Protein AF-0000000077427676 (afdb_homodimer)

Secondary structure (DSSP, 8-state):
--------------------------------------------------------------TTSPTT----SPPP-HHHHT----TTTS-TTT-----SSPGGG--GGGS-EEEEEEEEE---HHHHHHHHHHHTT---TTSPPP--EEEE-STT--HHHHHHHHHTT-EEEE--SS--SS--HHHHHHHHHHHHHHH---GGG--EE--GGG---HHHHHHHHHHT-SEE---EE-S-TTSTT---PPPEEETT---SSTTTSTTSTTTT--EEEEEE-PEEPEE-TTGGGGEE-S-GGGT-S-HHHHHHHHHHHHHHHHTTT-PPEEEEE-GGGG-SS-TTS---HHHHHHHHHHHHHHHTSTTEEEE-HHHHHHHHHS---GGGGGG-GGGS-------S-S-SS-HHHHTTT-EEE--SSS-EEESS--BSS---SS-SSPPBP---SSGGGGSPPPPPPTTS-GGGEETTTTEE---STTS---PPEES-SGGG--EETT--SS-------------------------------------------/--------------------------------------------------------------TTSPTT---SSPPP-HHHHT----TTTS-TTT-----SSPGGG--GGGS-EEEEEEEEE---HHHHHHHHHHHTT---TTSPPP--EEEE-STT--HHHHHHHHHTT-EEEE--SS--SS--HHHHHHHHHHHHHHH---GGG--EE--GGG---HHHHHHHHHHT-SEE---EE-S-TTSTT---PPPEEETT---SSTTTSTTSTTTT--EEEEEE-PEEPEE-TTGGGGEE-S-GGGT-S-HHHHHHHHHHHHHHHHTTT-PPEEEEE-GGGG-SS-TTS---HHHHHHHHHHHHHHHTSTTEEEE-HHHHHHHHHS---GGGGGG-GGGS-------S-S-SS-HHHHTTT-EEE--SSS-EEESS--BSS---SS-SSPPBP---SSGGGGSPPPPPPTTS-GGGEETTTTEE---STTS---PPEES-SGGG--EETT--SS-------------------------------------------

Structure (mmCIF, N/CA/C/O backbone):
data_AF-0000000077427676-model_v1
#
loop_
_entity.id
_entity.type
_entity.pdbx_description
1 polymer 'Family 4 carbohydrate esterase'
#
loop_
_atom_site.group_PDB
_atom_site.id
_atom_site.type_symbol
_atom_site.label_atom_id
_atom_site.label_alt_id
_atom_site.label_comp_id
_atom_site.label_asym_id
_atom_site.label_entity_id
_atom_site.label_seq_id
_atom_site.pdbx_PDB_ins_code
_atom_site.Cartn_x
_atom_site.Cartn_y
_atom_site.Cartn_z
_atom_site.occupancy
_atom_site.B_iso_or_equiv
_atom_site.auth_seq_id
_atom_site.auth_comp_id
_atom_site.auth_asym_id
_atom_site.auth_atom_id
_atom_site.pdbx_PDB_model_num
ATOM 1 N N . MET A 1 1 ? 2.309 31.391 -68.688 1 16.03 1 MET A N 1
ATOM 2 C CA . MET A 1 1 ? 1.318 32.375 -69.062 1 16.03 1 MET A CA 1
ATOM 3 C C . MET A 1 1 ? -0.092 31.922 -68.75 1 16.03 1 MET A C 1
ATOM 5 O O . MET A 1 1 ? -0.884 32.719 -68.188 1 16.03 1 MET A O 1
ATOM 9 N N . ARG A 1 2 ? -0.65 30.875 -69.562 1 14.64 2 ARG A N 1
ATOM 10 C CA . ARG A 1 2 ? -1.906 31.203 -70.25 1 14.64 2 ARG A CA 1
ATOM 11 C C . ARG A 1 2 ? -3.062 31.234 -69.25 1 14.64 2 ARG A C 1
ATOM 13 O O . ARG A 1 2 ? -2.949 30.703 -68.125 1 14.64 2 ARG A O 1
ATOM 20 N N . SER A 1 3 ? -4.332 31.141 -69.875 1 14.16 3 SER A N 1
ATOM 21 C CA . SER A 1 3 ? -5.633 31.812 -69.938 1 14.16 3 SER A CA 1
ATOM 22 C C . SER A 1 3 ? -6.609 31.219 -68.938 1 14.16 3 SER A C 1
ATOM 24 O O . SER A 1 3 ? -7.223 31.953 -68.125 1 14.16 3 SER A O 1
ATOM 26 N N . LEU A 1 4 ? -7.441 30.109 -69.25 1 15.06 4 LEU A N 1
ATOM 27 C CA . LEU A 1 4 ? -8.828 30.234 -69.75 1 15.06 4 LEU A CA 1
ATOM 28 C C . LEU A 1 4 ? -9.781 30.234 -68.562 1 15.06 4 LEU A C 1
ATOM 30 O O . LEU A 1 4 ? -9.43 29.734 -67.438 1 15.06 4 LEU A O 1
ATOM 34 N N . ALA A 1 5 ? -11.234 30.281 -68.625 1 14.77 5 ALA A N 1
ATOM 35 C CA . ALA A 1 5 ? -12.5 31 -68.812 1 14.77 5 ALA A CA 1
ATOM 36 C C . ALA A 1 5 ? -13.586 30.391 -67.938 1 14.77 5 ALA A C 1
ATOM 38 O O . ALA A 1 5 ? -14.273 31.109 -67.188 1 14.77 5 ALA A O 1
ATOM 39 N N . GLY A 1 6 ? -14.375 29.312 -68.5 1 14.49 6 GLY A N 1
ATOM 40 C CA . GLY A 1 6 ? -15.789 29.578 -68.75 1 14.49 6 GLY A CA 1
ATOM 41 C C . GLY A 1 6 ? -16.641 29.453 -67.5 1 14.49 6 GLY A C 1
ATOM 42 O O . GLY A 1 6 ? -16.156 29 -66.438 1 14.49 6 GLY A O 1
ATOM 43 N N . THR A 1 7 ? -17.781 28.688 -67.625 1 15.68 7 THR A N 1
ATOM 44 C CA . THR A 1 7 ? -19.203 28.969 -67.625 1 15.68 7 THR A CA 1
ATOM 45 C C . THR A 1 7 ? -19.828 28.766 -66.25 1 15.68 7 THR A C 1
ATOM 47 O O . THR A 1 7 ? -19.297 28.016 -65.438 1 15.68 7 THR A O 1
ATOM 50 N N . ILE A 1 8 ? -21.156 29.141 -66.125 1 15.39 8 ILE A N 1
ATOM 51 C CA . ILE A 1 8 ? -22.156 29.969 -65.438 1 15.39 8 ILE A CA 1
ATOM 52 C C . ILE A 1 8 ? -22.906 29.125 -64.438 1 15.39 8 ILE A C 1
ATOM 54 O O . ILE A 1 8 ? -23.047 29.547 -63.25 1 15.39 8 ILE A O 1
ATOM 58 N N . ASN A 1 9 ? -23.484 27.984 -64.812 1 15.18 9 ASN A N 1
ATOM 59 C CA . ASN A 1 9 ? -24.953 28.016 -64.75 1 15.18 9 ASN A CA 1
ATOM 60 C C . ASN A 1 9 ? -25.422 27.828 -63.312 1 15.18 9 ASN A C 1
ATOM 62 O O . ASN A 1 9 ? -24.719 27.25 -62.469 1 15.18 9 ASN A O 1
ATOM 66 N N . LEU A 1 10 ? -26.781 27.984 -63.125 1 15.78 10 LEU A N 1
ATOM 67 C CA . LEU A 1 10 ? -27.828 28.656 -62.375 1 15.78 10 LEU A CA 1
ATOM 68 C C . LEU A 1 10 ? -28.25 27.828 -61.156 1 15.78 10 LEU A C 1
ATOM 70 O O . LEU A 1 10 ? -28.25 28.328 -60.031 1 15.78 10 LEU A O 1
ATOM 74 N N . SER A 1 11 ? -29.344 27.094 -61.281 1 14.88 11 SER A N 1
ATOM 75 C CA . SER A 1 11 ? -30.625 27.453 -60.688 1 14.88 11 SER A CA 1
ATOM 76 C C . SER A 1 11 ? -30.828 26.734 -59.375 1 14.88 11 SER A C 1
ATOM 78 O O . SER A 1 11 ? -31.125 27.375 -58.344 1 14.88 11 SER A O 1
ATOM 80 N N . ARG A 1 12 ? -31.609 25.641 -59.469 1 14.98 12 ARG A N 1
ATOM 81 C CA . ARG A 1 12 ? -32.969 25.516 -58.938 1 14.98 12 ARG A CA 1
ATOM 82 C C . ARG A 1 12 ? -32.906 25.188 -57.438 1 14.98 12 ARG A C 1
ATOM 84 O O . ARG A 1 12 ? -31.906 24.719 -56.938 1 14.98 12 ARG A O 1
ATOM 91 N N . SER A 1 13 ? -34.062 24.641 -57.031 1 15.46 13 SER A N 1
ATOM 92 C CA . SER A 1 13 ? -35.125 24.828 -56.094 1 15.46 13 SER A CA 1
ATOM 93 C C . SER A 1 13 ? -34.844 24.109 -54.781 1 15.46 13 SER A C 1
ATOM 95 O O . SER A 1 13 ? -33.938 23.281 -54.688 1 15.46 13 SER A O 1
ATOM 97 N N . THR A 1 14 ? -35.938 23.844 -54.188 1 16.41 14 THR A N 1
ATOM 98 C CA . THR A 1 14 ? -36.719 24 -52.969 1 16.41 14 THR A CA 1
ATOM 99 C C . THR A 1 14 ? -36.469 22.859 -52 1 16.41 14 THR A C 1
ATOM 101 O O . THR A 1 14 ? -36.031 21.766 -52.438 1 16.41 14 THR A O 1
ATOM 104 N N . HIS A 1 15 ? -36.531 23.266 -50.719 1 17.19 15 HIS A N 1
ATOM 105 C CA . HIS A 1 15 ? -36.062 22.953 -49.375 1 17.19 15 HIS A CA 1
ATOM 106 C C . HIS A 1 15 ? -36.844 21.797 -48.781 1 17.19 15 HIS A C 1
ATOM 108 O O . HIS A 1 15 ? -36.5 21.312 -47.688 1 17.19 15 HIS A O 1
ATOM 114 N N . SER A 1 16 ? -37.87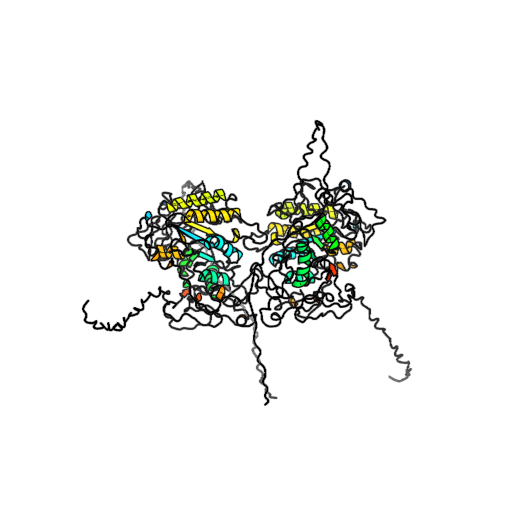5 21.453 -49.5 1 16.7 16 SER A N 1
ATOM 115 C CA . SER A 1 16 ? -38.906 21.234 -48.5 1 16.7 16 SER A CA 1
ATOM 116 C C . SER A 1 16 ? -38.625 19.953 -47.688 1 16.7 16 SER A C 1
ATOM 118 O O . SER A 1 16 ? -38.406 18.891 -48.281 1 16.7 16 SER A O 1
ATOM 120 N N . SER A 1 17 ? -38.188 20.172 -46.406 1 17.31 17 SER A N 1
ATOM 121 C CA . SER A 1 17 ? -37.531 19.328 -45.406 1 17.31 17 SER A CA 1
ATOM 122 C C . SER A 1 17 ? -38.5 18.344 -44.75 1 17.31 17 SER A C 1
ATOM 124 O O . SER A 1 17 ? -38.188 17.719 -43.75 1 17.31 17 SER A O 1
ATOM 126 N N . SER A 1 18 ? -39.594 18.234 -45.562 1 15.98 18 SER A N 1
ATOM 127 C CA . SER A 1 18 ? -40.656 17.828 -44.625 1 15.98 18 SER A CA 1
ATOM 128 C C . SER A 1 18 ? -40.25 16.562 -43.844 1 15.98 18 SER A C 1
ATOM 130 O O . SER A 1 18 ? -39.312 15.875 -44.25 1 15.98 18 SER A O 1
ATOM 132 N N . ILE A 1 19 ? -41.344 15.938 -43.406 1 16.88 19 ILE A N 1
ATOM 133 C CA . ILE A 1 19 ? -42.031 15.398 -42.25 1 16.88 19 ILE A CA 1
ATOM 134 C C . ILE A 1 19 ? -41.719 13.914 -42.125 1 16.88 19 ILE A C 1
ATOM 136 O O . ILE A 1 19 ? -42.031 13.109 -43 1 16.88 19 ILE A O 1
ATOM 140 N N . ARG A 1 20 ? -40.812 13.602 -41.25 1 15.66 20 ARG A N 1
ATOM 141 C CA . ARG A 1 20 ? -40.031 12.375 -41.094 1 15.66 20 ARG A CA 1
ATOM 142 C C . ARG A 1 20 ? -40.906 11.234 -40.594 1 15.66 20 ARG A C 1
ATOM 144 O O . ARG A 1 20 ? -40.562 10.062 -40.719 1 15.66 20 ARG A O 1
ATOM 151 N N . GLY A 1 21 ? -42.062 11.68 -40.031 1 14.96 21 GLY A N 1
ATOM 152 C CA . GLY A 1 21 ? -42.031 10.836 -38.844 1 14.96 21 GLY A CA 1
ATOM 153 C C . GLY A 1 21 ? -42.219 9.359 -39.156 1 14.96 21 GLY A C 1
ATOM 154 O O . GLY A 1 21 ? -42.594 9 -40.25 1 14.96 21 GLY A O 1
ATOM 155 N N . SER A 1 22 ? -42.75 8.711 -38.094 1 15.04 22 SER A N 1
ATOM 156 C CA . SER A 1 22 ? -42.344 7.582 -37.281 1 15.04 22 SER A CA 1
ATOM 157 C C . SER A 1 22 ? -42.906 6.27 -37.812 1 15.04 22 SER A C 1
ATOM 159 O O . SER A 1 22 ? -43.812 6.27 -38.656 1 15.04 22 SER A O 1
ATOM 161 N N . SER A 1 23 ? -43.469 5.484 -36.812 1 16.41 23 SER A N 1
ATOM 162 C CA . SER A 1 23 ? -43.062 4.215 -36.219 1 16.41 23 SER A CA 1
ATOM 163 C C . SER A 1 23 ? -43.875 3.057 -36.781 1 16.41 23 SER A C 1
ATOM 165 O O . SER A 1 23 ? -45.094 3.051 -36.688 1 16.41 23 SER A O 1
ATOM 167 N N . SER A 1 24 ? -43.375 2.43 -37.625 1 15.82 24 SER A N 1
ATOM 168 C CA . SER A 1 24 ? -43.656 1.267 -38.438 1 15.82 24 SER A CA 1
ATOM 169 C C . SER A 1 24 ? -44.094 0.081 -37.594 1 15.82 24 SER A C 1
ATOM 171 O O . SER A 1 24 ? -43.844 0.034 -36.406 1 15.82 24 SER A O 1
ATOM 173 N N . LEU A 1 25 ? -44.312 -0.896 -38.25 1 16.69 25 LEU A N 1
ATOM 174 C CA . LEU A 1 25 ? -45.031 -2.113 -38.594 1 16.69 25 LEU A CA 1
ATOM 175 C C . LEU A 1 25 ? -44.469 -3.314 -37.844 1 16.69 25 LEU A C 1
ATOM 177 O O . LEU A 1 25 ? -44.969 -4.43 -37.969 1 16.69 25 LEU A O 1
ATOM 181 N N . LEU A 1 26 ? -43.406 -3.141 -36.938 1 14.9 26 LEU A N 1
ATOM 182 C CA . LEU A 1 26 ? -42.719 -4.41 -37.094 1 14.9 26 LEU A CA 1
ATOM 183 C C . LEU A 1 26 ? -43.625 -5.578 -36.719 1 14.9 26 LEU A C 1
ATOM 185 O O . LEU A 1 26 ? -44.344 -5.516 -35.719 1 14.9 26 LEU A O 1
ATOM 189 N N . LEU A 1 27 ? -43.562 -6.5 -37.469 1 16.06 27 LEU A N 1
ATOM 190 C CA . LEU A 1 27 ? -44.062 -7.812 -37.844 1 16.06 27 LEU A CA 1
ATOM 191 C C . LEU A 1 27 ? -43.781 -8.844 -36.75 1 16.06 27 LEU A C 1
ATOM 193 O O . LEU A 1 27 ? -44.625 -9.711 -36.5 1 16.06 27 LEU A O 1
ATOM 197 N N . SER A 1 28 ? -42.469 -8.883 -36.219 1 14.62 28 SER A N 1
ATOM 198 C CA . SER A 1 28 ? -42 -10.242 -36.5 1 14.62 28 SER A CA 1
ATOM 199 C C . SER A 1 28 ? -42.719 -11.258 -35.625 1 14.62 28 SER A C 1
ATOM 201 O O . SER A 1 28 ? -43.375 -10.883 -34.656 1 14.62 28 SER A O 1
ATOM 203 N N . LEU A 1 29 ? -41.875 -12.094 -35.125 1 15.3 29 LEU A N 1
ATOM 204 C CA . LEU A 1 29 ? -41.531 -13.508 -35.219 1 15.3 29 LEU A CA 1
ATOM 205 C C . LEU A 1 29 ? -42.094 -14.273 -34 1 15.3 29 LEU A C 1
ATOM 207 O O . LEU A 1 29 ? -42.406 -13.68 -32.969 1 15.3 29 LEU A O 1
ATOM 211 N N . SER A 1 30 ? -41.469 -15.391 -33.75 1 15.33 30 SER A N 1
ATOM 212 C CA . SER A 1 30 ? -41.688 -16.828 -33.781 1 15.33 30 SER A CA 1
ATOM 213 C C . SER A 1 30 ? -41.906 -17.375 -32.375 1 15.33 30 SER A C 1
ATOM 215 O O . SER A 1 30 ? -42.812 -18.172 -32.125 1 15.33 30 SER A O 1
ATOM 217 N N . LEU A 1 31 ? -40.75 -17.344 -31.547 1 15.52 31 LEU A N 1
ATOM 218 C CA . LEU A 1 31 ? -40.312 -18.688 -31.203 1 15.52 31 LEU A CA 1
ATOM 219 C C . LEU A 1 31 ? -41.062 -19.219 -30 1 15.52 31 LEU A C 1
ATOM 221 O O . LEU A 1 31 ? -41.656 -18.438 -29.219 1 15.52 31 LEU A O 1
ATOM 225 N N . ILE A 1 32 ? -40.344 -19.969 -29.109 1 15.66 32 ILE A N 1
ATOM 226 C CA . ILE A 1 32 ? -40.281 -21.391 -28.797 1 15.66 32 ILE A CA 1
ATOM 227 C C . ILE A 1 32 ? -40.875 -21.656 -27.422 1 15.66 32 ILE A C 1
ATOM 229 O O . ILE A 1 32 ? -41.625 -22.594 -27.25 1 15.66 32 ILE A O 1
ATOM 233 N N . VAL A 1 33 ? -40.438 -20.922 -26.328 1 15.84 33 VAL A N 1
ATOM 234 C CA . VAL A 1 33 ? -39.938 -21.938 -25.406 1 15.84 33 VAL A CA 1
ATOM 235 C C . VAL A 1 33 ? -41.094 -22.562 -24.641 1 15.84 33 VAL A C 1
ATOM 237 O O . VAL A 1 33 ? -42.125 -21.938 -24.438 1 15.84 33 VAL A O 1
ATOM 240 N N . ILE A 1 34 ? -40.75 -23.422 -23.688 1 16.31 34 ILE A N 1
ATOM 241 C CA . ILE A 1 34 ? -40.781 -24.812 -23.25 1 16.31 34 ILE A CA 1
ATOM 242 C C . ILE A 1 34 ? -41.781 -24.953 -22.078 1 16.31 34 ILE A C 1
ATOM 244 O O . ILE A 1 34 ? -42.594 -25.859 -22.062 1 16.31 34 ILE A O 1
ATOM 248 N N . LEU A 1 35 ? -41.531 -24.25 -20.922 1 17.33 35 LEU A N 1
ATOM 249 C CA . LEU A 1 35 ? -41.344 -25.234 -19.875 1 17.33 35 LEU A CA 1
ATOM 250 C C . LEU A 1 35 ? -42.656 -25.609 -19.219 1 17.33 35 LEU A C 1
ATOM 252 O O . LEU A 1 35 ? -43.5 -24.719 -18.953 1 17.33 35 LEU A O 1
ATOM 256 N N . LEU A 1 36 ? -43.062 -26.781 -19.219 1 18.23 36 LEU A N 1
ATOM 257 C CA . LEU A 1 36 ? -43.906 -27.953 -19 1 18.23 36 LEU A CA 1
ATOM 258 C C . LEU A 1 36 ? -44.625 -27.844 -17.672 1 18.23 36 LEU A C 1
ATOM 260 O O . LEU A 1 36 ? -45.875 -27.969 -17.625 1 18.23 36 LEU A O 1
ATOM 264 N N . ILE A 1 37 ? -44.344 -28.547 -16.703 1 19.81 37 ILE A N 1
ATOM 265 C CA . ILE A 1 37 ? -44.875 -29.781 -16.156 1 19.81 37 ILE A CA 1
ATOM 266 C C . ILE A 1 37 ? -45.594 -29.5 -14.828 1 19.81 37 ILE A C 1
ATOM 268 O O . ILE A 1 37 ? -45.875 -30.406 -14.055 1 19.81 37 ILE A O 1
ATOM 272 N N . ASP A 1 38 ? -46.344 -28.375 -14.617 1 20.75 38 ASP A N 1
ATOM 273 C CA . ASP A 1 38 ? -46.469 -28.25 -13.164 1 20.75 38 ASP A CA 1
ATOM 274 C C . ASP A 1 38 ? -47.406 -29.297 -12.586 1 20.75 38 ASP A C 1
ATOM 276 O O . ASP A 1 38 ? -48.625 -29.234 -12.781 1 20.75 38 ASP A O 1
ATOM 280 N N . GLN A 1 39 ? -47.281 -30.469 -12.742 1 20.61 39 GLN A N 1
ATOM 281 C CA . GLN A 1 39 ? -48 -31.609 -12.203 1 20.61 39 GLN A CA 1
ATOM 282 C C . GLN A 1 39 ? -48.438 -31.344 -10.766 1 20.61 39 GLN A C 1
ATOM 284 O O . GLN A 1 39 ? -47.812 -30.594 -10.039 1 20.61 39 GLN A O 1
ATOM 289 N N . ALA A 1 40 ? -49.688 -31.766 -10.383 1 22.86 40 ALA A N 1
ATOM 290 C CA . ALA A 1 40 ? -50.625 -31.688 -9.266 1 22.86 40 ALA A CA 1
ATOM 291 C C . ALA A 1 40 ? -50.031 -32.312 -8 1 22.86 40 ALA A C 1
ATOM 293 O O . ALA A 1 40 ? -50 -33.531 -7.855 1 22.86 40 ALA A O 1
ATOM 294 N N . SER A 1 41 ? -48.75 -32.156 -7.566 1 20.77 41 SER A N 1
ATOM 295 C CA . SER A 1 41 ? -48.125 -33 -6.582 1 20.77 41 SER A CA 1
ATOM 296 C C . SER A 1 41 ? -49 -33.188 -5.352 1 20.77 41 SER A C 1
ATOM 298 O O . SER A 1 41 ? -49.531 -32.219 -4.82 1 20.77 41 SER A O 1
ATOM 300 N N . SER A 1 42 ? -49.938 -34.188 -5.191 1 24.52 42 SER A N 1
ATOM 301 C CA . SER A 1 42 ? -50.469 -34.906 -4.039 1 24.52 42 SER A CA 1
ATOM 302 C C . SER A 1 42 ? -49.625 -34.656 -2.793 1 24.52 42 SER A C 1
ATOM 304 O O . SER A 1 42 ? -48.406 -34.438 -2.891 1 24.52 42 SER A O 1
ATOM 306 N N . HIS A 1 43 ? -50.219 -34.344 -1.701 1 24.52 43 HIS A N 1
ATOM 307 C CA . HIS A 1 43 ? -49.719 -33.688 -0.505 1 24.52 43 HIS A CA 1
ATOM 308 C C . HIS A 1 43 ? -48.625 -34.531 0.167 1 24.52 43 HIS A C 1
ATOM 310 O O . HIS A 1 43 ? -48.875 -35.188 1.178 1 24.52 43 HIS A O 1
ATOM 316 N N . LEU A 1 44 ? -47.938 -35.375 -0.461 1 20.94 44 LEU A N 1
ATOM 317 C CA . LEU A 1 44 ? -47.156 -36.344 0.261 1 20.94 44 LEU A CA 1
ATOM 318 C C . LEU A 1 44 ? -46.406 -35.719 1.414 1 20.94 44 LEU A C 1
ATOM 320 O O . LEU A 1 44 ? -45.688 -34.719 1.219 1 20.94 44 LEU A O 1
ATOM 324 N N . SER A 1 45 ? -46.844 -35.844 2.629 1 24.25 45 SER A N 1
ATOM 325 C CA . SER A 1 45 ? -46.25 -35.438 3.906 1 24.25 45 SER A CA 1
ATOM 326 C C . SER A 1 45 ? -44.75 -35.688 3.932 1 24.25 45 SER A C 1
ATOM 328 O O . SER A 1 45 ? -44.312 -36.781 4.219 1 24.25 45 SER A O 1
ATOM 330 N N . LEU A 1 46 ? -43.969 -35.312 3.01 1 22.91 46 LEU A N 1
ATOM 331 C CA . LEU A 1 46 ? -42.594 -35.719 2.742 1 22.91 46 LEU A CA 1
ATOM 332 C C . LEU A 1 46 ? -41.688 -35.375 3.912 1 22.91 46 LEU A C 1
ATOM 334 O O . LEU A 1 46 ? -41.625 -34.219 4.348 1 22.91 46 LEU A O 1
ATOM 338 N N . LEU A 1 47 ? -41.344 -36.281 4.66 1 24.47 47 LEU A N 1
ATOM 339 C CA . LEU A 1 47 ? -40.312 -36.25 5.699 1 24.47 47 LEU A CA 1
ATOM 340 C C . LEU A 1 47 ? -39.062 -35.531 5.199 1 24.47 47 LEU A C 1
ATOM 342 O O . LEU A 1 47 ? -38.375 -36.031 4.309 1 24.47 47 LEU A O 1
ATOM 346 N N . SER A 1 48 ? -39.062 -34.312 4.926 1 23.48 48 SER A N 1
ATOM 347 C CA . SER A 1 48 ? -38.031 -33.406 4.449 1 23.48 48 SER A CA 1
ATOM 348 C C . SER A 1 48 ? -36.688 -33.688 5.117 1 23.48 48 SER A C 1
ATOM 350 O O . SER A 1 48 ? -36.531 -33.406 6.309 1 23.48 48 SER A O 1
ATOM 352 N N . HIS A 1 49 ? -36.094 -34.75 4.707 1 24.91 49 HIS A N 1
ATOM 353 C CA . HIS A 1 49 ? -34.75 -34.812 5.277 1 24.91 49 HIS A CA 1
ATOM 354 C C . HIS A 1 49 ? -33.969 -33.531 4.965 1 24.91 49 HIS A C 1
ATOM 356 O O . HIS A 1 49 ? -33.688 -33.25 3.799 1 24.91 49 HIS A O 1
ATOM 362 N N . HIS A 1 50 ? -34.25 -32.406 5.57 1 23.92 50 HIS A N 1
ATOM 363 C CA . HIS A 1 50 ? -33.375 -31.234 5.613 1 23.92 50 HIS A CA 1
ATOM 364 C C . HIS A 1 50 ? -31.906 -31.625 5.551 1 23.92 50 HIS A C 1
ATOM 366 O O . HIS A 1 50 ? -31.312 -32 6.566 1 23.92 50 HIS A O 1
ATOM 372 N N . THR A 1 51 ? -31.531 -32.312 4.523 1 25.5 51 THR A N 1
ATOM 373 C CA . THR A 1 51 ? -30.078 -32.344 4.594 1 25.5 51 THR A CA 1
ATOM 374 C C . THR A 1 51 ? -29.516 -30.906 4.543 1 25.5 51 THR A C 1
ATOM 376 O O . THR A 1 51 ? -29.781 -30.172 3.594 1 25.5 51 THR A O 1
ATOM 379 N N . SER A 1 52 ? -29.406 -30.281 5.562 1 24.33 52 SER A N 1
ATOM 380 C CA . SER A 1 52 ? -28.672 -29.031 5.805 1 24.33 52 SER A CA 1
ATOM 381 C C . SER A 1 52 ? -27.469 -28.922 4.871 1 24.33 52 SER A C 1
ATOM 383 O O . SER A 1 52 ? -26.438 -29.531 5.102 1 24.33 52 SER A O 1
ATOM 385 N N . CYS A 1 53 ? -27.734 -28.906 3.58 1 25.12 53 CYS A N 1
ATOM 386 C CA . CYS A 1 53 ? -26.594 -28.516 2.754 1 25.12 53 CYS A CA 1
ATOM 387 C C . CYS A 1 53 ? -26.047 -27.156 3.168 1 25.12 53 CYS A C 1
ATOM 389 O O . CYS A 1 53 ? -26.641 -26.125 2.848 1 25.12 53 CYS A O 1
ATOM 391 N N . ARG A 1 54 ? -25.406 -27.125 4.172 1 27.11 54 ARG A N 1
ATOM 392 C CA . ARG A 1 54 ? -24.609 -25.938 4.477 1 27.11 54 ARG A CA 1
ATOM 393 C C . ARG A 1 54 ? -23.906 -25.406 3.23 1 27.11 54 ARG A C 1
ATOM 395 O O . ARG A 1 54 ? -23.219 -26.172 2.537 1 27.11 54 ARG A O 1
ATOM 402 N N . PRO A 1 55 ? -24.453 -24.297 2.666 1 26.61 55 PRO A N 1
ATOM 403 C CA . PRO A 1 55 ? -23.703 -23.719 1.553 1 26.61 55 PRO A CA 1
ATOM 404 C C . PRO A 1 55 ? -22.188 -23.906 1.71 1 26.61 55 PRO A C 1
ATOM 406 O O . PRO A 1 55 ? -21.672 -23.875 2.83 1 26.61 55 PRO A O 1
ATOM 409 N N . ILE A 1 56 ? -21.75 -24.609 0.777 1 30.83 56 ILE A N 1
ATOM 410 C CA . ILE A 1 56 ? -20.281 -24.719 0.744 1 30.83 56 ILE A CA 1
ATOM 411 C C . ILE A 1 56 ? -19.672 -23.328 0.911 1 30.83 56 ILE A C 1
ATOM 413 O O . ILE A 1 56 ? -19.938 -22.422 0.119 1 30.83 56 ILE A O 1
ATOM 417 N N . GLN A 1 57 ? -19.625 -22.891 2.096 1 31.02 57 GLN A N 1
ATOM 418 C CA . GLN A 1 57 ? -18.891 -21.672 2.406 1 31.02 57 GLN A CA 1
ATOM 419 C C . GLN A 1 57 ? -17.625 -21.578 1.555 1 31.02 57 GLN A C 1
ATOM 421 O O . GLN A 1 57 ? -16.703 -22.375 1.697 1 31.02 57 GLN A O 1
ATOM 426 N N . LYS A 1 58 ? -17.906 -21.125 0.409 1 29.7 58 LYS A N 1
ATOM 427 C CA . LYS A 1 58 ? -16.719 -20.719 -0.334 1 29.7 58 LYS A CA 1
ATOM 428 C C . LYS A 1 58 ? -15.734 -19.969 0.564 1 29.7 58 LYS A C 1
ATOM 430 O O . LYS A 1 58 ? -16.125 -19.375 1.566 1 29.7 58 LYS A O 1
ATOM 435 N N . ARG A 1 59 ? -14.547 -20.312 0.268 1 38.56 59 ARG A N 1
ATOM 436 C CA . ARG A 1 59 ? -13.32 -19.734 0.816 1 38.56 59 ARG A CA 1
ATOM 437 C C . ARG A 1 59 ? -13.359 -18.219 0.765 1 38.56 59 ARG A C 1
ATOM 439 O O . ARG A 1 59 ? -13.016 -17.625 -0.255 1 38.56 59 ARG A O 1
ATOM 446 N N . GLN A 1 60 ? -14.609 -17.594 1.197 1 34.19 60 GLN A N 1
ATOM 447 C CA . GLN A 1 60 ? -14.656 -16.141 1.055 1 34.19 60 GLN A CA 1
ATOM 448 C C . GLN A 1 60 ? -13.391 -15.492 1.604 1 34.19 60 GLN A C 1
ATOM 450 O O . GLN A 1 60 ? -12.82 -15.969 2.582 1 34.19 60 GLN A O 1
ATOM 455 N N . LEU A 1 61 ? -12.75 -14.578 0.664 1 35.81 61 LEU A N 1
ATOM 456 C CA . LEU A 1 61 ? -11.672 -13.594 0.62 1 35.81 61 LEU A CA 1
ATOM 457 C C . LEU A 1 61 ? -11.828 -12.57 1.738 1 35.81 61 LEU A C 1
ATOM 459 O O . LEU A 1 61 ? -12.633 -11.641 1.626 1 35.81 61 LEU A O 1
ATOM 463 N N . ALA A 1 62 ? -11.992 -13.039 2.908 1 33.22 62 ALA A N 1
ATOM 464 C CA . ALA A 1 62 ? -11.812 -11.891 3.795 1 33.22 62 ALA A CA 1
ATOM 465 C C . ALA A 1 62 ? -10.539 -11.125 3.457 1 33.22 62 ALA A C 1
ATOM 467 O O . ALA A 1 62 ? -9.523 -11.727 3.102 1 33.22 62 ALA A O 1
ATOM 468 N N . THR A 1 63 ? -10.531 -9.82 3.244 1 39.22 63 THR A N 1
ATOM 469 C CA . THR A 1 63 ? -9.445 -8.859 3.137 1 39.22 63 THR A CA 1
ATOM 470 C C . THR A 1 63 ? -8.445 -9.039 4.277 1 39.22 63 THR A C 1
ATOM 472 O O . THR A 1 63 ? -8.836 -9.07 5.449 1 39.22 63 THR A O 1
ATOM 475 N N . GLY A 1 64 ? -7.238 -9.477 4.141 1 43.25 64 GLY A N 1
ATOM 476 C CA . GLY A 1 64 ? -6.137 -9.703 5.059 1 43.25 64 GLY A CA 1
ATOM 477 C C . GLY A 1 64 ? -5.855 -11.18 5.301 1 43.25 64 GLY A C 1
ATOM 478 O O . GLY A 1 64 ? -4.887 -11.523 5.977 1 43.25 64 GLY A O 1
ATOM 479 N N . ALA A 1 65 ? -6.703 -11.969 4.91 1 40.34 65 ALA A N 1
ATOM 480 C CA . ALA A 1 65 ? -6.453 -13.398 5.074 1 40.34 65 ALA A CA 1
ATOM 481 C C . ALA A 1 65 ? -5.859 -14 3.803 1 40.34 65 ALA A C 1
ATOM 483 O O . ALA A 1 65 ? -6.02 -13.445 2.713 1 40.34 65 ALA A O 1
ATOM 484 N N . GLY A 1 66 ? -5.066 -14.992 4.078 1 48.75 66 GLY A N 1
ATOM 485 C CA . GLY A 1 66 ? -4.574 -15.742 2.934 1 48.75 66 GLY A CA 1
ATOM 486 C C . GLY A 1 66 ? -5.688 -16.281 2.055 1 48.75 66 GLY A C 1
ATOM 487 O O . GLY A 1 66 ? -6.762 -16.625 2.547 1 48.75 66 GLY A O 1
ATOM 488 N N . GLU A 1 67 ? -5.414 -16.031 0.813 1 51.81 67 GLU A N 1
ATOM 489 C CA . GLU A 1 67 ? -6.391 -16.547 -0.132 1 51.81 67 GLU A CA 1
ATOM 490 C C . GLU A 1 67 ? -6.453 -18.078 -0.07 1 51.81 67 GLU A C 1
ATOM 492 O O . GLU A 1 67 ? -5.418 -18.75 -0.011 1 51.81 67 GLU A O 1
ATOM 497 N N . GLY A 1 68 ? -7.625 -18.719 0.057 1 45.78 68 GLY A N 1
ATOM 498 C CA . GLY A 1 68 ? -7.844 -20.156 0.016 1 45.78 68 GLY A CA 1
ATOM 499 C C . GLY A 1 68 ? -7.766 -20.812 1.382 1 45.78 68 GLY A C 1
ATOM 500 O O . GLY A 1 68 ? -7.297 -21.953 1.509 1 45.78 68 GLY A O 1
ATOM 501 N N . GLY A 1 69 ? -7.875 -20.234 2.502 1 48.47 69 GLY A N 1
ATOM 502 C CA . GLY A 1 69 ? -7.93 -20.844 3.824 1 48.47 69 GLY A CA 1
ATOM 503 C C . GLY A 1 69 ? -8.945 -21.969 3.926 1 48.47 69 GLY A C 1
ATOM 504 O O . GLY A 1 69 ? -9.578 -22.328 2.93 1 48.47 69 GLY A O 1
ATOM 505 N N . ALA A 1 70 ? -8.977 -22.594 5.234 1 43.16 70 ALA A N 1
ATOM 506 C CA . ALA A 1 70 ? -9.648 -23.828 5.617 1 43.16 70 ALA A CA 1
ATOM 507 C C . ALA A 1 70 ? -11.055 -23.891 5.031 1 43.16 70 ALA A C 1
ATOM 509 O O . ALA A 1 70 ? -11.836 -22.953 5.176 1 43.16 70 ALA A O 1
ATOM 510 N N . LEU A 1 71 ? -10.977 -24.656 4.145 1 44.97 71 LEU A N 1
ATOM 511 C CA . LEU A 1 71 ? -12.281 -25.141 3.705 1 44.97 71 LEU A CA 1
ATOM 512 C C . LEU A 1 71 ? -12.961 -25.953 4.809 1 44.97 71 LEU A C 1
ATOM 514 O O . LEU A 1 71 ? -12.328 -26.781 5.457 1 44.97 71 LEU A O 1
ATOM 518 N N . THR A 1 72 ? -13.766 -25.438 5.574 1 43.25 72 THR A N 1
ATOM 519 C CA . THR A 1 72 ? -14.484 -26.281 6.52 1 43.25 72 THR A CA 1
ATOM 520 C C . THR A 1 72 ? -15.133 -27.453 5.805 1 43.25 72 THR A C 1
ATOM 522 O O . THR A 1 72 ? -15.82 -28.266 6.43 1 43.25 72 THR A O 1
ATOM 525 N N . GLY A 1 73 ? -14.891 -27.75 4.543 1 44.78 73 GLY A N 1
ATOM 526 C CA . GLY A 1 73 ? -15.641 -28.859 3.965 1 44.78 73 GLY A CA 1
ATOM 527 C C . GLY A 1 73 ? -14.773 -30.062 3.637 1 44.78 73 GLY A C 1
ATOM 528 O O . GLY A 1 73 ? -13.555 -30.016 3.811 1 44.78 73 GLY A O 1
ATOM 529 N N . PRO A 1 74 ? -15.508 -31.234 3.482 1 46.66 74 PRO A N 1
ATOM 530 C CA . PRO A 1 74 ? -14.805 -32.469 3.123 1 46.66 74 PRO A CA 1
ATOM 531 C C . PRO A 1 74 ? -13.844 -32.281 1.95 1 46.66 74 PRO A C 1
ATOM 533 O O . PRO A 1 74 ? -14.125 -31.5 1.044 1 46.66 74 PRO A O 1
ATOM 536 N N . SER A 1 75 ? -12.703 -32.625 2.111 1 52.62 75 SER A N 1
ATOM 537 C CA . SER A 1 75 ? -11.695 -32.688 1.057 1 52.62 75 SER A CA 1
ATOM 538 C C . SER A 1 75 ? -12.023 -33.75 0.031 1 52.62 75 SER A C 1
ATOM 540 O O . SER A 1 75 ? -12.664 -34.75 0.359 1 52.62 75 SER A O 1
ATOM 542 N N . SER A 1 76 ? -11.859 -33.531 -1.302 1 55.88 76 SER A N 1
ATOM 543 C CA . SER A 1 76 ? -12.031 -34.5 -2.365 1 55.88 76 SER A CA 1
ATOM 544 C C . SER A 1 76 ? -11.094 -35.688 -2.184 1 55.88 76 SER A C 1
ATOM 546 O O . SER A 1 76 ? -9.984 -35.531 -1.66 1 55.88 76 SER A O 1
ATOM 548 N N . SER A 1 77 ? -11.656 -36.938 -2.184 1 61.22 77 SER A N 1
ATOM 549 C CA . SER A 1 77 ? -10.922 -38.188 -2.25 1 61.22 77 SER A CA 1
ATOM 550 C C . SER A 1 77 ? -11.07 -38.844 -3.621 1 61.22 77 SER A C 1
ATOM 552 O O . SER A 1 77 ? -11.977 -38.5 -4.383 1 61.22 77 SER A O 1
ATOM 554 N N . PRO A 1 78 ? -10.094 -39.594 -3.947 1 64.19 78 PRO A N 1
ATOM 555 C CA . PRO A 1 78 ? -10.266 -40.344 -5.191 1 64.19 78 PRO A CA 1
ATOM 556 C C . PRO A 1 78 ? -11.633 -41 -5.305 1 64.19 78 PRO A C 1
ATOM 558 O O . PRO A 1 78 ? -12.227 -41.031 -6.387 1 64.19 78 PRO A O 1
ATOM 561 N N . GLN A 1 79 ? -12.008 -41.438 -4.211 1 59.31 79 GLN A N 1
ATOM 562 C CA . GLN A 1 79 ? -13.297 -42.094 -4.215 1 59.31 79 GLN A CA 1
ATOM 563 C C . GLN A 1 79 ? -14.43 -41.125 -4.492 1 59.31 79 GLN A C 1
ATOM 565 O O . GLN A 1 79 ? -15.32 -41.406 -5.301 1 59.31 79 GLN A O 1
ATOM 570 N N . SER A 1 80 ? -14.352 -40.062 -3.869 1 64.81 80 SER A N 1
ATOM 571 C CA . SER A 1 80 ? -15.438 -39.094 -4.016 1 64.81 80 SER A CA 1
ATOM 572 C C . SER A 1 80 ? -15.383 -38.406 -5.375 1 64.81 80 SER A C 1
ATOM 574 O O . SER A 1 80 ? -16.406 -37.938 -5.891 1 64.81 80 SER A O 1
ATOM 576 N N . ALA A 1 81 ? -14.305 -38.344 -5.883 1 75.38 81 ALA A N 1
ATOM 577 C CA . ALA A 1 81 ? -14.109 -37.688 -7.172 1 75.38 81 ALA A CA 1
ATOM 578 C C . ALA A 1 81 ? -14.719 -38.5 -8.305 1 75.38 81 ALA A C 1
ATOM 580 O O . ALA A 1 81 ? -15.062 -37.969 -9.352 1 75.38 81 ALA A O 1
ATOM 581 N N . GLY A 1 82 ? -14.914 -39.812 -8.109 1 81.5 82 GLY A N 1
ATOM 582 C CA . GLY A 1 82 ? -15.344 -40.656 -9.211 1 81.5 82 GLY A CA 1
ATOM 583 C C . GLY A 1 82 ? -14.406 -40.594 -10.406 1 81.5 82 GLY A C 1
ATOM 584 O O . GLY A 1 82 ? -14.852 -40.625 -11.555 1 81.5 82 GLY A O 1
ATOM 585 N N . TYR A 1 83 ? -13.234 -40.375 -10.148 1 88.94 83 TYR A N 1
ATOM 586 C CA . TYR A 1 83 ? -12.227 -40.281 -11.188 1 88.94 83 TYR A CA 1
ATOM 587 C C . TYR A 1 83 ? -11.836 -41.656 -11.711 1 88.94 83 TYR A C 1
ATOM 589 O O . TYR A 1 83 ? -11.547 -42.562 -10.93 1 88.94 83 TYR A O 1
ATOM 597 N N . SER A 1 84 ? -11.945 -41.844 -13.008 1 90.06 84 SER A N 1
ATOM 598 C CA . SER A 1 84 ? -11.547 -43.094 -13.672 1 90.06 84 SER A CA 1
ATOM 599 C C . SER A 1 84 ? -10.648 -42.812 -14.875 1 90.06 84 SER A C 1
ATOM 601 O O . SER A 1 84 ? -10.969 -41.938 -15.703 1 90.06 84 SER A O 1
ATOM 603 N N . CYS A 1 85 ? -9.484 -43.469 -14.844 1 92.19 85 CYS A N 1
ATOM 604 C CA . CYS A 1 85 ? -8.5 -43.312 -15.906 1 92.19 85 CYS A CA 1
ATOM 605 C C . CYS A 1 85 ? -7.746 -44.625 -16.156 1 92.19 85 CYS A C 1
ATOM 607 O O . CYS A 1 85 ? -7.344 -45.312 -15.211 1 92.19 85 CYS A O 1
ATOM 609 N N . ASP A 1 86 ? -7.66 -45.031 -17.391 1 91.56 86 ASP A N 1
ATOM 610 C CA . ASP A 1 86 ? -6.898 -46.219 -17.797 1 91.56 86 ASP A CA 1
ATOM 611 C C . ASP A 1 86 ? -5.457 -45.844 -18.141 1 91.56 86 ASP A C 1
ATOM 613 O O . ASP A 1 86 ? -5.195 -45.25 -19.188 1 91.56 86 ASP A O 1
ATOM 617 N N . PRO A 1 87 ? -4.559 -46.25 -17.297 1 89.12 87 PRO A N 1
ATOM 618 C CA . PRO A 1 87 ? -3.168 -45.844 -17.531 1 89.12 87 PRO A CA 1
ATOM 619 C C . PRO A 1 87 ? -2.57 -46.5 -18.781 1 89.12 87 PRO A C 1
ATOM 621 O O . PRO A 1 87 ? -1.526 -46.062 -19.266 1 89.12 87 PRO A O 1
ATOM 624 N N . SER A 1 88 ? -3.129 -47.5 -19.297 1 90.31 88 SER A N 1
ATOM 625 C CA . SER A 1 88 ? -2.631 -48.156 -20.5 1 90.31 88 SER A CA 1
ATOM 626 C C . SER A 1 88 ? -2.941 -47.312 -21.75 1 90.31 88 SER A C 1
ATOM 628 O O . SER A 1 88 ? -2.238 -47.406 -22.75 1 90.31 88 SER A O 1
ATOM 630 N N . SER A 1 89 ? -3.896 -46.562 -21.672 1 92.38 89 SER A N 1
ATOM 631 C CA . SER A 1 89 ? -4.281 -45.719 -22.812 1 92.38 89 SER A CA 1
ATOM 632 C C . SER A 1 89 ? -3.82 -44.281 -22.625 1 92.38 89 SER A C 1
ATOM 634 O O . SER A 1 89 ? -3.518 -43.594 -23.594 1 92.38 89 SER A O 1
ATOM 636 N N . CYS A 1 90 ? -3.865 -43.812 -21.5 1 96.25 90 CYS A N 1
ATOM 637 C CA . CYS A 1 90 ? -3.414 -42.469 -21.172 1 96.25 90 CYS A CA 1
ATOM 638 C C . CYS A 1 90 ? -1.938 -42.469 -20.781 1 96.25 90 CYS A C 1
ATOM 640 O O . CYS A 1 90 ? -1.589 -42.719 -19.625 1 96.25 90 CYS A O 1
ATOM 642 N N . LYS A 1 91 ? -1.134 -42.094 -21.797 1 95.62 91 LYS A N 1
ATOM 643 C CA . LYS A 1 91 ? 0.302 -42.25 -21.609 1 95.62 91 LYS A CA 1
ATOM 644 C C . LYS A 1 91 ? 1.051 -40.938 -21.844 1 95.62 91 LYS A C 1
ATOM 646 O O . LYS A 1 91 ? 0.65 -40.125 -22.688 1 95.62 91 LYS A O 1
ATOM 651 N N . LEU A 1 92 ? 2.123 -40.812 -21.125 1 96.75 92 LEU A N 1
ATOM 652 C CA . LEU A 1 92 ? 3.045 -39.688 -21.328 1 96.75 92 LEU A CA 1
ATOM 653 C C . LEU A 1 92 ? 3.697 -39.75 -22.703 1 96.75 92 LEU A C 1
ATOM 655 O O . LEU A 1 92 ? 3.863 -40.844 -23.266 1 96.75 92 LEU A O 1
ATOM 659 N N . PRO A 1 93 ? 4.004 -38.656 -23.344 1 96.81 93 PRO A N 1
ATOM 660 C CA . PRO A 1 93 ? 3.979 -37.312 -22.766 1 96.81 93 PRO A CA 1
ATOM 661 C C . PRO A 1 93 ? 2.65 -36.594 -23 1 96.81 93 PRO A C 1
ATOM 663 O O . PRO A 1 93 ? 2.455 -35.469 -22.516 1 96.81 93 PRO A O 1
ATOM 666 N N . ASN A 1 94 ? 1.682 -37.188 -23.719 1 96.38 94 ASN A N 1
ATOM 667 C CA . ASN A 1 94 ? 0.501 -36.469 -24.188 1 96.38 94 ASN A CA 1
ATOM 668 C C . ASN A 1 94 ? -0.659 -36.594 -23.203 1 96.38 94 ASN A C 1
ATOM 670 O O . ASN A 1 94 ? -1.592 -35.781 -23.234 1 96.38 94 ASN A O 1
ATOM 674 N N . CYS A 1 95 ? -0.562 -37.562 -22.391 1 97.38 95 CYS A N 1
ATOM 675 C CA . CYS A 1 95 ? -1.635 -37.812 -21.438 1 97.38 95 CYS A CA 1
ATOM 676 C C . CYS A 1 95 ? -1.087 -38.406 -20.141 1 97.38 95 CYS A C 1
ATOM 678 O O . CYS A 1 95 ? -0.138 -39.188 -20.172 1 97.38 95 CYS A O 1
ATOM 680 N N . GLN A 1 96 ? -1.713 -38.031 -19.031 1 97.56 96 GLN A N 1
ATOM 681 C CA . GLN A 1 96 ? -1.377 -38.562 -17.719 1 97.56 96 GLN A CA 1
ATOM 682 C C . GLN A 1 96 ? -2.604 -38.625 -16.812 1 97.56 96 GLN A C 1
ATOM 684 O O . GLN A 1 96 ? -3.307 -37.625 -16.656 1 97.56 96 GLN A O 1
ATOM 689 N N . CYS A 1 97 ? -2.799 -39.812 -16.25 1 95.75 97 CYS A N 1
ATOM 690 C CA . CYS A 1 97 ? -3.877 -39.969 -15.281 1 95.75 97 CYS A CA 1
ATOM 691 C C . CYS A 1 97 ? -3.537 -39.25 -13.969 1 95.75 97 CYS A C 1
ATOM 693 O O . CYS A 1 97 ? -2.367 -39.156 -13.602 1 95.75 97 CYS A O 1
ATOM 695 N N . ALA A 1 98 ? -4.602 -38.719 -13.305 1 93.5 98 ALA A N 1
ATOM 696 C CA . ALA A 1 98 ? -4.387 -38.219 -11.945 1 93.5 98 ALA A CA 1
ATOM 697 C C . ALA A 1 98 ? -3.883 -39.344 -11.031 1 93.5 98 ALA A C 1
ATOM 699 O O . ALA A 1 98 ? -4.523 -40.375 -10.906 1 93.5 98 ALA A O 1
ATOM 700 N N . SER A 1 99 ? -2.693 -39.125 -10.5 1 94.5 99 SER A N 1
ATOM 701 C CA . SER A 1 99 ? -2.076 -40.094 -9.617 1 94.5 99 SER A CA 1
ATOM 702 C C . SER A 1 99 ? -1.175 -39.438 -8.586 1 94.5 99 SER A C 1
ATOM 704 O O . SER A 1 99 ? -0.573 -38.406 -8.859 1 94.5 99 SER A O 1
ATOM 706 N N . THR A 1 100 ? -1.113 -40.062 -7.391 1 94.19 100 THR A N 1
ATOM 707 C CA . THR A 1 100 ? -0.202 -39.562 -6.363 1 94.19 100 THR A CA 1
ATOM 708 C C . THR A 1 100 ? 1.188 -40.156 -6.539 1 94.19 100 THR A C 1
ATOM 710 O O . THR A 1 100 ? 2.154 -39.688 -5.93 1 94.19 100 THR A O 1
ATOM 713 N N . SER A 1 101 ? 1.28 -41.156 -7.391 1 95.25 101 SER A N 1
ATOM 714 C CA . SER A 1 101 ? 2.57 -41.781 -7.684 1 95.25 101 SER A CA 1
ATOM 715 C C . SER A 1 101 ? 3.342 -40.969 -8.727 1 95.25 101 SER A C 1
ATOM 717 O O . SER A 1 101 ? 2.744 -40.375 -9.617 1 95.25 101 SER A O 1
ATOM 719 N N . PRO A 1 102 ? 4.652 -41.062 -8.609 1 97.06 102 PRO A N 1
ATOM 720 C CA . PRO A 1 102 ? 5.449 -40.25 -9.547 1 97.06 102 PRO A CA 1
ATOM 721 C C . PRO A 1 102 ? 5.168 -40.625 -11.008 1 97.06 102 PRO A C 1
ATOM 723 O O . PRO A 1 102 ? 4.945 -41.781 -11.32 1 97.06 102 PRO A O 1
ATOM 726 N N . PRO A 1 103 ? 5.199 -39.656 -11.844 1 97.19 103 PRO A N 1
ATOM 727 C CA . PRO A 1 103 ? 5 -39.938 -13.266 1 97.19 103 PRO A CA 1
ATOM 728 C C . PRO A 1 103 ? 6.062 -40.875 -13.852 1 97.19 103 PRO A C 1
ATOM 730 O O . PRO A 1 103 ? 7.176 -40.938 -13.32 1 97.19 103 PRO A O 1
ATOM 733 N N . GLY A 1 104 ? 5.738 -41.625 -14.953 1 94.31 104 GLY A N 1
ATOM 734 C CA . GLY A 1 104 ? 6.672 -42.5 -15.664 1 94.31 104 GLY A CA 1
ATOM 735 C C . GLY A 1 104 ? 6.996 -43.75 -14.906 1 94.31 104 GLY A C 1
ATOM 736 O O . GLY A 1 104 ? 7.887 -44.531 -15.305 1 94.31 104 GLY A O 1
ATOM 737 N N . GLY A 1 105 ? 6.328 -43.938 -13.789 1 94.25 105 GLY A N 1
ATOM 738 C CA . GLY A 1 105 ? 6.582 -45.125 -13.008 1 94.25 105 GLY A CA 1
ATOM 739 C C . GLY A 1 105 ? 7.891 -45.062 -12.242 1 94.25 105 GLY A C 1
ATOM 740 O O . GLY A 1 105 ? 8.406 -46.094 -11.805 1 94.25 105 GLY A O 1
ATOM 741 N N . LEU A 1 106 ? 8.367 -43.938 -12.047 1 96.75 106 LEU A N 1
ATOM 742 C CA . LEU A 1 106 ? 9.617 -43.781 -11.312 1 96.75 106 LEU A CA 1
ATOM 743 C C . LEU A 1 106 ? 9.438 -44.156 -9.844 1 96.75 106 LEU A C 1
ATOM 745 O O . LEU A 1 106 ? 8.367 -43.938 -9.273 1 96.75 106 LEU A O 1
ATOM 749 N N . ASN A 1 107 ? 10.547 -44.688 -9.312 1 95.75 107 ASN A N 1
ATOM 750 C CA . ASN A 1 107 ? 10.578 -44.906 -7.867 1 95.75 107 ASN A CA 1
ATOM 751 C C . ASN A 1 107 ? 10.703 -43.594 -7.105 1 95.75 107 ASN A C 1
ATOM 753 O O . ASN A 1 107 ? 11.562 -42.781 -7.418 1 95.75 107 ASN A O 1
ATOM 757 N N . PRO A 1 108 ? 9.797 -43.438 -6.152 1 95.5 108 PRO A N 1
ATOM 758 C CA . PRO A 1 108 ? 9.836 -42.188 -5.406 1 95.5 108 PRO A CA 1
ATOM 759 C C . PRO A 1 108 ? 11.242 -41.844 -4.922 1 95.5 108 PRO A C 1
ATOM 761 O O . PRO A 1 108 ? 11.602 -40.656 -4.891 1 95.5 108 PRO A O 1
ATOM 764 N N . LYS A 1 109 ? 12.078 -42.75 -4.543 1 94.5 109 LYS A N 1
ATOM 765 C CA . LYS A 1 109 ? 13.414 -42.5 -4.031 1 94.5 109 LYS A CA 1
ATOM 766 C C . LYS A 1 109 ? 14.297 -41.844 -5.098 1 94.5 109 LYS A C 1
ATOM 768 O O . LYS A 1 109 ? 15.305 -41.219 -4.777 1 94.5 109 LYS A O 1
ATOM 773 N N . ASP A 1 110 ? 13.906 -42.031 -6.375 1 95.19 110 ASP A N 1
ATOM 774 C CA . ASP A 1 110 ? 14.703 -41.531 -7.484 1 95.19 110 ASP A CA 1
ATOM 775 C C . ASP A 1 110 ? 14.086 -40.25 -8.047 1 95.19 110 ASP A C 1
ATOM 777 O O . ASP A 1 110 ? 14.547 -39.719 -9.07 1 95.19 110 ASP A O 1
ATOM 781 N N . VAL A 1 111 ? 13.078 -39.75 -7.43 1 96.75 111 VAL A N 1
ATOM 782 C CA . VAL A 1 111 ? 12.344 -38.562 -7.902 1 96.75 111 VAL A CA 1
ATOM 783 C C . VAL A 1 111 ? 12.773 -37.344 -7.109 1 96.75 111 VAL A C 1
ATOM 785 O O . VAL A 1 111 ? 12.859 -37.375 -5.879 1 96.75 111 VAL A O 1
ATOM 788 N N . PRO A 1 112 ? 13.078 -36.219 -7.781 1 97.19 112 PRO A N 1
ATOM 789 C CA . PRO A 1 112 ? 13.344 -34.969 -7.043 1 97.19 112 PRO A CA 1
ATOM 790 C C . PRO A 1 112 ? 12.125 -34.469 -6.285 1 97.19 112 PRO A C 1
ATOM 792 O O . PRO A 1 112 ? 10.984 -34.781 -6.66 1 97.19 112 PRO A O 1
ATOM 795 N N . GLN A 1 113 ? 12.359 -33.812 -5.164 1 98.19 113 GLN A N 1
ATOM 796 C CA . GLN A 1 113 ? 11.289 -33.062 -4.523 1 98.19 113 GLN A CA 1
ATOM 797 C C . GLN A 1 113 ? 11.234 -31.625 -5.051 1 98.19 113 GLN A C 1
ATOM 799 O O . GLN A 1 113 ? 12.125 -30.812 -4.777 1 98.19 113 GLN A O 1
ATOM 804 N N . PHE A 1 114 ? 10.156 -31.344 -5.762 1 98.56 114 PHE A N 1
ATOM 805 C CA . PHE A 1 114 ? 9.992 -30.016 -6.363 1 98.56 114 PHE A CA 1
ATOM 806 C C . PHE A 1 114 ? 9.211 -29.094 -5.434 1 98.56 114 PHE A C 1
ATOM 808 O O . PHE A 1 114 ? 8.148 -29.469 -4.938 1 98.56 114 PHE A O 1
ATOM 815 N N . ILE A 1 115 ? 9.688 -27.953 -5.109 1 98.75 115 ILE A N 1
ATOM 816 C CA . ILE A 1 115 ? 8.953 -26.812 -4.57 1 98.75 115 ILE A CA 1
ATOM 817 C C . ILE A 1 115 ? 8.555 -25.859 -5.703 1 98.75 115 ILE A C 1
ATOM 819 O O . ILE A 1 115 ? 9.414 -25.266 -6.359 1 98.75 115 ILE A O 1
ATOM 823 N N . ILE A 1 116 ? 7.285 -25.75 -5.859 1 98.62 116 ILE A N 1
ATOM 824 C CA . ILE A 1 116 ? 6.754 -24.844 -6.875 1 98.62 116 ILE A CA 1
ATOM 825 C C . ILE A 1 116 ? 6.547 -23.469 -6.27 1 98.62 116 ILE A C 1
ATOM 827 O O . ILE A 1 116 ? 5.711 -23.281 -5.379 1 98.62 116 ILE A O 1
ATOM 831 N N . PHE A 1 117 ? 7.184 -22.516 -6.719 1 98.5 117 PHE A N 1
ATOM 832 C CA . PHE A 1 117 ? 7.094 -21.141 -6.23 1 98.5 117 PHE A CA 1
ATOM 833 C C . PHE A 1 117 ? 6.363 -20.266 -7.238 1 98.5 117 PHE A C 1
ATOM 835 O O . PHE A 1 117 ? 6.812 -20.109 -8.375 1 98.5 117 PHE A O 1
ATOM 842 N N . THR A 1 118 ? 5.188 -19.703 -6.797 1 98.69 118 THR A N 1
ATOM 843 C CA . THR A 1 118 ? 4.445 -18.844 -7.715 1 98.69 118 THR A CA 1
ATOM 844 C C . THR A 1 118 ? 4.066 -17.531 -7.047 1 98.69 118 THR A C 1
ATOM 846 O O . THR A 1 118 ? 4.066 -17.422 -5.816 1 98.69 118 THR A O 1
ATOM 849 N N . ALA A 1 119 ? 3.768 -16.547 -7.797 1 98.5 119 ALA A N 1
ATOM 850 C CA . ALA A 1 119 ? 3.246 -15.234 -7.391 1 98.5 119 ALA A CA 1
ATOM 851 C C . ALA A 1 119 ? 2.039 -14.844 -8.242 1 98.5 119 ALA A C 1
ATOM 853 O O . ALA A 1 119 ? 1.972 -15.172 -9.43 1 98.5 119 ALA A O 1
ATOM 854 N N . ASP A 1 120 ? 1.077 -14.148 -7.617 1 98 120 ASP A N 1
ATOM 855 C CA . ASP A 1 120 ? -0.096 -13.633 -8.32 1 98 120 ASP A CA 1
ATOM 856 C C . ASP A 1 120 ? -0.159 -12.109 -8.242 1 98 120 ASP A C 1
ATOM 858 O O . ASP A 1 120 ? 0.417 -11.508 -7.34 1 98 120 ASP A O 1
ATOM 862 N N . ASP A 1 121 ? -0.907 -11.5 -9.219 1 97.19 121 ASP A N 1
ATOM 863 C CA . ASP A 1 121 ? -1.292 -10.094 -9.211 1 97.19 121 ASP A CA 1
ATOM 864 C C . ASP A 1 121 ? -0.263 -9.234 -9.945 1 97.19 121 ASP A C 1
ATOM 866 O O . ASP A 1 121 ? 0.244 -9.633 -11 1 97.19 121 ASP A O 1
ATOM 870 N N . ALA A 1 122 ? -0.03 -8.031 -9.477 1 96.88 122 ALA A N 1
ATOM 871 C CA . ALA A 1 122 ? 0.727 -7.051 -10.25 1 96.88 122 ALA A CA 1
ATOM 872 C C . ALA A 1 122 ? 2.229 -7.238 -10.055 1 96.88 122 ALA A C 1
ATOM 874 O O . ALA A 1 122 ? 2.682 -7.57 -8.953 1 96.88 122 ALA A O 1
ATOM 875 N N . VAL A 1 123 ? 2.928 -6.922 -11.047 1 97.62 123 VAL A N 1
ATOM 876 C CA . VAL A 1 123 ? 4.387 -6.891 -11.023 1 97.62 123 VAL A CA 1
ATOM 877 C C . VAL A 1 123 ? 4.871 -5.453 -10.828 1 97.62 123 VAL A C 1
ATOM 879 O O . VAL A 1 123 ? 4.582 -4.578 -11.641 1 97.62 123 VAL A O 1
ATOM 882 N N . GLN A 1 124 ? 5.477 -5.156 -9.703 1 95.19 124 GLN A N 1
ATOM 883 C CA . GLN A 1 124 ? 6.074 -3.881 -9.328 1 95.19 124 GLN A CA 1
ATOM 884 C C . GLN A 1 124 ? 7.363 -4.09 -8.539 1 95.19 124 GLN A C 1
ATOM 886 O O . GLN A 1 124 ? 7.695 -5.215 -8.164 1 95.19 124 GLN A O 1
ATOM 891 N N . SER A 1 125 ? 8.133 -3.018 -8.344 1 92.81 125 SER A N 1
ATOM 892 C CA . SER A 1 125 ? 9.383 -3.137 -7.609 1 92.81 125 SER A CA 1
ATOM 893 C C . SER A 1 125 ? 9.172 -3.789 -6.25 1 92.81 125 SER A C 1
ATOM 895 O O . SER A 1 125 ? 9.93 -4.668 -5.848 1 92.81 125 SER A O 1
ATOM 897 N N . PHE A 1 126 ? 8.086 -3.412 -5.516 1 94.38 126 PHE A N 1
ATOM 898 C CA . PHE A 1 126 ? 7.805 -3.959 -4.191 1 94.38 126 PHE A CA 1
ATOM 899 C C . PHE A 1 126 ? 7.539 -5.457 -4.273 1 94.38 126 PHE A C 1
ATOM 901 O O . PHE A 1 126 ? 7.988 -6.223 -3.416 1 94.38 126 PHE A O 1
ATOM 908 N N . THR A 1 127 ? 6.801 -5.855 -5.371 1 97.31 127 THR A N 1
ATOM 909 C CA . THR A 1 127 ? 6.406 -7.254 -5.473 1 97.31 127 THR A CA 1
ATOM 910 C C . THR A 1 127 ? 7.562 -8.102 -5.996 1 97.31 127 THR A C 1
ATOM 912 O O . THR A 1 127 ? 7.766 -9.234 -5.543 1 97.31 127 THR A O 1
ATOM 915 N N . ILE A 1 128 ? 8.359 -7.652 -6.926 1 96.38 128 ILE A N 1
ATOM 916 C CA . ILE A 1 128 ? 9.531 -8.359 -7.43 1 96.38 128 ILE A CA 1
ATOM 917 C C . ILE A 1 128 ? 10.555 -8.523 -6.312 1 96.38 128 ILE A C 1
ATOM 919 O O . ILE A 1 128 ? 11.148 -9.594 -6.16 1 96.38 128 ILE A O 1
ATOM 923 N N . ASN A 1 129 ? 10.82 -7.438 -5.566 1 95.5 129 ASN A N 1
ATOM 924 C CA . ASN A 1 129 ? 11.742 -7.527 -4.438 1 95.5 129 ASN A CA 1
ATOM 925 C C . ASN A 1 129 ? 11.266 -8.547 -3.406 1 95.5 129 ASN A C 1
ATOM 927 O O . ASN A 1 129 ? 12.078 -9.25 -2.801 1 95.5 129 ASN A O 1
ATOM 931 N N . ALA A 1 130 ? 9.984 -8.562 -3.27 1 97.44 130 ALA A N 1
ATOM 932 C CA . ALA A 1 130 ? 9.398 -9.492 -2.307 1 97.44 130 ALA A CA 1
ATOM 933 C C . ALA A 1 130 ? 9.695 -10.945 -2.693 1 97.44 130 ALA A C 1
ATOM 935 O O . ALA A 1 130 ? 10.039 -11.766 -1.84 1 97.44 130 ALA A O 1
ATOM 936 N N . VAL A 1 131 ? 9.586 -11.297 -3.926 1 97.31 131 VAL A N 1
ATOM 937 C CA . VAL A 1 131 ? 9.836 -12.68 -4.332 1 97.31 131 VAL A CA 1
ATOM 938 C C . VAL A 1 131 ? 11.336 -12.922 -4.441 1 97.31 131 VAL A C 1
ATOM 940 O O . VAL A 1 131 ? 11.82 -14.008 -4.109 1 97.31 131 VAL A O 1
ATOM 943 N N . ASN A 1 132 ? 12.141 -11.992 -4.965 1 95.38 132 ASN A N 1
ATOM 944 C CA . ASN A 1 132 ? 13.57 -12.148 -5.176 1 95.38 132 ASN A CA 1
ATOM 945 C C . ASN A 1 132 ? 14.312 -12.344 -3.855 1 95.38 132 ASN A C 1
ATOM 947 O O . ASN A 1 132 ? 15.391 -12.945 -3.828 1 95.38 132 ASN A O 1
ATOM 951 N N . GLN A 1 133 ? 13.727 -11.789 -2.762 1 95.25 133 GLN A N 1
ATOM 952 C CA . GLN A 1 133 ? 14.398 -11.945 -1.476 1 95.25 133 GLN A CA 1
ATOM 953 C C . GLN A 1 133 ? 14.477 -13.414 -1.073 1 95.25 133 GLN A C 1
ATOM 955 O O . GLN A 1 133 ? 15.328 -13.805 -0.264 1 95.25 133 GLN A O 1
ATOM 960 N N . PHE A 1 134 ? 13.664 -14.234 -1.73 1 97.81 134 PHE A N 1
ATOM 961 C CA . PHE A 1 134 ? 13.672 -15.664 -1.443 1 97.81 134 PHE A CA 1
ATOM 962 C C . PHE A 1 134 ? 14.5 -16.422 -2.477 1 97.81 134 PHE A C 1
ATOM 964 O O . PHE A 1 134 ? 15.07 -17.469 -2.176 1 97.81 134 PHE A O 1
ATOM 971 N N . LEU A 1 135 ? 14.617 -15.953 -3.711 1 96.5 135 LEU A N 1
ATOM 972 C CA . LEU A 1 135 ? 15.156 -16.719 -4.832 1 96.5 135 LEU A CA 1
ATOM 973 C C . LEU A 1 135 ? 16.594 -16.328 -5.125 1 96.5 135 LEU A C 1
ATOM 975 O O . LEU A 1 135 ? 17.422 -17.172 -5.488 1 96.5 135 LEU A O 1
ATOM 979 N N . SER A 1 136 ? 16.969 -15.094 -5.051 1 93.06 136 SER A N 1
ATOM 980 C CA . SER A 1 136 ? 18.219 -14.547 -5.562 1 93.06 136 SER A CA 1
ATOM 981 C C . SER A 1 136 ? 19.422 -15.172 -4.867 1 93.06 136 SER A C 1
ATOM 983 O O . SER A 1 136 ? 20.5 -15.297 -5.465 1 93.06 136 SER A O 1
ATOM 985 N N . GLN A 1 137 ? 19.266 -15.633 -3.646 1 91.88 137 GLN A N 1
ATOM 986 C CA . GLN A 1 137 ? 20.406 -16.141 -2.885 1 91.88 137 GLN A CA 1
ATOM 987 C C . GLN A 1 137 ? 20.438 -17.656 -2.896 1 91.88 137 GLN A C 1
ATOM 989 O O . GLN A 1 137 ? 21.234 -18.281 -2.176 1 91.88 137 GLN A O 1
ATOM 994 N N . ARG A 1 138 ? 19.609 -18.234 -3.801 1 97.44 138 ARG A N 1
ATOM 995 C CA . ARG A 1 138 ? 19.5 -19.688 -3.764 1 97.44 138 ARG A CA 1
ATOM 996 C C . ARG A 1 138 ? 19.906 -20.297 -5.098 1 97.44 138 ARG A C 1
ATOM 998 O O . ARG A 1 138 ? 19.906 -19.625 -6.125 1 97.44 138 ARG A O 1
ATOM 1005 N N . LYS A 1 139 ? 20.391 -21.531 -4.984 1 95.62 139 LYS A N 1
ATOM 1006 C CA . LYS A 1 139 ? 20.703 -22.344 -6.148 1 95.62 139 LYS A CA 1
ATOM 1007 C C . LYS A 1 139 ? 20.031 -23.719 -6.051 1 95.62 139 LYS A C 1
ATOM 1009 O O . LYS A 1 139 ? 19.906 -24.281 -4.957 1 95.62 139 LYS A O 1
ATOM 1014 N N . ASN A 1 140 ? 19.609 -24.219 -7.227 1 95.38 140 ASN A N 1
ATOM 1015 C CA . ASN A 1 140 ? 19.234 -25.625 -7.312 1 95.38 140 ASN A CA 1
ATOM 1016 C C . ASN A 1 140 ? 20.453 -26.531 -7.348 1 95.38 140 ASN A C 1
ATOM 1018 O O . ASN A 1 140 ? 21.594 -26.062 -7.473 1 95.38 140 ASN A O 1
ATOM 1022 N N . PRO A 1 141 ? 20.25 -27.812 -7.293 1 95.19 141 PRO A N 1
ATOM 1023 C CA . PRO A 1 141 ? 21.375 -28.75 -7.219 1 95.19 141 PRO A CA 1
ATOM 1024 C C . PRO A 1 141 ? 22.297 -28.672 -8.438 1 95.19 141 PRO A C 1
ATOM 1026 O O . PRO A 1 141 ? 23.484 -28.953 -8.344 1 95.19 141 PRO A O 1
ATOM 1029 N N . ASN A 1 142 ? 21.844 -28.25 -9.539 1 93.25 142 ASN A N 1
ATOM 1030 C CA . ASN A 1 142 ? 22.656 -28.141 -10.742 1 93.25 142 ASN A CA 1
ATOM 1031 C C . ASN A 1 142 ? 23.422 -26.828 -10.797 1 93.25 142 ASN A C 1
ATOM 1033 O O . ASN A 1 142 ? 24.062 -26.516 -11.805 1 93.25 142 ASN A O 1
ATOM 1037 N N . GLY A 1 143 ? 23.219 -25.984 -9.82 1 92.94 143 GLY A N 1
ATOM 1038 C CA . GLY A 1 143 ? 23.953 -24.734 -9.727 1 92.94 143 GLY A CA 1
ATOM 1039 C C . GLY A 1 143 ? 23.203 -23.562 -10.336 1 92.94 143 GLY A C 1
ATOM 1040 O O . GLY A 1 143 ? 23.656 -22.422 -10.242 1 92.94 143 GLY A O 1
ATOM 1041 N N . CYS A 1 144 ? 22.062 -23.828 -10.867 1 93.81 144 CYS A N 1
ATOM 1042 C CA . CYS A 1 144 ? 21.297 -22.766 -11.508 1 93.81 144 CYS A CA 1
ATOM 1043 C C . CYS A 1 144 ? 20.375 -22.078 -10.5 1 93.81 144 CYS A C 1
ATOM 1045 O O . CYS A 1 144 ? 19.906 -22.719 -9.555 1 93.81 144 CYS A O 1
ATOM 1047 N N . GLN A 1 145 ? 20.078 -20.797 -10.586 1 93 145 GLN A N 1
ATOM 1048 C CA . GLN A 1 145 ? 19.109 -20.078 -9.773 1 93 145 GLN A CA 1
ATOM 1049 C C . GLN A 1 145 ? 17.703 -20.609 -10 1 93 145 GLN A C 1
ATOM 1051 O O . GLN A 1 145 ? 17.312 -20.875 -11.133 1 93 145 GLN A O 1
ATOM 1056 N N . PRO A 1 146 ? 17.016 -20.828 -8.938 1 97.19 146 PRO A N 1
ATOM 1057 C CA . PRO A 1 146 ? 15.625 -21.266 -9.094 1 97.19 146 PRO A CA 1
ATOM 1058 C C . PRO A 1 146 ? 14.773 -20.281 -9.898 1 97.19 146 PRO A C 1
ATOM 1060 O O . PRO A 1 146 ? 15.023 -19.078 -9.859 1 97.19 146 PRO A O 1
ATOM 1063 N N . LYS A 1 147 ? 13.867 -20.781 -10.648 1 96.75 147 LYS A N 1
ATOM 1064 C C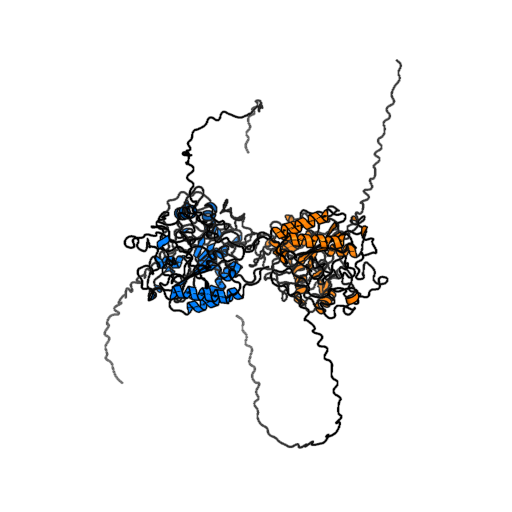A . LYS A 1 147 ? 12.875 -20 -11.383 1 96.75 147 LYS A CA 1
ATOM 1065 C C . LYS A 1 147 ? 11.477 -20.188 -10.789 1 96.75 147 LYS A C 1
ATOM 1067 O O . LYS A 1 147 ? 11.266 -21.078 -9.953 1 96.75 147 LYS A O 1
ATOM 1072 N N . MET A 1 148 ? 10.516 -19.344 -11.141 1 98.38 148 MET A N 1
ATOM 1073 C CA . MET A 1 148 ? 9.164 -19.375 -10.602 1 98.38 148 MET A CA 1
ATOM 1074 C C . MET A 1 148 ? 8.148 -18.922 -11.648 1 98.38 148 MET A C 1
ATOM 1076 O O . MET A 1 148 ? 8.531 -18.516 -12.75 1 98.38 148 MET A O 1
ATOM 1080 N N . THR A 1 149 ? 6.895 -19.109 -11.352 1 98.81 149 THR A N 1
ATOM 1081 C CA . THR A 1 149 ? 5.809 -18.641 -12.203 1 98.81 149 THR A CA 1
ATOM 1082 C C . THR A 1 149 ? 5.148 -17.406 -11.602 1 98.81 149 THR A C 1
ATOM 1084 O O . THR A 1 149 ? 4.789 -17.391 -10.422 1 98.81 149 THR A O 1
ATOM 1087 N N . TYR A 1 150 ? 5.035 -16.359 -12.32 1 98.88 150 TYR A N 1
ATOM 1088 C CA . TYR A 1 150 ? 4.246 -15.195 -11.945 1 98.88 150 TYR A CA 1
ATOM 1089 C C . TYR A 1 150 ? 2.943 -15.141 -12.734 1 98.88 150 TYR A C 1
ATOM 1091 O O . TYR A 1 150 ? 2.951 -14.922 -13.945 1 98.88 150 TYR A O 1
ATOM 1099 N N . PHE A 1 151 ? 1.8 -15.406 -12.062 1 98.88 151 PHE A N 1
ATOM 1100 C CA . PHE A 1 151 ? 0.481 -15.156 -12.633 1 98.88 151 PHE A CA 1
ATOM 1101 C C . PHE A 1 151 ? 0.141 -13.672 -12.578 1 98.88 151 PHE A C 1
ATOM 1103 O O . PHE A 1 151 ? -0.259 -13.156 -11.531 1 98.88 151 PHE A O 1
ATOM 1110 N N . VAL A 1 152 ? 0.13 -13 -13.711 1 98.75 152 VAL A N 1
ATOM 1111 C CA . VAL A 1 152 ? 0.167 -11.547 -13.789 1 98.75 152 VAL A CA 1
ATOM 1112 C C . VAL A 1 152 ? -1.231 -11 -14.078 1 98.75 152 VAL A C 1
ATOM 1114 O O . VAL A 1 152 ? -1.877 -11.422 -15.039 1 98.75 152 VAL A O 1
ATOM 1117 N N . SER A 1 153 ? -1.673 -10.125 -13.25 1 97.88 153 SER A N 1
ATOM 1118 C CA . SER A 1 153 ? -2.754 -9.195 -13.562 1 97.88 153 SER A CA 1
ATOM 1119 C C . SER A 1 153 ? -2.211 -7.887 -14.125 1 97.88 153 SER A C 1
ATOM 1121 O O . SER A 1 153 ? -1.22 -7.352 -13.617 1 97.88 153 SER A O 1
ATOM 1123 N N . LEU A 1 154 ? -2.832 -7.398 -15.094 1 96.56 154 LEU A N 1
ATOM 1124 C CA . LEU A 1 154 ? -2.27 -6.254 -15.797 1 96.56 154 LEU A CA 1
ATOM 1125 C C . LEU A 1 154 ? -2.391 -4.984 -14.961 1 96.56 154 LEU A C 1
ATOM 1127 O O . LEU A 1 154 ? -1.497 -4.137 -14.977 1 96.56 154 LEU A O 1
ATOM 1131 N N . ASN A 1 155 ? -3.492 -4.789 -14.258 1 93.44 155 ASN A N 1
ATOM 1132 C CA . ASN A 1 155 ? -3.691 -3.609 -13.43 1 93.44 155 ASN A CA 1
ATOM 1133 C C . ASN A 1 155 ? -2.531 -3.408 -12.453 1 93.44 155 ASN A C 1
ATOM 1135 O O . ASN A 1 155 ? -2.131 -4.344 -11.758 1 93.44 155 ASN A O 1
ATOM 1139 N N . TYR A 1 156 ? -1.843 -2.215 -12.477 1 92.06 156 TYR A N 1
ATOM 1140 C CA . TYR A 1 156 ? -0.769 -1.764 -11.594 1 92.06 156 TYR A CA 1
ATOM 1141 C C . TYR A 1 156 ? 0.556 -2.414 -11.977 1 92.06 156 TYR A C 1
ATOM 1143 O O . TYR A 1 156 ? 1.568 -2.217 -11.297 1 92.06 156 TYR A O 1
ATOM 1151 N N . THR A 1 157 ? 0.568 -3.217 -13.062 1 96.56 157 THR A N 1
ATOM 1152 C CA . THR A 1 157 ? 1.774 -3.938 -13.461 1 96.56 157 THR A CA 1
ATOM 1153 C C . THR A 1 157 ? 2.701 -3.039 -14.273 1 96.56 157 THR A C 1
ATOM 1155 O O . THR A 1 157 ? 2.258 -2.348 -15.188 1 96.56 157 THR A O 1
ATOM 1158 N N . ASN A 1 158 ? 3.979 -2.955 -13.773 1 95.94 158 ASN A N 1
ATOM 1159 C CA . ASN A 1 158 ? 5.039 -2.357 -14.57 1 95.94 158 ASN A CA 1
ATOM 1160 C C . ASN A 1 158 ? 5.484 -3.289 -15.695 1 95.94 158 ASN A C 1
ATOM 1162 O O . ASN A 1 158 ? 6.074 -4.344 -15.438 1 95.94 158 ASN A O 1
ATOM 1166 N N . TYR A 1 159 ? 5.34 -2.92 -16.938 1 96.75 159 TYR A N 1
ATOM 1167 C CA . TYR A 1 159 ? 5.477 -3.793 -18.094 1 96.75 159 TYR A CA 1
ATOM 1168 C C . TYR A 1 159 ? 6.922 -4.23 -18.281 1 96.75 159 TYR A C 1
ATOM 1170 O O . TYR A 1 159 ? 7.191 -5.391 -18.609 1 96.75 159 TYR A O 1
ATOM 1178 N N . SER A 1 160 ? 7.855 -3.309 -18.078 1 95.69 160 SER A N 1
ATOM 1179 C CA . SER A 1 160 ? 9.25 -3.672 -18.297 1 95.69 160 SER A CA 1
ATOM 1180 C C . SER A 1 160 ? 9.727 -4.688 -17.266 1 95.69 160 SER A C 1
ATOM 1182 O O . SER A 1 160 ? 10.586 -5.523 -17.562 1 95.69 160 SER A O 1
ATOM 1184 N N . MET A 1 161 ? 9.156 -4.645 -16.094 1 96.38 161 MET A N 1
ATOM 1185 C CA . MET A 1 161 ? 9.547 -5.602 -15.062 1 96.38 161 MET A CA 1
ATOM 1186 C C . MET A 1 161 ? 9.039 -7 -15.391 1 96.38 161 MET A C 1
ATOM 1188 O O . MET A 1 161 ? 9.688 -7.996 -15.062 1 96.38 161 MET A O 1
ATOM 1192 N N . VAL A 1 162 ? 7.879 -7.066 -16.109 1 98.25 162 VAL A N 1
ATOM 1193 C CA . VAL A 1 162 ? 7.41 -8.352 -16.625 1 98.25 162 VAL A CA 1
ATOM 1194 C C . VAL A 1 162 ? 8.406 -8.891 -17.641 1 98.25 162 VAL A C 1
ATOM 1196 O O . VAL A 1 162 ? 8.75 -10.07 -17.625 1 98.25 162 VAL A O 1
ATOM 1199 N N . THR A 1 163 ? 8.867 -8.023 -18.578 1 97.69 163 THR A N 1
ATOM 1200 C CA . THR A 1 163 ? 9.883 -8.398 -19.562 1 97.69 163 THR A CA 1
ATOM 1201 C C . THR A 1 163 ? 11.125 -8.953 -18.875 1 97.69 163 THR A C 1
ATOM 1203 O O . THR A 1 163 ? 11.625 -10.016 -19.25 1 97.69 163 THR A O 1
ATOM 1206 N N . ASP A 1 164 ? 11.602 -8.195 -17.812 1 95.88 164 ASP A N 1
ATOM 1207 C CA . ASP A 1 164 ? 12.812 -8.57 -17.094 1 95.88 164 ASP A CA 1
ATOM 1208 C C . ASP A 1 164 ? 12.664 -9.945 -16.453 1 95.88 164 ASP A C 1
ATOM 1210 O O . ASP A 1 164 ? 13.578 -10.773 -16.5 1 95.88 164 ASP A O 1
ATOM 1214 N N . TRP A 1 165 ? 11.43 -10.078 -15.914 1 96.75 165 TRP A N 1
ATOM 1215 C CA . TRP A 1 165 ? 11.172 -11.32 -15.188 1 96.75 165 TRP A CA 1
ATOM 1216 C C . TRP A 1 165 ? 11.141 -12.508 -16.156 1 96.75 165 TRP A C 1
ATOM 1218 O O . TRP A 1 165 ? 11.672 -13.578 -15.844 1 96.75 165 TRP A O 1
ATOM 1228 N N . TYR A 1 166 ? 10.594 -12.359 -17.281 1 96.69 166 TYR A N 1
ATOM 1229 C CA . TYR A 1 166 ? 10.531 -13.391 -18.312 1 96.69 166 TYR A CA 1
ATOM 1230 C C . TYR A 1 166 ? 11.914 -13.703 -18.859 1 96.69 166 TYR A C 1
ATOM 1232 O O . TYR A 1 166 ? 12.297 -14.875 -18.969 1 96.69 166 TYR A O 1
ATOM 1240 N N . VAL A 1 167 ? 12.648 -12.711 -19.219 1 95.31 167 VAL A N 1
ATOM 1241 C CA . VAL A 1 167 ? 13.953 -12.883 -19.859 1 95.31 167 VAL A CA 1
ATOM 1242 C C . VAL A 1 167 ? 14.938 -13.492 -18.875 1 95.31 167 VAL A C 1
ATOM 1244 O O . VAL A 1 167 ? 15.859 -14.211 -19.281 1 95.31 167 VAL A O 1
ATOM 1247 N N . ALA A 1 168 ? 14.656 -13.25 -17.578 1 93.38 168 ALA A N 1
ATOM 1248 C CA . ALA A 1 168 ? 15.492 -13.867 -16.547 1 93.38 168 ALA A CA 1
ATOM 1249 C C . ALA A 1 168 ? 15.172 -15.352 -16.406 1 93.38 168 ALA A C 1
ATOM 1251 O O . ALA A 1 168 ? 15.82 -16.062 -15.633 1 93.38 168 ALA A O 1
ATOM 1252 N N . GLY A 1 169 ? 14.258 -15.844 -17.156 1 94 169 GLY A N 1
ATOM 1253 C CA . GLY A 1 169 ? 14.016 -17.266 -17.188 1 94 169 GLY A CA 1
ATOM 1254 C C . GLY A 1 169 ? 12.773 -17.688 -16.422 1 94 169 GLY A C 1
ATOM 1255 O O . GLY A 1 169 ? 12.406 -18.859 -16.422 1 94 169 GLY A O 1
ATOM 1256 N N . ASN A 1 170 ? 12.031 -16.75 -15.797 1 96.88 170 ASN A N 1
ATOM 1257 C CA . ASN A 1 170 ? 10.812 -17.078 -15.055 1 96.88 170 ASN A CA 1
ATOM 1258 C C . ASN A 1 170 ? 9.609 -17.188 -15.984 1 96.88 170 ASN A C 1
ATOM 1260 O O . ASN A 1 170 ? 9.617 -16.625 -17.094 1 96.88 170 ASN A O 1
ATOM 1264 N N . GLU A 1 171 ? 8.656 -17.922 -15.523 1 98.38 171 GLU A N 1
ATOM 1265 C CA . GLU A 1 171 ? 7.426 -18.078 -16.297 1 98.38 171 GLU A CA 1
ATOM 1266 C C . GLU A 1 171 ? 6.461 -16.922 -16.031 1 98.38 171 GLU A C 1
ATOM 1268 O O . GLU A 1 171 ? 6.297 -16.484 -14.891 1 98.38 171 GLU A O 1
ATOM 1273 N N . ILE A 1 172 ? 5.871 -16.406 -17.094 1 98.81 172 ILE A N 1
ATOM 1274 C CA . ILE A 1 172 ? 4.754 -15.461 -17.031 1 98.81 172 ILE A CA 1
ATOM 1275 C C . ILE A 1 172 ? 3.457 -16.172 -17.406 1 98.81 172 ILE A C 1
ATOM 1277 O O . ILE A 1 172 ? 3.365 -16.797 -18.469 1 98.81 172 ILE A O 1
ATOM 1281 N N . ALA A 1 173 ? 2.498 -16.141 -16.562 1 98.88 173 ALA A N 1
ATOM 1282 C CA . ALA A 1 173 ? 1.187 -16.75 -16.781 1 98.88 173 ALA A CA 1
ATOM 1283 C C . ALA A 1 173 ? 0.071 -15.734 -16.547 1 98.88 173 ALA A C 1
ATOM 1285 O O . ALA A 1 173 ? 0.332 -14.594 -16.156 1 98.88 173 ALA A O 1
ATOM 1286 N N . ASP A 1 174 ? -1.141 -16.125 -16.922 1 98.75 174 ASP A N 1
ATOM 1287 C CA . ASP A 1 174 ? -2.27 -15.211 -16.984 1 98.75 174 ASP A CA 1
ATOM 1288 C C . ASP A 1 174 ? -3.084 -15.25 -15.695 1 98.75 174 ASP A C 1
ATOM 1290 O O . ASP A 1 174 ? -3.428 -16.328 -15.195 1 98.75 174 ASP A O 1
ATOM 1294 N N . HIS A 1 175 ? -3.393 -14.062 -15.164 1 98.62 175 HIS A N 1
ATOM 1295 C CA . HIS A 1 175 ? -4.23 -13.852 -13.984 1 98.62 175 HIS A CA 1
ATOM 1296 C C . HIS A 1 175 ? -5.27 -12.766 -14.234 1 98.62 175 HIS A C 1
ATOM 1298 O O . HIS A 1 175 ? -5.613 -12.008 -13.328 1 98.62 175 HIS A O 1
ATOM 1304 N N . THR A 1 176 ? -5.715 -12.562 -15.5 1 97.88 176 THR A N 1
ATOM 1305 C CA . THR A 1 176 ? -6.715 -11.617 -15.992 1 97.88 176 THR A CA 1
ATOM 1306 C C . THR A 1 176 ? -6.188 -10.188 -15.922 1 97.88 176 THR A C 1
ATOM 1308 O O . THR A 1 176 ? -5.133 -9.938 -15.336 1 97.88 176 THR A O 1
ATOM 1311 N N . MET A 1 177 ? -6.953 -9.266 -16.5 1 97.25 177 MET A N 1
ATOM 1312 C CA . MET A 1 177 ? -6.488 -7.883 -16.578 1 97.25 177 MET A CA 1
ATOM 1313 C C . MET A 1 177 ? -6.738 -7.145 -15.273 1 97.25 177 MET A C 1
ATOM 1315 O O . MET A 1 177 ? -5.84 -6.484 -14.75 1 97.25 177 MET A O 1
ATOM 1319 N N . THR A 1 178 ? -7.883 -7.211 -14.727 1 95.5 178 THR A N 1
ATOM 1320 C CA . THR A 1 178 ? -8.273 -6.355 -13.609 1 95.5 178 THR A CA 1
ATOM 1321 C C . THR A 1 178 ? -8.602 -7.191 -12.375 1 95.5 178 THR A C 1
ATOM 1323 O O . THR A 1 178 ? -9.266 -6.715 -11.453 1 95.5 178 THR A O 1
ATOM 1326 N N . HIS A 1 179 ? -8.234 -8.562 -12.367 1 94.75 179 HIS A N 1
ATOM 1327 C CA . HIS A 1 179 ? -8.344 -9.438 -11.211 1 94.75 179 HIS A CA 1
ATOM 1328 C C . HIS A 1 179 ? -9.805 -9.75 -10.891 1 94.75 179 HIS A C 1
ATOM 1330 O O . HIS A 1 179 ? -10.203 -9.758 -9.719 1 94.75 179 HIS A O 1
ATOM 1336 N N . VAL A 1 180 ? -10.578 -9.969 -11.953 1 88.31 180 VAL A N 1
ATOM 1337 C CA . VAL A 1 180 ? -11.992 -10.289 -11.758 1 88.31 180 VAL A CA 1
ATOM 1338 C C . VAL A 1 180 ? -12.164 -11.797 -11.633 1 88.31 180 VAL A C 1
ATOM 1340 O O . VAL A 1 180 ? -11.539 -12.562 -12.375 1 88.31 180 VAL A O 1
ATOM 1343 N N . GLY A 1 181 ? -13 -12.297 -10.648 1 87.38 181 GLY A N 1
ATOM 1344 C CA . GLY A 1 181 ? -13.414 -13.688 -10.562 1 87.38 181 GLY A CA 1
ATOM 1345 C C . GLY A 1 181 ? -14.43 -14.078 -11.609 1 87.38 181 GLY A C 1
ATOM 1346 O O . GLY A 1 181 ? -15.164 -13.227 -12.117 1 87.38 181 GLY A O 1
ATOM 1347 N N . ASP A 1 182 ? -14.344 -15.43 -11.805 1 89.62 182 ASP A N 1
ATOM 1348 C CA . ASP A 1 182 ? -15.188 -15.898 -12.898 1 89.62 182 ASP A CA 1
ATOM 1349 C C . ASP A 1 182 ? -15.109 -14.961 -14.102 1 89.62 182 ASP A C 1
ATOM 1351 O O . ASP A 1 182 ? -16.125 -14.445 -14.562 1 89.62 182 ASP A O 1
ATOM 1355 N N . ALA A 1 183 ? -13.945 -14.797 -14.508 1 91.75 183 ALA A N 1
ATOM 1356 C CA . ALA A 1 183 ? -13.578 -13.727 -15.43 1 91.75 183 ALA A CA 1
ATOM 1357 C C . ALA A 1 183 ? -14.227 -13.93 -16.797 1 91.75 183 ALA A C 1
ATOM 1359 O O . ALA A 1 183 ? -14.203 -15.031 -17.344 1 91.75 183 A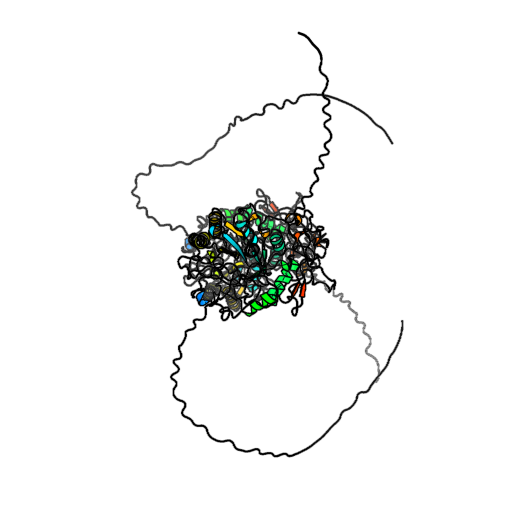LA A O 1
ATOM 1360 N N . PRO A 1 184 ? -14.812 -12.805 -17.375 1 92.56 184 PRO A N 1
ATOM 1361 C CA . PRO A 1 184 ? -15.211 -12.859 -18.781 1 92.56 184 PRO A CA 1
ATOM 1362 C C . PRO A 1 184 ? -14.031 -13.094 -19.719 1 92.56 184 PRO A C 1
ATOM 1364 O O . PRO A 1 184 ? -12.883 -12.906 -19.328 1 92.56 184 PRO A O 1
ATOM 1367 N N . VAL A 1 185 ? -14.336 -13.492 -20.844 1 91.75 185 VAL A N 1
ATOM 1368 C CA . VAL A 1 185 ? -13.344 -13.844 -21.859 1 91.75 185 VAL A CA 1
ATOM 1369 C C . VAL A 1 185 ? -12.43 -12.656 -22.125 1 91.75 185 VAL A C 1
ATOM 1371 O O . VAL A 1 185 ? -11.234 -12.828 -22.359 1 91.75 185 VAL A O 1
ATOM 1374 N N . SER A 1 186 ? -13 -11.391 -22.031 1 92 186 SER A N 1
ATOM 1375 C CA . SER A 1 186 ? -12.227 -10.188 -22.328 1 92 186 SER A CA 1
ATOM 1376 C C . SER A 1 186 ? -11.125 -9.969 -21.297 1 92 186 SER A C 1
ATOM 1378 O O . SER A 1 186 ? -10.07 -9.43 -21.609 1 92 186 SER A O 1
ATOM 1380 N N . GLU A 1 187 ? -11.352 -10.398 -20.062 1 96.25 187 GLU A N 1
ATOM 1381 C CA . GLU A 1 187 ? -10.359 -10.297 -19 1 96.25 187 GLU A CA 1
ATOM 1382 C C . GLU A 1 187 ? -9.18 -11.234 -19.25 1 96.25 187 GLU A C 1
ATOM 1384 O O . GLU A 1 187 ? -8.031 -10.867 -19 1 96.25 187 GLU A O 1
ATOM 1389 N N . ILE A 1 188 ? -9.492 -12.477 -19.75 1 97.25 188 ILE A N 1
ATOM 1390 C CA . ILE A 1 188 ? -8.508 -13.531 -19.969 1 97.25 188 ILE A CA 1
ATOM 1391 C C . ILE A 1 188 ? -7.734 -13.25 -21.266 1 97.25 188 ILE A C 1
ATOM 1393 O O . ILE A 1 188 ? -6.508 -13.148 -21.25 1 97.25 188 ILE A O 1
ATOM 1397 N N . ASP A 1 189 ? -8.461 -13.016 -22.359 1 94.25 189 ASP A N 1
ATOM 1398 C CA . ASP A 1 189 ? -7.844 -12.789 -23.656 1 94.25 189 ASP A CA 1
ATOM 1399 C C . ASP A 1 189 ? -7.125 -11.445 -23.703 1 94.25 189 ASP A C 1
ATOM 1401 O O . ASP A 1 189 ? -6.047 -11.328 -24.281 1 94.25 189 ASP A O 1
ATOM 1405 N N . GLY A 1 190 ? -7.75 -10.414 -23.125 1 93.69 190 GLY A N 1
ATOM 1406 C CA . GLY A 1 190 ? -7.145 -9.094 -23.078 1 93.69 190 GLY A CA 1
ATOM 1407 C C . GLY A 1 190 ? -5.809 -9.07 -22.359 1 93.69 190 GLY A C 1
ATOM 1408 O O . GLY A 1 190 ? -4.906 -8.32 -22.734 1 93.69 190 GLY A O 1
ATOM 1409 N N . ASN A 1 191 ? -5.711 -9.891 -21.328 1 97.06 191 ASN A N 1
ATOM 1410 C CA . ASN A 1 191 ? -4.453 -9.945 -20.594 1 97.06 191 ASN A CA 1
ATOM 1411 C C . ASN A 1 191 ? -3.33 -10.523 -21.453 1 97.06 191 ASN A C 1
ATOM 1413 O O . ASN A 1 191 ? -2.201 -10.023 -21.422 1 97.06 191 ASN A O 1
ATOM 1417 N N . ILE A 1 192 ? -3.615 -11.555 -22.25 1 95.81 192 ILE A N 1
ATOM 1418 C CA . ILE A 1 192 ? -2.641 -12.141 -23.156 1 95.81 192 ILE A CA 1
ATOM 1419 C C . ILE A 1 192 ? -2.182 -11.094 -24.172 1 95.81 192 ILE A C 1
ATOM 1421 O O . ILE A 1 192 ? -0.982 -10.93 -24.406 1 95.81 192 ILE A O 1
ATOM 1425 N N . ILE A 1 193 ? -3.104 -10.359 -24.672 1 92.38 193 ILE A N 1
ATOM 1426 C CA . ILE A 1 193 ? -2.824 -9.352 -25.688 1 92.38 193 ILE A CA 1
ATOM 1427 C C . ILE A 1 193 ? -1.923 -8.266 -25.109 1 92.38 193 ILE A C 1
ATOM 1429 O O . ILE A 1 193 ? -0.917 -7.891 -25.719 1 92.38 193 ILE A O 1
ATOM 1433 N N . ALA A 1 194 ? -2.256 -7.793 -23.953 1 94 194 ALA A N 1
ATOM 1434 C CA . ALA A 1 194 ? -1.507 -6.711 -23.312 1 94 194 ALA A CA 1
ATOM 1435 C C . ALA A 1 194 ? -0.103 -7.168 -22.938 1 94 194 ALA A C 1
ATOM 1437 O O . ALA A 1 194 ? 0.871 -6.434 -23.125 1 94 194 ALA A O 1
ATOM 1438 N N . LEU A 1 195 ? 0.013 -8.344 -22.344 1 96.81 195 LEU A N 1
ATOM 1439 C CA . LEU A 1 195 ? 1.317 -8.875 -21.953 1 96.81 195 LEU A CA 1
ATOM 1440 C C . LEU A 1 195 ? 2.213 -9.062 -23.172 1 96.81 195 LEU A C 1
ATOM 1442 O O . LEU A 1 195 ? 3.418 -8.812 -23.109 1 96.81 195 LEU A O 1
ATOM 1446 N N . ASN A 1 196 ? 1.604 -9.516 -24.203 1 94.5 196 ASN A N 1
ATOM 1447 C CA . ASN A 1 196 ? 2.357 -9.656 -25.438 1 94.5 196 ASN A CA 1
ATOM 1448 C C . ASN A 1 196 ? 2.801 -8.305 -26 1 94.5 196 ASN A C 1
ATOM 1450 O O . ASN A 1 196 ? 3.975 -8.117 -26.312 1 94.5 196 ASN A O 1
ATOM 1454 N N . SER A 1 197 ? 1.986 -7.312 -26.047 1 92.31 197 SER A N 1
ATOM 1455 C CA . SER A 1 197 ? 2.213 -6.055 -26.75 1 92.31 197 SER A CA 1
ATOM 1456 C C . SER A 1 197 ? 3.047 -5.09 -25.922 1 92.31 197 SER A C 1
ATOM 1458 O O . SER A 1 197 ? 3.838 -4.316 -26.469 1 92.31 197 SER A O 1
ATOM 1460 N N . LEU A 1 198 ? 2.854 -5.148 -24.625 1 93.69 198 LEU A N 1
ATOM 1461 C CA . LEU A 1 198 ? 3.453 -4.109 -23.797 1 93.69 198 LEU A CA 1
ATOM 1462 C C . LEU A 1 198 ? 4.668 -4.645 -23.047 1 93.69 198 LEU A C 1
ATOM 1464 O O . LEU A 1 198 ? 5.5 -3.871 -22.562 1 93.69 198 LEU A O 1
ATOM 1468 N N . SER A 1 199 ? 4.746 -5.945 -22.906 1 96.62 199 SER A N 1
ATOM 1469 C CA . SER A 1 199 ? 5.859 -6.543 -22.172 1 96.62 199 SER A CA 1
ATOM 1470 C C . SER A 1 199 ? 6.684 -7.449 -23.078 1 96.62 199 SER A C 1
ATOM 1472 O O . SER A 1 199 ? 7.727 -7.969 -22.672 1 96.62 199 SER A O 1
ATOM 1474 N N . GLY A 1 200 ? 6.207 -7.719 -24.281 1 95.75 200 GLY A N 1
ATOM 1475 C CA . GLY A 1 200 ? 6.953 -8.562 -25.203 1 95.75 200 GLY A CA 1
ATOM 1476 C C . GLY A 1 200 ? 6.977 -10.023 -24.797 1 95.75 200 GLY A C 1
ATOM 1477 O O . GLY A 1 200 ? 7.988 -10.711 -24.969 1 95.75 200 GLY A O 1
ATOM 1478 N N . ILE A 1 201 ? 5.879 -10.492 -24.203 1 97.44 201 ILE A N 1
ATOM 1479 C CA . ILE A 1 201 ? 5.785 -11.914 -23.875 1 97.44 201 ILE A CA 1
ATOM 1480 C C . ILE A 1 201 ? 5.199 -12.68 -25.062 1 97.44 201 ILE A C 1
ATOM 1482 O O . ILE A 1 201 ? 4.09 -12.383 -25.516 1 97.44 201 ILE A O 1
ATOM 1486 N N . PRO A 1 202 ? 5.941 -13.633 -25.609 1 94.88 202 PRO A N 1
ATOM 1487 C CA . PRO A 1 202 ? 5.344 -14.438 -26.688 1 94.88 202 PRO A CA 1
ATOM 1488 C C . PRO A 1 202 ? 4.031 -15.102 -26.266 1 94.88 202 PRO A C 1
ATOM 1490 O O . PRO A 1 202 ? 3.906 -15.555 -25.125 1 94.88 202 PRO A O 1
ATOM 1493 N N . ILE A 1 203 ? 3.062 -15.219 -27.219 1 94 203 ILE A N 1
ATOM 1494 C CA . ILE A 1 203 ? 1.767 -15.828 -26.938 1 94 203 ILE A CA 1
ATOM 1495 C C . ILE A 1 203 ? 1.965 -17.281 -26.5 1 94 203 ILE A C 1
ATOM 1497 O O . ILE A 1 203 ? 1.328 -17.734 -25.547 1 94 203 ILE A O 1
ATOM 1501 N N . SER A 1 204 ? 2.895 -17.953 -27.125 1 93.44 204 SER A N 1
ATOM 1502 C CA . SER A 1 204 ? 3.17 -19.359 -26.828 1 93.44 204 SER A CA 1
ATOM 1503 C C . SER A 1 204 ? 3.744 -19.516 -25.422 1 93.44 204 SER A C 1
ATOM 1505 O O . SER A 1 204 ? 3.684 -20.594 -24.828 1 93.44 204 SER A O 1
ATOM 1507 N N . ALA A 1 205 ? 4.34 -18.453 -24.891 1 95.81 205 ALA A N 1
ATOM 1508 C CA . ALA A 1 205 ? 4.98 -18.516 -23.578 1 95.81 205 ALA A CA 1
ATOM 1509 C C . ALA A 1 205 ? 3.953 -18.344 -22.469 1 95.81 205 ALA A C 1
ATOM 1511 O O . ALA A 1 205 ? 4.227 -18.688 -21.312 1 95.81 205 ALA A O 1
ATOM 1512 N N . ILE A 1 206 ? 2.799 -17.781 -22.734 1 97.5 206 ILE A N 1
ATOM 1513 C CA . ILE A 1 206 ? 1.741 -17.641 -21.734 1 97.5 206 ILE A CA 1
ATOM 1514 C C . ILE A 1 206 ? 0.923 -18.922 -21.672 1 97.5 206 ILE A C 1
ATOM 1516 O O . ILE A 1 206 ? -0.159 -19.016 -22.25 1 97.5 206 ILE A O 1
ATOM 1520 N N . GLN A 1 207 ? 1.446 -19.844 -20.922 1 98.06 207 GLN A N 1
ATOM 1521 C CA . GLN A 1 207 ? 0.941 -21.219 -20.953 1 98.06 207 GLN A CA 1
ATOM 1522 C C . GLN A 1 207 ? -0.126 -21.422 -19.875 1 98.06 207 GLN A C 1
ATOM 1524 O O . GLN A 1 207 ? -1.019 -22.266 -20.031 1 98.06 207 GLN A O 1
ATOM 1529 N N . GLY A 1 208 ? 0.039 -20.75 -18.859 1 98.75 208 GLY A N 1
ATOM 1530 C CA . GLY A 1 208 ? -0.753 -21.094 -17.688 1 98.75 208 GLY A CA 1
ATOM 1531 C C . GLY A 1 208 ? -1.759 -20.016 -17.312 1 98.75 208 GLY A C 1
ATOM 1532 O O . GLY A 1 208 ? -1.601 -18.859 -17.688 1 98.75 208 GLY A O 1
ATOM 1533 N N . PHE A 1 209 ? -2.807 -20.469 -16.656 1 98.75 209 PHE A N 1
ATOM 1534 C CA . PHE A 1 209 ? -3.85 -19.609 -16.125 1 98.75 209 PHE A CA 1
ATOM 1535 C C . PHE A 1 209 ? -4.152 -19.953 -14.672 1 98.75 209 PHE A C 1
ATOM 1537 O O . PHE A 1 209 ? -4.086 -21.109 -14.273 1 98.75 209 PHE A O 1
ATOM 1544 N N . ARG A 1 210 ? -4.406 -18.984 -13.891 1 98.62 210 ARG A N 1
ATOM 1545 C CA . ARG A 1 210 ? -4.996 -19.125 -12.562 1 98.62 210 ARG A CA 1
ATOM 1546 C C . ARG A 1 210 ? -6.105 -18.109 -12.336 1 98.62 210 ARG A C 1
ATOM 1548 O O . ARG A 1 210 ? -5.891 -16.906 -12.5 1 98.62 210 ARG A O 1
ATOM 1555 N N . ALA A 1 211 ? -7.223 -18.594 -11.914 1 97.38 211 ALA A N 1
ATOM 1556 C CA . ALA A 1 211 ? -8.367 -17.719 -11.695 1 97.38 211 ALA A CA 1
ATOM 1557 C C . ALA A 1 211 ? -8.188 -16.875 -10.43 1 97.38 211 ALA A C 1
ATOM 1559 O O . ALA A 1 211 ? -7.809 -17.391 -9.383 1 97.38 211 ALA A O 1
ATOM 1560 N N . PRO A 1 212 ? -8.453 -15.477 -10.594 1 95 212 PRO A N 1
ATOM 1561 C CA . PRO A 1 212 ? -8.5 -14.68 -9.367 1 95 212 PRO A CA 1
ATOM 1562 C C . PRO A 1 212 ? -9.461 -15.242 -8.328 1 95 212 PRO A C 1
ATOM 1564 O O . PRO A 1 212 ? -10.539 -15.727 -8.68 1 95 212 PRO A O 1
ATOM 1567 N N . TYR A 1 213 ? -8.992 -15.352 -7.125 1 90.12 213 TYR A N 1
ATOM 1568 C CA . TYR A 1 213 ? -9.766 -15.852 -5.996 1 90.12 213 TYR A CA 1
ATOM 1569 C C . TYR A 1 213 ? -10.039 -17.344 -6.137 1 90.12 213 TYR A C 1
ATOM 1571 O O . TYR A 1 213 ? -10.836 -17.906 -5.387 1 90.12 213 TYR A O 1
ATOM 1579 N N . LEU A 1 214 ? -9.445 -17.969 -7.113 1 93.38 214 LEU A N 1
ATOM 1580 C CA . LEU A 1 214 ? -9.727 -19.359 -7.461 1 93.38 214 LEU A CA 1
ATOM 1581 C C . LEU A 1 214 ? -11.203 -19.547 -7.789 1 93.38 214 LEU A C 1
ATOM 1583 O O . LEU A 1 214 ? -11.773 -20.609 -7.516 1 93.38 214 LEU A O 1
ATOM 1587 N N . ASN A 1 215 ? -11.766 -18.391 -8.172 1 92.56 215 ASN A N 1
ATOM 1588 C CA . ASN A 1 215 ? -13.164 -18.375 -8.602 1 92.56 215 ASN A CA 1
ATOM 1589 C C . ASN A 1 215 ? -13.289 -18.594 -10.102 1 92.56 215 ASN A C 1
ATOM 1591 O O . ASN A 1 215 ? -13.125 -17.656 -10.883 1 92.56 215 ASN A O 1
ATOM 1595 N N . TYR A 1 216 ? -13.555 -19.875 -10.383 1 93.62 216 TYR A N 1
ATOM 1596 C CA . TYR A 1 216 ? -13.734 -20.266 -11.773 1 93.62 216 TYR A CA 1
ATOM 1597 C C . TYR A 1 216 ? -15 -21.094 -11.953 1 93.62 216 TYR A C 1
ATOM 1599 O O . TYR A 1 216 ? -15.555 -21.609 -10.977 1 93.62 216 TYR A O 1
ATOM 1607 N N . SER A 1 217 ? -15.5 -21.172 -13.18 1 92.44 217 SER A N 1
ATOM 1608 C CA . SER A 1 217 ? -16.625 -22 -13.586 1 92.44 217 SER A CA 1
ATOM 1609 C C . SER A 1 217 ? -16.234 -23 -14.664 1 92.44 217 SER A C 1
ATOM 1611 O O . SER A 1 217 ? -15.102 -22.969 -15.164 1 92.44 217 SER A O 1
ATOM 1613 N N . ILE A 1 218 ? -17.156 -23.938 -14.812 1 93.25 218 ILE A N 1
ATOM 1614 C CA . ILE A 1 218 ? -16.984 -24.875 -15.922 1 93.25 218 ILE A CA 1
ATOM 1615 C C . ILE A 1 218 ? -16.766 -24.094 -17.219 1 93.25 218 ILE A C 1
ATOM 1617 O O . ILE A 1 218 ? -15.961 -24.5 -18.062 1 93.25 218 ILE A O 1
ATOM 1621 N N . ASN A 1 219 ? -17.438 -22.984 -17.328 1 93.38 219 ASN A N 1
ATOM 1622 C CA . ASN A 1 219 ? -17.297 -22.156 -18.531 1 93.38 219 ASN A CA 1
ATOM 1623 C C . ASN A 1 219 ? -15.906 -21.547 -18.625 1 93.38 219 ASN A C 1
ATOM 1625 O O . ASN A 1 219 ? -15.359 -21.391 -19.719 1 93.38 219 ASN A O 1
ATOM 1629 N N . THR A 1 220 ? -15.352 -21.125 -17.484 1 94.94 220 THR A N 1
ATOM 1630 C CA . THR A 1 220 ? -13.977 -20.625 -17.469 1 94.94 220 THR A CA 1
ATOM 1631 C C . THR A 1 220 ? -13.016 -21.672 -18.031 1 94.94 220 THR A C 1
ATOM 1633 O O . THR A 1 220 ? -12.195 -21.359 -18.891 1 94.94 220 THR A O 1
ATOM 1636 N N . MET A 1 221 ? -13.25 -22.953 -17.625 1 96.75 221 MET A N 1
ATOM 1637 C CA . MET A 1 221 ? -12.352 -24.031 -18.016 1 96.75 221 MET A CA 1
ATOM 1638 C C . MET A 1 221 ? -12.5 -24.359 -19.5 1 96.75 221 MET A C 1
ATOM 1640 O O . MET A 1 221 ? -11.508 -24.594 -20.203 1 96.75 221 MET A O 1
ATOM 1644 N N . LYS A 1 222 ? -13.672 -24.406 -19.938 1 94.5 222 LYS A N 1
ATOM 1645 C CA . LYS A 1 222 ? -13.914 -24.641 -21.359 1 94.5 222 LYS A CA 1
ATOM 1646 C C . LYS A 1 222 ? -13.281 -23.547 -22.219 1 94.5 222 LYS A C 1
ATOM 1648 O O . LYS A 1 222 ? -12.695 -23.828 -23.266 1 94.5 222 LYS A O 1
ATOM 1653 N N . HIS A 1 223 ? -13.367 -22.328 -21.766 1 94.5 223 HIS A N 1
ATOM 1654 C CA . HIS A 1 223 ? -12.773 -21.219 -22.516 1 94.5 223 HIS A CA 1
ATOM 1655 C C . HIS A 1 223 ? -11.25 -21.328 -22.547 1 94.5 223 HIS A C 1
ATOM 1657 O O . HIS A 1 223 ? -10.617 -21.031 -23.562 1 94.5 223 HIS A O 1
ATOM 1663 N N . LEU A 1 224 ? -10.727 -21.688 -21.422 1 97.44 224 LEU A N 1
ATOM 1664 C CA . LEU A 1 224 ? -9.273 -21.828 -21.375 1 97.44 224 LEU A CA 1
ATOM 1665 C C . LEU A 1 224 ? -8.789 -22.812 -22.438 1 97.44 224 LEU A C 1
ATOM 1667 O O . LEU A 1 224 ? -7.797 -22.547 -23.125 1 97.44 224 LEU A O 1
ATOM 1671 N N . LYS A 1 225 ? -9.484 -23.906 -22.547 1 96.31 225 LYS A N 1
ATOM 1672 C CA . LYS A 1 225 ? -9.164 -24.891 -23.562 1 96.31 225 LYS A CA 1
ATOM 1673 C C . LYS A 1 225 ? -9.273 -24.297 -24.969 1 96.31 225 LYS A C 1
ATOM 1675 O O . LYS A 1 225 ? -8.375 -24.453 -25.797 1 96.31 225 LYS A O 1
ATOM 1680 N N . GLU A 1 226 ? -10.297 -23.594 -25.219 1 92.25 226 GLU A N 1
ATOM 1681 C CA . GLU A 1 226 ? -10.539 -22.984 -26.516 1 92.25 226 GLU A CA 1
ATOM 1682 C C . GLU A 1 226 ? -9.484 -21.922 -26.844 1 92.25 226 GLU A C 1
ATOM 1684 O O . GLU A 1 226 ? -9.094 -21.766 -28 1 92.25 226 GLU A O 1
ATOM 1689 N N . ALA A 1 227 ? -9.039 -21.203 -25.797 1 92.5 227 ALA A N 1
ATOM 1690 C CA . ALA A 1 227 ? -8.094 -20.109 -25.969 1 92.5 227 ALA A CA 1
ATOM 1691 C C . ALA A 1 227 ? -6.668 -20.625 -26.125 1 92.5 227 ALA A C 1
ATOM 1693 O O . ALA A 1 227 ? -5.75 -19.875 -26.453 1 92.5 227 ALA A O 1
ATOM 1694 N N . GLY A 1 228 ? -6.445 -21.922 -25.828 1 94.25 228 GLY A N 1
ATOM 1695 C CA . GLY A 1 228 ? -5.16 -22.531 -26.141 1 94.25 228 GLY A CA 1
ATOM 1696 C C . GLY A 1 228 ? -4.227 -22.578 -24.938 1 94.25 228 GLY A C 1
ATOM 1697 O O . GLY A 1 228 ? -3.01 -22.703 -25.109 1 94.25 228 GLY A O 1
ATOM 1698 N N . PHE A 1 229 ? -4.746 -22.422 -23.734 1 97.69 229 PHE A N 1
ATOM 1699 C CA . PHE A 1 229 ? -3.898 -22.562 -22.562 1 97.69 229 PHE A CA 1
ATOM 1700 C C . PHE A 1 229 ? -3.398 -24 -22.438 1 97.69 229 PHE A C 1
ATOM 1702 O O . PHE A 1 229 ? -4.137 -24.938 -22.703 1 97.69 229 PHE A O 1
ATOM 1709 N N . THR A 1 230 ? -2.145 -24.172 -22.016 1 98.31 230 THR A N 1
ATOM 1710 C CA . THR A 1 230 ? -1.55 -25.484 -21.781 1 98.31 230 THR A CA 1
ATOM 1711 C C . THR A 1 230 ? -2.014 -26.047 -20.438 1 98.31 230 THR A C 1
ATOM 1713 O O . THR A 1 230 ? -2.227 -27.266 -20.328 1 98.31 230 THR A O 1
ATOM 1716 N N . TYR A 1 231 ? -2.139 -25.156 -19.484 1 98.81 231 TYR A N 1
ATOM 1717 C CA . TYR A 1 231 ? -2.533 -25.703 -18.188 1 98.81 231 TYR A CA 1
ATOM 1718 C C . TYR A 1 231 ? -3.326 -24.672 -17.391 1 98.81 231 TYR A C 1
ATOM 1720 O O . TYR A 1 231 ? -3.252 -23.469 -17.656 1 98.81 231 TYR A O 1
ATOM 1728 N N . ASP A 1 232 ? -4.098 -25.203 -16.531 1 98.69 232 ASP A N 1
ATOM 1729 C CA . ASP A 1 232 ? -4.762 -24.453 -15.469 1 98.69 232 ASP A CA 1
ATOM 1730 C C . ASP A 1 232 ? -4.211 -24.844 -14.102 1 98.69 232 ASP A C 1
ATOM 1732 O O . ASP A 1 232 ? -3.754 -25.969 -13.906 1 98.69 232 ASP A O 1
ATOM 1736 N N . SER A 1 233 ? -4.07 -23.844 -13.242 1 98.5 233 SER A N 1
ATOM 1737 C CA . SER A 1 233 ? -3.697 -24.078 -11.852 1 98.5 233 SER A CA 1
ATOM 1738 C C . SER A 1 233 ? -4.676 -23.391 -10.898 1 98.5 233 SER A C 1
ATOM 1740 O O . SER A 1 233 ? -4.262 -22.719 -9.953 1 98.5 233 SER A O 1
ATOM 1742 N N . SER A 1 234 ? -5.969 -23.578 -11.117 1 96.75 234 SER A N 1
ATOM 1743 C CA . SER A 1 234 ? -6.996 -22.938 -10.297 1 96.75 234 SER A CA 1
ATOM 1744 C C . SER A 1 234 ? -7.613 -23.938 -9.32 1 96.75 234 SER A C 1
ATOM 1746 O O . SER A 1 234 ? -8.32 -23.531 -8.391 1 96.75 234 SER A O 1
ATOM 1748 N N . THR A 1 235 ? -7.359 -25.25 -9.5 1 94.88 235 THR A N 1
ATOM 1749 C CA . THR A 1 235 ? -7.898 -26.234 -8.57 1 94.88 235 THR A CA 1
ATOM 1750 C C . THR A 1 235 ? -6.996 -26.375 -7.344 1 94.88 235 THR A C 1
ATOM 1752 O O . THR A 1 235 ? -5.84 -25.953 -7.371 1 94.88 235 THR A O 1
ATOM 1755 N N . THR A 1 236 ? -7.57 -26.984 -6.285 1 91.62 236 THR A N 1
ATOM 1756 C CA . THR A 1 236 ? -6.84 -27.078 -5.027 1 91.62 236 THR A CA 1
ATOM 1757 C C . THR A 1 236 ? -6.727 -28.516 -4.555 1 91.62 236 THR A C 1
ATOM 1759 O O . THR A 1 236 ? -7.625 -29.328 -4.801 1 91.62 236 THR A O 1
ATOM 1762 N N . SER A 1 237 ? -5.543 -28.875 -4.102 1 89.56 237 SER A N 1
ATOM 1763 C CA . SER A 1 237 ? -5.387 -30.062 -3.268 1 89.56 237 SER A CA 1
ATOM 1764 C C . SER A 1 237 ? -5.57 -29.734 -1.791 1 89.56 237 SER A C 1
ATOM 1766 O O . SER A 1 237 ? -4.758 -29.016 -1.205 1 89.56 237 SER A O 1
ATOM 1768 N N . ALA A 1 238 ? -6.516 -30.344 -1.218 1 81.44 238 ALA A N 1
ATOM 1769 C CA . ALA A 1 238 ? -6.938 -29.891 0.108 1 81.44 238 ALA A CA 1
ATOM 1770 C C . ALA A 1 238 ? -6.668 -30.969 1.16 1 81.44 238 ALA A C 1
ATOM 1772 O O . ALA A 1 238 ? -7.199 -30.891 2.271 1 81.44 238 ALA A O 1
ATOM 1773 N N . SER A 1 239 ? -5.859 -31.953 0.861 1 88.44 239 SER A N 1
ATOM 1774 C CA . SER A 1 239 ? -5.516 -32.969 1.843 1 88.44 239 SER A CA 1
ATOM 1775 C C . SER A 1 239 ? -4.008 -33.219 1.89 1 88.44 239 SER A C 1
ATOM 1777 O O . SER A 1 239 ? -3.328 -33.125 0.864 1 88.44 239 SER A O 1
ATOM 1779 N N . PRO A 1 240 ? -3.572 -33.531 3.082 1 92.25 240 PRO A N 1
ATOM 1780 C CA . PRO A 1 240 ? -2.137 -33.812 3.207 1 92.25 240 PRO A CA 1
ATOM 1781 C C . PRO A 1 240 ? -1.659 -34.906 2.279 1 92.25 240 PRO A C 1
ATOM 1783 O O . PRO A 1 240 ? -2.371 -35.906 2.078 1 92.25 240 PRO A O 1
ATOM 1786 N N . ALA A 1 241 ? -0.407 -34.875 1.858 1 91.12 241 ALA A N 1
ATOM 1787 C CA . ALA A 1 241 ? 0.146 -35.781 0.858 1 91.12 241 ALA A CA 1
ATOM 1788 C C . ALA A 1 241 ? 0.265 -37.188 1.411 1 91.12 241 ALA A C 1
ATOM 1790 O O . ALA A 1 241 ? 0.267 -38.156 0.651 1 91.12 241 ALA A O 1
ATOM 1791 N N . ASN A 1 242 ? 0.412 -37.344 2.686 1 90.81 242 ASN A N 1
ATOM 1792 C CA . ASN A 1 242 ? 0.593 -38.656 3.287 1 90.81 242 ASN A CA 1
ATOM 1793 C C . ASN A 1 242 ? -0.744 -39.312 3.674 1 90.81 242 ASN A C 1
ATOM 1795 O O . ASN A 1 242 ? -0.78 -40.375 4.246 1 90.81 242 ASN A O 1
ATOM 1799 N N . SER A 1 243 ? -1.766 -38.594 3.336 1 90.69 243 SER A N 1
ATOM 1800 C CA . SER A 1 243 ? -3.076 -39.188 3.562 1 90.69 243 SER A CA 1
ATOM 1801 C C . SER A 1 243 ? -3.365 -40.281 2.541 1 90.69 243 SER A C 1
ATOM 1803 O O . SER A 1 243 ? -2.992 -40.188 1.372 1 90.69 243 SER A O 1
ATOM 1805 N N . SER A 1 244 ? -4.078 -41.312 3.01 1 84.56 244 SER A N 1
ATOM 1806 C CA . SER A 1 244 ? -4.43 -42.406 2.133 1 84.56 244 SER A CA 1
ATOM 1807 C C . SER A 1 244 ? -5.379 -41.969 1.024 1 84.56 244 SER A C 1
ATOM 1809 O O . SER A 1 244 ? -5.406 -42.562 -0.054 1 84.56 244 SER A O 1
ATOM 1811 N N . SER A 1 245 ? -5.98 -40.969 1.213 1 83.56 245 SER A N 1
ATOM 1812 C CA . SER A 1 245 ? -6.945 -40.469 0.239 1 83.56 245 SER A CA 1
ATOM 1813 C C . SER A 1 245 ? -6.566 -39.062 -0.241 1 83.56 245 SER A C 1
ATOM 1815 O O . SER A 1 245 ? -7.441 -38.219 -0.521 1 83.56 245 SER A O 1
ATOM 1817 N N . THR A 1 246 ? -5.391 -38.812 -0.266 1 90.38 246 THR A N 1
ATOM 1818 C CA . THR A 1 246 ? -4.93 -37.469 -0.609 1 90.38 246 THR A CA 1
ATOM 1819 C C . THR A 1 246 ? -5.281 -37.125 -2.057 1 90.38 246 THR A C 1
ATOM 1821 O O . THR A 1 246 ? -5.332 -38.031 -2.91 1 90.38 246 THR A O 1
ATOM 1824 N N . ASP A 1 247 ? -5.648 -35.906 -2.305 1 91.06 247 ASP A N 1
ATOM 1825 C CA . ASP A 1 247 ? -5.863 -35.406 -3.656 1 91.06 247 ASP A CA 1
ATOM 1826 C C . ASP A 1 247 ? -4.664 -34.594 -4.133 1 91.06 247 ASP A C 1
ATOM 1828 O O . ASP A 1 247 ? -4.797 -33.719 -5.012 1 91.06 247 ASP A O 1
ATOM 1832 N N . ALA A 1 248 ? -3.516 -34.781 -3.447 1 94.62 248 ALA A N 1
ATOM 1833 C CA . ALA A 1 248 ? -2.277 -34.156 -3.908 1 94.62 248 ALA A CA 1
ATOM 1834 C C . ALA A 1 248 ? -1.713 -34.875 -5.121 1 94.62 248 ALA A C 1
ATOM 1836 O O . ALA A 1 248 ? -0.659 -35.531 -5.035 1 94.62 248 ALA A O 1
ATOM 1837 N N . TYR A 1 249 ? -2.461 -34.656 -6.227 1 96 249 TYR A N 1
ATOM 1838 C CA . TYR A 1 249 ? -2.076 -35.375 -7.445 1 96 249 TYR A CA 1
ATOM 1839 C C . TYR A 1 249 ? -0.917 -34.656 -8.141 1 96 249 TYR A C 1
ATOM 1841 O O . TYR A 1 249 ? -0.801 -33.438 -8.07 1 96 249 TYR A O 1
ATOM 1849 N N . TRP A 1 250 ? -0.027 -35.5 -8.719 1 98.06 250 TRP A N 1
ATOM 1850 C CA . TRP A 1 250 ? 0.887 -34.938 -9.711 1 98.06 250 TRP A CA 1
ATOM 1851 C C . TRP A 1 250 ? 0.117 -34.281 -10.859 1 98.06 250 TRP A C 1
ATOM 1853 O O . TRP A 1 250 ? -1.053 -34.594 -11.086 1 98.06 250 TRP A O 1
ATOM 1863 N N . PRO A 1 251 ? 0.765 -33.344 -11.602 1 98.5 251 PRO A N 1
ATOM 1864 C CA . PRO A 1 251 ? 0.067 -32.781 -12.758 1 98.5 251 PRO A CA 1
ATOM 1865 C C . PRO A 1 251 ? -0.529 -33.844 -13.664 1 98.5 251 PRO A C 1
ATOM 1867 O O . PRO A 1 251 ? 0.099 -34.875 -13.898 1 98.5 251 PRO A O 1
ATOM 1870 N N . TYR A 1 252 ? -1.771 -33.688 -14.141 1 97.88 252 TYR A N 1
ATOM 1871 C CA . TYR A 1 252 ? -2.465 -34.625 -14.992 1 97.88 252 TYR A CA 1
ATOM 1872 C C . TYR A 1 252 ? -3.242 -33.938 -16.094 1 97.88 252 TYR A C 1
ATOM 1874 O O . TYR A 1 252 ? -3.467 -32.719 -16.031 1 97.88 252 TYR A O 1
ATOM 1882 N N . THR A 1 253 ? -3.551 -34.719 -17.047 1 98.06 253 THR A N 1
ATOM 1883 C CA . THR A 1 253 ? -4.324 -34.125 -18.156 1 98.06 253 THR A CA 1
ATOM 1884 C C . THR A 1 253 ? -5.82 -34.312 -17.906 1 98.06 253 THR A C 1
ATOM 1886 O O . THR A 1 253 ? -6.23 -35.188 -17.156 1 98.06 253 THR A O 1
ATOM 1889 N N . LEU A 1 254 ? -6.582 -33.5 -18.484 1 97.38 254 LEU A N 1
ATOM 1890 C CA . LEU A 1 254 ? -8.023 -33.469 -18.266 1 97.38 254 LEU A CA 1
ATOM 1891 C C . LEU A 1 254 ? -8.742 -34.312 -19.328 1 97.38 254 LEU A C 1
ATOM 1893 O O . LEU A 1 254 ? -9.922 -34.094 -19.594 1 97.38 254 LEU A O 1
ATOM 1897 N N . ASP A 1 255 ? -8.008 -35.25 -19.906 1 96.5 255 ASP A N 1
ATOM 1898 C CA . ASP A 1 255 ? -8.602 -36.188 -20.844 1 96.5 255 ASP A CA 1
ATOM 1899 C C . ASP A 1 255 ? -9.711 -37 -20.172 1 96.5 255 ASP A C 1
ATOM 1901 O O . ASP A 1 255 ? -10.688 -37.375 -20.828 1 96.5 255 ASP A O 1
ATOM 1905 N N . ASN A 1 256 ? -9.5 -37.25 -18.953 1 92.69 256 ASN A N 1
ATOM 1906 C CA . ASN A 1 256 ? -10.461 -38.031 -18.203 1 92.69 256 ASN A CA 1
ATOM 1907 C C . ASN A 1 256 ? -11.133 -37.219 -17.109 1 92.69 256 ASN A C 1
ATOM 1909 O O . ASN A 1 256 ? -11.648 -37.781 -16.141 1 92.69 256 ASN A O 1
ATOM 1913 N N . GLY A 1 257 ? -11.055 -35.938 -17.234 1 93.75 257 GLY A N 1
ATOM 1914 C CA . GLY A 1 257 ? -11.773 -35.031 -16.344 1 93.75 257 GLY A CA 1
ATOM 1915 C C . GLY A 1 257 ? -10.977 -34.688 -15.102 1 93.75 257 GLY A C 1
ATOM 1916 O O . GLY A 1 257 ? -9.789 -35 -15.008 1 93.75 257 GLY A O 1
ATOM 1917 N N . PHE A 1 258 ? -11.703 -33.969 -14.203 1 92.75 258 PHE A N 1
ATOM 1918 C CA . PHE A 1 258 ? -11.062 -33.438 -13.008 1 92.75 258 PHE A CA 1
ATOM 1919 C C . PHE A 1 258 ? -11.125 -34.438 -11.859 1 92.75 258 PHE A C 1
ATOM 1921 O O . PHE A 1 258 ? -12.117 -35.125 -11.703 1 92.75 258 PHE A O 1
ATOM 1928 N N . ALA A 1 259 ? -10.102 -34.375 -11.078 1 93.31 259 ALA A N 1
ATOM 1929 C CA . ALA A 1 259 ? -10.047 -35.156 -9.867 1 93.31 259 ALA A CA 1
ATOM 1930 C C . ALA A 1 259 ? -10.023 -34.281 -8.625 1 93.31 259 ALA A C 1
ATOM 1932 O O . ALA A 1 259 ? -10.266 -34.75 -7.508 1 93.31 259 ALA A O 1
ATOM 1933 N N . ASN A 1 260 ? -9.781 -33.062 -8.828 1 92.25 260 ASN A N 1
ATOM 1934 C CA . ASN A 1 260 ? -9.766 -32.094 -7.734 1 92.25 260 ASN A CA 1
ATOM 1935 C C . ASN A 1 260 ? -11.016 -31.219 -7.73 1 92.25 260 ASN A C 1
ATOM 1937 O O . ASN A 1 260 ? -11.703 -31.109 -8.75 1 92.25 260 ASN A O 1
ATOM 1941 N N . ASP A 1 261 ? -11.328 -30.594 -6.574 1 89.5 261 ASP A N 1
ATOM 1942 C CA . ASP A 1 261 ? -12.375 -29.594 -6.391 1 89.5 261 ASP A CA 1
ATOM 1943 C C . ASP A 1 261 ? -13.75 -30.172 -6.695 1 89.5 261 ASP A C 1
ATOM 1945 O O . ASP A 1 261 ? -14.648 -29.453 -7.137 1 89.5 261 ASP A O 1
ATOM 1949 N N . CYS A 1 262 ? -13.953 -31.391 -6.48 1 84.44 262 CYS A N 1
ATOM 1950 C CA . CYS A 1 262 ? -15.172 -32.094 -6.891 1 84.44 262 CYS A CA 1
ATOM 1951 C C . CYS A 1 262 ? -16.344 -31.719 -5.996 1 84.44 262 CYS A C 1
ATOM 1953 O O . CYS A 1 262 ? -17.5 -31.828 -6.402 1 84.44 262 CYS A O 1
ATOM 1955 N N . LEU A 1 263 ? -16.062 -31.188 -4.824 1 76.19 263 LEU A N 1
ATOM 1956 C CA . LEU A 1 263 ? -17.141 -30.797 -3.932 1 76.19 263 LEU A CA 1
ATOM 1957 C C . LEU A 1 263 ? -17.344 -29.281 -3.957 1 76.19 263 LEU A C 1
ATOM 1959 O O . LEU A 1 263 ? -18.391 -28.781 -3.527 1 76.19 263 LEU A O 1
ATOM 1963 N N . SER A 1 264 ? -16.438 -28.641 -4.547 1 78.69 264 SER A N 1
ATOM 1964 C CA . SER A 1 264 ? -16.453 -27.172 -4.508 1 78.69 264 SER A CA 1
ATOM 1965 C C . SER A 1 264 ? -17.094 -26.594 -5.773 1 78.69 264 SER A C 1
ATOM 1967 O O . SER A 1 264 ? -17.656 -25.5 -5.746 1 78.69 264 SER A O 1
ATOM 1969 N N . VAL A 1 265 ? -16.953 -27.297 -6.805 1 82.75 265 VAL A N 1
ATOM 1970 C CA . VAL A 1 265 ? -17.5 -26.844 -8.078 1 82.75 265 VAL A CA 1
ATOM 1971 C C . VAL A 1 265 ? -18.484 -27.875 -8.617 1 82.75 265 VAL A C 1
ATOM 1973 O O . VAL A 1 265 ? -18.094 -28.906 -9.148 1 82.75 265 VAL A O 1
ATOM 1976 N N . PRO A 1 266 ? -19.734 -27.531 -8.531 1 81.44 266 PRO A N 1
ATOM 1977 C CA . PRO A 1 266 ? -20.75 -28.484 -8.992 1 81.44 266 PRO A CA 1
ATOM 1978 C C . PRO A 1 266 ? -20.562 -28.875 -10.461 1 81.44 266 PRO A C 1
ATOM 1980 O O . PRO A 1 266 ? -20.344 -28.016 -11.312 1 81.44 266 PRO A O 1
ATOM 1983 N N . GLY A 1 267 ? -20.484 -30.188 -10.594 1 85 267 GLY A N 1
ATOM 1984 C CA . GLY A 1 267 ? -20.469 -30.703 -11.961 1 85 267 GLY A CA 1
ATOM 1985 C C . GLY A 1 267 ? -19.078 -30.812 -12.539 1 85 267 GLY A C 1
ATOM 1986 O O . GLY A 1 267 ? -18.906 -31.234 -13.688 1 85 267 GLY A O 1
ATOM 1987 N N . LEU A 1 268 ? -18.109 -30.547 -11.734 1 87.88 268 LEU A N 1
ATOM 1988 C CA . LEU A 1 268 ? -16.75 -30.5 -12.25 1 87.88 268 LEU A CA 1
ATOM 1989 C C . LEU A 1 268 ? -16.203 -31.906 -12.445 1 87.88 268 LEU A C 1
ATOM 1991 O O . LEU A 1 268 ? -15.461 -32.156 -13.398 1 87.88 268 LEU A O 1
ATOM 1995 N N . CYS A 1 269 ? -16.609 -32.906 -11.539 1 88.75 269 CYS A N 1
ATOM 1996 C CA . CYS A 1 269 ? -15.984 -34.219 -11.461 1 88.75 269 CYS A CA 1
ATOM 1997 C C . CYS A 1 269 ? -16.906 -35.312 -12.023 1 88.75 269 CYS A C 1
ATOM 1999 O O . CYS A 1 269 ? -17.781 -35.031 -12.836 1 88.75 269 CYS A O 1
ATOM 2001 N N . GLN A 1 270 ? -16.406 -36.562 -11.805 1 84.81 270 GLN A N 1
ATOM 2002 C CA . GLN A 1 270 ? -17.141 -37.75 -12.258 1 84.81 270 GLN A CA 1
ATOM 2003 C C . GLN A 1 270 ? -17.156 -37.844 -13.781 1 84.81 270 GLN A C 1
ATOM 2005 O O . GLN A 1 270 ? -18.156 -38.219 -14.391 1 84.81 270 GLN A O 1
ATOM 2010 N N . GLY A 1 271 ? -16.141 -37.188 -14.297 1 84.81 271 GLY A N 1
ATOM 2011 C CA . GLY A 1 271 ? -15.961 -37.281 -15.742 1 84.81 271 GLY A CA 1
ATOM 2012 C C . GLY A 1 271 ? -16.922 -36.375 -16.516 1 84.81 271 GLY A C 1
ATOM 2013 O O . GLY A 1 271 ? -17.031 -36.5 -17.734 1 84.81 271 GLY A O 1
ATOM 2014 N N . GLN A 1 272 ? -17.453 -35.469 -15.938 1 87.31 272 GLN A N 1
ATOM 2015 C CA . GLN A 1 272 ? -18.469 -34.656 -16.594 1 87.31 272 GLN A CA 1
ATOM 2016 C C . GLN A 1 272 ? -17.812 -33.562 -17.453 1 87.31 272 GLN A C 1
ATOM 2018 O O . GLN A 1 272 ? -18.375 -33.125 -18.453 1 87.31 272 GLN A O 1
ATOM 2023 N N . VAL A 1 273 ? -16.719 -33.125 -17.031 1 91.19 273 VAL A N 1
ATOM 2024 C CA . VAL A 1 273 ? -15.984 -32.125 -17.781 1 91.19 273 VAL A CA 1
ATOM 2025 C C . VAL A 1 273 ? -14.641 -32.688 -18.234 1 91.19 273 VAL A C 1
ATOM 2027 O O . VAL A 1 273 ? -13.742 -32.906 -17.422 1 91.19 273 VAL A O 1
ATOM 2030 N N . LYS A 1 274 ? -14.516 -32.969 -19.484 1 94.38 274 LYS A N 1
ATOM 2031 C CA . LYS A 1 274 ? -13.289 -33.469 -20.094 1 94.38 274 LYS A CA 1
ATOM 2032 C C . LYS A 1 274 ? -12.703 -32.469 -21.078 1 94.38 274 LYS A C 1
ATOM 2034 O O . LYS A 1 274 ? -13.422 -31.938 -21.922 1 94.38 274 LYS A O 1
ATOM 2039 N N . LEU A 1 275 ? -11.516 -32.125 -20.875 1 97.06 275 LEU A N 1
ATOM 2040 C CA . LEU A 1 275 ? -10.773 -31.188 -21.703 1 97.06 275 LEU A CA 1
ATOM 2041 C C . LEU A 1 275 ? -9.469 -31.812 -22.203 1 97.06 275 LEU A C 1
ATOM 2043 O O . LEU A 1 275 ? -8.391 -31.469 -21.703 1 97.06 275 LEU A O 1
ATOM 2047 N N . PRO A 1 276 ? -9.523 -32.688 -23.234 1 96.06 276 PRO A N 1
ATOM 2048 C CA . PRO A 1 276 ? -8.367 -33.469 -23.672 1 96.06 276 PRO A CA 1
ATOM 2049 C C . PRO A 1 276 ? -7.16 -32.594 -24.016 1 96.06 276 PRO A C 1
ATOM 2051 O O . PRO A 1 276 ? -7.305 -31.562 -24.688 1 96.06 276 PRO A O 1
ATOM 2054 N N . GLY A 1 277 ? -6.062 -33 -23.5 1 96.62 277 GLY A N 1
ATOM 2055 C CA . GLY A 1 277 ? -4.805 -32.312 -23.812 1 96.62 277 GLY A CA 1
ATOM 2056 C C . GLY A 1 277 ? -4.449 -31.219 -22.844 1 96.62 277 GLY A C 1
ATOM 2057 O O . GLY A 1 277 ? -3.283 -30.844 -22.734 1 96.62 277 GLY A O 1
ATOM 2058 N N . MET A 1 278 ? -5.398 -30.578 -22.188 1 98.31 278 MET A N 1
ATOM 2059 C CA . MET A 1 278 ? -5.125 -29.547 -21.203 1 98.31 278 MET A CA 1
ATOM 2060 C C . MET A 1 278 ? -4.691 -30.156 -19.875 1 98.31 278 MET A C 1
ATOM 2062 O O . MET A 1 278 ? -5.254 -31.172 -19.438 1 98.31 278 MET A O 1
ATOM 2066 N N . TRP A 1 279 ? -3.705 -29.578 -19.297 1 98.75 279 TRP A N 1
ATOM 2067 C CA . TRP A 1 279 ? -3.164 -30.078 -18.047 1 98.75 279 TRP A CA 1
ATOM 2068 C C . TRP A 1 279 ? -3.742 -29.328 -16.859 1 98.75 279 TRP A C 1
ATOM 2070 O O . TRP A 1 279 ? -4.105 -28.156 -16.969 1 98.75 279 TRP A O 1
ATOM 2080 N N . GLU A 1 280 ? -3.879 -30.016 -15.789 1 98.44 280 GLU A N 1
ATOM 2081 C CA . GLU A 1 280 ? -4.195 -29.438 -14.484 1 98.44 280 GLU A CA 1
ATOM 2082 C C . GLU A 1 280 ? -3.025 -29.594 -13.516 1 98.44 280 GLU A C 1
ATOM 2084 O O . GLU A 1 280 ? -2.508 -30.703 -13.328 1 98.44 280 GLU A O 1
ATOM 2089 N N . ILE A 1 281 ? -2.547 -28.5 -13.023 1 98.56 281 ILE A N 1
ATOM 2090 C CA . ILE A 1 281 ? -1.607 -28.469 -11.914 1 98.56 281 ILE A CA 1
ATOM 2091 C C . ILE A 1 281 ? -2.318 -28 -10.648 1 98.56 281 ILE A C 1
ATOM 2093 O O . ILE A 1 281 ? -2.473 -26.797 -10.43 1 98.56 281 ILE A O 1
ATOM 2097 N N . PRO A 1 282 ? -2.719 -28.891 -9.875 1 96.69 282 PRO A N 1
ATOM 2098 C CA . PRO A 1 282 ? -3.41 -28.453 -8.664 1 96.69 282 PRO A CA 1
ATOM 2099 C C . PRO A 1 282 ? -2.527 -27.609 -7.754 1 96.69 282 PRO A C 1
ATOM 2101 O O . PRO A 1 282 ? -1.305 -27.766 -7.754 1 96.69 282 PRO A O 1
ATOM 2104 N N . MET A 1 283 ? -3.17 -26.625 -7.062 1 96.31 283 MET A N 1
ATOM 2105 C CA . MET A 1 283 ? -2.461 -25.953 -5.984 1 96.31 283 MET A CA 1
ATOM 2106 C C . MET A 1 283 ? -2.432 -26.797 -4.723 1 96.31 283 MET A C 1
ATOM 2108 O O . MET A 1 283 ? -3.479 -27.234 -4.238 1 96.31 283 MET A O 1
ATOM 2112 N N . TYR A 1 284 ? -1.195 -27.062 -4.246 1 96.12 284 TYR A N 1
ATOM 2113 C CA . TYR A 1 284 ? -0.987 -27.922 -3.092 1 96.12 284 TYR A CA 1
ATOM 2114 C C . TYR A 1 284 ? -1.063 -27.141 -1.793 1 96.12 284 TYR A C 1
ATOM 2116 O O . TYR A 1 284 ? -0.261 -26.219 -1.565 1 96.12 284 TYR A O 1
ATOM 2124 N N . GLY A 1 285 ? -1.928 -27.547 -0.943 1 93.62 285 GLY A N 1
ATOM 2125 C CA . GLY A 1 285 ? -2.154 -26.812 0.286 1 93.62 285 GLY A CA 1
ATOM 2126 C C . GLY A 1 285 ? -1.111 -27.078 1.353 1 93.62 285 GLY A C 1
ATOM 2127 O O . GLY A 1 285 ? -0.49 -28.156 1.357 1 93.62 285 GLY A O 1
ATOM 2128 N N . ILE A 1 286 ? -0.865 -26.109 2.256 1 95.88 286 ILE A N 1
ATOM 2129 C CA . ILE A 1 286 ? -0.16 -26.234 3.525 1 95.88 286 ILE A CA 1
ATOM 2130 C C . ILE A 1 286 ? -1.166 -26.453 4.652 1 95.88 286 ILE A C 1
ATOM 2132 O O . ILE A 1 286 ? -2.24 -25.859 4.66 1 95.88 286 ILE A O 1
ATOM 2136 N N . PHE A 1 287 ? -0.771 -27.25 5.59 1 93.69 287 PHE A N 1
ATOM 2137 C CA . PHE A 1 287 ? -1.752 -27.656 6.586 1 93.69 287 PHE A CA 1
ATOM 2138 C C . PHE A 1 287 ? -1.258 -27.344 7.992 1 93.69 287 PHE A C 1
ATOM 2140 O O . PHE A 1 287 ? -0.078 -27.531 8.297 1 93.69 287 PHE A O 1
ATOM 2147 N N . ASP A 1 288 ? -2.166 -26.859 8.766 1 92.81 288 ASP A N 1
ATOM 2148 C CA . ASP A 1 288 ? -1.868 -26.719 10.188 1 92.81 288 ASP A CA 1
ATOM 2149 C C . ASP A 1 288 ? -2.207 -28 10.945 1 92.81 288 ASP A C 1
ATOM 2151 O O . ASP A 1 288 ? -2.285 -29.078 10.352 1 92.81 288 ASP A O 1
ATOM 2155 N N . GLU A 1 289 ? -2.291 -27.844 12.344 1 87.75 289 GLU A N 1
ATOM 2156 C CA . GLU A 1 289 ? -2.467 -29 13.203 1 87.75 289 GLU A CA 1
ATOM 2157 C C . GLU A 1 289 ? -3.805 -29.688 12.938 1 87.75 289 GLU A C 1
ATOM 2159 O O . GLU A 1 289 ? -3.994 -30.859 13.305 1 87.75 289 GLU A O 1
ATOM 2164 N N . ARG A 1 290 ? -4.605 -29.016 12.211 1 80.75 290 ARG A N 1
ATOM 2165 C CA . ARG A 1 290 ? -5.945 -29.547 11.992 1 80.75 290 ARG A CA 1
ATOM 2166 C C . ARG A 1 290 ? -6.004 -30.359 10.695 1 80.75 290 ARG A C 1
ATOM 2168 O O . ARG A 1 290 ? -7.062 -30.859 10.32 1 80.75 290 ARG A O 1
ATOM 2175 N N . GLN A 1 291 ? -4.91 -30.375 10.047 1 84.56 291 GLN A N 1
ATOM 2176 C CA . GLN A 1 291 ? -4.801 -31.156 8.828 1 84.56 291 GLN A CA 1
ATOM 2177 C C . GLN A 1 291 ? -5.809 -30.703 7.781 1 84.56 291 GLN A C 1
ATOM 2179 O O . GLN A 1 291 ? -5.863 -29.516 7.438 1 84.56 291 GLN A O 1
ATOM 2184 N N . SER A 1 292 ? -6.613 -31.453 7.305 1 79 292 SER A N 1
ATOM 2185 C CA . SER A 1 292 ? -7.516 -31.109 6.207 1 79 292 SER A CA 1
ATOM 2186 C C . SER A 1 292 ? -8.453 -29.969 6.586 1 79 292 SER A C 1
ATOM 2188 O O . SER A 1 292 ? -8.906 -29.219 5.723 1 79 292 SER A O 1
ATOM 2190 N N . ALA A 1 293 ? -8.695 -29.781 7.75 1 80.75 293 ALA A N 1
ATOM 2191 C CA . ALA A 1 293 ? -9.562 -28.703 8.219 1 80.75 293 ALA A CA 1
ATOM 2192 C C . ALA A 1 293 ? -8.781 -27.406 8.383 1 80.75 293 ALA A C 1
ATOM 2194 O O . ALA A 1 293 ? -9.375 -26.344 8.578 1 80.75 293 ALA A O 1
ATOM 2195 N N . GLY A 1 294 ? -7.484 -27.516 8.281 1 88.06 294 GLY A N 1
ATOM 2196 C CA . GLY A 1 294 ? -6.609 -26.359 8.438 1 88.06 294 GLY A CA 1
ATOM 2197 C C . GLY A 1 294 ? -5.73 -26.109 7.227 1 88.06 294 GLY A C 1
ATOM 2198 O O . GLY A 1 294 ? -4.508 -26.016 7.348 1 88.06 294 GLY A O 1
ATOM 2199 N N . VAL A 1 295 ? -6.461 -26 6.055 1 90.38 295 VAL A N 1
ATOM 2200 C CA . VAL A 1 295 ? -5.734 -25.828 4.801 1 90.38 295 VAL A CA 1
ATOM 2201 C C . VAL A 1 295 ? -5.422 -24.344 4.586 1 90.38 295 VAL A C 1
ATOM 2203 O O . VAL A 1 295 ? -6.25 -23.484 4.871 1 90.38 295 VAL A O 1
ATOM 2206 N N . HIS A 1 296 ? -4.223 -24.062 4.18 1 91.19 296 HIS A N 1
ATOM 2207 C CA . HIS A 1 296 ? -3.738 -22.75 3.785 1 91.19 296 HIS A CA 1
ATOM 2208 C C . HIS A 1 296 ? -3.143 -22.781 2.381 1 91.19 296 HIS A C 1
ATOM 2210 O O . HIS A 1 296 ? -2.008 -23.219 2.193 1 91.19 296 HIS A O 1
ATOM 2216 N N . LEU A 1 297 ? -3.92 -22.25 1.419 1 90 297 LEU A N 1
ATOM 2217 C CA . LEU A 1 297 ? -3.51 -22.406 0.029 1 90 297 LEU A CA 1
ATOM 2218 C C . LEU A 1 297 ? -2.465 -21.375 -0.358 1 90 297 LEU A C 1
ATOM 2220 O O . LEU A 1 297 ? -1.4 -21.719 -0.875 1 90 297 LEU A O 1
ATOM 2224 N N . MET A 1 298 ? -2.932 -20.062 -0.224 1 92.88 298 MET A N 1
ATOM 2225 C CA . MET A 1 298 ? -1.977 -19 -0.534 1 92.88 298 MET A CA 1
ATOM 2226 C C . MET A 1 298 ? -1.678 -18.156 0.702 1 92.88 298 MET A C 1
ATOM 2228 O O . MET A 1 298 ? -2.553 -17.953 1.546 1 92.88 298 MET A O 1
ATOM 2232 N N . ASP A 1 299 ? -0.438 -17.719 0.85 1 94.94 299 ASP A N 1
ATOM 2233 C CA . ASP A 1 299 ? -0.024 -16.766 1.867 1 94.94 299 ASP A CA 1
ATOM 2234 C C . ASP A 1 299 ? -0.406 -17.234 3.266 1 94.94 299 ASP A C 1
ATOM 2236 O O . ASP A 1 299 ? -1.057 -16.516 4.02 1 94.94 299 ASP A O 1
ATOM 2240 N N . PRO A 1 300 ? -0.02 -18.406 3.627 1 94.12 300 PRO A N 1
ATOM 2241 C CA . PRO A 1 300 ? -0.417 -18.906 4.949 1 94.12 300 PRO A CA 1
ATOM 2242 C C . PRO A 1 300 ? -0.012 -17.953 6.078 1 94.12 300 PRO A C 1
ATOM 2244 O O . PRO A 1 300 ? -0.599 -18 7.16 1 94.12 300 PRO A O 1
ATOM 2247 N N . TRP A 1 301 ? 0.892 -17.031 5.914 1 93.69 301 TRP A N 1
ATOM 2248 C CA . TRP A 1 301 ? 1.367 -16.078 6.918 1 93.69 301 TRP A CA 1
ATOM 2249 C C . TRP A 1 301 ? 0.317 -15.016 7.203 1 93.69 301 TRP A C 1
ATOM 2251 O O . TRP A 1 301 ? 0.437 -14.258 8.172 1 93.69 301 TRP A O 1
ATOM 2261 N N . LEU A 1 302 ? -0.653 -14.859 6.383 1 90.81 302 LEU A N 1
ATOM 2262 C CA . LEU A 1 302 ? -1.763 -13.945 6.648 1 90.81 302 LEU A CA 1
ATOM 2263 C C . LEU A 1 302 ? -2.816 -14.617 7.523 1 90.81 302 LEU A C 1
ATOM 2265 O O . LEU A 1 302 ? -3.697 -13.945 8.062 1 90.81 302 LEU A O 1
ATOM 2269 N N . ASP A 1 303 ? -2.73 -15.977 7.688 1 90.62 303 ASP A N 1
ATOM 2270 C CA . ASP A 1 303 ? -3.787 -16.734 8.352 1 90.62 303 ASP A CA 1
ATOM 2271 C C . ASP A 1 303 ? -3.523 -16.844 9.852 1 90.62 303 ASP A C 1
ATOM 2273 O O . ASP A 1 303 ? -4.426 -17.156 10.625 1 90.62 303 ASP A O 1
ATOM 2277 N N . ASP A 1 304 ? -2.332 -16.688 10.242 1 92.12 304 ASP A N 1
ATOM 2278 C CA . ASP A 1 304 ? -1.952 -16.609 11.648 1 92.12 304 ASP A CA 1
ATOM 2279 C C . ASP A 1 304 ? -0.814 -15.609 11.859 1 92.12 304 ASP A C 1
ATOM 2281 O O . ASP A 1 304 ? 0.192 -15.648 11.148 1 92.12 304 ASP A O 1
ATOM 2285 N N . PRO A 1 305 ? -0.968 -14.727 12.812 1 88.25 305 PRO A N 1
ATOM 2286 C CA . PRO A 1 305 ? 0.082 -13.727 13.031 1 88.25 305 PRO A CA 1
ATOM 2287 C C . PRO A 1 305 ? 1.354 -14.328 13.625 1 88.25 305 PRO A C 1
ATOM 2289 O O . PRO A 1 305 ? 2.41 -13.695 13.609 1 88.25 305 PRO A O 1
ATOM 2292 N N . ASN A 1 306 ? 1.34 -15.578 14.18 1 93.62 306 ASN A N 1
ATOM 2293 C CA . ASN A 1 306 ? 2.512 -16.25 14.734 1 93.62 306 ASN A CA 1
ATOM 2294 C C . ASN A 1 306 ? 3.314 -16.953 13.641 1 93.62 306 ASN A C 1
ATOM 2296 O O . ASN A 1 306 ? 2.99 -18.078 13.266 1 93.62 306 ASN A O 1
ATOM 2300 N N . ALA A 1 307 ? 4.488 -16.406 13.273 1 96.5 307 ALA A N 1
ATOM 2301 C CA . ALA A 1 307 ? 5.316 -16.906 12.18 1 96.5 307 ALA A CA 1
ATOM 2302 C C . ALA A 1 307 ? 5.859 -18.297 12.5 1 96.5 307 ALA A C 1
ATOM 2304 O O . ALA A 1 307 ? 6.016 -19.125 11.602 1 96.5 307 ALA A O 1
ATOM 2305 N N . ASP A 1 308 ? 6.199 -18.641 13.703 1 96.31 308 ASP A N 1
ATOM 2306 C CA . ASP A 1 308 ? 6.73 -19.938 14.094 1 96.31 308 ASP A CA 1
ATOM 2307 C C . ASP A 1 308 ? 5.699 -21.047 13.859 1 96.31 308 ASP A C 1
ATOM 2309 O O . ASP A 1 308 ? 6.051 -22.156 13.453 1 96.31 308 ASP A O 1
ATOM 2313 N N . LYS A 1 309 ? 4.52 -20.672 14.227 1 96.06 309 LYS A N 1
ATOM 2314 C CA . LYS A 1 309 ? 3.441 -21.625 13.984 1 96.06 309 LYS A CA 1
ATOM 2315 C C . LYS A 1 309 ? 3.295 -21.938 12.5 1 96.06 309 LYS A C 1
ATOM 2317 O O . LYS A 1 309 ? 3.18 -23.094 12.102 1 96.06 309 LYS A O 1
ATOM 2322 N N . VAL A 1 310 ? 3.389 -20.953 11.695 1 97.88 310 VAL A N 1
ATOM 2323 C CA . VAL A 1 310 ? 3.244 -21.125 10.25 1 97.88 310 VAL A CA 1
ATOM 2324 C C . VAL A 1 310 ? 4.434 -21.906 9.695 1 97.88 310 VAL A C 1
ATOM 2326 O O . VAL A 1 310 ? 4.27 -22.766 8.82 1 97.88 310 VAL A O 1
ATOM 2329 N N . LEU A 1 311 ? 5.684 -21.625 10.219 1 98.31 311 LEU A N 1
ATOM 2330 C CA . LEU A 1 311 ? 6.871 -22.375 9.812 1 98.31 311 LEU A CA 1
ATOM 2331 C C . LEU A 1 311 ? 6.684 -23.859 10.047 1 98.31 311 LEU A C 1
ATOM 2333 O O . LEU A 1 311 ? 7.059 -24.688 9.203 1 98.31 311 LEU A O 1
ATOM 2337 N N . GLU A 1 312 ? 6.168 -24.203 11.148 1 97.44 312 GLU A N 1
ATOM 2338 C CA . GLU A 1 312 ? 5.934 -25.609 11.469 1 97.44 312 GLU A CA 1
ATOM 2339 C C . GLU A 1 312 ? 4.902 -26.219 10.531 1 97.44 312 GLU A C 1
ATOM 2341 O O . GLU A 1 312 ? 5.02 -27.391 10.148 1 97.44 312 GLU A O 1
ATOM 2346 N N . TRP A 1 313 ? 3.854 -25.438 10.188 1 97.81 313 TRP A N 1
ATOM 2347 C CA . TRP A 1 313 ? 2.906 -25.922 9.188 1 97.81 313 TRP A CA 1
ATOM 2348 C C . TRP A 1 313 ? 3.617 -26.266 7.883 1 97.81 313 TRP A C 1
ATOM 2350 O O . TRP A 1 313 ? 3.373 -27.312 7.297 1 97.81 313 TRP A O 1
ATOM 2360 N N . MET A 1 314 ? 4.527 -25.406 7.445 1 98.25 314 MET A N 1
ATOM 2361 C CA . MET A 1 314 ? 5.23 -25.562 6.176 1 98.25 314 MET A CA 1
ATOM 2362 C C . MET A 1 314 ? 6.16 -26.781 6.223 1 98.25 314 MET A C 1
ATOM 2364 O O . MET A 1 314 ? 6.156 -27.609 5.309 1 98.25 314 MET A O 1
ATOM 2368 N N . LYS A 1 315 ? 6.977 -26.938 7.305 1 98.38 315 LYS A N 1
ATOM 2369 C CA . LYS A 1 315 ? 7.926 -28.047 7.434 1 98.38 315 LYS A CA 1
ATOM 2370 C C . LYS A 1 315 ? 7.207 -29.391 7.496 1 98.38 315 LYS A C 1
ATOM 2372 O O . LYS A 1 315 ? 7.59 -30.344 6.812 1 98.38 315 LYS A O 1
ATOM 2377 N N . SER A 1 316 ? 6.199 -29.422 8.344 1 97.94 316 SER A N 1
ATOM 2378 C CA . SER A 1 316 ? 5.477 -30.688 8.5 1 97.94 316 SER A CA 1
ATOM 2379 C C . SER A 1 316 ? 4.789 -31.094 7.203 1 97.94 316 SER A C 1
ATOM 2381 O O . SER A 1 316 ? 4.797 -32.281 6.836 1 97.94 316 SER A O 1
ATOM 2383 N N . THR A 1 317 ? 4.207 -30.109 6.535 1 98.12 317 THR A N 1
ATOM 2384 C CA . THR A 1 317 ? 3.566 -30.406 5.262 1 98.12 317 THR A CA 1
ATOM 2385 C C . THR A 1 317 ? 4.598 -30.844 4.227 1 98.12 317 THR A C 1
ATOM 2387 O O . THR A 1 317 ? 4.375 -31.812 3.49 1 98.12 317 THR A O 1
ATOM 2390 N N . PHE A 1 318 ? 5.793 -30.125 4.176 1 98.38 318 PHE A N 1
ATOM 2391 C CA . PHE A 1 318 ? 6.863 -30.469 3.246 1 98.38 318 PHE A CA 1
ATOM 2392 C C . PHE A 1 318 ? 7.309 -31.906 3.438 1 98.38 318 PHE A C 1
ATOM 2394 O O . PHE A 1 318 ? 7.516 -32.625 2.465 1 98.38 318 PHE A O 1
ATOM 2401 N N . LEU A 1 319 ? 7.414 -32.406 4.633 1 97.56 319 LEU A N 1
ATOM 2402 C CA . LEU A 1 319 ? 7.93 -33.719 4.941 1 97.56 319 LEU A CA 1
ATOM 2403 C C . LEU A 1 319 ? 6.957 -34.812 4.477 1 97.56 319 LEU A C 1
ATOM 2405 O O . LEU A 1 319 ? 7.375 -35.906 4.133 1 97.56 319 LEU A O 1
ATOM 2409 N N . THR A 1 320 ? 5.633 -34.469 4.453 1 97.25 320 THR A N 1
ATOM 2410 C CA . THR A 1 320 ? 4.68 -35.438 3.936 1 97.25 320 THR A CA 1
ATOM 2411 C C . THR A 1 320 ? 4.906 -35.688 2.445 1 97.25 320 THR A C 1
ATOM 2413 O O . THR A 1 320 ? 4.68 -36.781 1.946 1 97.25 320 THR A O 1
ATOM 2416 N N . HIS A 1 321 ? 5.375 -34.625 1.714 1 98.31 321 HIS A N 1
ATOM 2417 C CA . HIS A 1 321 ? 5.711 -34.781 0.302 1 98.31 321 HIS A CA 1
ATOM 2418 C C . HIS A 1 321 ? 7.059 -35.469 0.127 1 98.31 321 HIS A C 1
ATOM 2420 O O . HIS A 1 321 ? 7.16 -36.469 -0.592 1 98.31 321 HIS A O 1
ATOM 2426 N N . TYR A 1 322 ? 8.094 -35.062 0.827 1 98.12 322 TYR A N 1
ATOM 2427 C CA . TYR A 1 322 ? 9.484 -35.5 0.688 1 98.12 322 TYR A CA 1
ATOM 2428 C C . TYR A 1 322 ? 9.633 -36.969 1.051 1 98.12 322 TYR A C 1
ATOM 2430 O O . TYR A 1 322 ? 10.383 -37.688 0.398 1 98.12 322 TYR A O 1
ATOM 2438 N N . ASN A 1 323 ? 8.977 -37.438 2.082 1 96 323 ASN A N 1
ATOM 2439 C CA . ASN A 1 323 ? 9.117 -38.812 2.584 1 96 323 ASN A CA 1
ATOM 2440 C C . ASN A 1 323 ? 8.117 -39.75 1.919 1 96 323 ASN A C 1
ATOM 2442 O O . ASN A 1 323 ? 8.102 -40.938 2.209 1 96 323 ASN A O 1
ATOM 2446 N N . GLY A 1 324 ? 7.332 -39.156 1.03 1 97.12 324 GLY A N 1
ATOM 2447 C CA . GLY A 1 324 ? 6.316 -39.969 0.363 1 97.12 324 GLY A CA 1
ATOM 2448 C C . GLY A 1 324 ? 6.574 -40.125 -1.122 1 97.12 324 GLY A C 1
ATOM 2449 O O . GLY A 1 324 ? 7.656 -40.562 -1.521 1 97.12 324 GLY A O 1
ATOM 2450 N N . ASN A 1 325 ? 5.523 -39.781 -1.836 1 96.94 325 ASN A N 1
ATOM 2451 C CA . ASN A 1 325 ? 5.57 -40 -3.279 1 96.94 325 ASN A CA 1
ATOM 2452 C C . ASN A 1 325 ? 6.141 -38.781 -4.008 1 96.94 325 ASN A C 1
ATOM 2454 O O . ASN A 1 325 ? 6 -38.688 -5.227 1 96.94 325 ASN A O 1
ATOM 2458 N N . ARG A 1 326 ? 6.699 -37.875 -3.326 1 98.06 326 ARG A N 1
ATOM 2459 C CA . ARG A 1 326 ? 7.453 -36.75 -3.854 1 98.06 326 ARG A CA 1
ATOM 2460 C C . ARG A 1 326 ? 6.559 -35.844 -4.691 1 98.06 326 ARG A C 1
ATOM 2462 O O . ARG A 1 326 ? 7.023 -35.219 -5.645 1 98.06 326 ARG A O 1
ATOM 2469 N N . GLN A 1 327 ? 5.25 -35.844 -4.422 1 97.56 327 GLN A N 1
ATOM 2470 C CA . GLN A 1 327 ? 4.398 -34.844 -5.043 1 97.56 327 GLN A CA 1
ATOM 2471 C C . GLN A 1 327 ? 4.953 -33.438 -4.82 1 97.56 327 GLN A C 1
ATOM 2473 O O . GLN A 1 327 ? 5.586 -33.188 -3.797 1 97.56 327 GLN A O 1
ATOM 2478 N N . PRO A 1 328 ? 4.672 -32.5 -5.797 1 98.38 328 PRO A N 1
ATOM 2479 C CA . PRO A 1 328 ? 5.207 -31.141 -5.621 1 98.38 328 PRO A CA 1
ATOM 2480 C C . PRO A 1 328 ? 4.668 -30.453 -4.367 1 98.38 328 PRO A C 1
ATOM 2482 O O . PRO A 1 328 ? 3.562 -30.766 -3.916 1 98.38 328 PRO A O 1
ATOM 2485 N N . PHE A 1 329 ? 5.477 -29.641 -3.734 1 98.38 329 PHE A N 1
ATOM 2486 C CA . PHE A 1 329 ? 5.094 -28.734 -2.654 1 98.38 329 PHE A CA 1
ATOM 2487 C C . PHE A 1 329 ? 4.895 -27.312 -3.176 1 98.38 329 PHE A C 1
ATOM 2489 O O . PHE A 1 329 ? 5.73 -26.812 -3.924 1 98.38 329 PHE A O 1
ATOM 2496 N N . GLY A 1 330 ? 3.754 -26.719 -2.758 1 97.5 330 GLY A N 1
ATOM 2497 C CA . GLY A 1 330 ? 3.453 -25.391 -3.271 1 97.5 330 GLY A CA 1
ATOM 2498 C C . GLY A 1 330 ? 3.822 -24.281 -2.309 1 97.5 330 GLY A C 1
ATOM 2499 O O . GLY A 1 330 ? 3.463 -24.328 -1.13 1 97.5 330 GLY A O 1
ATOM 2500 N N . LEU A 1 331 ? 4.531 -23.312 -2.75 1 98.19 331 LEU A N 1
ATOM 2501 C CA . LEU A 1 331 ? 4.727 -22 -2.129 1 98.19 331 LEU A CA 1
ATOM 2502 C C . LEU A 1 331 ? 4.129 -20.891 -2.994 1 98.19 331 LEU A C 1
ATOM 2504 O O . LEU A 1 331 ? 4.809 -20.359 -3.871 1 98.19 331 LEU A O 1
ATOM 2508 N N . TYR A 1 332 ? 2.834 -20.562 -2.693 1 97.88 332 TYR A N 1
ATOM 2509 C CA . TYR A 1 332 ? 2.041 -19.625 -3.49 1 97.88 332 TYR A CA 1
ATOM 2510 C C . TYR A 1 332 ? 1.904 -18.281 -2.785 1 97.88 332 TYR A C 1
ATOM 2512 O O . TYR A 1 332 ? 1.507 -18.219 -1.618 1 97.88 332 TYR A O 1
ATOM 2520 N N . THR A 1 333 ? 2.119 -17.156 -3.518 1 97.38 333 THR A N 1
ATOM 2521 C CA . THR A 1 333 ? 2.244 -15.867 -2.85 1 97.38 333 THR A CA 1
ATOM 2522 C C . THR A 1 333 ? 1.509 -14.781 -3.629 1 97.38 333 THR A C 1
ATOM 2524 O O . THR A 1 333 ? 1.419 -14.844 -4.859 1 97.38 333 THR A O 1
ATOM 2527 N N . HIS A 1 334 ? 0.807 -13.93 -2.873 1 97.5 334 HIS A N 1
ATOM 2528 C CA . HIS A 1 334 ? 0.669 -12.539 -3.289 1 97.5 334 HIS A CA 1
ATOM 2529 C C . HIS A 1 334 ? 1.804 -11.68 -2.736 1 97.5 334 HIS A C 1
ATOM 2531 O O . HIS A 1 334 ? 1.772 -11.281 -1.57 1 97.5 334 HIS A O 1
ATOM 2537 N N . PRO A 1 335 ? 2.717 -11.336 -3.555 1 97.19 335 PRO A N 1
ATOM 2538 C CA . PRO A 1 335 ? 3.998 -10.828 -3.059 1 97.19 335 PRO A CA 1
ATOM 2539 C C . PRO A 1 335 ? 3.855 -9.523 -2.279 1 97.19 335 PRO A C 1
ATOM 2541 O O . PRO A 1 335 ? 4.664 -9.234 -1.395 1 97.19 335 PRO A O 1
ATOM 2544 N N . ILE A 1 336 ? 2.811 -8.719 -2.557 1 95.94 336 ILE A N 1
ATOM 2545 C CA . ILE A 1 336 ? 2.637 -7.418 -1.914 1 95.94 336 ILE A CA 1
ATOM 2546 C C . ILE A 1 336 ? 2.512 -7.602 -0.403 1 95.94 336 ILE A C 1
ATOM 2548 O O . ILE A 1 336 ? 2.879 -6.715 0.369 1 95.94 336 ILE A O 1
ATOM 2552 N N . HIS A 1 337 ? 2.049 -8.742 0.098 1 95.69 337 HIS A N 1
ATOM 2553 C CA . HIS A 1 337 ? 1.858 -9.008 1.521 1 95.69 337 HIS A CA 1
ATOM 2554 C C . HIS A 1 337 ? 3.182 -9.344 2.199 1 95.69 337 HIS A C 1
ATOM 2556 O O . HIS A 1 337 ? 3.246 -9.438 3.428 1 95.69 337 HIS A O 1
ATOM 2562 N N . LEU A 1 338 ? 4.23 -9.516 1.42 1 97 338 LEU A N 1
ATOM 2563 C CA . LEU A 1 338 ? 5.566 -9.781 1.943 1 97 338 LEU A CA 1
ATOM 2564 C C . LEU A 1 338 ? 6.539 -8.68 1.536 1 97 338 LEU A C 1
ATOM 2566 O O . LEU A 1 338 ? 7.758 -8.867 1.6 1 97 338 LEU A O 1
ATOM 2570 N N . ALA A 1 339 ? 5.949 -7.625 1.116 1 95.44 339 ALA A N 1
ATOM 2571 C CA . ALA A 1 339 ? 6.773 -6.504 0.677 1 95.44 339 ALA A CA 1
ATOM 2572 C C . ALA A 1 339 ? 7.289 -5.703 1.869 1 95.44 339 ALA A C 1
ATOM 2574 O O . ALA A 1 339 ? 6.586 -5.539 2.869 1 95.44 339 ALA A O 1
ATOM 2575 N N . THR A 1 340 ? 8.492 -5.246 1.801 1 94.19 340 THR A N 1
ATOM 2576 C CA . THR A 1 340 ? 9.086 -4.336 2.777 1 94.19 340 THR A CA 1
ATOM 2577 C C . THR A 1 340 ? 9.164 -2.92 2.219 1 94.19 340 THR A C 1
ATOM 2579 O O . THR A 1 340 ? 9.305 -2.73 1.008 1 94.19 340 THR A O 1
ATOM 2582 N N . GLY A 1 341 ? 8.984 -2.025 3.158 1 88.56 341 GLY A N 1
ATOM 2583 C CA . GLY A 1 341 ? 9.125 -0.637 2.746 1 88.56 341 GLY A CA 1
ATOM 2584 C C . GLY A 1 341 ? 7.918 -0.116 1.988 1 88.56 341 GLY A C 1
ATOM 2585 O O . GLY A 1 341 ? 7.98 0.945 1.365 1 88.56 341 GLY A O 1
ATOM 2586 N N . TYR A 1 342 ? 6.691 -0.849 2.033 1 90.31 342 TYR A N 1
ATOM 2587 C CA . TYR A 1 342 ? 5.477 -0.381 1.377 1 90.31 342 TYR A CA 1
ATOM 2588 C C . TYR A 1 342 ? 4.816 0.731 2.182 1 90.31 342 TYR A C 1
ATOM 2590 O O . TYR A 1 342 ? 4.422 0.525 3.332 1 90.31 342 TYR A O 1
ATOM 2598 N N . PRO A 1 343 ? 4.738 2.002 1.552 1 86.31 343 PRO A N 1
ATOM 2599 C CA . PRO A 1 343 ? 4.312 3.16 2.34 1 86.31 343 PRO A CA 1
ATOM 2600 C C . PRO A 1 343 ? 2.918 2.986 2.939 1 86.31 343 PRO A C 1
ATOM 2602 O O . PRO A 1 343 ? 1.991 2.559 2.246 1 86.31 343 PRO A O 1
ATOM 2605 N N . GLY A 1 344 ? 2.846 3.361 4.273 1 85.06 344 GLY A N 1
ATOM 2606 C CA . GLY A 1 344 ? 1.575 3.314 4.98 1 85.06 344 GLY A CA 1
ATOM 2607 C C . GLY A 1 344 ? 1.239 1.933 5.512 1 85.06 344 GLY A C 1
ATOM 2608 O O . GLY A 1 344 ? 0.229 1.753 6.195 1 85.06 344 GLY A O 1
ATOM 2609 N N . VAL A 1 345 ? 2.127 0.951 5.152 1 89.44 345 VAL A N 1
ATOM 2610 C CA . VAL A 1 345 ? 1.906 -0.422 5.594 1 89.44 345 VAL A CA 1
ATOM 2611 C C . VAL A 1 345 ? 3.107 -0.902 6.406 1 89.44 345 VAL A C 1
ATOM 2613 O O . VAL A 1 345 ? 4.254 -0.728 5.992 1 89.44 345 VAL A O 1
ATOM 2616 N N . ALA A 1 346 ? 2.893 -1.454 7.586 1 88.06 346 ALA A N 1
ATOM 2617 C CA . ALA A 1 346 ? 3.977 -1.974 8.414 1 88.06 346 ALA A CA 1
ATOM 2618 C C . ALA A 1 346 ? 4.684 -3.137 7.727 1 88.06 346 ALA A C 1
ATOM 2620 O O . ALA A 1 346 ? 4.039 -3.984 7.105 1 88.06 346 ALA A O 1
ATOM 2621 N N . ASP A 1 347 ? 6.172 -3.352 7.863 1 92.5 347 ASP A N 1
ATOM 2622 C CA . ASP A 1 347 ? 6.945 -4.449 7.293 1 92.5 347 ASP A CA 1
ATOM 2623 C C . ASP A 1 347 ? 6.594 -5.777 7.957 1 92.5 347 ASP A C 1
ATOM 2625 O O . ASP A 1 347 ? 6.613 -5.887 9.18 1 92.5 347 ASP A O 1
ATOM 2629 N N . PRO A 1 348 ? 6.395 -6.793 7.121 1 95.75 348 PRO A N 1
ATOM 2630 C CA . PRO A 1 348 ? 6.109 -8.109 7.691 1 95.75 348 PRO A CA 1
ATOM 2631 C C . PRO A 1 348 ? 7.375 -8.906 7.996 1 95.75 348 PRO A C 1
ATOM 2633 O O . PRO A 1 348 ? 7.574 -9.992 7.441 1 95.75 348 PRO A O 1
ATOM 2636 N N . LYS A 1 349 ? 8.289 -8.484 8.875 1 95.69 349 LYS A N 1
ATOM 2637 C CA . LYS A 1 349 ? 9.625 -9.023 9.141 1 95.69 349 LYS A CA 1
ATOM 2638 C C . LYS A 1 349 ? 9.539 -10.477 9.609 1 95.69 349 LYS A C 1
ATOM 2640 O O . LYS A 1 349 ? 10.312 -11.32 9.156 1 95.69 349 LYS A O 1
ATOM 2645 N N . ALA A 1 350 ? 8.672 -10.781 10.539 1 97.06 350 ALA A N 1
ATOM 2646 C CA . ALA A 1 350 ? 8.539 -12.133 11.078 1 97.06 350 ALA A CA 1
ATOM 2647 C C . ALA A 1 350 ? 8.117 -13.109 9.984 1 97.06 350 ALA A C 1
ATOM 2649 O O . ALA A 1 350 ? 8.609 -14.242 9.93 1 97.06 350 ALA A O 1
ATOM 2650 N N . GLN A 1 351 ? 7.273 -12.688 9.125 1 97.75 351 GLN A N 1
ATOM 2651 C CA . GLN A 1 351 ? 6.785 -13.539 8.047 1 97.75 351 GLN A CA 1
ATOM 2652 C C . GLN A 1 351 ? 7.875 -13.797 7.008 1 97.75 351 GLN A C 1
ATOM 2654 O O . GLN A 1 351 ? 8.023 -14.914 6.512 1 97.75 351 GLN A O 1
ATOM 2659 N N . ILE A 1 352 ? 8.664 -12.797 6.637 1 98.06 352 ILE A N 1
ATOM 2660 C CA . ILE A 1 352 ? 9.766 -12.922 5.688 1 98.06 352 ILE A CA 1
ATOM 2661 C C . ILE A 1 352 ? 10.805 -13.898 6.23 1 98.06 352 ILE A C 1
ATOM 2663 O O . ILE A 1 352 ? 11.25 -14.797 5.512 1 98.06 352 ILE A O 1
ATOM 2667 N N . LYS A 1 353 ? 11.258 -13.719 7.469 1 97.69 353 LYS A N 1
ATOM 2668 C CA . LYS A 1 353 ? 12.203 -14.641 8.094 1 97.69 353 LYS A CA 1
ATOM 2669 C C . LYS A 1 353 ? 11.68 -16.078 8.062 1 97.69 353 LYS A C 1
ATOM 2671 O O . LYS A 1 353 ? 12.445 -17.016 7.836 1 97.69 353 LYS A O 1
ATOM 2676 N N . MET A 1 354 ? 10.453 -16.234 8.328 1 98.19 354 MET A N 1
ATOM 2677 C CA . MET A 1 354 ? 9.828 -17.547 8.367 1 98.19 354 MET A CA 1
ATOM 2678 C C . MET A 1 354 ? 9.922 -18.234 7.012 1 98.19 354 MET A C 1
ATOM 2680 O O . MET A 1 354 ? 10.289 -19.406 6.93 1 98.19 354 MET A O 1
ATOM 2684 N N . VAL A 1 355 ? 9.688 -17.578 5.887 1 98.44 355 VAL A N 1
ATOM 2685 C CA . VAL A 1 355 ? 9.75 -18.156 4.555 1 98.44 355 VAL A CA 1
ATOM 2686 C C . VAL A 1 355 ? 11.188 -18.531 4.223 1 98.44 355 VAL A C 1
ATOM 2688 O O . VAL A 1 355 ? 11.445 -19.609 3.672 1 98.44 355 VAL A O 1
ATOM 2691 N N . ASN A 1 356 ? 12.219 -17.734 4.547 1 98.38 356 ASN A N 1
ATOM 2692 C CA . ASN A 1 356 ? 13.625 -18.031 4.332 1 98.38 356 ASN A CA 1
ATOM 2693 C C . ASN A 1 356 ? 14.062 -19.266 5.137 1 98.38 356 ASN A C 1
ATOM 2695 O O . ASN A 1 356 ? 14.766 -20.125 4.621 1 98.38 356 ASN A O 1
ATOM 2699 N N . ASP A 1 357 ? 13.641 -19.25 6.395 1 98 357 ASP A N 1
ATOM 2700 C CA . ASP A 1 357 ? 13.969 -20.406 7.234 1 98 357 ASP A CA 1
ATOM 2701 C C . ASP A 1 357 ? 13.438 -21.703 6.625 1 98 357 ASP A C 1
ATOM 2703 O O . ASP A 1 357 ? 14.117 -22.719 6.637 1 98 357 ASP A O 1
ATOM 2707 N N . PHE A 1 358 ? 12.305 -21.656 6.098 1 98.75 358 PHE A N 1
ATOM 2708 C CA . PHE A 1 358 ? 11.711 -22.844 5.488 1 98.75 358 PHE A CA 1
ATOM 2709 C C . PHE A 1 358 ? 12.516 -23.297 4.273 1 98.75 358 PHE A C 1
ATOM 2711 O O . PHE A 1 358 ? 12.852 -24.469 4.148 1 98.75 358 PHE A O 1
ATOM 2718 N N . LEU A 1 359 ? 12.805 -22.375 3.344 1 98.69 359 LEU A N 1
ATOM 2719 C CA . LEU A 1 359 ? 13.5 -22.719 2.107 1 98.69 359 LEU A CA 1
ATOM 2720 C C . LEU A 1 359 ? 14.914 -23.203 2.396 1 98.69 359 LEU A C 1
ATOM 2722 O O . LEU A 1 359 ? 15.391 -24.156 1.766 1 98.69 359 LEU A O 1
ATOM 2726 N N . ASP A 1 360 ? 15.648 -22.562 3.338 1 97.44 360 ASP A N 1
ATOM 2727 C CA . ASP A 1 360 ? 16.969 -23.016 3.748 1 97.44 360 ASP A CA 1
ATOM 2728 C C . ASP A 1 360 ? 16.922 -24.438 4.277 1 97.44 360 ASP A C 1
ATOM 2730 O O . ASP A 1 360 ? 17.766 -25.266 3.918 1 97.44 360 ASP A O 1
ATOM 2734 N N . TRP A 1 361 ? 15.961 -24.625 5.145 1 98.06 361 TRP A N 1
ATOM 2735 C CA . TRP A 1 361 ? 15.766 -25.938 5.734 1 98.06 361 TRP A CA 1
ATOM 2736 C C . TRP A 1 361 ? 15.469 -26.984 4.656 1 98.06 361 TRP A C 1
ATOM 2738 O O . TRP A 1 361 ? 16.078 -28.047 4.629 1 98.06 361 TRP A O 1
ATOM 2748 N N . ALA A 1 362 ? 14.602 -26.719 3.76 1 98.62 362 ALA A N 1
ATOM 2749 C CA . ALA A 1 362 ? 14.18 -27.656 2.729 1 98.62 362 ALA A CA 1
ATOM 2750 C C . ALA A 1 362 ? 15.328 -27.984 1.776 1 98.62 362 ALA A C 1
ATOM 2752 O O . ALA A 1 362 ? 15.523 -29.141 1.387 1 98.62 362 ALA A O 1
ATOM 2753 N N . GLN A 1 363 ? 16.125 -27 1.317 1 97.06 363 GLN A N 1
ATOM 2754 C CA . GLN A 1 363 ? 17.172 -27.172 0.312 1 97.06 363 GLN A CA 1
ATOM 2755 C C . GLN A 1 363 ? 18.375 -27.922 0.884 1 97.06 363 GLN A C 1
ATOM 2757 O O . GLN A 1 363 ? 19.281 -28.297 0.147 1 97.06 363 GLN A O 1
ATOM 2762 N N . GLN A 1 364 ? 18.391 -28.219 2.254 1 95.62 364 GLN A N 1
ATOM 2763 C CA . GLN A 1 364 ? 19.422 -29.078 2.832 1 95.62 364 GLN A CA 1
ATOM 2764 C C . GLN A 1 364 ? 19.141 -30.547 2.514 1 95.62 364 GLN A C 1
ATOM 2766 O O . GLN A 1 364 ? 20.031 -31.391 2.594 1 95.62 364 GLN A O 1
ATOM 2771 N N . MET A 1 365 ? 18.016 -30.797 2.113 1 97.12 365 MET A N 1
ATOM 2772 C CA . MET A 1 365 ? 17.641 -32.188 1.828 1 97.12 365 MET A CA 1
ATOM 2773 C C . MET A 1 365 ? 18.016 -32.562 0.398 1 97.12 365 MET A C 1
ATOM 2775 O O . MET A 1 365 ? 18 -31.719 -0.497 1 97.12 365 MET A O 1
ATOM 2779 N N . GLN A 1 366 ? 18.359 -33.812 0.212 1 92.88 366 GLN A N 1
ATOM 2780 C CA . GLN A 1 366 ? 18.781 -34.312 -1.09 1 92.88 366 GLN A CA 1
ATOM 2781 C C . GLN A 1 366 ? 17.656 -34.219 -2.115 1 92.88 366 GLN A C 1
ATOM 2783 O O . GLN A 1 366 ? 16.531 -34.594 -1.83 1 92.88 366 GLN A O 1
ATOM 2788 N N . GLY A 1 367 ? 18.031 -33.656 -3.33 1 94.62 367 GLY A N 1
ATOM 2789 C CA . GLY A 1 367 ? 17.141 -33.719 -4.473 1 94.62 367 GLY A CA 1
ATOM 2790 C C . GLY A 1 367 ? 16.047 -32.656 -4.445 1 94.62 367 GLY A C 1
ATOM 2791 O O . GLY A 1 367 ? 15.047 -32.781 -5.156 1 94.62 367 GLY A O 1
ATOM 2792 N N . VAL A 1 368 ? 16.141 -31.688 -3.582 1 98 368 VAL A N 1
ATOM 2793 C CA . VAL A 1 368 ? 15.125 -30.641 -3.516 1 98 368 VAL A CA 1
ATOM 2794 C C . VAL A 1 368 ? 15.43 -29.562 -4.547 1 98 368 VAL A C 1
ATOM 2796 O O . VAL A 1 368 ? 16.547 -29.047 -4.602 1 98 368 VAL A O 1
ATOM 2799 N N . TRP A 1 369 ? 14.422 -29.266 -5.379 1 97.56 369 TRP A N 1
ATOM 2800 C CA . TRP A 1 369 ? 14.5 -28.25 -6.438 1 97.56 369 TRP A CA 1
ATOM 2801 C C . TRP A 1 369 ? 13.383 -27.234 -6.301 1 97.56 369 TRP A C 1
ATOM 2803 O O . TRP A 1 369 ? 12.242 -27.578 -6 1 97.56 369 TRP A O 1
ATOM 2813 N N . ILE A 1 370 ? 13.656 -25.969 -6.383 1 98.56 370 ILE A N 1
ATOM 2814 C CA . ILE A 1 370 ? 12.672 -24.906 -6.527 1 98.56 370 ILE A CA 1
ATOM 2815 C C . ILE A 1 370 ? 12.5 -24.562 -8 1 98.56 370 ILE A C 1
ATOM 2817 O O . ILE A 1 370 ? 13.461 -24.188 -8.672 1 98.56 370 ILE A O 1
ATOM 2821 N N . ILE A 1 371 ? 11.219 -24.703 -8.477 1 98.38 371 ILE A N 1
ATOM 2822 C CA . ILE A 1 371 ? 11.055 -24.594 -9.922 1 98.38 371 ILE A CA 1
ATOM 2823 C C . ILE A 1 371 ? 9.727 -23.906 -10.234 1 98.38 371 ILE A C 1
ATOM 2825 O O . ILE A 1 371 ? 8.914 -23.656 -9.336 1 98.38 371 ILE A O 1
ATOM 2829 N N . SER A 1 372 ? 9.469 -23.469 -11.477 1 98.5 372 SER A N 1
ATOM 2830 C CA . SER A 1 372 ? 8.211 -22.906 -11.977 1 98.5 372 SER A CA 1
ATOM 2831 C C . SER A 1 372 ? 7.234 -24.016 -12.375 1 98.5 372 SER A C 1
ATOM 2833 O O . SER A 1 372 ? 7.605 -25.188 -12.414 1 98.5 372 SER A O 1
ATOM 2835 N N . ASN A 1 373 ? 5.965 -23.625 -12.648 1 98.81 373 ASN A N 1
ATOM 2836 C CA . ASN A 1 373 ? 4.984 -24.562 -13.18 1 98.81 373 ASN A CA 1
ATOM 2837 C C . ASN A 1 373 ? 5.398 -25.094 -14.547 1 98.81 373 ASN A C 1
ATOM 2839 O O . ASN A 1 373 ? 5.184 -26.266 -14.859 1 98.81 373 ASN A O 1
ATOM 2843 N N . ALA A 1 374 ? 5.961 -24.25 -15.367 1 98.06 374 ALA A N 1
ATOM 2844 C CA . ALA A 1 374 ? 6.41 -24.672 -16.703 1 98.06 374 ALA A CA 1
ATOM 2845 C C . ALA A 1 374 ? 7.508 -25.719 -16.609 1 98.06 374 ALA A C 1
ATOM 2847 O O . ALA A 1 374 ? 7.527 -26.672 -17.375 1 98.06 374 ALA A O 1
ATOM 2848 N N . GLN A 1 375 ? 8.43 -25.531 -15.703 1 97.44 375 GLN A N 1
ATOM 2849 C CA . GLN A 1 375 ? 9.5 -26.5 -15.492 1 97.44 375 GLN A CA 1
ATOM 2850 C C . GLN A 1 375 ? 8.945 -27.812 -14.969 1 97.44 375 GLN A C 1
ATOM 2852 O O . GLN A 1 375 ? 9.383 -28.891 -15.391 1 97.44 375 GLN A O 1
ATOM 2857 N N . LEU A 1 376 ? 7.996 -27.688 -14.07 1 98.44 376 LEU A N 1
ATOM 2858 C CA . LEU A 1 376 ? 7.352 -28.875 -13.547 1 98.44 376 LEU A CA 1
ATOM 2859 C C . LEU A 1 376 ? 6.688 -29.672 -14.664 1 98.44 376 LEU A C 1
ATOM 2861 O O . LEU A 1 376 ? 6.832 -30.891 -14.734 1 98.44 376 LEU A O 1
ATOM 2865 N N . LEU A 1 377 ? 5.965 -29 -15.453 1 98.12 377 LEU A N 1
ATOM 2866 C CA . LEU A 1 377 ? 5.242 -29.672 -16.531 1 98.12 377 LEU A CA 1
ATOM 2867 C C . LEU A 1 377 ? 6.211 -30.297 -17.531 1 98.12 377 LEU A C 1
ATOM 2869 O O . LEU A 1 377 ? 5.957 -31.391 -18.047 1 98.12 377 LEU A O 1
ATOM 2873 N N . SER A 1 378 ? 7.316 -29.609 -17.906 1 96.69 378 SER A N 1
ATOM 2874 C CA . SER A 1 378 ? 8.328 -30.156 -18.797 1 96.69 378 SER A CA 1
ATOM 2875 C C . SER A 1 378 ? 8.891 -31.469 -18.266 1 96.69 378 SER A C 1
ATOM 2877 O O . SER A 1 378 ? 9.039 -32.438 -19.016 1 96.69 378 SER A O 1
ATOM 2879 N N . TRP A 1 379 ? 9.211 -31.5 -17.016 1 97.62 379 TRP A N 1
ATOM 2880 C CA . TRP A 1 379 ? 9.719 -32.719 -16.422 1 97.62 379 TRP A CA 1
ATOM 2881 C C . TRP A 1 379 ? 8.641 -33.812 -16.391 1 97.62 379 TRP A C 1
ATOM 2883 O O . TRP A 1 379 ? 8.914 -34.969 -16.656 1 97.62 379 TRP A O 1
ATOM 2893 N N . THR A 1 380 ? 7.387 -33.438 -16 1 97.88 380 THR A N 1
ATOM 2894 C CA . THR A 1 380 ? 6.293 -34.406 -15.875 1 97.88 380 THR A CA 1
ATOM 2895 C C . THR A 1 380 ? 6.031 -35.094 -17.203 1 97.88 380 THR A C 1
ATOM 2897 O O . THR A 1 380 ? 5.723 -36.281 -17.234 1 97.88 380 THR A O 1
ATOM 2900 N N . LYS A 1 381 ? 6.137 -34.406 -18.281 1 97.38 381 LYS A N 1
ATOM 2901 C CA . LYS A 1 381 ? 5.891 -34.938 -19.609 1 97.38 381 LYS A CA 1
ATOM 2902 C C . LYS A 1 381 ? 6.957 -35.969 -20 1 97.38 381 LYS A C 1
ATOM 2904 O O . LYS A 1 381 ? 6.688 -36.906 -20.75 1 97.38 381 LYS A O 1
ATOM 2909 N N . ASN A 1 382 ? 8.203 -35.75 -19.562 1 96.38 382 ASN A N 1
ATOM 2910 C CA . ASN A 1 382 ? 9.336 -36.656 -19.812 1 96.38 382 ASN A CA 1
ATOM 2911 C C . ASN A 1 382 ? 10.141 -36.906 -18.531 1 96.38 382 ASN A C 1
ATOM 2913 O O . ASN A 1 382 ? 11.312 -36.531 -18.453 1 96.38 382 ASN A O 1
ATOM 2917 N N . PRO A 1 383 ? 9.531 -37.625 -17.641 1 97.19 383 PRO A N 1
ATOM 2918 C CA . PRO A 1 383 ? 10.156 -37.781 -16.328 1 97.19 383 PRO A CA 1
ATOM 2919 C C . PRO A 1 383 ? 11.461 -38.562 -16.375 1 97.19 383 PRO A C 1
ATOM 2921 O O . PRO A 1 383 ? 11.555 -39.562 -17.094 1 97.19 383 PRO A O 1
ATOM 2924 N N . VAL A 1 384 ? 12.516 -38.125 -15.719 1 96.94 384 VAL A N 1
ATOM 2925 C CA . VAL A 1 384 ? 13.789 -38.812 -15.531 1 96.94 384 VAL A CA 1
ATOM 2926 C C . VAL A 1 384 ? 14.148 -38.844 -14.047 1 96.94 384 VAL A C 1
ATOM 2928 O O . VAL A 1 384 ? 13.68 -38.031 -13.273 1 96.94 384 VAL A O 1
ATOM 2931 N N . PRO A 1 385 ? 14.859 -39.875 -13.672 1 95.75 385 PRO A N 1
ATOM 2932 C CA . PRO A 1 385 ? 15.281 -39.938 -12.266 1 95.75 385 PRO A CA 1
ATOM 2933 C C . PRO A 1 385 ? 16.219 -38.781 -11.891 1 95.75 385 PRO A C 1
ATOM 2935 O O . PRO A 1 385 ? 16.766 -38.125 -12.773 1 95.75 385 PRO A O 1
ATOM 2938 N N . LEU A 1 386 ? 16.312 -38.594 -10.562 1 92.44 386 LEU A N 1
ATOM 2939 C CA . LEU A 1 386 ? 17.141 -37.562 -9.977 1 92.44 386 LEU A CA 1
ATOM 2940 C C . LEU A 1 386 ? 18.547 -37.562 -10.578 1 92.44 386 LEU A C 1
ATOM 2942 O O . LEU A 1 386 ? 19.141 -36.5 -10.797 1 92.44 386 LEU A O 1
ATOM 2946 N N . SER A 1 387 ? 19.094 -38.656 -10.898 1 92.12 387 SER A N 1
ATOM 2947 C CA . SER A 1 387 ? 20.453 -38.812 -11.398 1 92.12 387 SER A CA 1
ATOM 2948 C C . SER A 1 387 ? 20.594 -38.281 -12.82 1 92.12 387 SER A C 1
ATOM 2950 O O . SER A 1 387 ? 21.703 -38 -13.289 1 92.12 387 SER A O 1
ATOM 2952 N N . ASN A 1 388 ? 19.484 -38.094 -13.523 1 91.69 388 ASN A N 1
ATOM 2953 C CA . ASN A 1 388 ? 19.531 -37.688 -14.922 1 91.69 388 ASN A CA 1
ATOM 2954 C C . ASN A 1 388 ? 18.875 -36.312 -15.133 1 91.69 388 ASN A C 1
ATOM 2956 O O . ASN A 1 388 ? 18.484 -36 -16.25 1 91.69 388 ASN A O 1
ATOM 2960 N N . LEU A 1 389 ? 18.672 -35.562 -14.109 1 91.62 389 LEU A N 1
ATOM 2961 C CA . LEU A 1 389 ? 17.922 -34.312 -14.203 1 91.62 389 LEU A CA 1
ATOM 2962 C C . LEU A 1 389 ? 18.656 -33.312 -15.078 1 91.62 389 LEU A C 1
ATOM 2964 O O . LEU A 1 389 ? 18.031 -32.438 -15.664 1 91.62 389 LEU A O 1
ATOM 2968 N N . ASN A 1 390 ? 19.953 -33.375 -15.219 1 86.06 390 ASN A N 1
ATOM 2969 C CA . ASN A 1 390 ? 20.734 -32.469 -16.047 1 86.06 390 ASN A CA 1
ATOM 2970 C C . ASN A 1 390 ? 20.375 -32.625 -17.531 1 86.06 390 ASN A C 1
ATOM 2972 O O . ASN A 1 390 ? 20.688 -31.734 -18.344 1 86.06 390 ASN A O 1
ATOM 2976 N N . SER A 1 391 ? 19.703 -33.719 -17.781 1 85.12 391 SER A N 1
ATOM 2977 C CA . SER A 1 391 ? 19.312 -33.969 -19.172 1 85.12 391 SER A CA 1
ATOM 2978 C C . SER A 1 391 ? 18.047 -33.219 -19.516 1 85.12 391 SER A C 1
ATOM 2980 O O . SER A 1 391 ? 17.703 -33.094 -20.703 1 85.12 391 SER A O 1
ATOM 2982 N N . VAL A 1 392 ? 17.375 -32.75 -18.531 1 88.88 392 VAL A N 1
ATOM 2983 C CA . VAL A 1 392 ? 16.141 -32 -18.766 1 88.88 392 VAL A CA 1
ATOM 2984 C C . VAL A 1 392 ? 16.469 -30.562 -19.141 1 88.88 392 VAL A C 1
ATOM 2986 O O . VAL A 1 392 ? 16.812 -29.75 -18.281 1 88.88 392 VAL A O 1
ATOM 2989 N N . SER A 1 393 ? 16.25 -30.203 -20.359 1 86.12 393 SER A N 1
ATOM 2990 C CA . SER A 1 393 ? 16.656 -28.922 -20.906 1 86.12 393 SER A CA 1
ATOM 2991 C C . SER A 1 393 ? 15.953 -27.766 -20.203 1 86.12 393 SER A C 1
ATOM 2993 O O . SER A 1 393 ? 16.562 -26.734 -19.938 1 86.12 393 SER A O 1
ATOM 2995 N N . ALA A 1 394 ? 14.75 -27.969 -19.797 1 89.25 394 ALA A N 1
ATOM 2996 C CA . ALA A 1 394 ? 13.938 -26.922 -19.203 1 89.25 394 ALA A CA 1
ATOM 2997 C C . ALA A 1 394 ? 14.484 -26.531 -17.828 1 89.25 394 ALA A C 1
ATOM 2999 O O . ALA A 1 394 ? 14.18 -25.438 -17.312 1 89.25 394 ALA A O 1
ATOM 3000 N N . LEU A 1 395 ? 15.289 -27.344 -17.203 1 91.94 395 LEU A N 1
ATOM 3001 C CA . LEU A 1 395 ? 15.812 -27.094 -15.867 1 91.94 395 LEU A CA 1
ATOM 3002 C C . LEU A 1 395 ? 17.219 -26.5 -15.93 1 91.94 395 LEU A C 1
ATOM 3004 O O . LEU A 1 395 ? 17.828 -26.234 -14.891 1 91.94 395 LEU A O 1
ATOM 3008 N N . GLY A 1 396 ? 17.672 -26.234 -17.094 1 87.38 396 GLY A N 1
ATOM 3009 C CA . GLY A 1 396 ? 19.016 -25.719 -17.266 1 87.38 396 GLY A CA 1
ATOM 3010 C C . GLY A 1 396 ? 19.109 -24.219 -17.031 1 87.38 396 GLY A C 1
ATOM 3011 O O . GLY A 1 396 ? 18.109 -23.578 -16.703 1 87.38 396 GLY A O 1
ATOM 3012 N N . CYS A 1 397 ? 20.391 -23.656 -17.094 1 81.5 397 CYS A N 1
ATOM 3013 C CA . CYS A 1 397 ? 20.719 -22.281 -16.75 1 81.5 397 CYS A CA 1
ATOM 3014 C C . CYS A 1 397 ? 20.766 -21.406 -18 1 81.5 397 CYS A C 1
ATOM 3016 O O . CYS A 1 397 ? 21.172 -20.25 -17.938 1 81.5 397 CYS A O 1
ATOM 3018 N N . SER A 1 398 ? 20.125 -21.75 -18.953 1 76.88 398 SER A N 1
ATOM 3019 C CA . SER A 1 398 ? 20.328 -21.016 -20.203 1 76.88 398 SER A CA 1
ATOM 3020 C C . SER A 1 398 ? 19.75 -19.609 -20.109 1 76.88 398 SER A C 1
ATOM 3022 O O . SER A 1 398 ? 18.625 -19.422 -19.625 1 76.88 398 SER A O 1
ATOM 3024 N N . VAL A 1 399 ? 20.641 -18.609 -20.312 1 76.19 399 VAL A N 1
ATOM 3025 C CA . VAL A 1 399 ? 20.219 -17.219 -20.453 1 76.19 399 VAL A CA 1
ATOM 3026 C C . VAL A 1 399 ? 20.594 -16.703 -21.844 1 76.19 399 VAL A C 1
ATOM 3028 O O . VAL A 1 399 ? 21.641 -17.078 -22.391 1 76.19 399 VAL A O 1
ATOM 3031 N N . PRO A 1 400 ? 19.672 -15.984 -22.422 1 83.75 400 PRO A N 1
ATOM 3032 C CA . PRO A 1 400 ? 20.031 -15.406 -23.719 1 83.75 400 PRO A CA 1
ATOM 3033 C C . PRO A 1 400 ? 21.281 -14.531 -23.641 1 83.75 400 PRO A C 1
ATOM 3035 O O . PRO A 1 400 ? 21.562 -13.938 -22.594 1 83.75 400 PRO A O 1
ATOM 3038 N N . SER A 1 401 ? 21.984 -14.602 -24.641 1 81.69 401 SER A N 1
ATOM 3039 C CA . SER A 1 401 ? 23.188 -13.789 -24.734 1 81.69 401 SER A CA 1
ATOM 3040 C C . SER A 1 401 ? 23.047 -12.703 -25.797 1 81.69 401 SER A C 1
ATOM 3042 O O . SER A 1 401 ? 23.156 -12.984 -26.984 1 81.69 401 SER A O 1
ATOM 3044 N N . VAL A 1 402 ? 22.688 -11.602 -25.484 1 88.56 402 VAL A N 1
ATOM 3045 C CA . VAL A 1 402 ? 22.594 -10.406 -26.312 1 88.56 402 VAL A CA 1
ATOM 3046 C C . VAL A 1 402 ? 23.312 -9.242 -25.641 1 88.56 402 VAL A C 1
ATOM 3048 O O . VAL A 1 402 ? 23.031 -8.914 -24.484 1 88.56 402 VAL A O 1
ATOM 3051 N N . SER A 1 403 ? 24.234 -8.711 -26.188 1 86.31 403 SER A N 1
ATOM 3052 C CA . SER A 1 403 ? 25.047 -7.652 -25.594 1 86.31 403 SER A CA 1
ATOM 3053 C C . SER A 1 403 ? 24.578 -6.273 -26.047 1 86.31 403 SER A C 1
ATOM 3055 O O . SER A 1 403 ? 24.906 -5.262 -25.422 1 86.31 403 SER A O 1
ATOM 3057 N N . GLU A 1 404 ? 23.891 -6.309 -27.094 1 89.62 404 GLU A N 1
ATOM 3058 C CA . GLU A 1 404 ? 23.438 -5.027 -27.641 1 89.62 404 GLU A CA 1
ATOM 3059 C C . GLU A 1 404 ? 22.469 -4.328 -26.688 1 89.62 404 GLU A C 1
ATOM 3061 O O . GLU A 1 404 ? 21.625 -4.977 -26.062 1 89.62 404 GLU A O 1
ATOM 3066 N N . LYS A 1 405 ? 22.547 -3.064 -26.656 1 88.94 405 LYS A N 1
ATOM 3067 C CA . LYS A 1 405 ? 21.656 -2.24 -25.844 1 88.94 405 LYS A CA 1
ATOM 3068 C C . LYS A 1 405 ? 20.359 -1.959 -26.594 1 88.94 405 LYS A C 1
ATOM 3070 O O . LYS A 1 405 ? 20.219 -0.928 -27.25 1 88.94 405 LYS A O 1
ATOM 3075 N N . ILE A 1 406 ? 19.438 -2.779 -26.5 1 87.5 406 ILE A N 1
ATOM 3076 C CA . ILE A 1 406 ? 18.266 -2.697 -27.359 1 87.5 406 ILE A CA 1
ATOM 3077 C C . ILE A 1 406 ? 17 -2.775 -26.5 1 87.5 406 ILE A C 1
ATOM 3079 O O . ILE A 1 406 ? 15.898 -2.945 -27.031 1 87.5 406 ILE A O 1
ATOM 3083 N N . CYS A 1 407 ? 16.969 -2.699 -25.188 1 90.56 407 CYS A N 1
ATOM 3084 C CA . CYS A 1 407 ? 15.828 -2.775 -24.281 1 90.56 407 CYS A CA 1
ATOM 3085 C C . CYS A 1 407 ? 15.125 -4.121 -24.406 1 90.56 407 CYS A C 1
ATOM 3087 O O . CYS A 1 407 ? 14.008 -4.195 -24.906 1 90.56 407 CYS A O 1
ATOM 3089 N N . ASN A 1 408 ? 15.734 -5.152 -24.031 1 91.12 408 ASN A N 1
ATOM 3090 C CA . ASN A 1 408 ? 15.281 -6.504 -24.328 1 91.12 408 ASN A CA 1
ATOM 3091 C C . ASN A 1 408 ? 15.031 -7.316 -23.062 1 91.12 408 ASN A C 1
ATOM 3093 O O . ASN A 1 408 ? 15.125 -8.547 -23.078 1 91.12 408 ASN A O 1
ATOM 3097 N N . GLY A 1 409 ? 14.859 -6.625 -21.922 1 92.5 409 GLY A N 1
ATOM 3098 C CA . GLY A 1 409 ? 14.547 -7.32 -20.688 1 92.5 409 GLY A CA 1
ATOM 3099 C C . GLY A 1 409 ? 15.773 -7.695 -19.875 1 92.5 409 GLY A C 1
ATOM 3100 O O . GLY A 1 409 ? 15.664 -8.234 -18.781 1 92.5 409 GLY A O 1
ATOM 3101 N N . MET A 1 410 ? 16.969 -7.453 -20.469 1 91.5 410 MET A N 1
ATOM 3102 C CA . MET A 1 410 ? 18.234 -7.562 -19.719 1 91.5 410 MET A CA 1
ATOM 3103 C C . MET A 1 410 ? 18.641 -6.211 -19.156 1 91.5 410 MET A C 1
ATOM 3105 O O . MET A 1 410 ? 18.875 -5.262 -19.891 1 91.5 410 MET A O 1
ATOM 3109 N N . VAL A 1 411 ? 18.75 -6.176 -17.797 1 85.12 411 VAL A N 1
ATOM 3110 C CA . VAL A 1 411 ? 18.812 -4.93 -17.047 1 85.12 411 VAL A CA 1
ATOM 3111 C C . VAL A 1 411 ? 19.922 -4.043 -17.594 1 85.12 411 VAL A C 1
ATOM 3113 O O . VAL A 1 411 ? 19.688 -2.875 -17.922 1 85.12 411 VAL A O 1
ATOM 3116 N N . PRO A 1 412 ? 21.125 -4.559 -17.891 1 82.75 412 PRO A N 1
ATOM 3117 C CA . PRO A 1 412 ? 22.172 -3.676 -18.438 1 82.75 412 PRO A CA 1
ATOM 3118 C C . PRO A 1 412 ? 21.812 -3.137 -19.828 1 82.75 412 PRO A C 1
ATOM 3120 O O . PRO A 1 412 ? 22.234 -2.037 -20.188 1 82.75 412 PRO A O 1
ATOM 3123 N N . ASN A 1 413 ? 21.031 -3.904 -20.562 1 86.69 413 ASN A N 1
ATOM 3124 C CA . ASN A 1 413 ? 20.703 -3.555 -21.938 1 86.69 413 ASN A CA 1
ATOM 3125 C C . ASN A 1 413 ? 19.578 -2.525 -22.016 1 86.69 413 ASN A C 1
ATOM 3127 O O . ASN A 1 413 ? 19.297 -1.989 -23.094 1 86.69 413 ASN A O 1
ATOM 3131 N N . GLN A 1 414 ? 19.047 -2.281 -20.797 1 89.06 414 GLN A N 1
ATOM 3132 C CA . GLN A 1 414 ? 17.844 -1.443 -20.812 1 89.06 414 GLN A CA 1
ATOM 3133 C C . GLN A 1 414 ? 18.125 -0.081 -20.188 1 89.06 414 GLN A C 1
ATOM 3135 O O . GLN A 1 414 ? 17.25 0.7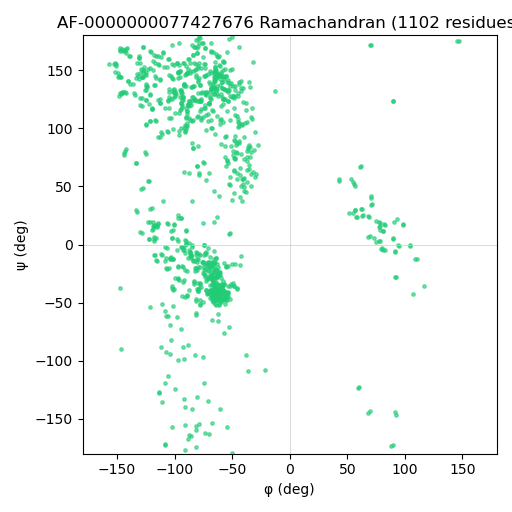97 -20.188 1 89.06 414 GLN A O 1
ATOM 3140 N N . LEU A 1 415 ? 19.219 0.027 -19.641 1 81.56 415 LEU A N 1
ATOM 3141 C CA . LEU A 1 415 ? 19.531 1.263 -18.938 1 81.56 415 LEU A CA 1
ATOM 3142 C C . LEU A 1 415 ? 19.422 2.465 -19.859 1 81.56 415 LEU A C 1
ATOM 3144 O O . LEU A 1 415 ? 20.016 2.488 -20.938 1 81.56 415 LEU A O 1
ATOM 3148 N N . GLY A 1 416 ? 18.578 3.441 -19.375 1 76.69 416 GLY A N 1
ATOM 3149 C CA . GLY A 1 416 ? 18.406 4.668 -20.141 1 76.69 416 GLY A CA 1
ATOM 3150 C C . GLY A 1 416 ? 17.469 4.516 -21.312 1 76.69 416 GLY A C 1
ATOM 3151 O O . GLY A 1 416 ? 17.203 5.48 -22.031 1 76.69 416 GLY A O 1
ATOM 3152 N N . LEU A 1 417 ? 16.969 3.271 -21.578 1 86.69 417 LEU A N 1
ATOM 3153 C CA . LEU A 1 417 ? 16.203 3.027 -22.781 1 86.69 417 LEU A CA 1
ATOM 3154 C C . LEU A 1 417 ? 14.727 2.838 -22.469 1 86.69 417 LEU A C 1
ATOM 3156 O O . LEU A 1 417 ? 13.883 2.865 -23.375 1 86.69 417 LEU A O 1
ATOM 3160 N N . LEU A 1 418 ? 14.438 2.684 -21.141 1 87.69 418 LEU A N 1
ATOM 3161 C CA . LEU A 1 418 ? 13.047 2.463 -20.75 1 87.69 418 LEU A CA 1
ATOM 3162 C C . LEU A 1 418 ? 12.211 3.723 -20.969 1 87.69 418 LEU A C 1
ATOM 3164 O O . LEU A 1 418 ? 12.672 4.832 -20.688 1 87.69 418 LEU A O 1
ATOM 3168 N N . GLN A 1 419 ? 11.016 3.52 -21.656 1 87.62 419 GLN A N 1
ATOM 3169 C CA . GLN A 1 419 ? 10.047 4.609 -21.688 1 87.62 419 GLN A CA 1
ATOM 3170 C C . GLN A 1 419 ? 9.234 4.652 -20.391 1 87.62 419 GLN A C 1
ATOM 3172 O O . GLN A 1 419 ? 8.758 3.615 -19.922 1 87.62 419 GLN A O 1
ATOM 3177 N N . ASN A 1 420 ? 9.289 5.797 -19.75 1 85.44 420 ASN A N 1
ATOM 3178 C CA . ASN A 1 420 ? 8.5 6.043 -18.547 1 85.44 420 ASN A CA 1
ATOM 3179 C C . ASN A 1 420 ? 7.102 6.559 -18.891 1 85.44 420 ASN A C 1
ATOM 3181 O O . ASN A 1 420 ? 6.949 7.676 -19.391 1 85.44 420 ASN A O 1
ATOM 3185 N N . CYS A 1 421 ? 6.094 5.621 -18.688 1 86.5 421 CYS A N 1
ATOM 3186 C CA . CYS A 1 421 ? 4.719 5.953 -19.047 1 86.5 421 CYS A CA 1
ATOM 3187 C C . CYS A 1 421 ? 4.09 6.867 -18 1 86.5 421 CYS A C 1
ATOM 3189 O O . CYS A 1 421 ? 4.211 6.621 -16.797 1 86.5 421 CYS A O 1
ATOM 3191 N N . PRO A 1 422 ? 3.473 7.961 -18.375 1 80.06 422 PRO A N 1
ATOM 3192 C CA . PRO A 1 422 ? 2.963 8.984 -17.469 1 80.06 422 PRO A CA 1
ATOM 3193 C C . PRO A 1 422 ? 1.628 8.602 -16.828 1 80.06 422 PRO A C 1
ATOM 3195 O O . PRO A 1 422 ? 0.643 9.328 -16.969 1 80.06 422 PRO A O 1
ATOM 3198 N N . PHE A 1 423 ? 1.696 7.512 -16.141 1 81.81 423 PHE A N 1
ATOM 3199 C CA . PHE A 1 423 ? 0.504 7.129 -15.398 1 81.81 423 PHE A CA 1
ATOM 3200 C C . PHE A 1 423 ? 0.645 7.5 -13.922 1 81.81 423 PHE A C 1
ATOM 3202 O O . PHE A 1 423 ? 1.76 7.641 -13.414 1 81.81 423 PHE A O 1
ATOM 3209 N N . THR A 1 424 ? -0.48 7.719 -13.195 1 75.94 424 THR A N 1
ATOM 3210 C CA . THR A 1 424 ? -0.445 8.445 -11.938 1 75.94 424 THR A CA 1
ATOM 3211 C C . THR A 1 424 ? -0.492 7.484 -10.75 1 75.94 424 THR A C 1
ATOM 3213 O O . THR A 1 424 ? -0.187 7.867 -9.617 1 75.94 424 THR A O 1
ATOM 3216 N N . ASP A 1 425 ? -0.792 6.301 -10.984 1 80.5 425 ASP A N 1
ATOM 3217 C CA . ASP A 1 425 ? -1.028 5.434 -9.836 1 80.5 425 ASP A CA 1
ATOM 3218 C C . ASP A 1 425 ? 0.265 4.762 -9.375 1 80.5 425 ASP A C 1
ATOM 3220 O O . ASP A 1 425 ? 0.52 4.645 -8.18 1 80.5 425 ASP A O 1
ATOM 3224 N N . PHE A 1 426 ? 1.082 4.25 -10.281 1 85.19 426 PHE A N 1
ATOM 3225 C CA . PHE A 1 426 ? 2.377 3.625 -10.039 1 85.19 426 PHE A CA 1
ATOM 3226 C C . PHE A 1 426 ? 3.328 3.885 -11.203 1 85.19 426 PHE A C 1
ATOM 3228 O O . PHE A 1 426 ? 2.914 4.379 -12.25 1 85.19 426 PHE A O 1
ATOM 3235 N N . PRO A 1 427 ? 4.625 3.582 -10.922 1 83.25 427 PRO A N 1
ATOM 3236 C CA . PRO A 1 427 ? 5.547 3.699 -12.047 1 83.25 427 PRO A CA 1
ATOM 3237 C C . PRO A 1 427 ? 5.316 2.631 -13.117 1 83.25 427 PRO A C 1
ATOM 3239 O O . PRO A 1 427 ? 5.137 1.456 -12.789 1 83.25 427 PRO A O 1
ATOM 3242 N N . PHE A 1 428 ? 5.172 3.074 -14.344 1 89.19 428 PHE A N 1
ATOM 3243 C CA . PHE A 1 428 ? 5.035 2.197 -15.5 1 89.19 428 PHE A CA 1
ATOM 3244 C C . PHE A 1 428 ? 6.133 2.475 -16.516 1 89.19 428 PHE A C 1
ATOM 3246 O O . PHE A 1 428 ? 6.273 3.604 -17 1 89.19 428 PHE A O 1
ATOM 3253 N N . THR A 1 429 ? 6.867 1.496 -16.781 1 91.62 429 THR A N 1
ATOM 3254 C CA . THR A 1 429 ? 7.879 1.588 -17.828 1 91.62 429 THR A CA 1
ATOM 3255 C C . THR A 1 429 ? 7.723 0.45 -18.828 1 91.62 429 THR A C 1
ATOM 3257 O O . THR A 1 429 ? 7.117 -0.58 -18.531 1 91.62 429 THR A O 1
ATOM 3260 N N . THR A 1 430 ? 8.125 0.661 -20.031 1 93.19 430 THR A N 1
ATOM 3261 C CA . THR A 1 430 ? 8.062 -0.36 -21.078 1 93.19 430 THR A CA 1
ATOM 3262 C C . THR A 1 430 ? 9.148 -0.127 -22.125 1 93.19 430 THR A C 1
ATOM 3264 O O . THR A 1 430 ? 9.641 0.992 -22.281 1 93.19 430 THR A O 1
ATOM 3267 N N . CYS A 1 431 ? 9.516 -1.216 -22.797 1 92.94 431 CYS A N 1
ATOM 3268 C CA . CYS A 1 431 ? 10.391 -1.153 -23.969 1 92.94 431 CYS A CA 1
ATOM 3269 C C . CYS A 1 431 ? 9.586 -1.053 -25.25 1 92.94 431 CYS A C 1
ATOM 3271 O O . CYS A 1 431 ? 10.141 -0.776 -26.312 1 92.94 431 CYS A O 1
ATOM 3273 N N . TYR A 1 432 ? 8.266 -1.127 -25.203 1 92.69 432 TYR A N 1
ATOM 3274 C CA . TYR A 1 432 ? 7.465 -1.405 -26.391 1 92.69 432 TYR A CA 1
ATOM 3275 C C . TYR A 1 432 ? 6.527 -0.243 -26.703 1 92.69 432 TYR A C 1
ATOM 3277 O O . TYR A 1 432 ? 5.598 -0.383 -27.516 1 92.69 432 TYR A O 1
ATOM 3285 N N . GLY A 1 433 ? 6.836 0.859 -26.125 1 90.38 433 GLY A N 1
ATOM 3286 C CA . GLY A 1 433 ? 6.039 2.051 -26.375 1 90.38 433 GLY A CA 1
ATOM 3287 C C . GLY A 1 433 ? 4.871 2.191 -25.406 1 90.38 433 GLY A C 1
ATOM 3288 O O . GLY A 1 433 ? 4.027 1.297 -25.312 1 90.38 433 GLY A O 1
ATOM 3289 N N . CYS A 1 434 ? 4.848 3.348 -24.719 1 88.81 434 CYS A N 1
ATOM 3290 C CA . CYS A 1 434 ? 3.771 3.605 -23.766 1 88.81 434 CYS A CA 1
ATOM 3291 C C . CYS A 1 434 ? 2.43 3.73 -24.484 1 88.81 434 CYS A C 1
ATOM 3293 O O . CYS A 1 434 ? 2.336 4.375 -25.531 1 88.81 434 CYS A O 1
ATOM 3295 N N . PRO A 1 435 ? 1.415 2.955 -23.969 1 89.94 435 PRO A N 1
ATOM 3296 C CA . PRO A 1 435 ? 0.074 3.219 -24.484 1 89.94 435 PRO A CA 1
ATOM 3297 C C . PRO A 1 435 ? -0.422 4.625 -24.156 1 89.94 435 PRO A C 1
ATOM 3299 O O . PRO A 1 435 ? -0.087 5.176 -23.109 1 89.94 435 PRO A O 1
ATOM 3302 N N . ALA A 1 436 ? -1.172 5.199 -25.078 1 85.25 436 ALA A N 1
ATOM 3303 C CA . ALA A 1 436 ? -1.698 6.551 -24.906 1 85.25 436 ALA A CA 1
ATOM 3304 C C . ALA A 1 436 ? -2.639 6.629 -23.719 1 85.25 436 ALA A C 1
ATOM 3306 O O . ALA A 1 436 ? -2.768 7.684 -23.078 1 85.25 436 ALA A O 1
ATOM 3307 N N . THR A 1 437 ? -3.434 5.512 -23.469 1 88.31 437 THR A N 1
ATOM 3308 C CA . THR A 1 437 ? -4.289 5.344 -22.297 1 88.31 437 THR A CA 1
ATOM 3309 C C . THR A 1 437 ? -4.027 4 -21.625 1 88.31 437 THR A C 1
ATOM 3311 O O . THR A 1 437 ? -3.529 3.068 -22.25 1 88.31 437 THR A O 1
ATOM 3314 N N . PRO A 1 438 ? -4.227 3.936 -20.422 1 89.38 438 PRO A N 1
ATOM 3315 C CA . PRO A 1 438 ? -4.059 2.631 -19.766 1 89.38 438 PRO A CA 1
ATOM 3316 C C . PRO A 1 438 ? -4.879 1.532 -20.453 1 89.38 438 PRO A C 1
ATOM 3318 O O . PRO A 1 438 ? -6.051 1.743 -20.766 1 89.38 438 PRO A O 1
ATOM 3321 N N . PRO A 1 439 ? -4.371 0.349 -20.625 1 93.12 439 PRO A N 1
ATOM 3322 C CA . PRO A 1 439 ? -5.125 -0.768 -21.203 1 93.12 439 PRO A CA 1
ATOM 3323 C C . PRO A 1 439 ? -6.289 -1.207 -20.328 1 93.12 439 PRO A C 1
ATOM 3325 O O . PRO A 1 439 ? -6.223 -1.093 -19.094 1 93.12 439 PRO A O 1
ATOM 3328 N N . SER A 1 440 ? -7.371 -1.735 -21 1 92.69 440 SER A N 1
ATOM 3329 C CA . SER A 1 440 ? -8.57 -2.238 -20.344 1 92.69 440 SER A CA 1
ATOM 3330 C C . SER A 1 440 ? -9.125 -3.465 -21.062 1 92.69 440 SER A C 1
ATOM 3332 O O . SER A 1 440 ? -8.734 -3.754 -22.188 1 92.69 440 SER A O 1
ATOM 3334 N N . PRO A 1 441 ? -10.125 -4.254 -20.375 1 91.56 441 PRO A N 1
ATOM 3335 C CA . PRO A 1 441 ? -10.719 -5.406 -21.062 1 91.56 441 PRO A CA 1
ATOM 3336 C C . PRO A 1 441 ? -11.438 -5.023 -22.359 1 91.56 441 PRO A C 1
ATOM 3338 O O . PRO A 1 441 ? -11.453 -5.801 -23.312 1 91.56 441 PRO A O 1
ATOM 3341 N N . SER A 1 442 ? -11.953 -3.773 -22.375 1 88.31 442 SER A N 1
ATOM 3342 C CA . SER A 1 442 ? -12.656 -3.326 -23.578 1 88.31 442 SER A CA 1
ATOM 3343 C C . SER A 1 442 ? -11.68 -2.834 -24.641 1 88.31 442 SER A C 1
ATOM 3345 O O . SER A 1 442 ? -12.016 -2.758 -25.828 1 88.31 442 SER A O 1
ATOM 3347 N N . ASN A 1 443 ? -10.484 -2.449 -24.141 1 89.75 443 ASN A N 1
ATOM 3348 C CA . ASN A 1 443 ? -9.406 -2.004 -25.016 1 89.75 443 ASN A CA 1
ATOM 3349 C C . ASN A 1 443 ? -8.039 -2.455 -24.5 1 89.75 443 ASN A C 1
ATOM 3351 O O . ASN A 1 443 ? -7.266 -1.642 -24 1 89.75 443 ASN A O 1
ATOM 3355 N N . PRO A 1 444 ? -7.703 -3.705 -24.734 1 89.88 444 PRO A N 1
ATOM 3356 C CA . PRO A 1 444 ? -6.488 -4.266 -24.141 1 89.88 444 PRO A CA 1
ATOM 3357 C C . PRO A 1 444 ? -5.215 -3.773 -24.828 1 89.88 444 PRO A C 1
ATOM 3359 O O . PRO A 1 444 ? -4.113 -3.969 -24.297 1 89.88 444 PRO A O 1
ATOM 3362 N N . LEU A 1 445 ? -5.355 -3.078 -25.938 1 86.44 445 LEU A N 1
ATOM 3363 C CA . LEU A 1 445 ? -4.199 -2.57 -26.656 1 86.44 445 LEU A CA 1
ATOM 3364 C C . LEU A 1 445 ? -4.488 -1.188 -27.25 1 86.44 445 LEU A C 1
ATOM 3366 O O . LEU A 1 445 ? -4.625 -1.037 -28.453 1 86.44 445 LEU A O 1
ATOM 3370 N N . PRO A 1 446 ? -4.402 -0.162 -26.438 1 86.81 446 PRO A N 1
ATOM 3371 C CA . PRO A 1 446 ? -4.535 1.192 -26.969 1 86.81 446 PRO A CA 1
ATOM 3372 C C . PRO A 1 446 ? -3.381 1.575 -27.891 1 86.81 446 PRO A C 1
ATOM 3374 O O . PRO A 1 446 ? -2.336 0.918 -27.891 1 86.81 446 PRO A O 1
ATOM 3377 N N . THR A 1 447 ? -3.555 2.619 -28.625 1 86.31 447 THR A N 1
ATOM 3378 C CA . THR A 1 447 ? -2.504 3.125 -29.5 1 86.31 447 THR A CA 1
ATOM 3379 C C . THR A 1 447 ? -1.307 3.609 -28.688 1 86.31 447 THR A C 1
ATOM 3381 O O . THR A 1 447 ? -1.442 3.926 -27.5 1 86.31 447 THR A O 1
ATOM 3384 N N . GLN A 1 448 ? -0.23 3.559 -29.281 1 86.31 448 GLN A N 1
ATOM 3385 C CA . GLN A 1 448 ? 0.973 4.07 -28.641 1 86.31 448 GLN A CA 1
ATOM 3386 C C . GLN A 1 448 ? 0.906 5.582 -28.469 1 86.31 448 GLN A C 1
ATOM 3388 O O . GLN A 1 448 ? 0.44 6.293 -29.359 1 86.31 448 GLN A O 1
ATOM 3393 N N . ALA A 1 449 ? 1.308 6.027 -27.266 1 80.62 449 ALA A N 1
ATOM 3394 C CA . ALA A 1 449 ? 1.42 7.465 -27.031 1 80.62 449 ALA A CA 1
ATOM 3395 C C . ALA A 1 449 ? 2.516 8.078 -27.891 1 80.62 449 ALA A C 1
ATOM 3397 O O . ALA A 1 449 ? 3.484 7.402 -28.25 1 80.62 449 ALA A O 1
ATOM 3398 N N . ALA A 1 450 ? 2.111 9.289 -28.266 1 66.44 450 ALA A N 1
ATOM 3399 C CA . ALA A 1 450 ? 3.168 9.977 -29 1 66.44 450 ALA A CA 1
ATOM 3400 C C . ALA A 1 450 ? 4.434 10.102 -28.156 1 66.44 450 ALA A C 1
ATOM 3402 O O . ALA A 1 450 ? 4.367 10.445 -26.969 1 66.44 450 ALA A O 1
ATOM 3403 N N . PRO A 1 451 ? 5.277 9.289 -28.578 1 56.44 451 PRO A N 1
ATOM 3404 C CA . PRO A 1 451 ? 6.512 9.25 -27.797 1 56.44 451 PRO A CA 1
ATOM 3405 C C . PRO A 1 451 ? 6.934 10.625 -27.297 1 56.44 451 PRO A C 1
ATOM 3407 O O . PRO A 1 451 ? 6.789 11.617 -28.016 1 56.44 451 PRO A O 1
ATOM 3410 N N . SER A 1 452 ? 6.664 10.734 -25.891 1 50.75 452 SER A N 1
ATOM 3411 C CA . SER A 1 452 ? 7.238 11.953 -25.328 1 50.75 452 SER A CA 1
ATOM 3412 C C . SER A 1 452 ? 8.688 11.742 -24.922 1 50.75 452 SER A C 1
ATOM 3414 O O . SER A 1 452 ? 9.102 10.617 -24.656 1 50.75 452 SER A O 1
ATOM 3416 N N . GLY A 1 453 ? 9.711 12.359 -25.344 1 49.94 453 GLY A N 1
ATOM 3417 C CA . GLY A 1 453 ? 11.109 12.258 -24.938 1 49.94 453 GLY A CA 1
ATOM 3418 C C . GLY A 1 453 ? 12.078 12.492 -26.078 1 49.94 453 GLY A C 1
ATOM 3419 O O . GLY A 1 453 ? 11.688 12.984 -27.141 1 49.94 453 GLY A O 1
ATOM 3420 N N . SER A 1 454 ? 13.391 12.523 -25.766 1 45.16 454 SER A N 1
ATOM 3421 C CA . SER A 1 454 ? 14.445 12.695 -26.75 1 45.16 454 SER A CA 1
ATOM 3422 C C . SER A 1 454 ? 15.047 11.359 -27.156 1 45.16 454 SER A C 1
ATOM 3424 O O . SER A 1 454 ? 14.883 10.359 -26.453 1 45.16 454 SER A O 1
ATOM 3426 N N . GLY A 1 455 ? 15.609 11.297 -28.281 1 40.06 455 GLY A N 1
ATOM 3427 C CA . GLY A 1 455 ? 16.359 10.156 -28.797 1 40.06 455 GLY A CA 1
ATOM 3428 C C . GLY A 1 455 ? 15.477 8.953 -29.078 1 40.06 455 GLY A C 1
ATOM 3429 O O . GLY A 1 455 ? 14.422 9.086 -29.703 1 40.06 455 GLY A O 1
ATOM 3430 N N . ALA A 1 456 ? 16.078 7.855 -28.828 1 38.91 456 ALA A N 1
ATOM 3431 C CA . ALA A 1 456 ? 15.453 6.555 -29.078 1 38.91 456 ALA A CA 1
ATOM 3432 C C . ALA A 1 456 ? 14.094 6.457 -28.391 1 38.91 456 ALA A C 1
ATOM 3434 O O . ALA A 1 456 ? 13.234 5.684 -28.828 1 38.91 456 ALA A O 1
ATOM 3435 N N . ASN A 1 457 ? 13.766 7.332 -27.344 1 49.06 457 ASN A N 1
ATOM 3436 C CA . ASN A 1 457 ? 12.508 7.277 -26.594 1 49.06 457 ASN A CA 1
ATOM 3437 C C . ASN A 1 457 ? 11.414 8.094 -27.297 1 49.06 457 ASN A C 1
ATOM 3439 O O . ASN A 1 457 ? 10.242 8.008 -26.922 1 49.06 457 ASN A O 1
ATOM 3443 N N . LYS A 1 458 ? 11.875 8.867 -28.453 1 57.94 458 LYS A N 1
ATOM 3444 C CA . LYS A 1 458 ? 10.938 9.68 -29.219 1 57.94 458 LYS A CA 1
ATOM 3445 C C . LYS A 1 458 ? 10.258 8.867 -30.312 1 57.94 458 LYS A C 1
ATOM 3447 O O . LYS A 1 458 ? 9.344 9.352 -30.984 1 57.94 458 LYS A O 1
ATOM 3452 N N . GLN A 1 459 ? 10.711 7.75 -30.422 1 65.12 459 GLN A N 1
ATOM 3453 C CA . GLN A 1 459 ? 10.211 6.914 -31.516 1 65.12 459 GLN A CA 1
ATOM 3454 C C . GLN A 1 459 ? 9.18 5.91 -31 1 65.12 459 GLN A C 1
ATOM 3456 O O . GLN A 1 459 ? 9.234 5.492 -29.844 1 65.12 459 GLN A O 1
ATOM 3461 N N . LEU A 1 460 ? 8.273 5.812 -31.922 1 83.06 460 LEU A N 1
ATOM 3462 C CA . LEU A 1 460 ? 7.387 4.68 -31.688 1 83.06 460 LEU A CA 1
ATOM 3463 C C . LEU A 1 460 ? 8.188 3.391 -31.516 1 83.06 460 LEU A C 1
ATOM 3465 O O . LEU A 1 460 ? 9.242 3.225 -32.125 1 83.06 460 LEU A O 1
ATOM 3469 N N . ARG A 1 461 ? 7.746 2.682 -30.688 1 89.69 461 ARG A N 1
ATOM 3470 C CA . ARG A 1 461 ? 8.406 1.405 -30.438 1 89.69 461 ARG A CA 1
ATOM 3471 C C . ARG A 1 461 ? 7.723 0.273 -31.188 1 89.69 461 ARG A C 1
ATOM 3473 O O . ARG A 1 461 ? 6.531 0.354 -31.484 1 89.69 461 ARG A O 1
ATOM 3480 N N . HIS A 1 462 ? 8.516 -0.696 -31.562 1 88.81 462 HIS A N 1
ATOM 3481 C CA . HIS A 1 462 ? 8.023 -1.863 -32.281 1 88.81 462 HIS A CA 1
ATOM 3482 C C . HIS A 1 462 ? 7.684 -3.004 -31.328 1 88.81 462 HIS A C 1
ATOM 3484 O O . HIS A 1 462 ? 8.492 -3.357 -30.469 1 88.81 462 HIS A O 1
ATOM 3490 N N . ARG A 1 463 ? 6.492 -3.535 -31.516 1 90.56 463 ARG A N 1
ATOM 3491 C CA . ARG A 1 463 ? 6.051 -4.668 -30.703 1 90.56 463 ARG A CA 1
ATOM 3492 C C . ARG A 1 463 ? 6.758 -5.949 -31.125 1 90.56 463 ARG A C 1
ATOM 3494 O O . ARG A 1 463 ? 7.402 -5.992 -32.188 1 90.56 463 ARG A O 1
ATOM 3501 N N . LEU A 1 464 ? 6.582 -6.93 -30.312 1 91.88 464 LEU A N 1
ATOM 3502 C CA . LEU A 1 464 ? 7.215 -8.219 -30.562 1 91.88 464 LEU A CA 1
ATOM 3503 C C . LEU A 1 464 ? 6.59 -8.914 -31.766 1 91.88 464 LEU A C 1
ATOM 3505 O O . LEU A 1 464 ? 5.387 -9.188 -31.766 1 91.88 464 LEU A O 1
ATOM 3509 N N . PRO A 1 465 ? 7.34 -9.25 -32.781 1 88.62 465 PRO A N 1
ATOM 3510 C CA . PRO A 1 465 ? 6.797 -9.992 -33.938 1 88.62 465 PRO A CA 1
ATOM 3511 C C . PRO A 1 465 ? 6.68 -11.484 -33.656 1 88.62 465 PRO A C 1
ATOM 3513 O O . PRO A 1 465 ? 7.234 -11.992 -32.688 1 88.62 465 PRO A O 1
ATOM 3516 N N . ALA A 1 466 ? 5.98 -12.203 -34.562 1 88.5 466 ALA A N 1
ATOM 3517 C CA . ALA A 1 466 ? 5.723 -13.625 -34.375 1 88.5 466 ALA A CA 1
ATOM 3518 C C . ALA A 1 466 ? 6.984 -14.445 -34.625 1 88.5 466 ALA A C 1
ATOM 3520 O O . ALA A 1 466 ? 7.094 -15.586 -34.156 1 88.5 466 ALA A O 1
ATOM 3521 N N . ASN A 1 467 ? 7.898 -13.883 -35.344 1 87.94 467 ASN A N 1
ATOM 3522 C CA . ASN A 1 467 ? 9.039 -14.688 -35.781 1 87.94 467 ASN A CA 1
ATOM 3523 C C . ASN A 1 467 ? 10.297 -14.336 -35 1 87.94 467 ASN A C 1
ATOM 3525 O O . ASN A 1 467 ? 11.414 -14.586 -35.438 1 87.94 467 ASN A O 1
ATOM 3529 N N . CYS A 1 468 ? 10.219 -13.68 -33.844 1 91.31 468 CYS A N 1
ATOM 3530 C CA . CYS A 1 468 ? 11.375 -13.336 -33 1 91.31 468 CYS A CA 1
ATOM 3531 C C . CYS A 1 468 ? 11.055 -13.508 -31.531 1 91.31 468 CYS A C 1
ATOM 3533 O O . CYS A 1 468 ? 9.961 -13.156 -31.078 1 91.31 468 CYS A O 1
ATOM 3535 N N . SER A 1 469 ? 12.07 -14.023 -30.828 1 92.12 469 SER A N 1
ATOM 3536 C CA . SER A 1 469 ? 11.883 -14.148 -29.391 1 92.12 469 SER A CA 1
ATOM 3537 C C . SER A 1 469 ? 12.266 -12.867 -28.656 1 92.12 469 SER A C 1
ATOM 3539 O O . SER A 1 469 ? 13.039 -12.062 -29.188 1 92.12 469 SER A O 1
ATOM 3541 N N . THR A 1 470 ? 11.75 -12.609 -27.484 1 93.88 470 THR A N 1
ATOM 3542 C CA . THR A 1 470 ? 11.773 -11.367 -26.719 1 93.88 470 THR A CA 1
ATOM 3543 C C . THR A 1 470 ? 13.203 -10.898 -26.5 1 93.88 470 THR A C 1
ATOM 3545 O O . THR A 1 470 ? 13.523 -9.734 -26.75 1 93.88 470 THR A O 1
ATOM 3548 N N . PRO A 1 471 ? 14.242 -11.766 -25.969 1 92.94 471 PRO A N 1
ATOM 3549 C CA . PRO A 1 471 ? 15.586 -11.258 -25.672 1 92.94 471 PRO A CA 1
ATOM 3550 C C . PRO A 1 471 ? 16.344 -10.805 -26.922 1 92.94 471 PRO A C 1
ATOM 3552 O O . PRO A 1 471 ? 17.312 -10.055 -26.828 1 92.94 471 PRO A O 1
ATOM 3555 N N . PHE A 1 472 ? 15.805 -11.172 -28.203 1 92.5 472 PHE A N 1
ATOM 3556 C CA . PHE A 1 472 ? 16.516 -10.883 -29.453 1 92.5 472 PHE A CA 1
ATOM 3557 C C . PHE A 1 472 ? 15.82 -9.773 -30.234 1 92.5 472 PHE A C 1
ATOM 3559 O O . PHE A 1 472 ? 16.312 -9.344 -31.266 1 92.5 472 PHE A O 1
ATOM 3566 N N . TRP A 1 473 ? 14.789 -9.352 -29.703 1 93.31 473 TRP A N 1
ATOM 3567 C CA . TRP A 1 473 ? 14.023 -8.336 -30.422 1 93.31 473 TRP A CA 1
ATOM 3568 C C . TRP A 1 473 ? 14.43 -6.93 -29.969 1 93.31 473 TRP A C 1
ATOM 3570 O O . TRP A 1 473 ? 14.523 -6.656 -28.766 1 93.31 473 TRP A O 1
ATOM 3580 N N . ASP A 1 474 ? 14.766 -6.109 -30.922 1 93.81 474 ASP A N 1
ATOM 3581 C CA . ASP A 1 474 ? 15.039 -4.691 -30.719 1 93.81 474 ASP A CA 1
ATOM 3582 C C . ASP A 1 474 ? 13.805 -3.846 -31.016 1 93.81 474 ASP A C 1
ATOM 3584 O O . ASP A 1 474 ? 13.57 -3.465 -32.156 1 93.81 474 ASP A O 1
ATOM 3588 N N . PRO A 1 475 ? 12.969 -3.512 -29.938 1 92.62 475 PRO A N 1
ATOM 3589 C CA . PRO A 1 475 ? 11.742 -2.746 -30.156 1 92.62 475 PRO A CA 1
ATOM 3590 C C . PRO A 1 475 ? 12.016 -1.324 -30.641 1 92.62 475 PRO A C 1
ATOM 3592 O O . PRO A 1 475 ? 11.094 -0.627 -31.078 1 92.62 475 PRO A O 1
ATOM 3595 N N . ILE A 1 476 ? 13.289 -0.841 -30.5 1 87.56 476 ILE A N 1
ATOM 3596 C CA . ILE A 1 476 ? 13.656 0.498 -30.938 1 87.56 476 ILE A CA 1
ATOM 3597 C C . ILE A 1 476 ? 14.07 0.456 -32.406 1 87.56 476 ILE A C 1
ATOM 3599 O O . ILE A 1 476 ? 13.578 1.244 -33.219 1 87.56 476 ILE A O 1
ATOM 3603 N N . GLY A 1 477 ? 14.766 -0.541 -32.844 1 90.5 477 GLY A N 1
ATOM 3604 C CA . GLY A 1 477 ? 15.312 -0.644 -34.188 1 90.5 477 GLY A CA 1
ATOM 3605 C C . GLY A 1 477 ? 14.453 -1.483 -35.125 1 90.5 477 GLY A C 1
ATOM 3606 O O . GLY A 1 477 ? 14.734 -1.588 -36.312 1 90.5 477 GLY A O 1
ATOM 3607 N N . ASN A 1 478 ? 13.445 -2.076 -34.688 1 90.62 478 ASN A N 1
ATOM 3608 C CA . ASN A 1 478 ? 12.578 -2.934 -35.5 1 90.62 478 ASN A CA 1
ATOM 3609 C C . ASN A 1 478 ? 13.367 -4.055 -36.156 1 90.62 478 ASN A C 1
ATOM 3611 O O . ASN A 1 478 ? 13.289 -4.23 -37.375 1 90.62 478 ASN A O 1
ATOM 3615 N N . ARG A 1 479 ? 14.109 -4.723 -35.438 1 92.12 479 ARG A N 1
ATOM 3616 C CA . ARG A 1 479 ? 14.922 -5.793 -36 1 92.12 479 ARG A CA 1
ATOM 3617 C C . ARG A 1 479 ? 15.086 -6.938 -35 1 92.12 479 ARG A C 1
ATOM 3619 O O . ARG A 1 479 ? 15.117 -6.715 -33.781 1 92.12 479 ARG A O 1
ATOM 3626 N N . CYS A 1 480 ? 15.109 -8.141 -35.562 1 92 480 CYS A N 1
ATOM 3627 C CA . CYS A 1 480 ? 15.406 -9.352 -34.812 1 92 480 CYS A CA 1
ATOM 3628 C C . CYS A 1 480 ? 16.891 -9.695 -34.875 1 92 480 CYS A C 1
ATOM 3630 O O . CYS A 1 480 ? 17.438 -9.82 -35.969 1 92 480 CYS A O 1
ATOM 3632 N N . LEU A 1 481 ? 17.531 -9.836 -33.75 1 90.81 481 LEU A N 1
ATOM 3633 C CA . LEU A 1 481 ? 18.969 -10.086 -33.719 1 90.81 481 LEU A CA 1
ATOM 3634 C C . LEU A 1 481 ? 19.266 -11.57 -33.844 1 90.81 481 LEU A C 1
ATOM 3636 O O . LEU A 1 481 ? 20.422 -11.969 -34 1 90.81 481 LEU A O 1
ATOM 3640 N N . CYS A 1 482 ? 18.125 -12.375 -33.75 1 86.62 482 CYS A N 1
ATOM 3641 C CA . CYS A 1 482 ? 18.344 -13.812 -33.906 1 86.62 482 CYS A CA 1
ATOM 3642 C C . CYS A 1 482 ? 18.656 -14.156 -35.375 1 86.62 482 CYS A C 1
ATOM 3644 O O . CYS A 1 482 ? 17.812 -14 -36.25 1 86.62 482 CYS A O 1
ATOM 3646 N N . THR A 1 483 ? 19.906 -14.586 -35.688 1 84 483 THR A N 1
ATOM 3647 C CA . THR A 1 483 ? 20.328 -14.914 -37.031 1 84 483 THR A CA 1
ATOM 3648 C C . THR A 1 483 ? 20.688 -16.391 -37.156 1 84 483 THR A C 1
ATOM 3650 O O . THR A 1 483 ? 21.094 -16.859 -38.219 1 84 483 THR A O 1
ATOM 3653 N N . SER A 1 484 ? 20.469 -17.094 -36.156 1 82.06 484 SER A N 1
ATOM 3654 C CA . SER A 1 484 ? 20.844 -18.5 -36.156 1 82.06 484 SER A CA 1
ATOM 3655 C C . SER A 1 484 ? 19.625 -19.391 -36 1 82.06 484 SER A C 1
ATOM 3657 O O . SER A 1 484 ? 18.562 -18.922 -35.562 1 82.06 484 SER A O 1
ATOM 3659 N N . SER A 1 485 ? 19.906 -20.609 -36.344 1 80.5 485 SER A N 1
ATOM 3660 C CA . SER A 1 485 ? 18.844 -21.609 -36.188 1 80.5 485 SER A CA 1
ATOM 3661 C C . SER A 1 485 ? 18.547 -21.859 -34.719 1 80.5 485 SER A C 1
ATOM 3663 O O . SER A 1 485 ? 17.438 -22.297 -34.375 1 80.5 485 SER A O 1
ATOM 3665 N N . SER A 1 486 ? 19.438 -21.516 -33.906 1 75.44 486 SER A N 1
ATOM 3666 C CA . SER A 1 486 ? 19.297 -21.828 -32.5 1 75.44 486 SER A CA 1
ATOM 3667 C C . SER A 1 486 ? 18.328 -20.859 -31.797 1 75.44 486 SER A C 1
ATOM 3669 O O . SER A 1 486 ? 17.812 -21.156 -30.719 1 75.44 486 SER A O 1
ATOM 3671 N N . CYS A 1 487 ? 18.125 -19.734 -32.438 1 80.88 487 CYS A N 1
ATOM 3672 C CA . CYS A 1 487 ? 17.25 -18.766 -31.781 1 80.88 487 CYS A CA 1
ATOM 3673 C C . CYS A 1 487 ? 16.016 -18.484 -32.625 1 80.88 487 CYS A C 1
ATOM 3675 O O . CYS A 1 487 ? 15.211 -17.625 -32.281 1 80.88 487 CYS A O 1
ATOM 3677 N N . GLN A 1 488 ? 15.93 -19.25 -33.688 1 82.81 488 GLN A N 1
ATOM 3678 C CA . GLN A 1 488 ? 14.75 -19.094 -34.531 1 82.81 488 GLN A CA 1
ATOM 3679 C C . GLN A 1 488 ? 13.477 -19.359 -33.719 1 82.81 488 GLN A C 1
ATOM 3681 O O . GLN A 1 488 ? 13.445 -20.234 -32.875 1 82.81 488 GLN A O 1
ATOM 3686 N N . PHE A 1 489 ? 12.516 -18.547 -34 1 87.75 489 PHE A N 1
ATOM 3687 C CA . PHE A 1 489 ? 11.305 -18.594 -33.188 1 87.75 489 PHE A CA 1
ATOM 3688 C C . PHE A 1 489 ? 10.07 -18.281 -34.031 1 87.75 489 PHE A C 1
ATOM 3690 O O . PHE A 1 489 ? 10.125 -17.438 -34.938 1 87.75 489 PHE A O 1
ATOM 3697 N N . GLN A 1 490 ? 9.078 -19.094 -33.906 1 88.44 490 GLN A N 1
ATOM 3698 C CA . GLN A 1 490 ? 7.746 -18.828 -34.438 1 88.44 490 GLN A CA 1
ATOM 3699 C C . GLN A 1 490 ? 6.688 -18.922 -33.344 1 88.44 490 GLN A C 1
ATOM 3701 O O . GLN A 1 490 ? 6.586 -19.953 -32.656 1 88.44 490 GLN A O 1
ATOM 3706 N N . ASP A 1 491 ? 5.914 -17.891 -33.156 1 90 491 ASP A N 1
ATOM 3707 C CA . ASP A 1 491 ? 4.906 -17.844 -32.094 1 90 491 ASP A CA 1
ATOM 3708 C C . ASP A 1 491 ? 3.643 -18.594 -32.531 1 90 491 ASP A C 1
ATOM 3710 O O . ASP A 1 491 ? 3.5 -18.984 -33.688 1 90 491 ASP A O 1
ATOM 3714 N N . GLU A 1 492 ? 2.865 -18.859 -31.562 1 87.12 492 GLU A N 1
ATOM 3715 C CA . GLU A 1 492 ? 1.59 -19.547 -31.766 1 87.12 492 GLU A CA 1
ATOM 3716 C C . GLU A 1 492 ? 0.478 -18.547 -32.062 1 87.12 492 GLU A C 1
ATOM 3718 O O . GLU A 1 492 ? 0.597 -17.359 -31.75 1 87.12 492 GLU A O 1
ATOM 3723 N N . THR A 1 493 ? -0.528 -19.062 -32.844 1 86.38 493 THR A N 1
ATOM 3724 C CA . THR A 1 493 ? -1.776 -18.344 -33.062 1 86.38 493 THR A CA 1
ATOM 3725 C C . THR A 1 493 ? -2.879 -18.875 -32.156 1 86.38 493 THR A C 1
ATOM 3727 O O . THR A 1 493 ? -3.023 -20.078 -31.984 1 86.38 493 THR A O 1
ATOM 3730 N N . ARG A 1 494 ? -3.537 -17.953 -31.484 1 88.81 494 ARG A N 1
ATOM 3731 C CA . ARG A 1 494 ? -4.66 -18.312 -30.625 1 88.81 494 ARG A CA 1
ATOM 3732 C C . ARG A 1 494 ? -5.914 -17.531 -31.016 1 88.81 494 ARG A C 1
ATOM 3734 O O . ARG A 1 494 ? -5.824 -16.391 -31.484 1 88.81 494 ARG A O 1
ATOM 3741 N N . PRO A 1 495 ? -7.109 -18.25 -30.844 1 83.94 495 PRO A N 1
ATOM 3742 C CA . PRO A 1 495 ? -8.375 -17.562 -31.141 1 83.94 495 PRO A CA 1
ATOM 3743 C C . PRO A 1 495 ? -8.836 -16.656 -30 1 83.94 495 PRO A C 1
ATOM 3745 O O . PRO A 1 495 ? -9.93 -16.844 -29.469 1 83.94 495 PRO A O 1
ATOM 3748 N N . ILE A 1 496 ? -8.125 -15.609 -29.75 1 82.88 496 ILE A N 1
ATOM 3749 C CA . ILE A 1 496 ? -8.391 -14.789 -28.578 1 82.88 496 ILE A CA 1
ATOM 3750 C C . ILE A 1 496 ? -8.672 -13.352 -29 1 82.88 496 ILE A C 1
ATOM 3752 O O . ILE A 1 496 ? -8.844 -12.469 -28.156 1 82.88 496 ILE A O 1
ATOM 3756 N N . GLY A 1 497 ? -8.727 -13.109 -30.172 1 72.75 497 GLY A N 1
ATOM 3757 C CA . GLY A 1 497 ? -9.047 -11.781 -30.688 1 72.75 497 GLY A CA 1
ATOM 3758 C C . GLY A 1 497 ? -10.523 -11.453 -30.625 1 72.75 497 GLY A C 1
ATOM 3759 O O . GLY A 1 497 ? -11.328 -12.266 -30.156 1 72.75 497 GLY A O 1
ATOM 3760 N N . PRO A 1 498 ? -10.844 -10.242 -31.047 1 68.19 498 PRO A N 1
ATOM 3761 C CA . PRO A 1 498 ? -12.266 -9.891 -31.109 1 68.19 498 PRO A CA 1
ATOM 3762 C C . PRO A 1 498 ? -13.102 -10.922 -31.859 1 68.19 498 PRO A C 1
ATOM 3764 O O . PRO A 1 498 ? -12.672 -11.43 -32.906 1 68.19 498 PRO A O 1
ATOM 3767 N N . ASN A 1 499 ? -14.273 -11.258 -31.391 1 64.19 499 ASN A N 1
ATOM 3768 C CA . ASN A 1 499 ? -15.195 -12.227 -31.969 1 64.19 499 ASN A CA 1
ATOM 3769 C C . ASN A 1 499 ? -14.508 -13.562 -32.25 1 64.19 499 ASN A C 1
ATOM 3771 O O . ASN A 1 499 ? -14.781 -14.227 -33.25 1 64.19 499 ASN A O 1
ATOM 3775 N N . GLY A 1 500 ? -13.453 -13.836 -31.453 1 72.25 500 GLY A N 1
ATOM 3776 C CA . GLY A 1 500 ? -12.773 -15.117 -31.562 1 72.25 500 GLY A CA 1
ATOM 3777 C C . GLY A 1 500 ? -11.75 -15.156 -32.688 1 72.25 500 GLY A C 1
ATOM 3778 O O . GLY A 1 500 ? -11.242 -16.219 -33.031 1 72.25 500 GLY A O 1
ATOM 3779 N N . ALA A 1 501 ? -11.375 -14.039 -33.156 1 73.88 501 ALA A N 1
ATOM 3780 C CA . ALA A 1 501 ? -10.375 -13.961 -34.219 1 73.88 501 ALA A CA 1
ATOM 3781 C C . ALA A 1 501 ? -9.016 -14.461 -33.719 1 73.88 501 ALA A C 1
ATOM 3783 O O . ALA A 1 501 ? -8.672 -14.32 -32.562 1 73.88 501 ALA A O 1
ATOM 3784 N N . ASN A 1 502 ? -8.344 -15.016 -34.688 1 75.25 502 ASN A N 1
ATOM 3785 C CA . ASN A 1 502 ? -7.008 -15.523 -34.406 1 75.25 502 ASN A CA 1
ATOM 3786 C C . ASN A 1 502 ? -6.008 -14.383 -34.219 1 75.25 502 ASN A C 1
ATOM 3788 O O . ASN A 1 502 ? -6.059 -13.383 -34.906 1 75.25 502 ASN A O 1
ATOM 3792 N N . LEU A 1 503 ? -5.273 -14.469 -33.156 1 80.44 503 LEU A N 1
ATOM 3793 C CA . LEU A 1 503 ? -4.195 -13.523 -32.875 1 80.44 503 LEU A CA 1
ATOM 3794 C C . LEU A 1 503 ? -2.852 -14.242 -32.781 1 80.44 503 LEU A C 1
ATOM 3796 O O . LEU A 1 503 ? -2.725 -15.25 -32.094 1 80.44 503 LEU A O 1
ATOM 3800 N N . THR A 1 504 ? -2.047 -13.867 -33.688 1 72.69 504 THR A N 1
ATOM 3801 C CA . THR A 1 504 ? -0.682 -14.375 -33.656 1 72.69 504 THR A CA 1
ATOM 3802 C C . THR A 1 504 ? 0.226 -13.414 -32.875 1 72.69 504 THR A C 1
ATOM 3804 O O . THR A 1 504 ? -0.036 -12.211 -32.844 1 72.69 504 THR A O 1
ATOM 3807 N N . GLY A 1 505 ? 0.94 -14.078 -32.156 1 65.38 505 GLY A N 1
ATOM 3808 C CA . GLY A 1 505 ? 1.927 -13.25 -31.469 1 65.38 505 GLY A CA 1
ATOM 3809 C C . GLY A 1 505 ? 2.594 -12.242 -32.375 1 65.38 505 GLY A C 1
ATOM 3810 O O . GLY A 1 505 ? 2.758 -12.492 -33.594 1 65.38 505 GLY A O 1
ATOM 3811 N N . GLY A 1 506 ? 2.662 -11.195 -32.094 1 54.94 506 GLY A N 1
ATOM 3812 C CA . GLY A 1 506 ? 3.393 -10.188 -32.844 1 54.94 506 GLY A CA 1
ATOM 3813 C C . GLY A 1 506 ? 2.486 -9.211 -33.594 1 54.94 506 GLY A C 1
ATOM 3814 O O . GLY A 1 506 ? 2.957 -8.219 -34.156 1 54.94 506 GLY A O 1
ATOM 3815 N N . GLY A 1 507 ? 1.278 -10.039 -34.281 1 41.25 507 GLY A N 1
ATOM 3816 C CA . GLY A 1 507 ? 0.424 -9.328 -35.219 1 41.25 507 GLY A CA 1
ATOM 3817 C C . GLY A 1 507 ? 0.205 -7.871 -34.844 1 41.25 507 GLY A C 1
ATOM 3818 O O . GLY A 1 507 ? 0.292 -7.512 -33.688 1 41.25 507 GLY A O 1
ATOM 3819 N N . VAL A 1 508 ? 0.391 -7.238 -36.219 1 34.66 508 VAL A N 1
ATOM 3820 C CA . VAL A 1 508 ? 0.453 -5.816 -36.562 1 34.66 508 VAL A CA 1
ATOM 3821 C C . VAL A 1 508 ? -0.65 -5.062 -35.812 1 34.66 508 VAL A C 1
ATOM 3823 O O . VAL A 1 508 ? -1.614 -5.668 -35.344 1 34.66 508 VAL A O 1
ATOM 3826 N N . GLY A 1 509 ? -0.534 -3.746 -35.906 1 32.69 509 GLY A N 1
ATOM 3827 C CA . GLY A 1 509 ? -1.333 -2.717 -36.531 1 32.69 509 GLY A CA 1
ATOM 3828 C C . GLY A 1 509 ? -2.225 -3.258 -37.625 1 32.69 509 GLY A C 1
ATOM 3829 O O . GLY A 1 509 ? -2.289 -4.469 -37.844 1 32.69 509 GLY A O 1
ATOM 3830 N N . GLY A 1 510 ? -1.944 -2.984 -39.125 1 29.39 510 GLY A N 1
ATOM 3831 C CA . GLY A 1 510 ? -2.723 -3.217 -40.312 1 29.39 510 GLY A CA 1
ATOM 3832 C C . GLY A 1 510 ? -2.723 -4.668 -40.75 1 29.39 510 GLY A C 1
ATOM 3833 O O . GLY A 1 510 ? -1.856 -5.445 -40.344 1 29.39 510 GLY A O 1
ATOM 3834 N N . SER A 1 511 ? -3.814 -5.312 -41.5 1 27.66 511 SER A N 1
ATOM 3835 C CA . SER A 1 511 ? -4.223 -6.539 -42.188 1 27.66 511 SER A CA 1
ATOM 3836 C C . SER A 1 511 ? -3.086 -7.105 -43.031 1 27.66 511 SER A C 1
ATOM 3838 O O . SER A 1 511 ? -3.076 -6.945 -44.25 1 27.66 511 SER A O 1
ATOM 3840 N N . THR A 1 512 ? -1.798 -7.41 -42.875 1 26.66 512 THR A N 1
ATOM 3841 C CA . THR A 1 512 ? -1.169 -8.055 -44.031 1 26.66 512 THR A CA 1
ATOM 3842 C C . THR A 1 512 ? -1.567 -9.531 -44.094 1 26.66 512 THR A C 1
ATOM 3844 O O . THR A 1 512 ? -1.622 -10.219 -43.094 1 26.66 512 THR A O 1
ATOM 3847 N N . SER A 1 513 ? -2.213 -10.172 -45.281 1 26 513 SER A N 1
ATOM 3848 C CA . SER A 1 513 ? -2.65 -11.438 -45.875 1 26 513 SER A CA 1
ATOM 3849 C C . SER A 1 513 ? -1.539 -12.477 -45.844 1 26 513 SER A C 1
ATOM 3851 O O . SER A 1 513 ? -1.704 -13.594 -46.344 1 26 513 SER A O 1
ATOM 3853 N N . GLY A 1 514 ? -0.224 -12.375 -45.656 1 25.67 514 GLY A N 1
ATOM 3854 C CA . GLY A 1 514 ? 0.571 -13.422 -46.281 1 25.67 514 GLY A CA 1
ATOM 3855 C C . GLY A 1 514 ? 0.496 -14.742 -45.531 1 25.67 514 GLY A C 1
ATOM 3856 O O . GLY A 1 514 ? 0.071 -14.789 -44.375 1 25.67 514 GLY A O 1
ATOM 3857 N N . ASN A 1 515 ? 0.871 -15.953 -46.219 1 24.59 515 ASN A N 1
ATOM 3858 C CA . ASN A 1 515 ? 1.009 -17.391 -46.062 1 24.59 515 ASN A CA 1
ATOM 3859 C C . ASN A 1 515 ? 1.854 -17.75 -44.812 1 24.59 515 ASN A C 1
ATOM 3861 O O . ASN A 1 515 ? 3 -17.312 -44.719 1 24.59 515 ASN A O 1
ATOM 3865 N N . GLY A 1 516 ? 1.222 -18.25 -43.75 1 25.47 516 GLY A N 1
ATOM 3866 C CA . GLY A 1 516 ? 1.431 -18.5 -42.312 1 25.47 516 GLY A CA 1
ATOM 3867 C C . GLY A 1 516 ? 2.43 -19.609 -42.062 1 25.47 516 GLY A C 1
ATOM 3868 O O . GLY A 1 516 ? 2.066 -20.781 -42.031 1 25.47 516 GLY A O 1
ATOM 3869 N N . ASN A 1 517 ? 3.762 -19.5 -42.5 1 23.27 517 ASN A N 1
ATOM 3870 C CA . ASN A 1 517 ? 4.645 -20.625 -42.188 1 23.27 517 ASN A CA 1
ATOM 3871 C C . ASN A 1 517 ? 4.895 -20.703 -40.688 1 23.27 517 ASN A C 1
ATOM 3873 O O . ASN A 1 517 ? 5.117 -19.688 -40.031 1 23.27 517 ASN A O 1
ATOM 3877 N N . MET A 1 518 ? 4.621 -21.875 -40.031 1 23.59 518 MET A N 1
ATOM 3878 C CA . MET A 1 518 ? 4.551 -22.391 -38.656 1 23.59 518 MET A CA 1
ATOM 3879 C C . MET A 1 518 ? 5.914 -22.312 -38 1 23.59 518 MET A C 1
ATOM 3881 O O . MET A 1 518 ? 6.914 -22.797 -38.531 1 23.59 518 MET A O 1
ATOM 3885 N N . TYR A 1 519 ? 6.055 -21.438 -37.031 1 25.36 519 TYR A N 1
ATOM 3886 C CA . TYR A 1 519 ? 7.309 -21.219 -36.312 1 25.36 519 TYR A CA 1
ATOM 3887 C C . TYR A 1 519 ? 7.621 -22.375 -35.375 1 25.36 519 TYR A C 1
ATOM 3889 O O . TYR A 1 519 ? 6.812 -22.734 -34.531 1 25.36 519 TYR A O 1
ATOM 3897 N N . THR A 1 520 ? 8.438 -23.359 -35.656 1 23.11 520 THR A N 1
ATOM 3898 C CA . THR A 1 520 ? 8.969 -24.391 -34.75 1 23.11 520 THR A CA 1
ATOM 3899 C C . THR A 1 520 ? 9.883 -23.797 -33.719 1 23.11 520 THR A C 1
ATOM 3901 O O . THR A 1 520 ? 10.781 -23.016 -34.031 1 23.11 520 THR A O 1
ATOM 3904 N N . PRO A 1 521 ? 9.445 -23.891 -32.562 1 23.17 521 PRO A N 1
ATOM 3905 C CA . PRO A 1 521 ? 10.219 -23.359 -31.453 1 23.17 521 PRO A CA 1
ATOM 3906 C C . PRO A 1 521 ? 11.719 -23.625 -31.578 1 23.17 521 PRO A C 1
ATOM 3908 O O . PRO A 1 521 ? 12.117 -24.562 -32.281 1 23.17 521 PRO A O 1
ATOM 3911 N N . PHE A 1 522 ? 12.383 -22.609 -31.312 1 25.27 522 PHE A N 1
ATOM 3912 C CA . PHE A 1 522 ? 13.828 -22.578 -31.484 1 25.27 522 PHE A CA 1
ATOM 3913 C C . PHE A 1 522 ? 14.484 -23.797 -30.859 1 25.27 522 PHE A C 1
ATOM 3915 O O . PHE A 1 522 ? 14.406 -24 -29.641 1 25.27 522 PHE A O 1
ATOM 3922 N N . LYS A 1 523 ? 14.281 -25.031 -31.656 1 25.88 523 LYS A N 1
ATOM 3923 C CA . LYS A 1 523 ? 15.117 -26.156 -31.266 1 25.88 523 LYS A CA 1
ATOM 3924 C C . LYS A 1 523 ? 16.531 -25.703 -30.938 1 25.88 523 LYS A C 1
ATOM 3926 O O . LYS A 1 523 ? 17.047 -24.766 -31.562 1 25.88 523 LYS A O 1
ATOM 3931 N N . ALA A 1 524 ? 16.984 -26 -29.719 1 21.69 524 ALA A N 1
ATOM 3932 C CA . ALA A 1 524 ? 18.406 -25.891 -29.453 1 21.69 524 ALA A CA 1
ATOM 3933 C C . ALA A 1 524 ? 19.234 -26.172 -30.703 1 21.69 524 ALA A C 1
ATOM 3935 O O . ALA A 1 524 ? 18.969 -27.141 -31.422 1 21.69 524 ALA A O 1
ATOM 3936 N N . ALA A 1 525 ? 19.641 -25.125 -31.406 1 26.88 525 ALA A N 1
ATOM 3937 C CA . ALA A 1 525 ? 20.609 -25.344 -32.469 1 26.88 525 ALA A CA 1
ATOM 3938 C C . ALA A 1 525 ? 21.547 -26.5 -32.156 1 26.88 525 ALA A C 1
ATOM 3940 O O . ALA A 1 525 ? 22.234 -26.469 -31.125 1 26.88 525 ALA A O 1
ATOM 3941 N N . GLY A 1 526 ? 21.016 -27.766 -32.438 1 20.62 526 GLY A N 1
ATOM 3942 C CA . GLY A 1 526 ? 22 -28.828 -32.375 1 20.62 526 GLY A CA 1
ATOM 3943 C C . GLY A 1 526 ? 23.375 -28.391 -32.812 1 20.62 526 GLY A C 1
ATOM 3944 O O . GLY A 1 526 ? 23.516 -27.641 -33.781 1 20.62 526 GLY A O 1
ATOM 3945 N N . SER A 1 527 ? 24.297 -28.297 -31.859 1 22.41 527 SER A N 1
ATOM 3946 C CA . SER A 1 527 ? 25.734 -28.172 -32.125 1 22.41 527 SER A CA 1
ATOM 3947 C C . SER A 1 527 ? 26.125 -28.922 -33.406 1 22.41 527 SER A C 1
ATOM 3949 O O . SER A 1 527 ? 26.047 -30.156 -33.438 1 22.41 527 SER A O 1
ATOM 3951 N N . GLN A 1 528 ? 25.516 -28.438 -34.594 1 22.2 528 GLN A N 1
ATOM 3952 C CA . GLN A 1 528 ? 26.25 -29.109 -35.656 1 22.2 528 GLN A CA 1
ATOM 3953 C C . GLN A 1 528 ? 27.766 -29.016 -35.406 1 22.2 528 GLN A C 1
ATOM 3955 O O . GLN A 1 528 ? 28.328 -27.922 -35.344 1 22.2 528 GLN A O 1
ATOM 3960 N N . LEU A 1 529 ? 28.25 -29.922 -34.656 1 20.7 529 LEU A N 1
ATOM 3961 C CA . LEU A 1 529 ? 29.672 -30.219 -34.656 1 20.7 529 LEU A CA 1
ATOM 3962 C C . LEU A 1 529 ? 30.281 -30.078 -36.031 1 20.7 529 LEU A C 1
ATOM 3964 O O . LEU A 1 529 ? 29.891 -30.766 -36.969 1 20.7 529 LEU A O 1
ATOM 3968 N N . LEU A 1 530 ? 30.312 -28.672 -36.5 1 21.77 530 LEU A N 1
ATOM 3969 C CA . LEU A 1 530 ? 31.188 -28.609 -37.656 1 21.77 530 LEU A CA 1
ATOM 3970 C C . LEU A 1 530 ? 32.344 -29.594 -37.531 1 21.77 530 LEU A C 1
ATOM 3972 O O . LEU A 1 530 ? 33.156 -29.484 -36.594 1 21.77 530 LEU A O 1
ATOM 3976 N N . ALA A 1 531 ? 31.969 -30.859 -37.844 1 22.66 531 ALA A N 1
ATOM 3977 C CA . ALA A 1 531 ? 33 -31.875 -38.062 1 22.66 531 ALA A CA 1
ATOM 3978 C C . ALA A 1 531 ? 34.188 -31.281 -38.844 1 22.66 531 ALA A C 1
ATOM 3980 O O . ALA A 1 531 ? 34.062 -30.969 -40.031 1 22.66 531 ALA A O 1
ATOM 3981 N N . CYS A 1 532 ? 34.75 -30.188 -38.219 1 20.66 532 CYS A N 1
ATOM 3982 C CA . CYS A 1 532 ? 36.031 -29.797 -38.75 1 20.66 532 CYS A CA 1
ATOM 3983 C C . CYS A 1 532 ? 36.875 -31.031 -39.156 1 20.66 532 CYS A C 1
ATOM 3985 O O . CYS A 1 532 ? 37.188 -31.859 -38.312 1 20.66 532 CYS A O 1
ATOM 3987 N N . SER A 1 533 ? 36.375 -31.656 -40.312 1 21.06 533 SER A N 1
ATOM 3988 C CA . SER A 1 533 ? 37.188 -32.656 -41 1 21.06 533 SER A CA 1
ATOM 3989 C C . SER A 1 533 ? 38.688 -32.312 -40.938 1 21.06 533 SER A C 1
ATOM 3991 O O . SER A 1 533 ? 39.062 -31.203 -41.312 1 21.06 533 SER A O 1
ATOM 3993 N N . SER A 1 534 ? 39.25 -32.75 -39.844 1 21.7 534 SER A N 1
ATOM 3994 C CA . SER A 1 534 ? 40.688 -32.812 -39.656 1 21.7 534 SER A CA 1
ATOM 3995 C C . SER A 1 534 ? 41.406 -33.344 -40.906 1 21.7 534 SER A C 1
ATOM 3997 O O . SER A 1 534 ? 41.344 -34.562 -41.156 1 21.7 534 SER A O 1
ATOM 3999 N N . THR A 1 535 ? 40.938 -32.875 -42.156 1 22.52 535 THR A N 1
ATOM 4000 C CA . THR A 1 535 ? 41.812 -33.469 -43.188 1 22.52 535 THR A CA 1
ATOM 4001 C C . THR A 1 535 ? 43.281 -33.281 -42.844 1 22.52 535 THR A C 1
ATOM 4003 O O . THR A 1 535 ? 43.781 -32.156 -42.75 1 22.52 535 THR A O 1
ATOM 4006 N N . TRP A 1 536 ? 43.656 -34.125 -41.906 1 20.09 536 TRP A N 1
ATOM 4007 C CA . TRP A 1 536 ? 45.062 -34.375 -41.625 1 20.09 536 TRP A CA 1
ATOM 4008 C C . TRP A 1 536 ? 45.844 -34.594 -42.906 1 20.09 536 TRP A C 1
ATOM 4010 O O . TRP A 1 536 ? 45.625 -35.594 -43.625 1 20.09 536 TRP A O 1
ATOM 4020 N N . LYS A 1 537 ? 45.812 -33.406 -43.812 1 21.36 537 LYS A N 1
ATOM 4021 C CA . LYS A 1 537 ? 46.812 -33.531 -44.844 1 21.36 537 LYS A CA 1
ATOM 4022 C C . LYS A 1 537 ? 48.125 -34.062 -44.281 1 21.36 537 LYS A C 1
ATOM 4024 O O . LYS A 1 537 ? 48.719 -33.438 -43.375 1 21.36 537 LYS A O 1
ATOM 4029 N N . LEU A 1 538 ? 48.125 -35.438 -44.062 1 20.84 538 LEU A N 1
ATOM 4030 C CA . LEU A 1 538 ? 49.312 -36.25 -43.875 1 20.84 538 LEU A CA 1
ATOM 4031 C C . LEU A 1 538 ? 50.469 -35.781 -44.781 1 20.84 538 LEU A C 1
ATOM 4033 O O . LEU A 1 538 ? 50.406 -35.875 -46 1 20.84 538 LEU A O 1
ATOM 4037 N N . VAL A 1 539 ? 50.594 -34.375 -44.75 1 20.94 539 VAL A N 1
ATOM 4038 C CA . VAL A 1 539 ? 51.781 -34.125 -45.562 1 20.94 539 VAL A CA 1
ATOM 4039 C C . VAL A 1 539 ? 52.938 -35 -45.094 1 20.94 539 VAL A C 1
ATOM 4041 O O . VAL A 1 539 ? 53.312 -35 -43.906 1 20.94 539 VAL A O 1
ATOM 4044 N N . THR A 1 540 ? 52.875 -36.25 -45.688 1 19.05 540 THR A N 1
ATOM 4045 C CA . THR A 1 540 ? 53.969 -37.188 -45.719 1 19.05 540 THR A CA 1
ATOM 4046 C C . THR A 1 540 ? 55.312 -36.469 -45.906 1 19.05 540 THR A C 1
ATOM 4048 O O . THR A 1 540 ? 55.531 -35.875 -46.969 1 19.05 540 THR A O 1
ATOM 4051 N N . LEU A 1 541 ? 55.5 -35.438 -44.906 1 21.05 541 LEU A N 1
ATOM 4052 C CA . LEU A 1 541 ? 56.906 -35.062 -45 1 21.05 541 LEU A CA 1
ATOM 4053 C C . LEU A 1 541 ? 57.812 -36.281 -45.062 1 21.05 541 LEU A C 1
ATOM 4055 O O . LEU A 1 541 ? 57.781 -37.156 -44.188 1 21.05 541 LEU A O 1
ATOM 4059 N N . LEU A 1 542 ? 57.969 -36.719 -46.344 1 19.41 542 LEU A N 1
ATOM 4060 C CA . LEU A 1 542 ? 58.875 -37.719 -46.906 1 19.41 542 LEU A CA 1
ATOM 4061 C C . LEU A 1 542 ? 60.188 -37.75 -46.125 1 19.41 542 LEU A C 1
ATOM 4063 O O . LEU A 1 542 ? 60.594 -36.781 -45.5 1 19.41 542 LEU A O 1
ATOM 4067 N N . SER A 1 543 ? 60.812 -38.938 -46.281 1 19.17 543 SER A N 1
ATOM 4068 C CA . SER A 1 543 ? 61.812 -39.906 -45.812 1 19.17 543 SER A CA 1
ATOM 4069 C C . SER A 1 543 ? 63.219 -39.344 -45.938 1 19.17 543 SER A C 1
ATOM 4071 O O . SER A 1 543 ? 64.188 -40 -45.531 1 19.17 543 SER A O 1
ATOM 4073 N N . PHE A 1 544 ? 63.375 -38.062 -46.594 1 20.92 544 PHE A N 1
ATOM 4074 C CA . PHE A 1 544 ? 64.75 -38.219 -47.094 1 20.92 544 PHE A CA 1
ATOM 4075 C C . PHE A 1 544 ? 65.688 -38.5 -45.969 1 20.92 544 PHE A C 1
ATOM 4077 O O . PHE A 1 544 ? 65.562 -37.969 -44.844 1 20.92 544 PHE A O 1
ATOM 4084 N N . VAL A 1 545 ? 66.625 -39.531 -46.094 1 20.48 545 VAL A N 1
ATOM 4085 C CA . VAL A 1 545 ? 67.562 -40.562 -45.688 1 20.48 545 VAL A CA 1
ATOM 4086 C C . VAL A 1 545 ? 68.812 -39.906 -45.094 1 20.48 545 VAL A C 1
ATOM 4088 O O . VAL A 1 545 ? 69.625 -40.594 -44.469 1 20.48 545 VAL A O 1
ATOM 4091 N N . GLY A 1 546 ? 68.938 -38.469 -45.062 1 20.27 546 GLY A N 1
ATOM 4092 C CA . GLY A 1 546 ? 70.375 -38.438 -45.188 1 20.27 546 GLY A CA 1
ATOM 4093 C C . GLY A 1 546 ? 71.125 -39.188 -44.094 1 20.27 546 GLY A C 1
ATOM 4094 O O . GLY A 1 546 ? 70.562 -39.531 -43.062 1 20.27 546 GLY A O 1
ATOM 4095 N N . SER A 1 547 ? 72.438 -39.594 -44.469 1 20.8 547 SER A N 1
ATOM 4096 C CA . SER A 1 547 ? 73.75 -40.25 -44.188 1 20.8 547 SER A CA 1
ATOM 4097 C C . SER A 1 547 ? 74.312 -39.781 -42.875 1 20.8 547 SER A C 1
ATOM 4099 O O . SER A 1 547 ? 74.25 -38.594 -42.531 1 20.8 547 SER A O 1
ATOM 4101 N N . MET A 1 548 ? 74.5 -40.719 -41.844 1 19.02 548 MET A N 1
ATOM 4102 C CA . MET A 1 548 ? 75.188 -40.969 -40.594 1 19.02 548 MET A CA 1
ATOM 4103 C C . MET A 1 548 ? 76.625 -40.625 -40.688 1 19.02 548 MET A C 1
ATOM 4105 O O . MET A 1 548 ? 77.375 -40.75 -39.719 1 19.02 548 MET A O 1
ATOM 4109 N N . MET A 1 549 ? 77.312 -40.438 -41.906 1 18.92 549 MET A N 1
ATOM 4110 C CA . MET A 1 549 ? 78.688 -40.781 -41.594 1 18.92 549 MET A CA 1
ATOM 4111 C C . MET A 1 549 ? 79.25 -39.938 -40.438 1 18.92 549 MET A C 1
ATOM 4113 O O . MET A 1 549 ? 79.812 -40.438 -39.469 1 18.92 549 MET A O 1
ATOM 4117 N N . LEU A 1 550 ? 79.562 -38.719 -40.75 1 19.05 550 LEU A N 1
ATOM 4118 C CA . LEU A 1 550 ? 81 -38.469 -40.594 1 19.05 550 LEU A CA 1
ATOM 4119 C C . LEU A 1 550 ? 81.375 -38.469 -39.125 1 19.05 550 LEU A C 1
ATOM 4121 O O . LEU A 1 550 ? 80.562 -38.281 -38.25 1 19.05 550 LEU A O 1
ATOM 4125 N N . TYR A 1 551 ? 82.5 -37.938 -38.906 1 19.42 551 TYR A N 1
ATOM 4126 C CA . TYR A 1 551 ? 83.938 -38.031 -38.688 1 19.42 551 TYR A CA 1
ATOM 4127 C C . TYR A 1 551 ? 84.312 -37.656 -37.25 1 19.42 551 TYR A C 1
ATOM 4129 O O . TYR A 1 551 ? 83.5 -37.031 -36.562 1 19.42 551 TYR A O 1
ATOM 4137 N N . GLN A 1 552 ? 85.188 -36.969 -36.812 1 21.2 552 GLN A N 1
ATOM 4138 C CA . GLN A 1 552 ? 86.25 -37.344 -35.906 1 21.2 552 GLN A CA 1
ATOM 4139 C C . GLN A 1 552 ? 85.812 -37.188 -34.438 1 21.2 552 GLN A C 1
ATOM 4141 O O . GLN A 1 552 ? 86 -38.125 -33.656 1 21.2 552 GLN A O 1
ATOM 4146 N N . TYR A 1 553 ? 85.938 -36 -33.812 1 22.41 553 TYR A N 1
ATOM 4147 C CA . TYR A 1 553 ? 86.75 -36.156 -32.625 1 22.41 553 TYR A CA 1
ATOM 4148 C C . TYR A 1 553 ? 85.938 -36.719 -31.469 1 22.41 553 TYR A C 1
ATOM 4150 O O . TYR A 1 553 ? 84.688 -36.438 -31.375 1 22.41 553 TYR A O 1
ATOM 4158 N N . MET B 1 1 ? 59.625 16.688 -31.844 1 15.16 1 MET B N 1
ATOM 4159 C CA . MET B 1 1 ? 60.969 16.234 -31.453 1 15.16 1 MET B CA 1
ATOM 4160 C C . MET B 1 1 ? 61.219 16.484 -29.984 1 15.16 1 MET B C 1
ATOM 4162 O O . MET B 1 1 ? 62.094 15.852 -29.375 1 15.16 1 MET B O 1
ATOM 4166 N N . ARG B 1 2 ? 61.125 17.578 -29.453 1 14.78 2 ARG B N 1
ATOM 4167 C CA . ARG B 1 2 ? 62.25 18.078 -28.672 1 14.78 2 ARG B CA 1
ATOM 4168 C C . ARG B 1 2 ? 62.438 17.266 -27.391 1 14.78 2 ARG B C 1
ATOM 4170 O O . ARG B 1 2 ? 61.5 16.656 -26.891 1 14.78 2 ARG B O 1
ATOM 4177 N N . SER B 1 3 ? 63.5 17.453 -26.562 1 13.98 3 SER B N 1
ATOM 4178 C CA . SER B 1 3 ? 64.75 16.984 -25.953 1 13.98 3 SER B CA 1
ATOM 4179 C C . SER B 1 3 ? 64.562 16.547 -24.516 1 13.98 3 SER B C 1
ATOM 4181 O O . SER B 1 3 ? 64.938 15.43 -24.141 1 13.98 3 SER B O 1
ATOM 4183 N N . LEU B 1 4 ? 64.812 17.469 -23.594 1 14.83 4 LEU B N 1
ATOM 4184 C CA . LEU B 1 4 ? 65.938 17.516 -22.641 1 14.83 4 LEU B CA 1
ATOM 4185 C C . LEU B 1 4 ? 65.562 16.656 -21.406 1 14.83 4 LEU B C 1
ATOM 4187 O O . LEU B 1 4 ? 64.438 16.422 -21.109 1 14.83 4 LEU B O 1
ATOM 4191 N N . ALA B 1 5 ? 66.562 16.359 -20.344 1 13.39 5 ALA B N 1
ATOM 4192 C CA . ALA B 1 5 ? 67.688 15.742 -19.656 1 13.39 5 ALA B CA 1
ATOM 4193 C C . ALA B 1 5 ? 67.438 15.68 -18.156 1 13.39 5 ALA B C 1
ATOM 4195 O O . ALA B 1 5 ? 67.938 14.781 -17.469 1 13.39 5 ALA B O 1
ATOM 4196 N N . GLY B 1 6 ? 66.812 16.703 -17.578 1 14.5 6 GLY B N 1
ATOM 4197 C CA . GLY B 1 6 ? 67.625 17.047 -16.438 1 14.5 6 GLY B CA 1
ATOM 4198 C C . GLY B 1 6 ? 67.688 15.961 -15.383 1 14.5 6 GLY B C 1
ATOM 4199 O O . GLY B 1 6 ? 66.812 15.125 -15.297 1 14.5 6 GLY B O 1
ATOM 4200 N N . THR B 1 7 ? 68.625 15.891 -14.578 1 15.32 7 THR B N 1
ATOM 4201 C CA . THR B 1 7 ? 69.688 15.32 -13.758 1 15.32 7 THR B CA 1
ATOM 4202 C C . THR B 1 7 ? 69.125 14.656 -12.508 1 15.32 7 THR B C 1
ATOM 4204 O O . THR B 1 7 ? 67.938 14.93 -12.125 1 15.32 7 THR B O 1
ATOM 4207 N N . ILE B 1 8 ? 69.875 14.523 -11.367 1 13.91 8 ILE B N 1
ATOM 4208 C CA . ILE B 1 8 ? 70.75 13.562 -10.68 1 13.91 8 ILE B CA 1
ATOM 4209 C C . ILE B 1 8 ? 70.188 13.258 -9.297 1 13.91 8 ILE B C 1
ATOM 4211 O O . ILE B 1 8 ? 70.062 12.094 -8.914 1 13.91 8 ILE B O 1
ATOM 4215 N N . ASN B 1 9 ? 69.875 14.328 -8.352 1 14.43 9 ASN B N 1
ATOM 4216 C CA . ASN B 1 9 ? 70.75 14.367 -7.184 1 14.43 9 ASN B CA 1
ATOM 4217 C C . ASN B 1 9 ? 70.375 13.336 -6.141 1 14.43 9 ASN B C 1
ATOM 4219 O O . ASN B 1 9 ? 69.188 13.008 -6.027 1 14.43 9 ASN B O 1
ATOM 4223 N N . LEU B 1 10 ? 71.188 12.797 -5.18 1 14.47 10 LEU B N 1
ATOM 4224 C CA . LEU B 1 10 ? 71.938 11.75 -4.496 1 14.47 10 LEU B CA 1
ATOM 4225 C C . LEU B 1 10 ? 71.25 11.359 -3.184 1 14.47 10 LEU B C 1
ATOM 4227 O O . LEU B 1 10 ? 71 10.188 -2.949 1 14.47 10 LEU B O 1
ATOM 4231 N N . SER B 1 11 ? 71.625 12.039 -1.866 1 13.62 11 SER B N 1
ATOM 4232 C CA . SER B 1 11 ? 72.562 11.461 -0.901 1 13.62 11 SER B CA 1
ATOM 4233 C C . SER B 1 11 ? 71.812 10.953 0.339 1 13.62 11 SER B C 1
ATOM 4235 O O . SER B 1 11 ? 72.438 10.25 1.163 1 13.62 11 SER B O 1
ATOM 4237 N N . ARG B 1 12 ? 70.625 11.25 0.804 1 14.05 12 ARG B N 1
ATOM 4238 C CA . ARG B 1 12 ? 70.75 11.57 2.225 1 14.05 12 ARG B CA 1
ATOM 4239 C C . ARG B 1 12 ? 70.875 10.305 3.061 1 14.05 12 ARG B C 1
ATOM 4241 O O . ARG B 1 12 ? 70.062 9.398 2.977 1 14.05 12 ARG B O 1
ATOM 4248 N N . SER B 1 13 ? 71.812 10.156 3.785 1 14.24 13 SER B N 1
ATOM 4249 C CA . SER B 1 13 ? 72.688 9.211 4.453 1 14.24 13 SER B CA 1
ATOM 4250 C C . SER B 1 13 ? 72 8.562 5.652 1 14.24 13 SER B C 1
ATOM 4252 O O . SER B 1 13 ? 71.938 7.332 5.746 1 14.24 13 SER B O 1
ATOM 4254 N N . THR B 1 14 ? 72.25 9.133 6.938 1 14.52 14 THR B N 1
ATOM 4255 C CA . THR B 1 14 ? 73.188 8.578 7.938 1 14.52 14 THR B CA 1
ATOM 4256 C C . THR B 1 14 ? 72.438 7.723 8.945 1 14.52 14 THR B C 1
ATOM 4258 O O . THR B 1 14 ? 71.25 7.922 9.164 1 14.52 14 THR B O 1
ATOM 4261 N N . HIS B 1 15 ? 73 6.688 9.664 1 15.64 15 HIS B N 1
ATOM 4262 C CA . HIS B 1 15 ? 73.125 5.355 10.25 1 15.64 15 HIS B CA 1
ATOM 4263 C C . HIS B 1 15 ? 72.688 5.375 11.719 1 15.64 15 HIS B C 1
ATOM 4265 O O . HIS B 1 15 ? 71.938 4.523 12.164 1 15.64 15 HIS B O 1
ATOM 4271 N N . SER B 1 16 ? 73.375 6.152 12.672 1 14.59 16 SER B N 1
ATOM 4272 C CA . SER B 1 16 ? 74.188 5.465 13.648 1 14.59 16 SER B CA 1
ATOM 4273 C C . SER B 1 16 ? 73.375 4.93 14.812 1 14.59 16 SER B C 1
ATOM 4275 O O . SER B 1 16 ? 72.25 5.348 15.016 1 14.59 16 SER B O 1
ATOM 4277 N N . SER B 1 17 ? 74.125 4.703 16.109 1 15.12 17 SER B N 1
ATOM 4278 C CA . SER B 1 17 ? 74.625 3.703 17.031 1 15.12 17 SER B CA 1
ATOM 4279 C C . SER B 1 17 ? 73.75 3.65 18.312 1 15.12 17 SER B C 1
ATOM 4281 O O . SER B 1 17 ? 73.25 2.59 18.688 1 15.12 17 SER B O 1
ATOM 4283 N N . SER B 1 18 ? 74.375 4.066 19.531 1 14.14 18 SER B N 1
ATOM 4284 C CA . SER B 1 18 ? 74.875 3.344 20.672 1 14.14 18 SER B CA 1
ATOM 4285 C C . SER B 1 18 ? 73.938 3.422 21.859 1 14.14 18 SER B C 1
ATOM 4287 O O . SER B 1 18 ? 73.625 2.402 22.469 1 14.14 18 SER B O 1
ATOM 4289 N N . ILE B 1 19 ? 73.938 4.543 22.719 1 14.51 19 ILE B N 1
ATOM 4290 C CA . ILE B 1 19 ? 74.562 4.477 24.031 1 14.51 19 ILE B CA 1
ATOM 4291 C C . ILE B 1 19 ? 73.562 3.977 25.062 1 14.51 19 ILE B C 1
ATOM 4293 O O . ILE B 1 19 ? 72.312 4.137 24.891 1 14.51 19 ILE B O 1
ATOM 4297 N N . ARG B 1 20 ? 73.938 4.133 26.422 1 14.48 20 ARG B N 1
ATOM 4298 C CA . ARG B 1 20 ? 74.375 3.506 27.672 1 14.48 20 ARG B CA 1
ATOM 4299 C C . ARG B 1 20 ? 73.25 3.604 28.734 1 14.48 20 ARG B C 1
ATOM 4301 O O . ARG B 1 20 ? 72.875 2.6 29.344 1 14.48 20 ARG B O 1
ATOM 4308 N N . GLY B 1 21 ? 73.25 4.75 29.5 1 14.18 21 GLY B N 1
ATOM 4309 C CA . GLY B 1 21 ? 73.688 4.645 30.891 1 14.18 21 GLY B CA 1
ATOM 4310 C C . GLY B 1 21 ? 72.5 4.363 31.828 1 14.18 21 GLY B C 1
ATOM 4311 O O . GLY B 1 21 ? 71.312 4.461 31.422 1 14.18 21 GLY B O 1
ATOM 4312 N N . SER B 1 22 ? 72.5 5 33 1 15.04 22 SER B N 1
ATOM 4313 C CA . SER B 1 22 ? 72.75 4.688 34.406 1 15.04 22 SER B CA 1
ATOM 4314 C C . SER B 1 22 ? 71.438 4.688 35.219 1 15.04 22 SER B C 1
ATOM 4316 O O . SER B 1 22 ? 70.375 4.914 34.656 1 15.04 22 SER B O 1
ATOM 4318 N N . SER B 1 23 ? 71.375 5.602 36.25 1 15.09 23 SER B N 1
ATOM 4319 C CA . SER B 1 23 ? 71.5 5.402 37.688 1 15.09 23 SER B CA 1
ATOM 4320 C C . SER B 1 23 ? 70.125 5.363 38.375 1 15.09 23 SER B C 1
ATOM 4322 O O . SER B 1 23 ? 69.125 5.676 37.719 1 15.09 23 SER B O 1
ATOM 4324 N N . SER B 1 24 ? 69.875 6.27 39.438 1 14.59 24 SER B N 1
ATOM 4325 C CA . SER B 1 24 ? 69.875 6.055 40.875 1 14.59 24 SER B CA 1
ATOM 4326 C C . SER B 1 24 ? 68.438 6.094 41.438 1 14.59 24 SER B C 1
ATOM 4328 O O . SER B 1 24 ? 68.125 5.293 42.281 1 14.59 24 SER B O 1
ATOM 4330 N N . LEU B 1 25 ? 67.625 7.23 41.25 1 15.13 25 LEU B N 1
ATOM 4331 C CA . LEU B 1 25 ? 67.375 7.863 42.562 1 15.13 25 LEU B CA 1
ATOM 4332 C C . LEU B 1 25 ? 66.125 7.25 43.219 1 15.13 25 LEU B C 1
ATOM 4334 O O . LEU B 1 25 ? 65.188 6.891 42.531 1 15.13 25 LEU B O 1
ATOM 4338 N N . LEU B 1 26 ? 66 7.395 44.531 1 14.9 26 LEU B N 1
ATOM 4339 C CA . LEU B 1 26 ? 65.75 6.855 45.875 1 14.9 26 LEU B CA 1
ATOM 4340 C C . LEU B 1 26 ? 64.312 6.98 46.25 1 14.9 26 LEU B C 1
ATOM 4342 O O . LEU B 1 26 ? 63.719 6.078 46.875 1 14.9 26 LEU B O 1
ATOM 4346 N N . LEU B 1 27 ? 63.5 8.164 46.031 1 14.87 27 LEU B N 1
ATOM 4347 C CA . LEU B 1 27 ? 63.031 8.672 47.344 1 14.87 27 LEU B CA 1
ATOM 4348 C C . LEU B 1 27 ? 61.75 7.938 47.781 1 14.87 27 LEU B C 1
ATOM 4350 O O . LEU B 1 27 ? 60.812 7.77 46.969 1 14.87 27 LEU B O 1
ATOM 4354 N N . SER B 1 28 ? 61.719 7.328 48.938 1 15.39 28 SER B N 1
ATOM 4355 C CA . SER B 1 28 ? 61 6.414 49.844 1 15.39 28 SER B CA 1
ATOM 4356 C C . SER B 1 28 ? 59.688 7.008 50.312 1 15.39 28 SER B C 1
ATOM 4358 O O . SER B 1 28 ? 59.062 6.484 51.25 1 15.39 28 SER B O 1
ATOM 4360 N N . LEU B 1 29 ? 59.031 8.008 49.719 1 15.55 29 LEU B N 1
ATOM 4361 C CA . LEU B 1 29 ? 58.281 8.789 50.656 1 15.55 29 LEU B CA 1
ATOM 4362 C C . LEU B 1 29 ? 57.125 7.977 51.219 1 15.55 29 LEU B C 1
ATOM 4364 O O . LEU B 1 29 ? 56.25 7.52 50.469 1 15.55 29 LEU B O 1
ATOM 4368 N N . SER B 1 30 ? 57.188 7.535 52.469 1 15.71 30 SER B N 1
ATOM 4369 C CA . SER B 1 30 ? 56.625 6.648 53.469 1 15.71 30 SER B CA 1
ATOM 4370 C C . SER B 1 30 ? 55.156 7.023 53.781 1 15.71 30 SER B C 1
ATOM 4372 O O . SER B 1 30 ? 54.312 6.148 53.938 1 15.71 30 SER B O 1
ATOM 4374 N N . LEU B 1 31 ? 54.969 8.352 54.281 1 15.51 31 LEU B N 1
ATOM 4375 C CA . LEU B 1 31 ? 54.531 8.438 55.656 1 15.51 31 LEU B CA 1
ATOM 4376 C C . LEU B 1 31 ? 53.062 8.062 55.781 1 15.51 31 LEU B C 1
ATOM 4378 O O . LEU B 1 31 ? 52.344 8.016 54.781 1 15.51 31 LEU B O 1
ATOM 4382 N N . ILE B 1 32 ? 52.156 9.109 56.312 1 16.03 32 ILE B N 1
ATOM 4383 C CA . ILE B 1 32 ? 51.656 9.219 57.656 1 16.03 32 ILE B CA 1
ATOM 4384 C C . ILE B 1 32 ? 50.188 8.805 57.688 1 16.03 32 ILE B C 1
ATOM 4386 O O . ILE B 1 32 ? 49.781 8.008 58.531 1 16.03 32 ILE B O 1
ATOM 4390 N N . VAL B 1 33 ? 49.156 9.5 56.938 1 16.5 33 VAL B N 1
ATOM 4391 C CA . VAL B 1 33 ? 48.156 10.203 57.781 1 16.5 33 VAL B CA 1
ATOM 4392 C C . VAL B 1 33 ? 47 9.266 58.094 1 16.5 33 VAL B C 1
ATOM 4394 O O . VAL B 1 33 ? 46.312 8.781 57.188 1 16.5 33 VAL B O 1
ATOM 4397 N N . ILE B 1 34 ? 46.875 8.68 59.188 1 17.44 34 ILE B N 1
ATOM 4398 C CA . ILE B 1 34 ? 46.219 7.562 59.844 1 17.44 34 ILE B CA 1
ATOM 4399 C C . ILE B 1 34 ? 44.688 7.836 59.906 1 17.44 34 ILE B C 1
ATOM 4401 O O . ILE B 1 34 ? 43.906 6.988 59.531 1 17.44 34 ILE B O 1
ATOM 4405 N N . LEU B 1 35 ? 44.312 8.914 60.688 1 16.58 35 LEU B N 1
ATOM 4406 C CA . LEU B 1 35 ? 43.625 8.602 61.938 1 16.58 35 LEU B CA 1
ATOM 4407 C C . LEU B 1 35 ? 42.125 8.352 61.688 1 16.58 35 LEU B C 1
ATOM 4409 O O . LEU B 1 35 ? 41.594 7.328 62.125 1 16.58 35 LEU B O 1
ATOM 4413 N N . LEU B 1 36 ? 41.25 9.461 61.875 1 17.03 36 LEU B N 1
ATOM 4414 C CA . LEU B 1 36 ? 40.375 9.648 63.031 1 17.03 36 LEU B CA 1
ATOM 4415 C C . LEU B 1 36 ? 38.969 9.109 62.781 1 17.03 36 LEU B C 1
ATOM 4417 O O . LEU B 1 36 ? 38.406 8.422 63.594 1 17.03 36 LEU B O 1
ATOM 4421 N N . ILE B 1 37 ? 38.062 9.797 61.906 1 19.36 37 ILE B N 1
ATOM 4422 C CA . ILE B 1 37 ? 36.875 10.359 62.5 1 19.36 37 ILE B CA 1
ATOM 4423 C C . ILE B 1 37 ? 35.75 9.328 62.438 1 19.36 37 ILE B C 1
ATOM 4425 O O . ILE B 1 37 ? 35.375 8.82 61.375 1 19.36 37 ILE B O 1
ATOM 4429 N N . ASP B 1 38 ? 35.406 8.656 63.5 1 18.27 38 ASP B N 1
ATOM 4430 C CA . ASP B 1 38 ? 34.625 7.48 63.875 1 18.27 38 ASP B CA 1
ATOM 4431 C C . ASP B 1 38 ? 33.125 7.66 63.531 1 18.27 38 ASP B C 1
ATOM 4433 O O . ASP B 1 38 ? 32.406 6.68 63.312 1 18.27 38 ASP B O 1
ATOM 4437 N N . GLN B 1 39 ? 32.531 8.859 63.688 1 20.58 39 GLN B N 1
ATOM 4438 C CA . GLN B 1 39 ? 31.344 8.805 64.5 1 20.58 39 GLN B CA 1
ATOM 4439 C C . GLN B 1 39 ? 30.219 8.055 63.812 1 20.58 39 GLN B C 1
ATOM 4441 O O . GLN B 1 39 ? 30.219 7.934 62.594 1 20.58 39 GLN B O 1
ATOM 4446 N N . ALA B 1 40 ? 29.031 7.609 64.625 1 21.58 40 ALA B N 1
ATOM 4447 C CA . ALA B 1 40 ? 27.984 6.613 64.812 1 21.58 40 ALA B CA 1
ATOM 4448 C C . ALA B 1 40 ? 26.781 6.922 63.938 1 21.58 40 ALA B C 1
ATOM 4450 O O . ALA B 1 40 ? 25.75 7.391 64.438 1 21.58 40 ALA B O 1
ATOM 4451 N N . SER B 1 41 ? 26.875 7.441 62.625 1 18.78 41 SER B N 1
ATOM 4452 C CA . SER B 1 41 ? 25.719 8.07 61.969 1 18.78 41 SER B CA 1
ATOM 4453 C C . SER B 1 41 ? 24.516 7.137 61.969 1 18.78 41 SER B C 1
ATOM 4455 O O . SER B 1 41 ? 24.625 5.957 61.656 1 18.78 41 SER B O 1
ATOM 4457 N N . SER B 1 42 ? 23.406 7.539 62.719 1 23.62 42 SER B N 1
ATOM 4458 C CA . SER B 1 42 ? 22.031 7.242 63.094 1 23.62 42 SER B CA 1
ATOM 4459 C C . SER B 1 42 ? 21.203 6.82 61.875 1 23.62 42 SER B C 1
ATOM 4461 O O . SER B 1 42 ? 21.5 7.23 60.75 1 23.62 42 SER B O 1
ATOM 4463 N N . HIS B 1 43 ? 20.344 5.793 62 1 23.03 43 HIS B N 1
ATOM 4464 C CA . HIS B 1 43 ? 19.562 4.863 61.188 1 23.03 43 HIS B CA 1
ATOM 4465 C C . HIS B 1 43 ? 18.484 5.598 60.406 1 23.03 43 HIS B C 1
ATOM 4467 O O . HIS B 1 43 ? 17.406 5.887 60.938 1 23.03 43 HIS B O 1
ATOM 4473 N N . LEU B 1 44 ? 18.797 6.742 59.75 1 20.28 44 LEU B N 1
ATOM 4474 C CA . LEU B 1 44 ? 17.641 7.426 59.156 1 20.28 44 LEU B CA 1
ATOM 4475 C C . LEU B 1 44 ? 16.875 6.496 58.219 1 20.28 44 LEU B C 1
ATOM 4477 O O . LEU B 1 44 ? 17.422 5.992 57.25 1 20.28 44 LEU B O 1
ATOM 4481 N N . SER B 1 45 ? 15.852 5.859 58.844 1 22.89 45 SER B N 1
ATOM 4482 C CA . SER B 1 45 ? 14.844 5.031 58.188 1 22.89 45 SER B CA 1
ATOM 4483 C C . SER B 1 45 ? 14.258 5.742 56.969 1 22.89 45 SER B C 1
ATOM 4485 O O . SER B 1 45 ? 13.469 6.68 57.094 1 22.89 45 SER B O 1
ATOM 4487 N N . LEU B 1 46 ? 15.039 6.066 55.875 1 21.69 46 LEU B N 1
ATOM 4488 C CA . LEU B 1 46 ? 14.547 6.777 54.719 1 21.69 46 LEU B CA 1
ATOM 4489 C C . LEU B 1 46 ? 13.359 6.047 54.094 1 21.69 46 LEU B C 1
ATOM 4491 O O . LEU B 1 46 ? 13.477 4.887 53.688 1 21.69 46 LEU B O 1
ATOM 4495 N N . LEU B 1 47 ? 12.234 6.445 54.531 1 24.16 47 LEU B N 1
ATOM 4496 C CA . LEU B 1 47 ? 10.945 6.086 53.969 1 24.16 47 LEU B CA 1
ATOM 4497 C C . LEU B 1 47 ? 10.945 6.273 52.469 1 24.16 47 LEU B C 1
ATOM 4499 O O . LEU B 1 47 ? 11.047 7.398 51.969 1 24.16 47 LEU B O 1
ATOM 4503 N N . SER B 1 48 ? 11.773 5.512 51.719 1 23.44 48 SER B N 1
ATOM 4504 C CA . SER B 1 48 ? 11.742 5.523 50.25 1 23.44 48 SER B CA 1
ATOM 4505 C C . SER B 1 48 ? 10.312 5.449 49.75 1 23.44 48 SER B C 1
ATOM 4507 O O . SER B 1 48 ? 9.641 4.43 49.906 1 23.44 48 SER B O 1
ATOM 4509 N N . HIS B 1 49 ? 9.656 6.621 49.812 1 25.45 49 HIS B N 1
ATOM 4510 C CA . HIS B 1 49 ? 8.422 6.77 49.031 1 25.45 49 HIS B CA 1
ATOM 4511 C C . HIS B 1 49 ? 8.617 6.336 47.594 1 25.45 49 HIS B C 1
ATOM 4513 O O . HIS B 1 49 ? 9.43 6.91 46.875 1 25.45 49 HIS B O 1
ATOM 4519 N N . HIS B 1 50 ? 8.57 5.043 47.312 1 25.77 50 HIS B N 1
ATOM 4520 C CA . HIS B 1 50 ? 8.438 4.441 46 1 25.77 50 HIS B CA 1
ATOM 4521 C C . HIS B 1 50 ? 7.434 5.215 45.125 1 25.77 50 HIS B C 1
ATOM 4523 O O . HIS B 1 50 ? 6.227 5.008 45.25 1 25.77 50 HIS B O 1
ATOM 4529 N N . THR B 1 51 ? 7.66 6.527 44.938 1 26.44 51 THR B N 1
ATOM 4530 C CA . THR B 1 51 ? 6.746 7.086 43.938 1 26.44 51 THR B CA 1
ATOM 4531 C C . THR B 1 51 ? 6.848 6.324 42.625 1 26.44 51 THR B C 1
ATOM 4533 O O . THR B 1 51 ? 7.918 6.277 42 1 26.44 51 THR B O 1
ATOM 4536 N N . SER B 1 52 ? 6.164 5.254 42.469 1 25.56 52 SER B N 1
ATOM 4537 C CA . SER B 1 52 ? 5.887 4.48 41.281 1 25.56 52 SER B CA 1
ATOM 4538 C C . SER B 1 52 ? 5.695 5.395 40.062 1 25.56 52 SER B C 1
ATOM 4540 O O . SER B 1 52 ? 4.645 6.02 39.906 1 25.56 52 SER B O 1
ATOM 4542 N N . CYS B 1 53 ? 6.734 6.117 39.656 1 25.84 53 CYS B N 1
ATOM 4543 C CA . CYS B 1 53 ? 6.711 6.82 38.406 1 25.84 53 CYS B CA 1
ATOM 4544 C C . CYS B 1 53 ? 6.375 5.871 37.25 1 25.84 53 CYS B C 1
ATOM 4546 O O . CYS B 1 53 ? 7.23 5.098 36.812 1 25.84 53 CYS B O 1
ATOM 4548 N N . ARG B 1 54 ? 5.188 5.461 37.188 1 27.72 54 ARG B N 1
ATOM 4549 C CA . ARG B 1 54 ? 4.758 4.762 35.969 1 27.72 54 ARG B CA 1
ATOM 4550 C C . ARG B 1 54 ? 5.23 5.492 34.719 1 27.72 54 ARG B C 1
ATOM 4552 O O . ARG B 1 54 ? 5.004 6.695 34.562 1 27.72 54 ARG B O 1
ATOM 4559 N N . PRO B 1 55 ? 6.281 4.898 34.062 1 26.36 55 PRO B N 1
ATOM 4560 C CA . PRO B 1 55 ? 6.707 5.527 32.812 1 26.36 55 PRO B CA 1
ATOM 4561 C C . PRO B 1 55 ? 5.535 6.066 31.984 1 26.36 55 PRO B C 1
ATOM 4563 O O . PRO B 1 55 ? 4.457 5.461 31.969 1 26.36 55 PRO B O 1
ATOM 4566 N N . ILE B 1 56 ? 5.578 7.312 31.875 1 31.09 56 ILE B N 1
ATOM 4567 C CA . ILE B 1 56 ? 4.613 7.949 31 1 31.09 56 ILE B CA 1
ATOM 4568 C C . ILE B 1 56 ? 4.57 7.207 29.656 1 31.09 56 ILE B C 1
ATOM 4570 O O . ILE B 1 56 ? 5.582 7.113 28.969 1 31.09 56 ILE B O 1
ATOM 4574 N N . GLN B 1 57 ? 3.963 6.078 29.672 1 31.56 57 GLN B N 1
ATOM 4575 C CA . GLN B 1 57 ? 3.699 5.363 28.422 1 31.56 57 GLN B CA 1
ATOM 4576 C C . GLN B 1 57 ? 3.346 6.328 27.297 1 31.56 57 GLN B C 1
ATOM 4578 O O . GLN B 1 57 ? 2.311 6.996 27.344 1 31.56 57 GLN B O 1
ATOM 4583 N N . LYS B 1 58 ? 4.398 6.82 26.828 1 30.11 58 LYS B N 1
ATOM 4584 C CA . LYS B 1 58 ? 4.137 7.508 25.562 1 30.11 58 LYS B CA 1
ATOM 4585 C C . LYS B 1 58 ? 3.221 6.688 24.656 1 30.11 58 LYS B C 1
ATOM 4587 O O . LYS B 1 58 ? 3.18 5.457 24.766 1 30.11 58 LYS B O 1
ATOM 4592 N N . ARG B 1 59 ? 2.4 7.457 24.078 1 38.25 59 ARG B N 1
ATOM 4593 C CA . ARG B 1 59 ? 1.396 7.102 23.078 1 38.25 59 ARG B CA 1
ATOM 4594 C C . ARG B 1 59 ? 2.01 6.27 21.953 1 38.25 59 ARG B C 1
ATOM 4596 O O . ARG B 1 59 ? 2.502 6.82 20.969 1 38.25 59 ARG B O 1
ATOM 4603 N N . GLN B 1 60 ? 2.988 5.32 22.312 1 33.66 60 GLN B N 1
ATOM 4604 C CA . GLN B 1 60 ? 3.549 4.609 21.172 1 33.66 60 GLN B CA 1
ATOM 4605 C C . GLN B 1 60 ? 2.445 4.051 20.281 1 33.66 60 GLN B C 1
ATOM 4607 O O . GLN B 1 60 ? 1.416 3.582 20.766 1 33.66 60 GLN B O 1
ATOM 4612 N N . LEU B 1 61 ? 2.584 4.441 18.938 1 35.91 61 LEU B N 1
ATOM 4613 C CA . LEU B 1 61 ? 1.929 4.191 17.656 1 35.91 61 LEU B CA 1
ATOM 4614 C C . LEU B 1 61 ? 1.868 2.699 17.359 1 35.91 61 LEU B C 1
ATOM 4616 O O . LEU B 1 61 ? 2.902 2.061 17.141 1 35.91 61 LEU B O 1
ATOM 4620 N N . ALA B 1 62 ? 1.104 2.012 18.125 1 33.56 62 ALA B N 1
ATOM 4621 C CA . ALA B 1 62 ? 0.855 0.741 17.438 1 33.56 62 ALA B CA 1
ATOM 4622 C C . ALA B 1 62 ? 0.521 0.962 15.969 1 33.56 62 ALA B C 1
ATOM 4624 O O . ALA B 1 62 ? -0.105 1.962 15.617 1 33.56 62 ALA B O 1
ATOM 4625 N N . THR B 1 63 ? 1.147 0.334 15.023 1 39.56 63 THR B N 1
ATOM 4626 C CA . THR B 1 63 ? 0.857 0.213 13.602 1 39.56 63 THR B CA 1
ATOM 4627 C C . THR B 1 63 ? -0.618 -0.104 13.375 1 39.56 63 THR B C 1
ATOM 4629 O O . THR B 1 63 ? -1.156 -1.039 13.969 1 39.56 63 THR B O 1
ATOM 4632 N N . GLY B 1 64 ? -1.493 0.72 12.844 1 43.88 64 GLY B N 1
ATOM 4633 C CA . GLY B 1 64 ? -2.908 0.623 12.523 1 43.88 64 GLY B CA 1
ATOM 4634 C C . GLY B 1 64 ? -3.783 1.481 13.414 1 43.88 64 GLY B C 1
ATOM 4635 O O . GLY B 1 64 ? -4.992 1.586 13.195 1 43.88 64 GLY B O 1
ATOM 4636 N N . ALA B 1 65 ? -3.238 1.96 14.445 1 41.72 65 ALA B N 1
ATOM 4637 C CA . ALA B 1 65 ? -4.035 2.826 15.305 1 41.72 65 ALA B CA 1
ATOM 4638 C C . ALA B 1 65 ? -3.787 4.297 14.984 1 41.72 65 ALA B C 1
ATOM 4640 O O . ALA B 1 65 ? -2.754 4.648 14.414 1 41.72 65 ALA B O 1
ATOM 4641 N N . GLY B 1 66 ? -4.887 4.996 15.203 1 48.66 66 GLY B N 1
ATOM 4642 C CA . GLY B 1 66 ? -4.719 6.438 15.086 1 48.66 66 GLY B CA 1
ATOM 4643 C C . GLY B 1 66 ? -3.605 6.984 15.953 1 48.66 66 GLY B C 1
ATOM 4644 O O . GLY B 1 66 ? -3.352 6.465 17.047 1 48.66 66 GLY B O 1
ATOM 4645 N N . GLU B 1 67 ? -2.811 7.809 15.289 1 53.25 67 GLU B N 1
ATOM 4646 C CA . GLU B 1 67 ? -1.729 8.438 16.047 1 53.25 67 GLU B CA 1
ATOM 4647 C C . GLU B 1 67 ? -2.273 9.32 17.156 1 53.25 67 GLU B C 1
ATOM 4649 O O . GLU B 1 67 ? -3.221 10.078 16.953 1 53.25 67 GLU B O 1
ATOM 4654 N N . GLY B 1 68 ? -1.858 9.172 18.406 1 46.75 68 GLY B N 1
ATOM 4655 C CA . GLY B 1 68 ? -2.209 10 19.547 1 46.75 68 GLY B CA 1
ATOM 4656 C C . GLY B 1 68 ? -3.404 9.484 20.328 1 46.75 68 GLY B C 1
ATOM 4657 O O . GLY B 1 68 ? -4.207 10.266 20.844 1 46.75 68 GLY B O 1
ATOM 4658 N N . GLY B 1 69 ? -3.83 8.289 20.328 1 49.44 69 GLY B N 1
ATOM 4659 C CA . GLY B 1 69 ? -4.891 7.719 21.141 1 49.44 69 GLY B CA 1
ATOM 4660 C C . GLY B 1 69 ? -4.703 7.969 22.625 1 49.44 69 GLY B C 1
ATOM 4661 O O . GLY B 1 69 ? -3.773 8.672 23.031 1 49.44 69 GLY B O 1
ATOM 4662 N N . ALA B 1 70 ? -5.777 7.484 23.453 1 43.97 70 ALA B N 1
ATOM 4663 C CA . ALA B 1 70 ? -6.031 7.742 24.875 1 43.97 70 ALA B CA 1
ATOM 4664 C C . ALA B 1 70 ? -4.746 7.621 25.688 1 43.97 70 ALA B C 1
ATOM 4666 O O . ALA B 1 70 ? -4.012 6.641 25.562 1 43.97 70 ALA B O 1
ATOM 4667 N N . LEU B 1 71 ? -4.469 8.758 25.984 1 46.06 71 LEU B N 1
ATOM 4668 C CA . LEU B 1 71 ? -3.467 8.836 27.047 1 46.06 71 LEU B CA 1
ATOM 4669 C C . LEU B 1 71 ? -4.031 8.32 28.359 1 46.06 71 LEU B C 1
ATOM 4671 O O . LEU B 1 71 ? -5.18 8.609 28.703 1 46.06 71 LEU B O 1
ATOM 4675 N N . THR B 1 72 ? -3.799 7.18 28.781 1 44.44 72 THR B N 1
ATOM 4676 C CA . THR B 1 72 ? -4.254 6.777 30.109 1 44.44 72 THR B CA 1
ATOM 4677 C C . THR B 1 72 ? -3.791 7.777 31.156 1 44.44 72 THR B C 1
ATOM 4679 O O . THR B 1 72 ? -4.074 7.613 32.344 1 44.44 72 THR B O 1
ATOM 4682 N N . GLY B 1 73 ? -3.229 8.945 30.828 1 45.12 73 GLY B N 1
ATOM 4683 C CA . GLY B 1 73 ? -2.758 9.75 31.938 1 45.12 73 GLY B CA 1
ATOM 4684 C C . GLY B 1 73 ? -3.533 11.047 32.094 1 45.12 73 GLY B C 1
ATOM 4685 O O . GLY B 1 73 ? -4.422 11.352 31.297 1 45.12 73 GLY B O 1
ATOM 4686 N N . PRO B 1 74 ? -3.361 11.625 33.375 1 47.91 74 PRO B N 1
ATOM 4687 C CA . PRO B 1 74 ? -4.031 12.898 33.656 1 47.91 74 PRO B CA 1
ATOM 4688 C C . PRO B 1 74 ? -3.803 13.945 32.562 1 47.91 74 PRO B C 1
ATOM 4690 O O . PRO B 1 74 ? -2.736 13.969 31.953 1 47.91 74 PRO B O 1
ATOM 4693 N N . SER B 1 75 ? -4.793 14.492 32.094 1 53.34 75 SER B N 1
ATOM 4694 C CA . SER B 1 75 ? -4.758 15.617 31.141 1 53.34 75 SER B CA 1
ATOM 4695 C C . SER B 1 75 ? -4.254 16.891 31.828 1 53.34 75 SER B C 1
ATOM 4697 O O . SER B 1 75 ? -4.426 17.047 33.031 1 53.34 75 SER B O 1
ATOM 4699 N N . SER B 1 76 ? -3.436 17.703 31.188 1 58.09 76 SER B N 1
ATOM 4700 C CA . SER B 1 76 ? -2.959 18.984 31.703 1 58.09 76 SER B CA 1
ATOM 4701 C C . SER B 1 76 ? -4.117 19.922 31.984 1 58.09 76 SER B C 1
ATOM 4703 O O . SER B 1 76 ? -5.145 19.891 31.297 1 58.09 76 SER B O 1
ATOM 4705 N N . SER B 1 77 ? -4.191 20.531 33.188 1 61.53 77 SER B N 1
ATOM 4706 C CA . SER B 1 77 ? -5.082 21.625 33.594 1 61.53 77 SER B CA 1
ATOM 4707 C C . SER B 1 77 ? -4.316 22.922 33.781 1 61.53 77 SER B C 1
ATOM 4709 O O . SER B 1 77 ? -3.092 22.906 33.938 1 61.53 77 SER B O 1
ATOM 4711 N N . PRO B 1 78 ? -5.004 23.984 33.594 1 63.25 78 PRO B N 1
ATOM 4712 C CA . PRO B 1 78 ? -4.336 25.25 33.906 1 63.25 78 PRO B CA 1
ATOM 4713 C C . PRO B 1 78 ? -3.592 25.219 35.25 1 63.25 78 PRO B C 1
ATOM 4715 O O . PRO B 1 78 ? -2.494 25.766 35.344 1 63.25 78 PRO B O 1
ATOM 4718 N N . GLN B 1 79 ? -4.23 24.562 36.094 1 59.69 79 GLN B N 1
ATOM 4719 C CA . GLN B 1 79 ? -3.615 24.484 37.406 1 59.69 79 GLN B CA 1
ATOM 4720 C C . GLN B 1 79 ? -2.336 23.656 37.375 1 59.69 79 GLN B C 1
ATOM 4722 O O . GLN B 1 79 ? -1.314 24.047 37.938 1 59.69 79 GLN B O 1
ATOM 4727 N N . SER B 1 80 ? -2.4 22.578 36.719 1 65.44 80 SER B N 1
ATOM 4728 C CA . SER B 1 80 ? -1.248 21.688 36.688 1 65.44 80 SER B CA 1
ATOM 4729 C C . SER B 1 80 ? -0.136 22.25 35.812 1 65.44 80 SER B C 1
ATOM 4731 O O . SER B 1 80 ? 1.041 21.953 36.031 1 65.44 80 SER B O 1
ATOM 4733 N N . ALA B 1 81 ? -0.499 22.984 34.906 1 74.19 81 ALA B N 1
ATOM 4734 C CA . ALA B 1 81 ? 0.461 23.562 33.969 1 74.19 81 ALA B CA 1
ATOM 4735 C C . ALA B 1 81 ? 1.316 24.625 34.656 1 74.19 81 ALA B C 1
ATOM 4737 O O . ALA B 1 81 ? 2.438 24.891 34.219 1 74.19 81 ALA B O 1
ATOM 4738 N N . GLY B 1 82 ? 0.83 25.203 35.75 1 81.88 82 GLY B N 1
ATOM 4739 C CA . GLY B 1 82 ? 1.531 26.328 36.312 1 81.88 82 GLY B CA 1
ATOM 4740 C C . GLY B 1 82 ? 1.735 27.469 35.344 1 81.88 82 GLY B C 1
ATOM 4741 O O . GLY B 1 82 ? 2.781 28.125 35.375 1 81.88 82 GLY B O 1
ATOM 4742 N N . TYR B 1 83 ? 0.886 27.609 34.469 1 88.88 83 TYR B N 1
ATOM 4743 C CA . TYR B 1 83 ? 0.96 28.641 33.438 1 88.88 83 TYR B CA 1
ATOM 4744 C C . TYR B 1 83 ? 0.559 30 34 1 88.88 83 TYR B C 1
ATOM 4746 O O . TYR B 1 83 ? -0.472 30.125 34.656 1 88.88 83 TYR B O 1
ATOM 4754 N N . SER B 1 84 ? 1.423 30.938 33.875 1 90.44 84 SER B N 1
ATOM 4755 C CA . SER B 1 84 ? 1.161 32.312 34.281 1 90.44 84 SER B CA 1
ATOM 4756 C C . SER B 1 84 ? 1.475 33.312 33.156 1 90.44 84 SER B C 1
ATOM 4758 O O . SER B 1 84 ? 2.541 33.25 32.531 1 90.44 84 SER B O 1
ATOM 4760 N N . CYS B 1 85 ? 0.45 34.156 32.844 1 92.06 85 CYS B N 1
ATOM 4761 C CA . CYS B 1 85 ? 0.573 35.156 31.797 1 92.06 85 CYS B CA 1
ATOM 4762 C C . CYS B 1 85 ? -0.21 36.406 32.125 1 92.06 85 CYS B C 1
ATOM 4764 O O . CYS B 1 85 ? -1.348 36.344 32.594 1 92.06 85 CYS B O 1
ATOM 4766 N N . ASP B 1 86 ? 0.418 37.531 32.031 1 91.38 86 ASP B N 1
ATOM 4767 C CA . ASP B 1 86 ? -0.226 38.812 32.25 1 91.38 86 ASP B CA 1
ATOM 4768 C C . ASP B 1 86 ? -0.808 39.375 30.953 1 91.38 86 ASP B C 1
ATOM 4770 O O . ASP B 1 86 ? -0.069 39.844 30.078 1 91.38 86 ASP B O 1
ATOM 4774 N N . PRO B 1 87 ? -2.111 39.375 30.844 1 88.88 87 PRO B N 1
ATOM 4775 C CA . PRO B 1 87 ? -2.721 39.812 29.578 1 88.88 87 PRO B CA 1
ATOM 4776 C C . PRO B 1 87 ? -2.508 41.281 29.297 1 88.88 87 PRO B C 1
ATOM 4778 O O . PRO B 1 87 ? -2.707 41.75 28.156 1 88.88 87 PRO B O 1
ATOM 4781 N N . SER B 1 88 ? -2.156 42.062 30.234 1 90.56 88 SER B N 1
ATOM 4782 C CA . SER B 1 88 ? -1.91 43.5 30.016 1 90.56 88 SER B CA 1
ATOM 4783 C C . SER B 1 88 ? -0.581 43.719 29.312 1 90.56 88 SER B C 1
ATOM 4785 O O . SER B 1 88 ? -0.4 44.75 28.641 1 90.56 88 SER B O 1
ATOM 4787 N N . SER B 1 89 ? 0.287 42.844 29.438 1 92.31 89 SER B N 1
ATOM 4788 C CA . SER B 1 89 ? 1.595 42.969 28.812 1 92.31 89 SER B CA 1
ATOM 4789 C C . SER B 1 89 ? 1.686 42.094 27.547 1 92.31 89 SER B C 1
ATOM 4791 O O . SER B 1 89 ? 2.395 42.469 26.609 1 92.31 89 SER B O 1
ATOM 4793 N N . CYS B 1 90 ? 1.115 41.031 27.547 1 95.88 90 CYS B N 1
ATOM 4794 C CA . CYS B 1 90 ? 1.076 40.125 26.391 1 95.88 90 CYS B CA 1
ATOM 4795 C C . CYS B 1 90 ? -0.142 40.406 25.531 1 95.88 90 CYS B C 1
ATOM 4797 O O . CYS B 1 90 ? -1.227 39.875 25.781 1 95.88 90 CYS B O 1
ATOM 4799 N N . LYS B 1 91 ? 0.148 41.156 24.422 1 95.5 91 LYS B N 1
ATOM 4800 C CA . LYS B 1 91 ? -0.986 41.656 23.641 1 95.5 91 LYS B CA 1
ATOM 4801 C C . LYS B 1 91 ? -0.847 41.281 22.172 1 95.5 91 LYS B C 1
ATOM 4803 O O . LYS B 1 91 ? 0.266 41.219 21.641 1 95.5 91 LYS B O 1
ATOM 4808 N N . LEU B 1 92 ? -1.965 41.094 21.562 1 96.69 92 LEU B N 1
ATOM 4809 C CA . LEU B 1 92 ? -2.035 40.875 20.125 1 96.69 92 LEU B CA 1
ATOM 4810 C C . LEU B 1 92 ? -1.567 42.125 19.375 1 96.69 92 LEU B C 1
ATOM 4812 O O . LEU B 1 92 ? -1.696 43.25 19.859 1 96.69 92 LEU B O 1
ATOM 4816 N N . PRO B 1 93 ? -0.975 42 18.219 1 96.69 93 PRO B N 1
ATOM 4817 C CA . PRO B 1 93 ? -0.864 40.75 17.453 1 96.69 93 PRO B CA 1
ATOM 4818 C C . PRO B 1 93 ? 0.416 39.969 17.766 1 96.69 93 PRO B C 1
ATOM 4820 O O . PRO B 1 93 ? 0.621 38.875 17.25 1 96.69 93 PRO B O 1
ATOM 4823 N N . ASN B 1 94 ? 1.321 40.5 18.641 1 96.12 94 ASN B N 1
ATOM 4824 C CA . ASN B 1 94 ? 2.664 39.938 18.781 1 96.12 94 ASN B CA 1
ATOM 4825 C C . ASN B 1 94 ? 2.723 38.906 19.906 1 96.12 94 ASN B C 1
ATOM 4827 O O . ASN B 1 94 ? 3.645 38.094 19.953 1 96.12 94 ASN B O 1
ATOM 4831 N N . CYS B 1 95 ? 1.768 38.969 20.75 1 97.25 95 CYS B N 1
ATOM 4832 C CA . CYS B 1 95 ? 1.742 38.062 21.891 1 97.25 95 CYS B CA 1
ATOM 4833 C C . CYS B 1 95 ? 0.31 37.75 22.312 1 97.25 95 CYS B C 1
ATOM 4835 O O . CYS B 1 95 ? -0.572 38.594 22.219 1 97.25 95 CYS B O 1
ATOM 4837 N N . GLN B 1 96 ? 0.127 36.5 22.75 1 97.38 96 GLN B N 1
ATOM 4838 C CA . GLN B 1 96 ? -1.163 36.062 23.266 1 97.38 96 GLN B CA 1
ATOM 4839 C C . GLN B 1 96 ? -0.985 35.031 24.359 1 97.38 96 GLN B C 1
ATOM 4841 O O . GLN B 1 96 ? -0.274 34.031 24.172 1 97.38 96 GLN B O 1
ATOM 4846 N N . CYS B 1 97 ? -1.673 35.281 25.484 1 95.62 97 CYS B N 1
ATOM 4847 C CA . CYS B 1 97 ? -1.673 34.312 26.562 1 95.62 97 CYS B CA 1
ATOM 4848 C C . CYS B 1 97 ? -2.51 33.094 26.203 1 95.62 97 CYS B C 1
ATOM 4850 O O . CYS B 1 97 ? -3.494 33.219 25.469 1 95.62 97 CYS B O 1
ATOM 4852 N N . ALA B 1 98 ? -2.061 31.891 26.703 1 94.06 98 ALA B N 1
ATOM 4853 C CA . ALA B 1 98 ? -2.934 30.734 26.594 1 94.06 98 ALA B CA 1
ATOM 4854 C C . ALA B 1 98 ? -4.27 30.984 27.281 1 94.06 98 ALA B C 1
ATOM 4856 O O . ALA B 1 98 ? -4.312 31.312 28.469 1 94.06 98 ALA B O 1
ATOM 4857 N N . SER B 1 99 ? -5.336 30.891 26.516 1 94.31 99 SER B N 1
ATOM 4858 C CA . SER B 1 99 ? -6.68 31.125 27.031 1 94.31 99 SER B CA 1
ATOM 4859 C C . SER B 1 99 ? -7.723 30.328 26.25 1 94.31 99 SER B C 1
ATOM 4861 O O . SER B 1 99 ? -7.559 30.094 25.047 1 94.31 99 SER B O 1
ATOM 4863 N N . THR B 1 100 ? -8.773 29.938 26.938 1 94.62 100 THR B N 1
ATOM 4864 C CA . THR B 1 100 ? -9.883 29.25 26.266 1 94.62 100 THR B CA 1
ATOM 4865 C C . THR B 1 100 ? -10.891 30.266 25.734 1 94.62 100 THR B C 1
ATOM 4867 O O . THR B 1 100 ? -11.766 29.906 24.953 1 94.62 100 THR B O 1
ATOM 4870 N N . SER B 1 101 ? -10.742 31.5 26.141 1 95.19 101 SER B N 1
ATOM 4871 C CA . SER B 1 101 ? -11.609 32.562 25.641 1 95.19 101 SER B CA 1
ATOM 4872 C C . SER B 1 101 ? -11.133 33.062 24.281 1 95.19 101 SER B C 1
ATOM 4874 O O . SER B 1 101 ? -9.93 33.094 24 1 95.19 101 SER B O 1
ATOM 4876 N N . PRO B 1 102 ? -12.078 33.531 23.484 1 97 102 PRO B N 1
ATOM 4877 C CA . PRO B 1 102 ? -11.688 33.969 22.156 1 97 102 PRO B CA 1
ATOM 4878 C C . PRO B 1 102 ? -10.656 35.094 22.188 1 97 102 PRO B C 1
ATOM 4880 O O . PRO B 1 102 ? -10.719 35.969 23.078 1 97 102 PRO B O 1
ATOM 4883 N N . PRO B 1 103 ? -9.797 35.094 21.281 1 97.19 103 PRO B N 1
ATOM 4884 C CA . PRO B 1 103 ? -8.805 36.188 21.203 1 97.19 103 PRO B CA 1
ATOM 4885 C C . PRO B 1 103 ? -9.445 37.562 21 1 97.19 103 PRO B C 1
ATOM 4887 O O . PRO B 1 103 ? -10.539 37.656 20.453 1 97.19 103 PRO B O 1
ATOM 4890 N N . GLY B 1 104 ? -8.758 38.688 21.453 1 94.38 104 GLY B N 1
ATOM 4891 C CA . GLY B 1 104 ? -9.203 40.031 21.25 1 94.38 104 GLY B CA 1
ATOM 4892 C C . GLY B 1 104 ? -10.375 40.438 22.141 1 94.38 104 GLY B C 1
ATOM 4893 O O . GLY B 1 104 ? -10.969 41.5 21.953 1 94.38 104 GLY B O 1
ATOM 4894 N N . GLY B 1 105 ? -10.75 39.5 22.984 1 94 105 GLY B N 1
ATOM 4895 C CA . GLY B 1 105 ? -11.867 39.812 23.875 1 94 105 GLY B CA 1
ATOM 4896 C C . GLY B 1 105 ? -13.211 39.719 23.172 1 94 105 GLY B C 1
ATOM 4897 O O . GLY B 1 105 ? -14.203 40.25 23.672 1 94 105 GLY B O 1
ATOM 4898 N N . LEU B 1 106 ? -13.25 39.062 22.109 1 96.56 106 LEU B N 1
ATOM 4899 C CA . LEU B 1 106 ? -14.5 38.938 21.375 1 96.56 106 LEU B CA 1
ATOM 4900 C C . LEU B 1 106 ? -15.492 38.062 22.156 1 96.56 106 LEU B C 1
ATOM 4902 O O . LEU B 1 106 ? -15.094 37.125 22.875 1 96.56 106 LEU B O 1
ATOM 4906 N N . ASN B 1 107 ? -16.75 38.406 21.938 1 95.75 107 ASN B N 1
ATOM 4907 C CA . ASN B 1 107 ? -17.812 37.562 22.469 1 95.75 107 ASN B CA 1
ATOM 4908 C C . ASN B 1 107 ? -17.938 36.281 21.672 1 95.75 107 ASN B C 1
ATOM 4910 O O . ASN B 1 107 ? -18 36.281 20.453 1 95.75 107 ASN B O 1
ATOM 4914 N N . PRO B 1 108 ? -17.938 35.188 22.422 1 96.12 108 PRO B N 1
ATOM 4915 C CA . PRO B 1 108 ? -18 33.906 21.719 1 96.12 108 PRO B CA 1
ATOM 4916 C C . PRO B 1 108 ? -19.109 33.844 20.672 1 96.12 108 PRO B C 1
ATOM 4918 O O . PRO B 1 108 ? -18.953 33.25 19.625 1 96.12 108 PRO B O 1
ATOM 4921 N N . LYS B 1 109 ? -20.25 34.5 20.875 1 94.75 109 LYS B N 1
ATOM 4922 C CA . LYS B 1 109 ? -21.375 34.469 19.938 1 94.75 109 LYS B CA 1
ATOM 4923 C C . LYS B 1 109 ? -21 35.125 18.609 1 94.75 109 LYS B C 1
ATOM 4925 O O . LYS B 1 109 ? -21.641 34.875 17.594 1 94.75 109 LYS B O 1
ATOM 4930 N N . ASP B 1 110 ? -19.969 35.969 18.656 1 95.5 110 ASP B N 1
ATOM 4931 C CA . ASP B 1 110 ? -19.562 36.719 17.469 1 95.5 110 ASP B CA 1
ATOM 4932 C C . ASP B 1 110 ? -18.328 36.094 16.828 1 95.5 110 ASP B C 1
ATOM 4934 O O . ASP B 1 110 ? -17.75 36.656 15.898 1 95.5 110 ASP B O 1
ATOM 4938 N N . VAL B 1 111 ? -17.906 35 17.312 1 96.88 111 VAL B N 1
ATOM 4939 C CA . VAL B 1 111 ? -16.688 34.312 16.844 1 96.88 111 VAL B CA 1
ATOM 4940 C C . VAL B 1 111 ? -17.047 33.156 15.922 1 96.88 111 VAL B C 1
ATOM 4942 O O . VAL B 1 111 ? -17.938 32.375 16.234 1 96.88 111 VAL B O 1
ATOM 4945 N N . PRO B 1 112 ? -16.422 33.031 14.758 1 97.12 112 PRO B N 1
ATOM 4946 C CA . PRO B 1 112 ? -16.656 31.859 13.922 1 97.12 112 PRO B CA 1
ATOM 4947 C C . PRO B 1 112 ? -16.172 30.578 14.578 1 97.12 112 PRO B C 1
ATOM 4949 O O . PRO B 1 112 ? -15.289 30.594 15.438 1 97.12 112 PRO B O 1
ATOM 4952 N N . GLN B 1 113 ? -16.828 29.484 14.258 1 98.12 113 GLN B N 1
ATOM 4953 C CA . GLN B 1 113 ? -16.281 28.172 14.617 1 98.12 113 GLN B CA 1
ATOM 4954 C C . GLN B 1 113 ? -15.375 27.641 13.508 1 98.12 113 GLN B C 1
ATOM 4956 O O . GLN B 1 113 ? -15.852 27.281 12.43 1 98.12 113 GLN B O 1
ATOM 4961 N N . PHE B 1 114 ? -14.117 27.516 13.844 1 98.5 114 PHE B N 1
ATOM 4962 C CA . PHE B 1 114 ? -13.141 27.062 12.867 1 98.5 114 PHE B CA 1
ATOM 4963 C C . PHE B 1 114 ? -12.914 25.562 12.992 1 98.5 114 PHE B C 1
ATOM 4965 O O . PHE B 1 114 ? -12.68 25.047 14.086 1 98.5 114 PHE B O 1
ATOM 4972 N N . ILE B 1 115 ? -13.039 24.828 11.93 1 98.75 115 ILE B N 1
ATOM 4973 C CA . ILE B 1 115 ? -12.516 23.484 11.766 1 98.75 115 ILE B CA 1
ATOM 4974 C C . ILE B 1 115 ? -11.156 23.531 11.062 1 98.75 115 ILE B C 1
ATOM 4976 O O . ILE B 1 115 ? -11.07 23.938 9.898 1 98.75 115 ILE B O 1
ATOM 4980 N N . ILE B 1 116 ? -10.164 23.094 11.836 1 98.56 116 ILE B N 1
ATOM 4981 C CA . ILE B 1 116 ? -8.82 23.047 11.273 1 98.56 116 ILE B CA 1
ATOM 4982 C C . ILE B 1 116 ? -8.586 21.688 10.609 1 98.56 116 ILE B C 1
ATOM 4984 O O . ILE B 1 116 ? -8.57 20.656 11.289 1 98.56 116 ILE B O 1
ATOM 4988 N N . PHE B 1 117 ? -8.414 21.672 9.359 1 98.5 117 PHE B N 1
ATOM 4989 C CA . PHE B 1 117 ? -8.18 20.438 8.594 1 98.5 117 PHE B CA 1
ATOM 4990 C C . PHE B 1 117 ? -6.719 20.328 8.188 1 98.5 117 PHE B C 1
ATOM 4992 O O . PHE B 1 117 ? -6.195 21.172 7.465 1 98.5 117 PHE B O 1
ATOM 4999 N N . THR B 1 118 ? -6.016 19.219 8.727 1 98.69 118 THR B N 1
ATOM 5000 C CA . THR B 1 118 ? -4.609 19.062 8.375 1 98.69 118 THR B CA 1
ATOM 5001 C C . THR B 1 118 ? -4.336 17.641 7.895 1 98.69 118 THR B C 1
ATOM 5003 O O . THR B 1 118 ? -5.125 16.719 8.156 1 98.69 118 THR B O 1
ATOM 5006 N N . ALA B 1 119 ? -3.307 17.469 7.133 1 98.5 119 ALA B N 1
ATOM 5007 C CA . ALA B 1 119 ? -2.76 16.203 6.672 1 98.5 119 ALA B CA 1
ATOM 5008 C C . ALA B 1 119 ? -1.266 16.109 6.965 1 98.5 119 ALA B C 1
ATOM 5010 O O . ALA B 1 119 ? -0.555 17.109 6.926 1 98.5 119 ALA B O 1
ATOM 5011 N N . ASP B 1 120 ? -0.79 14.852 7.32 1 97.94 120 ASP B N 1
ATOM 5012 C CA . ASP B 1 120 ? 0.628 14.586 7.547 1 97.94 120 ASP B CA 1
ATOM 5013 C C . ASP B 1 120 ? 1.164 13.57 6.543 1 97.94 120 ASP B C 1
ATOM 5015 O O . ASP B 1 120 ? 0.401 12.781 5.984 1 97.94 120 ASP B O 1
ATOM 5019 N N . ASP B 1 121 ? 2.49 13.625 6.332 1 97.12 121 ASP B N 1
ATOM 5020 C CA . ASP B 1 121 ? 3.246 12.609 5.605 1 97.12 121 ASP B CA 1
ATOM 5021 C C . ASP B 1 121 ? 3.361 12.969 4.125 1 97.12 121 ASP B C 1
ATOM 5023 O O . ASP B 1 121 ? 3.584 14.125 3.775 1 97.12 121 ASP B O 1
ATOM 5027 N N . ALA B 1 122 ? 3.375 11.945 3.254 1 96.81 122 ALA B N 1
ATOM 5028 C CA . ALA B 1 122 ? 3.74 12.141 1.854 1 96.81 122 ALA B CA 1
ATOM 5029 C C . ALA B 1 122 ? 2.557 12.664 1.046 1 96.81 122 ALA B C 1
ATOM 5031 O O . ALA B 1 122 ? 1.411 12.273 1.287 1 96.81 122 ALA B O 1
ATOM 5032 N N . VAL B 1 123 ? 2.85 13.477 0.081 1 97.56 123 VAL B N 1
ATOM 5033 C CA . VAL B 1 123 ? 1.893 13.961 -0.905 1 97.56 123 VAL B CA 1
ATOM 5034 C C . VAL B 1 123 ? 1.969 13.109 -2.168 1 97.56 123 VAL B C 1
ATOM 5036 O O . VAL B 1 123 ? 3.018 13.039 -2.814 1 97.56 123 VAL B O 1
ATOM 5039 N N . GLN B 1 124 ? 0.99 12.383 -2.482 1 95.06 124 GLN B N 1
ATOM 5040 C CA . GLN B 1 124 ? 0.79 11.539 -3.654 1 95.06 124 GLN B CA 1
ATOM 5041 C C . GLN B 1 124 ? -0.657 11.602 -4.137 1 95.06 124 GLN B C 1
ATOM 5043 O O . GLN B 1 124 ? -1.516 12.18 -3.467 1 95.06 124 GLN B O 1
ATOM 5048 N N . SER B 1 125 ? -0.936 11.055 -5.348 1 92.88 125 SER B N 1
ATOM 5049 C CA . SER B 1 125 ? -2.285 11.07 -5.906 1 92.88 125 SER B CA 1
ATOM 5050 C C . SER B 1 125 ? -3.287 10.445 -4.938 1 92.88 125 SER B C 1
ATOM 5052 O O . SER B 1 125 ? -4.371 10.992 -4.723 1 92.88 125 SER B O 1
ATOM 5054 N N . PHE B 1 126 ? -2.898 9.336 -4.27 1 94.38 126 PHE B N 1
ATOM 5055 C CA . PHE B 1 126 ? -3.791 8.656 -3.34 1 94.38 126 PHE B CA 1
ATOM 5056 C C . PHE B 1 126 ? -4.102 9.547 -2.141 1 94.38 126 PHE B C 1
ATOM 5058 O O . PHE B 1 126 ? -5.238 9.594 -1.672 1 94.38 126 PHE B O 1
ATOM 5065 N N . THR B 1 127 ? -3.074 10.266 -1.658 1 97.31 127 THR B N 1
ATOM 5066 C CA . THR B 1 127 ? -3.256 11.055 -0.448 1 97.31 127 THR B CA 1
ATOM 5067 C C . THR B 1 127 ? -3.971 12.367 -0.762 1 97.31 127 THR B C 1
ATOM 5069 O O . THR B 1 127 ? -4.812 12.82 0.013 1 97.31 127 THR B O 1
ATOM 5072 N N . ILE B 1 128 ? -3.666 13.055 -1.882 1 96.38 128 ILE B N 1
ATOM 5073 C CA . ILE B 1 128 ? -4.352 14.273 -2.291 1 96.38 128 ILE B CA 1
ATOM 5074 C C . ILE B 1 128 ? -5.824 13.977 -2.549 1 96.38 128 ILE B C 1
ATOM 5076 O O . ILE B 1 128 ? -6.699 14.742 -2.141 1 96.38 128 ILE B O 1
ATOM 5080 N N . ASN B 1 129 ? -6.109 12.859 -3.279 1 95.62 129 ASN B N 1
ATOM 5081 C CA . ASN B 1 129 ? -7.492 12.477 -3.52 1 95.62 129 ASN B CA 1
ATOM 5082 C C . ASN B 1 129 ? -8.234 12.219 -2.213 1 95.62 129 ASN B C 1
ATOM 5084 O O . ASN B 1 129 ? -9.422 12.531 -2.094 1 95.62 129 ASN B O 1
ATOM 5088 N N . ALA B 1 130 ? -7.508 11.664 -1.314 1 97.38 130 ALA B N 1
ATOM 5089 C CA . ALA B 1 130 ? -8.102 11.359 -0.017 1 97.38 130 ALA B CA 1
ATOM 5090 C C . ALA B 1 130 ? -8.555 12.633 0.691 1 97.38 130 ALA B C 1
ATOM 5092 O O . ALA B 1 130 ? -9.656 12.68 1.248 1 97.38 130 ALA B O 1
ATOM 5093 N N . VAL B 1 131 ? -7.781 13.688 0.686 1 97.38 131 VAL B N 1
ATOM 5094 C CA . VAL B 1 131 ? -8.172 14.906 1.383 1 97.38 131 VAL B CA 1
ATOM 5095 C C . VAL B 1 131 ? -9.164 15.695 0.527 1 97.38 131 VAL B C 1
ATOM 5097 O O . VAL B 1 131 ? -10.094 16.312 1.052 1 97.38 131 VAL B O 1
ATOM 5100 N N . ASN B 1 132 ? -8.992 15.742 -0.794 1 95.31 132 ASN B N 1
ATOM 5101 C CA . ASN B 1 132 ? -9.836 16.516 -1.695 1 95.31 132 ASN B CA 1
ATOM 5102 C C . ASN B 1 132 ? -11.273 16 -1.688 1 95.31 132 ASN B C 1
ATOM 5104 O O . ASN B 1 132 ? -12.211 16.75 -1.961 1 95.31 132 ASN B O 1
ATOM 5108 N N . GLN B 1 133 ? -11.414 14.734 -1.416 1 95.25 133 GLN B N 1
ATOM 5109 C CA . GLN B 1 133 ? -12.766 14.18 -1.401 1 95.25 133 GLN B CA 1
ATOM 5110 C C . GLN B 1 133 ? -13.617 14.836 -0.317 1 95.25 133 GLN B C 1
ATOM 5112 O O . GLN B 1 133 ? -14.852 14.828 -0.397 1 95.25 133 GLN B O 1
ATOM 5117 N N . PHE B 1 134 ? -12.961 15.438 0.615 1 97.75 134 PHE B N 1
ATOM 5118 C CA . PHE B 1 134 ? -13.672 16.125 1.687 1 97.75 134 PHE B CA 1
ATOM 5119 C C . PHE B 1 134 ? -13.797 17.609 1.388 1 97.75 134 PHE B C 1
ATOM 5121 O O . PHE B 1 134 ? -14.758 18.266 1.822 1 97.75 134 PHE B O 1
ATOM 5128 N N . LEU B 1 135 ? -12.875 18.25 0.672 1 96.56 135 LEU B N 1
ATOM 5129 C CA . LEU B 1 135 ? -12.766 19.703 0.553 1 96.56 135 LEU B CA 1
ATOM 5130 C C . LEU B 1 135 ? -13.375 20.188 -0.759 1 96.56 135 LEU B C 1
ATOM 5132 O O . LEU B 1 135 ? -13.977 21.266 -0.807 1 96.56 135 LEU B O 1
ATOM 5136 N N . SER B 1 136 ? -13.227 19.484 -1.852 1 92.56 136 SER B N 1
ATOM 5137 C CA . SER B 1 136 ? -13.508 19.969 -3.201 1 92.56 136 SER B CA 1
ATOM 5138 C C . SER B 1 136 ? -14.984 20.312 -3.371 1 92.56 136 SER B C 1
ATOM 5140 O O . SER B 1 136 ? -15.336 21.203 -4.148 1 92.56 136 SER B O 1
ATOM 5142 N N . GLN B 1 137 ? -15.844 19.734 -2.621 1 91.88 137 GLN B N 1
ATOM 5143 C CA . GLN B 1 137 ? -17.281 19.938 -2.812 1 91.88 137 GLN B CA 1
ATOM 5144 C C . GLN B 1 137 ? -17.844 20.891 -1.772 1 91.88 137 GLN B C 1
ATOM 5146 O O . GLN B 1 137 ? -19.062 21.062 -1.668 1 91.88 137 GLN B O 1
ATOM 5151 N N . ARG B 1 138 ? -16.906 21.531 -1.068 1 97.31 138 ARG B N 1
ATOM 5152 C CA . ARG B 1 138 ? -17.359 22.359 0.039 1 97.31 138 ARG B CA 1
ATOM 5153 C C . ARG B 1 138 ? -16.969 23.828 -0.163 1 97.31 138 ARG B C 1
ATOM 5155 O O . ARG B 1 138 ? -16.031 24.109 -0.917 1 97.31 138 ARG B O 1
ATOM 5162 N N . LYS B 1 139 ? -17.797 24.703 0.393 1 95.75 139 LYS B N 1
ATOM 5163 C CA . LYS B 1 139 ? -17.516 26.141 0.446 1 95.75 139 LYS B CA 1
ATOM 5164 C C . LYS B 1 139 ? -17.641 26.672 1.87 1 95.75 139 LYS B C 1
ATOM 5166 O O . LYS B 1 139 ? -18.5 26.219 2.635 1 95.75 139 LYS B O 1
ATOM 5171 N N . ASN B 1 140 ? -16.766 27.625 2.178 1 95.5 140 ASN B N 1
ATOM 5172 C CA . ASN B 1 140 ? -16.953 28.422 3.387 1 95.5 140 ASN B CA 1
ATOM 5173 C C . ASN B 1 140 ? -18.062 29.453 3.201 1 95.5 140 ASN B C 1
ATOM 5175 O O . ASN B 1 140 ? -18.547 29.672 2.086 1 95.5 140 ASN B O 1
ATOM 5179 N N . PRO B 1 141 ? -18.422 30.141 4.262 1 95.25 141 PRO B N 1
ATOM 5180 C CA . PRO B 1 141 ? -19.547 31.078 4.188 1 95.25 141 PRO B CA 1
ATOM 5181 C C . PRO B 1 141 ? -19.297 32.219 3.195 1 95.25 141 PRO B C 1
ATOM 5183 O O . PRO B 1 141 ? -20.25 32.75 2.629 1 95.25 141 PRO B O 1
ATOM 5186 N N . ASN B 1 142 ? -18.109 32.594 2.889 1 93.25 142 ASN B N 1
ATOM 5187 C CA . ASN B 1 142 ? -17.812 33.656 1.948 1 93.25 142 ASN B CA 1
ATOM 5188 C C . ASN B 1 142 ? -17.797 33.156 0.508 1 93.25 142 ASN B C 1
ATOM 5190 O O . ASN B 1 142 ? -17.438 33.906 -0.41 1 93.25 142 ASN B O 1
ATOM 5194 N N . GLY B 1 143 ? -18.031 31.875 0.318 1 92.88 143 GLY B N 1
ATOM 5195 C CA . GLY B 1 143 ? -18.125 31.297 -1.013 1 92.88 143 GLY B CA 1
ATOM 5196 C C . GLY B 1 143 ? -16.812 30.719 -1.511 1 92.88 143 GLY B C 1
ATOM 5197 O O . GLY B 1 143 ? -16.75 30.109 -2.58 1 92.88 143 GLY B O 1
ATOM 5198 N N . CYS B 1 144 ? -15.797 30.828 -0.705 1 93.69 144 CYS B N 1
ATOM 5199 C CA . CYS B 1 144 ? -14.492 30.328 -1.11 1 93.69 144 CYS B CA 1
ATOM 5200 C C . CYS B 1 144 ? -14.312 28.859 -0.716 1 93.69 144 CYS B C 1
ATOM 5202 O O . CYS B 1 144 ? -14.852 28.422 0.304 1 93.69 144 CYS B O 1
ATOM 5204 N N . GLN B 1 145 ? -13.594 28.047 -1.438 1 92.88 145 GLN B N 1
ATOM 5205 C CA . GLN B 1 145 ? -13.242 26.672 -1.079 1 92.88 145 GLN B CA 1
ATOM 5206 C C . GLN B 1 145 ? -12.367 26.641 0.171 1 92.88 145 GLN B C 1
ATOM 5208 O O . GLN B 1 145 ? -11.453 27.453 0.316 1 92.88 145 GLN B O 1
ATOM 5213 N N . PRO B 1 146 ? -12.727 25.75 1.059 1 97.06 146 PRO B N 1
ATOM 5214 C CA . PRO B 1 146 ? -11.875 25.641 2.242 1 97.06 146 PRO B CA 1
ATOM 5215 C C . PRO B 1 146 ? -10.43 25.281 1.896 1 97.06 146 PRO B C 1
ATOM 5217 O O . PRO B 1 146 ? -10.188 24.594 0.901 1 97.06 146 PRO B O 1
ATOM 5220 N N . LYS B 1 147 ? -9.508 25.781 2.658 1 96.75 147 LYS B N 1
ATOM 5221 C CA . LYS B 1 147 ? -8.094 25.438 2.568 1 96.75 147 LYS B CA 1
ATOM 5222 C C . LYS B 1 147 ? -7.648 24.625 3.777 1 96.75 147 LYS B C 1
ATOM 5224 O O . LYS B 1 147 ? -8.383 24.5 4.758 1 96.75 147 LYS B O 1
ATOM 5229 N N . MET B 1 148 ? -6.492 23.984 3.715 1 98.31 148 MET B N 1
ATOM 5230 C CA . MET B 1 148 ? -5.973 23.125 4.777 1 98.31 148 MET B CA 1
ATOM 5231 C C . MET B 1 148 ? -4.449 23.219 4.848 1 98.31 148 MET B C 1
ATOM 5233 O O . MET B 1 148 ? -3.82 23.859 4.012 1 98.31 148 MET B O 1
ATOM 5237 N N . THR B 1 149 ? -3.891 22.672 5.914 1 98.88 149 THR B N 1
ATOM 5238 C CA . THR B 1 149 ? -2.443 22.562 6.07 1 98.88 149 THR B CA 1
ATOM 5239 C C . THR B 1 149 ? -1.967 21.141 5.809 1 98.88 149 THR B C 1
ATOM 5241 O O . THR B 1 149 ? -2.516 20.188 6.363 1 98.88 149 THR B O 1
ATOM 5244 N N . TYR B 1 150 ? -1.061 20.953 4.945 1 98.88 150 TYR B N 1
ATOM 5245 C CA . TYR B 1 150 ? -0.379 19.688 4.754 1 98.88 150 TYR B CA 1
ATOM 5246 C C . TYR B 1 150 ? 1.018 19.719 5.363 1 98.88 150 TYR B C 1
ATOM 5248 O O . TYR B 1 150 ? 1.899 20.422 4.875 1 98.88 150 TYR B O 1
ATOM 5256 N N . PHE B 1 151 ? 1.244 18.984 6.492 1 98.88 151 PHE B N 1
ATOM 5257 C CA . PHE B 1 151 ? 2.576 18.734 7.039 1 98.88 151 PHE B CA 1
ATOM 5258 C C . PHE B 1 151 ? 3.303 17.656 6.242 1 98.88 151 PHE B C 1
ATOM 5260 O O . PHE B 1 151 ? 3.057 16.469 6.438 1 98.88 151 PHE B O 1
ATOM 5267 N N . VAL B 1 152 ? 4.277 18.062 5.473 1 98.75 152 VAL B N 1
ATOM 5268 C CA . VAL B 1 152 ? 4.809 17.219 4.414 1 98.75 152 VAL B CA 1
ATOM 5269 C C . VAL B 1 152 ? 6.113 16.562 4.875 1 98.75 152 VAL B C 1
ATOM 5271 O O . VAL B 1 152 ? 7.035 17.25 5.312 1 98.75 152 VAL B O 1
ATOM 5274 N N . SER B 1 153 ? 6.199 15.266 4.781 1 97.88 153 SER B N 1
ATOM 5275 C CA . SER B 1 153 ? 7.453 14.523 4.762 1 97.88 153 SER B CA 1
ATOM 5276 C C . SER B 1 153 ? 7.941 14.305 3.334 1 97.88 153 SER B C 1
ATOM 5278 O O . SER B 1 153 ? 7.152 13.984 2.445 1 97.88 153 SER B O 1
ATOM 5280 N N . LEU B 1 154 ? 9.164 14.453 3.129 1 96.56 154 LEU B N 1
ATOM 5281 C CA . LEU B 1 154 ? 9.68 14.438 1.766 1 96.56 154 LEU B CA 1
ATOM 5282 C C . LEU B 1 154 ? 9.656 13.023 1.194 1 96.56 154 LEU B C 1
ATOM 5284 O O . LEU B 1 154 ? 9.391 12.828 0.005 1 96.56 154 LEU B O 1
ATOM 5288 N N . ASN B 1 155 ? 9.969 12.031 1.984 1 93.38 155 ASN B N 1
ATOM 5289 C CA . ASN B 1 155 ? 9.969 10.648 1.515 1 93.38 155 ASN B CA 1
ATOM 5290 C C . ASN B 1 155 ? 8.641 10.273 0.871 1 93.38 155 ASN B C 1
ATOM 5292 O O . ASN B 1 155 ? 7.578 10.516 1.447 1 93.38 155 ASN B O 1
ATOM 5296 N N . TYR B 1 156 ? 8.656 9.797 -0.435 1 92.19 156 TYR B N 1
ATOM 5297 C CA . TYR B 1 156 ? 7.535 9.297 -1.221 1 92.19 156 TYR B CA 1
ATOM 5298 C C . TYR B 1 156 ? 6.68 10.445 -1.749 1 92.19 156 TYR B C 1
ATOM 5300 O O . TYR B 1 156 ? 5.637 10.219 -2.365 1 92.19 156 TYR B O 1
ATOM 5308 N N . THR B 1 157 ? 7.094 11.719 -1.492 1 96.62 157 THR B N 1
ATOM 5309 C CA . THR B 1 157 ? 6.309 12.883 -1.894 1 96.62 157 THR B CA 1
ATOM 5310 C C . THR B 1 157 ? 6.562 13.227 -3.357 1 96.62 157 THR B C 1
ATOM 5312 O O . THR B 1 157 ? 7.715 13.273 -3.799 1 96.62 157 THR B O 1
ATOM 5315 N N . ASN B 1 158 ? 5.434 13.281 -4.133 1 96 158 ASN B N 1
ATOM 5316 C CA . ASN B 1 158 ? 5.484 13.859 -5.473 1 96 158 ASN B CA 1
ATOM 5317 C C . ASN B 1 158 ? 5.605 15.375 -5.426 1 96 158 ASN B C 1
ATOM 5319 O O . ASN B 1 158 ? 4.676 16.062 -5.004 1 96 158 ASN B O 1
ATOM 5323 N N . TYR B 1 159 ? 6.672 15.953 -5.922 1 96.81 159 TYR B N 1
ATOM 5324 C CA . TYR B 1 159 ? 7.043 17.344 -5.719 1 96.81 159 TYR B CA 1
ATOM 5325 C C . TYR B 1 159 ? 6.062 18.281 -6.422 1 96.81 159 TYR B C 1
ATOM 5327 O O . TYR B 1 159 ? 5.684 19.312 -5.879 1 96.81 159 TYR B O 1
ATOM 5335 N N . SER B 1 160 ? 5.625 17.906 -7.648 1 95.81 160 SER B N 1
ATOM 5336 C CA . SER B 1 160 ? 4.723 18.781 -8.383 1 95.81 160 SER B CA 1
ATOM 5337 C C . SER B 1 160 ? 3.361 18.875 -7.707 1 95.81 160 SER B C 1
ATOM 5339 O O . SER B 1 160 ? 2.693 19.906 -7.777 1 95.81 160 SER B O 1
ATOM 5341 N N . MET B 1 161 ? 3.006 17.828 -7.016 1 96.44 161 MET B N 1
ATOM 5342 C CA . MET B 1 161 ? 1.72 17.844 -6.324 1 96.44 161 MET B CA 1
ATOM 5343 C C . MET B 1 161 ? 1.771 18.766 -5.102 1 96.44 161 MET B C 1
ATOM 5345 O O . MET B 1 161 ? 0.77 19.391 -4.746 1 96.44 161 MET B O 1
ATOM 5349 N N . VAL B 1 162 ? 2.949 18.875 -4.48 1 98.31 162 VAL B N 1
ATOM 5350 C CA . VAL B 1 162 ? 3.135 19.844 -3.412 1 98.31 162 VAL B CA 1
ATOM 5351 C C . VAL B 1 162 ? 2.967 21.266 -3.973 1 98.31 162 VAL B C 1
ATOM 5353 O O . VAL B 1 162 ? 2.293 22.094 -3.367 1 98.31 162 VAL B O 1
ATOM 5356 N N . THR B 1 163 ? 3.613 21.531 -5.164 1 97.69 163 THR B N 1
ATOM 5357 C CA . THR B 1 163 ? 3.475 22.828 -5.836 1 97.69 163 THR B CA 1
ATOM 5358 C C . THR B 1 163 ? 2.004 23.141 -6.082 1 97.69 163 THR B C 1
ATOM 5360 O O . THR B 1 163 ? 1.545 24.25 -5.773 1 97.69 163 THR B O 1
ATOM 5363 N N . ASP B 1 164 ? 1.276 22.125 -6.629 1 95.94 164 ASP B N 1
ATOM 5364 C CA . ASP B 1 164 ? -0.132 22.297 -6.969 1 95.94 164 ASP B CA 1
ATOM 5365 C C . ASP B 1 164 ? -0.957 22.641 -5.73 1 95.94 164 ASP B C 1
ATOM 5367 O O . ASP B 1 164 ? -1.815 23.531 -5.777 1 95.94 164 ASP B O 1
ATOM 5371 N N . TRP B 1 165 ? -0.583 21.906 -4.691 1 96.69 165 TRP B N 1
ATOM 5372 C CA . TRP B 1 165 ? -1.345 22.078 -3.459 1 96.69 165 TRP B CA 1
ATOM 5373 C C . TRP B 1 165 ? -1.11 23.469 -2.869 1 96.69 165 TRP B C 1
ATOM 5375 O O . TRP B 1 165 ? -2.049 24.109 -2.398 1 96.69 165 TRP B O 1
ATOM 5385 N N . TYR B 1 166 ? 0.08 23.969 -2.908 1 96.75 166 TYR B N 1
ATOM 5386 C CA . TYR B 1 166 ? 0.444 25.297 -2.424 1 96.75 166 TYR B CA 1
ATOM 5387 C C . TYR B 1 166 ? -0.206 26.375 -3.271 1 96.75 166 TYR B C 1
ATOM 5389 O O . TYR B 1 166 ? -0.808 27.312 -2.736 1 96.75 166 TYR B O 1
ATOM 5397 N N . VAL B 1 167 ? -0.11 26.266 -4.543 1 95.25 167 VAL B N 1
ATOM 5398 C CA . VAL B 1 167 ? -0.588 27.297 -5.461 1 95.25 167 VAL B CA 1
ATOM 5399 C C . VAL B 1 167 ? -2.113 27.359 -5.418 1 95.25 167 VAL B C 1
ATOM 5401 O O . VAL B 1 167 ? -2.703 28.422 -5.633 1 95.25 167 VAL B O 1
ATOM 5404 N N . ALA B 1 168 ? -2.689 26.203 -5.059 1 93.44 168 ALA B N 1
ATOM 5405 C CA . ALA B 1 168 ? -4.141 26.188 -4.898 1 93.44 168 ALA B CA 1
ATOM 5406 C C . ALA B 1 168 ? -4.562 26.891 -3.613 1 93.44 168 ALA B C 1
ATOM 5408 O O . ALA B 1 168 ? -5.754 27.031 -3.334 1 93.44 168 ALA B O 1
ATOM 5409 N N . GLY B 1 169 ? -3.654 27.375 -2.852 1 94.12 169 GLY B N 1
ATOM 5410 C CA . GLY B 1 169 ? -3.975 28.203 -1.699 1 94.12 169 GLY B CA 1
ATOM 5411 C C . GLY B 1 169 ? -3.826 27.469 -0.378 1 94.12 169 GLY B C 1
ATOM 5412 O O . GLY B 1 169 ? -4.02 28.062 0.688 1 94.12 169 GLY B O 1
ATOM 5413 N N . ASN B 1 170 ? -3.441 26.141 -0.391 1 96.81 170 ASN B N 1
ATOM 5414 C CA . ASN B 1 170 ? -3.25 25.391 0.844 1 96.81 170 ASN B CA 1
ATOM 5415 C C . ASN B 1 170 ? -1.882 25.672 1.462 1 96.81 170 ASN B C 1
ATOM 5417 O O . ASN B 1 170 ? -0.959 26.094 0.77 1 96.81 170 ASN B O 1
ATOM 5421 N N . GLU B 1 171 ? -1.823 25.469 2.758 1 98.38 171 GLU B N 1
ATOM 5422 C CA . GLU B 1 171 ? -0.559 25.656 3.465 1 98.38 171 GLU B CA 1
ATOM 5423 C C . GLU B 1 171 ? 0.314 24.406 3.365 1 98.38 171 GLU B C 1
ATOM 5425 O O . GLU B 1 171 ? -0.18 23.281 3.494 1 98.38 171 GLU B O 1
ATOM 5430 N N . ILE B 1 172 ? 1.571 24.594 3.115 1 98.75 172 ILE B N 1
ATOM 5431 C CA . ILE B 1 172 ? 2.59 23.547 3.219 1 98.75 172 ILE B CA 1
ATOM 5432 C C . ILE B 1 172 ? 3.434 23.781 4.473 1 98.75 172 ILE B C 1
ATOM 5434 O O . ILE B 1 172 ? 3.982 24.859 4.668 1 98.75 172 ILE B O 1
ATOM 5438 N N . ALA B 1 173 ? 3.516 22.828 5.309 1 98.88 173 ALA B N 1
ATOM 5439 C CA . ALA B 1 173 ? 4.297 22.875 6.539 1 98.88 173 ALA B CA 1
ATOM 5440 C C . ALA B 1 173 ? 5.238 21.672 6.633 1 98.88 173 ALA B C 1
ATOM 5442 O O . ALA B 1 173 ? 5.223 20.797 5.77 1 98.88 173 ALA B O 1
ATOM 5443 N N . ASP B 1 174 ? 6.137 21.734 7.621 1 98.75 174 ASP B N 1
ATOM 5444 C CA . ASP B 1 174 ? 7.25 20.781 7.703 1 98.75 174 ASP B CA 1
ATOM 5445 C C . ASP B 1 174 ? 6.91 19.609 8.625 1 98.75 174 ASP B C 1
ATOM 5447 O O . ASP B 1 174 ? 6.43 19.812 9.734 1 98.75 174 ASP B O 1
ATOM 5451 N N . HIS B 1 175 ? 7.188 18.391 8.148 1 98.62 175 HIS B N 1
ATOM 5452 C CA . HIS B 1 175 ? 7.023 17.141 8.883 1 98.62 175 HIS B CA 1
ATOM 5453 C C . HIS B 1 175 ? 8.258 16.266 8.734 1 98.62 175 HIS B C 1
ATOM 5455 O O . HIS B 1 175 ? 8.148 15.031 8.695 1 98.62 175 HIS B O 1
ATOM 5461 N N . THR B 1 176 ? 9.453 16.859 8.555 1 97.88 176 THR B N 1
ATOM 5462 C CA . THR B 1 176 ? 10.773 16.25 8.422 1 97.88 176 THR B CA 1
ATOM 5463 C C . THR B 1 176 ? 10.898 15.5 7.098 1 97.88 176 THR B C 1
ATOM 5465 O O . THR B 1 176 ? 9.906 15.32 6.391 1 97.88 176 THR B O 1
ATOM 5468 N N . MET B 1 177 ? 12.125 15.047 6.777 1 97.25 177 MET B N 1
ATOM 5469 C CA . MET B 1 177 ? 12.375 14.422 5.484 1 97.25 177 MET B CA 1
ATOM 5470 C C . MET B 1 177 ? 11.938 12.969 5.488 1 97.25 177 MET B C 1
ATOM 5472 O O . MET B 1 177 ? 11.234 12.523 4.578 1 97.25 177 MET B O 1
ATOM 5476 N N . THR B 1 178 ? 12.289 12.242 6.473 1 95.38 178 THR B N 1
ATOM 5477 C CA . THR B 1 178 ? 12.109 10.797 6.441 1 95.38 178 THR B CA 1
ATOM 5478 C C . THR B 1 178 ? 11.195 10.344 7.578 1 95.38 178 THR B C 1
ATOM 5480 O O . THR B 1 178 ? 11.188 9.172 7.941 1 95.38 178 THR B O 1
ATOM 5483 N N . HIS B 1 179 ? 10.469 11.281 8.281 1 94.62 179 HIS B N 1
ATOM 5484 C CA . HIS B 1 179 ? 9.453 10.984 9.281 1 94.62 179 HIS B CA 1
ATOM 5485 C C . HIS B 1 179 ? 10.086 10.422 10.555 1 94.62 179 HIS B C 1
ATOM 5487 O O . HIS B 1 179 ? 9.57 9.469 11.141 1 94.62 179 HIS B O 1
ATOM 5493 N N . VAL B 1 180 ? 11.188 11.016 10.938 1 88.31 180 VAL B N 1
ATOM 5494 C CA . VAL B 1 180 ? 11.867 10.562 12.148 1 88.31 180 VAL B CA 1
ATOM 5495 C C . VAL B 1 180 ? 11.359 11.359 13.352 1 88.31 180 VAL B C 1
ATOM 5497 O O . VAL B 1 180 ? 11.164 12.57 13.266 1 88.31 180 VAL B O 1
ATOM 5500 N N . GLY B 1 181 ? 11.086 10.664 14.539 1 87 181 GLY B N 1
ATOM 5501 C CA . GLY B 1 181 ? 10.797 11.312 15.805 1 87 181 GLY B CA 1
ATOM 5502 C C . GLY B 1 181 ? 12.023 11.906 16.469 1 87 181 GLY B C 1
ATOM 5503 O O . GLY B 1 181 ? 13.148 11.461 16.219 1 87 181 GLY B O 1
ATOM 5504 N N . ASP B 1 182 ? 11.617 12.922 17.297 1 89.69 182 ASP B N 1
ATOM 5505 C CA . ASP B 1 182 ? 12.727 13.656 17.875 1 89.69 182 ASP B CA 1
ATOM 5506 C C . ASP B 1 182 ? 13.812 13.938 16.844 1 89.69 182 ASP B C 1
ATOM 5508 O O . ASP B 1 182 ? 14.977 13.57 17.047 1 89.69 182 ASP B O 1
ATOM 5512 N N . ALA B 1 183 ? 13.398 14.523 15.828 1 91.81 183 ALA B N 1
ATOM 5513 C CA . ALA B 1 183 ? 14.164 14.625 14.586 1 91.81 183 ALA B CA 1
ATOM 5514 C C . ALA B 1 183 ? 15.422 15.461 14.789 1 91.81 183 ALA B C 1
ATOM 5516 O O . ALA B 1 183 ? 15.375 16.531 15.391 1 91.81 183 ALA B O 1
ATOM 5517 N N . PRO B 1 184 ? 16.562 14.961 14.234 1 92.81 184 PRO B N 1
ATOM 5518 C CA . PRO B 1 184 ? 17.75 15.828 14.148 1 92.81 184 PRO B CA 1
ATOM 5519 C C . PRO B 1 184 ? 17.516 17.047 13.273 1 92.81 184 PRO B C 1
ATOM 5521 O O . PRO B 1 184 ? 16.562 17.094 12.484 1 92.81 184 PRO B O 1
ATOM 5524 N N . VAL B 1 185 ? 18.328 17.969 13.445 1 91.88 185 VAL B N 1
ATOM 5525 C CA . VAL B 1 185 ? 18.234 19.25 12.766 1 91.88 185 VAL B CA 1
ATOM 5526 C C . VAL B 1 185 ? 18.234 19.047 11.25 1 91.88 185 VAL B C 1
ATOM 5528 O O . VAL B 1 185 ? 17.547 19.75 10.516 1 91.88 185 VAL B O 1
ATOM 5531 N N . SER B 1 186 ? 19 17.984 10.758 1 91.94 186 SER B N 1
ATOM 5532 C CA . SER B 1 186 ? 19.125 17.719 9.328 1 91.94 186 SER B CA 1
ATOM 5533 C C . SER B 1 186 ? 17.797 17.266 8.727 1 91.94 186 SER B C 1
ATOM 5535 O O . SER B 1 186 ? 17.5 17.547 7.562 1 91.94 186 SER B O 1
ATOM 5537 N N . GLU B 1 187 ? 16.969 16.609 9.516 1 96.31 187 GLU B N 1
ATOM 5538 C CA . GLU B 1 187 ? 15.641 16.172 9.086 1 96.31 187 GLU B CA 1
ATOM 5539 C C . GLU B 1 187 ? 14.703 17.375 8.891 1 96.31 187 GLU B C 1
ATOM 5541 O O . GLU B 1 187 ? 13.914 17.391 7.945 1 96.31 187 GLU B O 1
ATOM 5546 N N . ILE B 1 188 ? 14.797 18.359 9.82 1 97.31 188 ILE B N 1
ATOM 5547 C CA . ILE B 1 188 ? 13.914 19.531 9.844 1 97.31 188 ILE B CA 1
ATOM 5548 C C . ILE B 1 188 ? 14.367 20.531 8.789 1 97.31 188 ILE B C 1
ATOM 5550 O O . ILE B 1 188 ? 13.594 20.906 7.91 1 97.31 188 ILE B O 1
ATOM 5554 N N . ASP B 1 189 ? 15.672 20.875 8.789 1 94.38 189 ASP B N 1
ATOM 5555 C CA . ASP B 1 189 ? 16.219 21.875 7.875 1 94.38 189 ASP B CA 1
ATOM 5556 C C . ASP B 1 189 ? 16.266 21.328 6.445 1 94.38 189 ASP B C 1
ATOM 5558 O O . ASP B 1 189 ? 15.984 22.062 5.492 1 94.38 189 ASP B O 1
ATOM 5562 N N . GLY B 1 190 ? 16.641 20.078 6.309 1 94 190 GLY B N 1
ATOM 5563 C CA . GLY B 1 190 ? 16.688 19.453 4.996 1 94 190 GLY B CA 1
ATOM 5564 C C . GLY B 1 190 ? 15.352 19.422 4.293 1 94 190 GLY B C 1
ATOM 5565 O O . GLY B 1 190 ? 15.281 19.562 3.068 1 94 190 GLY B O 1
ATOM 5566 N N . ASN B 1 191 ? 14.312 19.25 5.078 1 97.12 191 ASN B N 1
ATOM 5567 C CA . ASN B 1 191 ? 12.977 19.234 4.488 1 97.12 191 ASN B CA 1
ATOM 5568 C C . ASN B 1 191 ? 12.609 20.609 3.912 1 97.12 191 ASN B C 1
ATOM 5570 O O . ASN B 1 191 ? 12.023 20.688 2.83 1 97.12 191 ASN B O 1
ATOM 5574 N N . ILE B 1 192 ? 12.945 21.703 4.605 1 95.88 192 ILE B N 1
ATOM 5575 C CA . ILE B 1 192 ? 12.703 23.062 4.125 1 95.88 192 ILE B CA 1
ATOM 5576 C C . ILE B 1 192 ? 13.453 23.281 2.811 1 95.88 192 ILE B C 1
ATOM 5578 O O . ILE B 1 192 ? 12.883 23.781 1.841 1 95.88 192 ILE B O 1
ATOM 5582 N N . ILE B 1 193 ? 14.664 22.828 2.752 1 92.5 193 ILE B N 1
ATOM 5583 C CA . ILE B 1 193 ? 15.516 23 1.585 1 92.5 193 ILE B CA 1
ATOM 5584 C C . ILE B 1 193 ? 14.93 22.266 0.391 1 92.5 193 ILE B C 1
ATOM 5586 O O . ILE B 1 193 ? 14.805 22.812 -0.701 1 92.5 193 ILE B O 1
ATOM 5590 N N . ALA B 1 194 ? 14.539 21.062 0.598 1 94.25 194 ALA B N 1
ATOM 5591 C CA . ALA B 1 194 ? 14.023 20.219 -0.482 1 94.25 194 ALA B CA 1
ATOM 5592 C C . ALA B 1 194 ? 12.68 20.75 -0.986 1 94.25 194 ALA B C 1
ATOM 5594 O O . ALA B 1 194 ? 12.438 20.797 -2.193 1 94.25 194 ALA B O 1
ATOM 5595 N N . LEU B 1 195 ? 11.789 21.109 -0.087 1 96.88 195 LEU B N 1
ATOM 5596 C CA . LEU B 1 195 ? 10.484 21.641 -0.473 1 96.88 195 LEU B CA 1
ATOM 5597 C C . LEU B 1 195 ? 10.641 22.938 -1.268 1 96.88 195 LEU B C 1
ATOM 5599 O O . LEU B 1 195 ? 9.906 23.172 -2.227 1 96.88 195 LEU B O 1
ATOM 5603 N N . ASN B 1 196 ? 11.562 23.719 -0.831 1 94.62 196 ASN B N 1
ATOM 5604 C CA . ASN B 1 196 ? 11.844 24.938 -1.567 1 94.62 196 ASN B CA 1
ATOM 5605 C C . ASN B 1 196 ? 12.406 24.641 -2.955 1 94.62 196 ASN B C 1
ATOM 5607 O O . ASN B 1 196 ? 11.922 25.172 -3.953 1 94.62 196 ASN B O 1
ATOM 5611 N N . SER B 1 197 ? 13.344 23.75 -3.123 1 92.5 197 SER B N 1
ATOM 5612 C CA . SER B 1 197 ? 14.117 23.562 -4.34 1 92.5 197 SER B CA 1
ATOM 5613 C C . SER B 1 197 ? 13.367 22.688 -5.34 1 92.5 197 SER B C 1
ATOM 5615 O O . SER B 1 197 ? 13.492 22.875 -6.555 1 92.5 197 SER B O 1
ATOM 5617 N N . LEU B 1 198 ? 12.586 21.766 -4.824 1 93.88 198 LEU B N 1
ATOM 56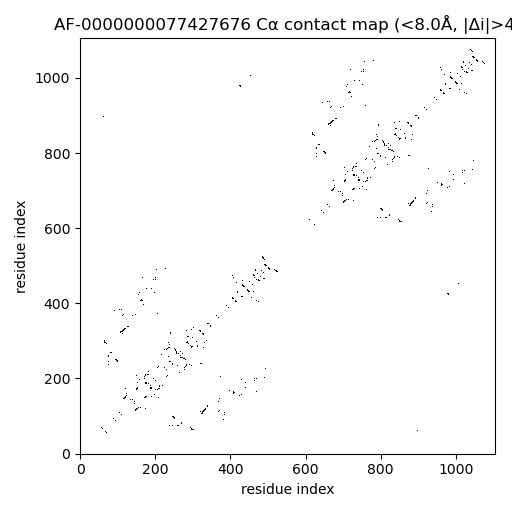18 C CA . LEU B 1 198 ? 12.023 20.766 -5.723 1 93.88 198 LEU B CA 1
ATOM 5619 C C . LEU B 1 198 ? 10.531 21.016 -5.945 1 93.88 198 LEU B C 1
ATOM 5621 O O . LEU B 1 198 ? 9.953 20.516 -6.902 1 93.88 198 LEU B O 1
ATOM 5625 N N . SER B 1 199 ? 9.93 21.734 -5.043 1 96.69 199 SER B N 1
ATOM 5626 C CA . SER B 1 199 ? 8.5 22.016 -5.164 1 96.69 199 SER B CA 1
ATOM 5627 C C . SER B 1 199 ? 8.242 23.5 -5.328 1 96.69 199 SER B C 1
ATOM 5629 O O . SER B 1 199 ? 7.098 23.922 -5.539 1 96.69 199 SER B O 1
ATOM 5631 N N . GLY B 1 200 ? 9.273 24.344 -5.16 1 96 200 GLY B N 1
ATOM 5632 C CA . GLY B 1 200 ? 9.094 25.766 -5.316 1 96 200 GLY B CA 1
ATOM 5633 C C . GLY B 1 200 ? 8.281 26.406 -4.199 1 96 200 GLY B C 1
ATOM 5634 O O . GLY B 1 200 ? 7.5 27.328 -4.438 1 96 200 GLY B O 1
ATOM 5635 N N . ILE B 1 201 ? 8.438 25.875 -2.975 1 97.5 201 ILE B N 1
ATOM 5636 C CA . ILE B 1 201 ? 7.77 26.5 -1.835 1 97.5 201 ILE B CA 1
ATOM 5637 C C . ILE B 1 201 ? 8.672 27.578 -1.239 1 97.5 201 ILE B C 1
ATOM 5639 O O . ILE B 1 201 ? 9.805 27.297 -0.835 1 97.5 201 ILE B O 1
ATOM 5643 N N . PRO B 1 202 ? 8.211 28.828 -1.207 1 95 202 PRO B N 1
ATOM 5644 C CA . PRO B 1 202 ? 9.031 29.844 -0.541 1 95 202 PRO B CA 1
ATOM 5645 C C . PRO B 1 202 ? 9.367 29.469 0.901 1 95 202 PRO B C 1
ATOM 5647 O O . PRO B 1 202 ? 8.531 28.906 1.614 1 95 202 PRO B O 1
ATOM 5650 N N . ILE B 1 203 ? 10.578 29.844 1.353 1 94 203 ILE B N 1
ATOM 5651 C CA . ILE B 1 203 ? 11.023 29.547 2.711 1 94 203 ILE B CA 1
ATOM 5652 C C . ILE B 1 203 ? 10.078 30.219 3.713 1 94 203 ILE B C 1
ATOM 5654 O O . ILE B 1 203 ? 9.695 29.594 4.711 1 94 203 ILE B O 1
ATOM 5658 N N . SER B 1 204 ? 9.656 31.422 3.426 1 93.44 204 SER B N 1
ATOM 5659 C CA . SER B 1 204 ? 8.766 32.156 4.305 1 93.44 204 SER B CA 1
ATOM 5660 C C . SER B 1 204 ? 7.398 31.5 4.418 1 93.44 204 SER B C 1
ATOM 5662 O O . SER B 1 204 ? 6.66 31.75 5.375 1 93.44 204 SER B O 1
ATOM 5664 N N . ALA B 1 205 ? 7.051 30.703 3.408 1 95.81 205 ALA B N 1
ATOM 5665 C CA . ALA B 1 205 ? 5.734 30.062 3.395 1 95.81 205 ALA B CA 1
ATOM 5666 C C . ALA B 1 205 ? 5.719 28.812 4.262 1 95.81 205 ALA B C 1
ATOM 5668 O O . ALA B 1 205 ? 4.648 28.312 4.633 1 95.81 205 ALA B O 1
ATOM 5669 N N . ILE B 1 206 ? 6.844 28.219 4.562 1 97.44 206 ILE B N 1
ATOM 5670 C CA . ILE B 1 206 ? 6.918 27.047 5.438 1 97.44 206 ILE B CA 1
ATOM 5671 C C . ILE B 1 206 ? 6.949 27.5 6.895 1 97.44 206 ILE B C 1
ATOM 5673 O O . ILE B 1 206 ? 8.016 27.562 7.512 1 97.44 206 ILE B O 1
ATOM 5677 N N . GLN B 1 207 ? 5.785 27.75 7.406 1 98.06 207 GLN B N 1
ATOM 5678 C CA . GLN B 1 207 ? 5.641 28.422 8.695 1 98.06 207 GLN B CA 1
ATOM 5679 C C . GLN B 1 207 ? 5.551 27.422 9.836 1 98.06 207 GLN B C 1
ATOM 5681 O O . GLN B 1 207 ? 5.945 27.719 10.969 1 98.06 207 GLN B O 1
ATOM 5686 N N . GLY B 1 208 ? 5.027 26.344 9.539 1 98.75 208 GLY B N 1
ATOM 5687 C CA . GLY B 1 208 ? 4.645 25.453 10.625 1 98.75 208 GLY B CA 1
ATOM 5688 C C . GLY B 1 208 ? 5.434 24.172 10.641 1 98.75 208 GLY B C 1
ATOM 5689 O O . GLY B 1 208 ? 6 23.766 9.617 1 98.75 208 GLY B O 1
ATOM 5690 N N . PHE B 1 209 ? 5.488 23.609 11.828 1 98.75 209 PHE B N 1
ATOM 5691 C CA . PHE B 1 209 ? 6.129 22.328 12.055 1 98.75 209 PHE B CA 1
ATOM 5692 C C . PHE B 1 209 ? 5.238 21.422 12.898 1 98.75 209 PHE B C 1
ATOM 5694 O O . PHE B 1 209 ? 4.52 21.891 13.781 1 98.75 209 PHE B O 1
ATOM 5701 N N . ARG B 1 210 ? 5.238 20.188 12.617 1 98.62 210 ARG B N 1
ATOM 5702 C CA . ARG B 1 210 ? 4.688 19.141 13.477 1 98.62 210 ARG B CA 1
ATOM 5703 C C . ARG B 1 210 ? 5.629 17.953 13.562 1 98.62 210 ARG B C 1
ATOM 5705 O O . ARG B 1 210 ? 6.02 17.391 12.531 1 98.62 210 ARG B O 1
ATOM 5712 N N . ALA B 1 211 ? 5.883 17.531 14.781 1 97.5 211 ALA B N 1
ATOM 5713 C CA . ALA B 1 211 ? 6.809 16.422 14.984 1 97.5 211 ALA B CA 1
ATOM 5714 C C . ALA B 1 211 ? 6.152 15.094 14.625 1 97.5 211 ALA B C 1
ATOM 5716 O O . ALA B 1 211 ? 5.02 14.82 15.031 1 97.5 211 ALA B O 1
ATOM 5717 N N . PRO B 1 212 ? 6.961 14.281 13.766 1 95 212 PRO B N 1
ATOM 5718 C CA . PRO B 1 212 ? 6.461 12.922 13.57 1 95 212 PRO B CA 1
ATOM 5719 C C . PRO B 1 212 ? 6.191 12.195 14.891 1 95 212 PRO B C 1
ATOM 5721 O O . PRO B 1 212 ? 6.957 12.336 15.844 1 95 212 PRO B O 1
ATOM 5724 N N . TYR B 1 213 ? 5.02 11.547 14.984 1 90.19 213 TYR B N 1
ATOM 5725 C CA . TYR B 1 213 ? 4.598 10.789 16.156 1 90.19 213 TYR B CA 1
ATOM 5726 C C . TYR B 1 213 ? 4.336 11.719 17.344 1 90.19 213 TYR B C 1
ATOM 5728 O O . TYR B 1 213 ? 4.164 11.258 18.469 1 90.19 213 TYR B O 1
ATOM 5736 N N . LEU B 1 214 ? 4.387 13 17.125 1 93.25 214 LEU B N 1
ATOM 5737 C CA . LEU B 1 214 ? 4.301 14 18.172 1 93.25 214 LEU B CA 1
ATOM 5738 C C . LEU B 1 214 ? 5.418 13.805 19.203 1 93.25 214 LEU B C 1
ATOM 5740 O O . LEU B 1 214 ? 5.223 14.055 20.391 1 93.25 214 LEU B O 1
ATOM 5744 N N . ASN B 1 215 ? 6.449 13.148 18.672 1 92.75 215 ASN B N 1
ATOM 5745 C CA . ASN B 1 215 ? 7.652 12.93 19.469 1 92.75 215 ASN B CA 1
ATOM 5746 C C . ASN B 1 215 ? 8.664 14.062 19.281 1 92.75 215 ASN B C 1
ATOM 5748 O O . ASN B 1 215 ? 9.406 14.086 18.297 1 92.75 215 ASN B O 1
ATOM 5752 N N . TYR B 1 216 ? 8.578 14.945 20.266 1 93.69 216 TYR B N 1
ATOM 5753 C CA . TYR B 1 216 ? 9.484 16.078 20.281 1 93.69 216 TYR B CA 1
ATOM 5754 C C . TYR B 1 216 ? 10.141 16.25 21.641 1 93.69 216 TYR B C 1
ATOM 5756 O O . TYR B 1 216 ? 9.664 15.703 22.641 1 93.69 216 TYR B O 1
ATOM 5764 N N . SER B 1 217 ? 11.234 16.984 21.719 1 93 217 SER B N 1
ATOM 5765 C CA . SER B 1 217 ? 11.945 17.359 22.922 1 93 217 SER B CA 1
ATOM 5766 C C . SER B 1 217 ? 12.039 18.875 23.062 1 93 217 SER B C 1
ATOM 5768 O O . SER B 1 217 ? 11.648 19.609 22.156 1 93 217 SER B O 1
ATOM 5770 N N . ILE B 1 218 ? 12.438 19.203 24.297 1 93.75 218 ILE B N 1
ATOM 5771 C CA . ILE B 1 218 ? 12.727 20.609 24.531 1 93.75 218 ILE B CA 1
ATOM 5772 C C . ILE B 1 218 ? 13.727 21.109 23.484 1 93.75 218 ILE B C 1
ATOM 5774 O O . ILE B 1 218 ? 13.609 22.234 22.984 1 93.75 218 ILE B O 1
ATOM 5778 N N . ASN B 1 219 ? 14.625 20.266 23.109 1 93.44 219 ASN B N 1
ATOM 5779 C CA . ASN B 1 219 ? 15.625 20.625 22.109 1 93.44 219 ASN B CA 1
ATOM 5780 C C . ASN B 1 219 ? 15 20.828 20.734 1 93.44 219 ASN B C 1
ATOM 5782 O O . ASN B 1 219 ? 15.43 21.688 19.969 1 93.44 219 ASN B O 1
ATOM 5786 N N . THR B 1 220 ? 14.031 19.984 20.375 1 95 220 THR B N 1
ATOM 5787 C CA . THR B 1 220 ? 13.297 20.156 19.141 1 95 220 THR B CA 1
ATOM 5788 C C . THR B 1 220 ? 12.68 21.547 19.078 1 95 220 THR B C 1
ATOM 5790 O O . THR B 1 220 ? 12.82 22.266 18.062 1 95 220 THR B O 1
ATOM 5793 N N . MET B 1 221 ? 12.094 21.984 20.234 1 96.88 221 MET B N 1
ATOM 5794 C CA . MET B 1 221 ? 11.383 23.266 20.281 1 96.88 221 MET B CA 1
ATOM 5795 C C . MET B 1 221 ? 12.352 24.438 20.203 1 96.88 221 MET B C 1
ATOM 5797 O O . MET B 1 221 ? 12.078 25.422 19.516 1 96.88 221 MET B O 1
ATOM 5801 N N . LYS B 1 222 ? 13.406 24.312 20.891 1 94.81 222 LYS B N 1
ATOM 5802 C CA . LYS B 1 222 ? 14.422 25.359 20.828 1 94.81 222 LYS B CA 1
ATOM 5803 C C . LYS B 1 222 ? 14.961 25.516 19.406 1 94.81 222 LYS B C 1
ATOM 5805 O O . LYS B 1 222 ? 15.18 26.641 18.938 1 94.81 222 LYS B O 1
ATOM 5810 N N . HIS B 1 223 ? 15.156 24.422 18.719 1 94.62 223 HIS B N 1
ATOM 5811 C CA . HIS B 1 223 ? 15.664 24.484 17.359 1 94.62 223 HIS B CA 1
ATOM 5812 C C . HIS B 1 223 ? 14.641 25.125 16.422 1 94.62 223 HIS B C 1
ATOM 5814 O O . HIS B 1 223 ? 15.008 25.875 15.516 1 94.62 223 HIS B O 1
ATOM 5820 N N . LEU B 1 224 ? 13.43 24.75 16.609 1 97.5 224 LEU B N 1
ATOM 5821 C CA . LEU B 1 224 ? 12.391 25.344 15.773 1 97.5 224 LEU B CA 1
ATOM 5822 C C . LEU B 1 224 ? 12.438 26.859 15.844 1 97.5 224 LEU B C 1
ATOM 5824 O O . LEU B 1 224 ? 12.328 27.547 14.82 1 97.5 224 LEU B O 1
ATOM 5828 N N . LYS B 1 225 ? 12.57 27.375 17.062 1 96.44 225 LYS B N 1
ATOM 5829 C CA . LYS B 1 225 ? 12.688 28.812 17.25 1 96.44 225 LYS B CA 1
ATOM 5830 C C . LYS B 1 225 ? 13.906 29.359 16.531 1 96.44 225 LYS B C 1
ATOM 5832 O O . LYS B 1 225 ? 13.805 30.375 15.812 1 96.44 225 LYS B O 1
ATOM 5837 N N . GLU B 1 226 ? 14.992 28.719 16.625 1 92.44 226 GLU B N 1
ATOM 5838 C CA . GLU B 1 226 ? 16.234 29.156 16.016 1 92.44 226 GLU B CA 1
ATOM 5839 C C . GLU B 1 226 ? 16.141 29.109 14.492 1 92.44 226 GLU B C 1
ATOM 5841 O O . GLU B 1 226 ? 16.719 29.969 13.805 1 92.44 226 GLU B O 1
ATOM 5846 N N . ALA B 1 227 ? 15.414 28.109 13.961 1 92.62 227 ALA B N 1
ATOM 5847 C CA . ALA B 1 227 ? 15.305 27.891 12.523 1 92.62 227 ALA B CA 1
ATOM 5848 C C . ALA B 1 227 ? 14.281 28.844 11.906 1 92.62 227 ALA B C 1
ATOM 5850 O O . ALA B 1 227 ? 14.172 28.938 10.68 1 92.62 227 ALA B O 1
ATOM 5851 N N . GLY B 1 228 ? 13.469 29.531 12.742 1 94.44 228 GLY B N 1
ATOM 5852 C CA . GLY B 1 228 ? 12.617 30.594 12.234 1 94.44 228 GLY B CA 1
ATOM 5853 C C . GLY B 1 228 ? 11.188 30.141 11.984 1 94.44 228 GLY B C 1
ATOM 5854 O O . GLY B 1 228 ? 10.461 30.766 11.219 1 94.44 228 GLY B O 1
ATOM 5855 N N . PHE B 1 229 ? 10.797 29 12.562 1 97.75 229 PHE B N 1
ATOM 5856 C CA . PHE B 1 229 ? 9.406 28.578 12.422 1 97.75 229 PHE B CA 1
ATOM 5857 C C . PHE B 1 229 ? 8.477 29.562 13.125 1 97.75 229 PHE B C 1
ATOM 5859 O O . PHE B 1 229 ? 8.805 30.062 14.203 1 97.75 229 PHE B O 1
ATOM 5866 N N . THR B 1 230 ? 7.324 29.844 12.5 1 98.25 230 THR B N 1
ATOM 5867 C CA . THR B 1 230 ? 6.312 30.703 13.086 1 98.25 230 THR B CA 1
ATOM 5868 C C . THR B 1 230 ? 5.52 29.969 14.164 1 98.25 230 THR B C 1
ATOM 5870 O O . THR B 1 230 ? 5.152 30.547 15.188 1 98.25 230 THR B O 1
ATOM 5873 N N . TYR B 1 231 ? 5.281 28.703 13.914 1 98.81 231 TYR B N 1
ATOM 5874 C CA . TYR B 1 231 ? 4.488 28 14.914 1 98.81 231 TYR B CA 1
ATOM 5875 C C . TYR B 1 231 ? 4.836 26.516 14.938 1 98.81 231 TYR B C 1
ATOM 5877 O O . TYR B 1 231 ? 5.391 25.984 13.977 1 98.81 231 TYR B O 1
ATOM 5885 N N . ASP B 1 232 ? 4.57 25.969 16.031 1 98.69 232 ASP B N 1
ATOM 5886 C CA . ASP B 1 232 ? 4.566 24.531 16.234 1 98.69 232 ASP B CA 1
ATOM 5887 C C . ASP B 1 232 ? 3.154 24.016 16.516 1 98.69 232 ASP B C 1
ATOM 5889 O O . ASP B 1 232 ? 2.324 24.75 17.078 1 98.69 232 ASP B O 1
ATOM 5893 N N . SER B 1 233 ? 2.852 22.859 15.992 1 98.44 233 SER B N 1
ATOM 5894 C CA . SER B 1 233 ? 1.598 22.172 16.297 1 98.44 233 SER B CA 1
ATOM 5895 C C . SER B 1 233 ? 1.843 20.734 16.719 1 98.44 233 SER B C 1
ATOM 5897 O O . SER B 1 233 ? 1.182 19.812 16.234 1 98.44 233 SER B O 1
ATOM 5899 N N . SER B 1 234 ? 2.771 20.531 17.625 1 96.69 234 SER B N 1
ATOM 5900 C CA . SER B 1 234 ? 3.125 19.188 18.078 1 96.69 234 SER B CA 1
ATOM 5901 C C . SER B 1 234 ? 2.521 18.891 19.453 1 96.69 234 SER B C 1
ATOM 5903 O O . SER B 1 234 ? 2.506 17.734 19.891 1 96.69 234 SER B O 1
ATOM 5905 N N . THR B 1 235 ? 1.996 19.922 20.172 1 94.81 235 THR B N 1
ATOM 5906 C CA . THR B 1 235 ? 1.376 19.688 21.484 1 94.81 235 THR B CA 1
ATOM 5907 C C . THR B 1 235 ? -0.077 19.25 21.312 1 94.81 235 THR B C 1
ATOM 5909 O O . THR B 1 235 ? -0.669 19.438 20.25 1 94.81 235 THR B O 1
ATOM 5912 N N . THR B 1 236 ? -0.622 18.672 22.406 1 91.62 236 THR B N 1
ATOM 5913 C CA . THR B 1 236 ? -1.968 18.125 22.328 1 91.62 236 THR B CA 1
ATOM 5914 C C . THR B 1 236 ? -2.873 18.734 23.391 1 91.62 236 THR B C 1
ATOM 5916 O O . THR B 1 236 ? -2.414 19.078 24.484 1 91.62 236 THR B O 1
ATOM 5919 N N . SER B 1 237 ? -4.086 19.094 23 1 89.5 237 SER B N 1
ATOM 5920 C CA . SER B 1 237 ? -5.168 19.312 23.953 1 89.5 237 SER B CA 1
ATOM 5921 C C . SER B 1 237 ? -5.914 18.016 24.25 1 89.5 237 SER B C 1
ATOM 5923 O O . SER B 1 237 ? -6.582 17.453 23.359 1 89.5 237 SER B O 1
ATOM 5925 N N . ALA B 1 238 ? -5.898 17.625 25.453 1 81.5 238 ALA B N 1
ATOM 5926 C CA . ALA B 1 238 ? -6.352 16.281 25.766 1 81.5 238 ALA B CA 1
ATOM 5927 C C . ALA B 1 238 ? -7.613 16.312 26.625 1 81.5 238 ALA B C 1
ATOM 5929 O O . ALA B 1 238 ? -7.984 15.305 27.234 1 81.5 238 ALA B O 1
ATOM 5930 N N . SER B 1 239 ? -8.281 17.438 26.719 1 88.31 239 SER B N 1
ATOM 5931 C CA . SER B 1 239 ? -9.531 17.516 27.469 1 88.31 239 SER B CA 1
ATOM 5932 C C . SER B 1 239 ? -10.633 18.188 26.641 1 88.31 239 SER B C 1
ATOM 5934 O O . SER B 1 239 ? -10.359 19.094 25.859 1 88.31 239 SER B O 1
ATOM 5936 N N . PRO B 1 240 ? -11.852 17.719 26.891 1 92.12 240 PRO B N 1
ATOM 5937 C CA . PRO B 1 240 ? -12.969 18.312 26.156 1 92.12 240 PRO B CA 1
ATOM 5938 C C . PRO B 1 240 ? -13.062 19.828 26.375 1 92.12 240 PRO B C 1
ATOM 5940 O O . PRO B 1 240 ? -12.82 20.312 27.484 1 92.12 240 PRO B O 1
ATOM 5943 N N . ALA B 1 241 ? -13.562 20.562 25.391 1 91.69 241 ALA B N 1
ATOM 5944 C CA . ALA B 1 241 ? -13.578 22.031 25.391 1 91.69 241 ALA B CA 1
ATOM 5945 C C . ALA B 1 241 ? -14.539 22.562 26.453 1 91.69 241 ALA B C 1
ATOM 5947 O O . ALA B 1 241 ? -14.383 23.688 26.922 1 91.69 241 ALA B O 1
ATOM 5948 N N . ASN B 1 242 ? -15.539 21.812 26.812 1 91 242 ASN B N 1
ATOM 5949 C CA . ASN B 1 242 ? -16.531 22.281 27.781 1 91 242 ASN B CA 1
ATOM 5950 C C . ASN B 1 242 ? -16.141 21.906 29.219 1 91 242 ASN B C 1
ATOM 5952 O O . ASN B 1 242 ? -16.891 22.172 30.156 1 91 242 ASN B O 1
ATOM 5956 N N . SER B 1 243 ? -15.008 21.344 29.281 1 90.62 243 SER B N 1
ATOM 5957 C CA . SER B 1 243 ? -14.523 21.078 30.625 1 90.62 243 SER B CA 1
ATOM 5958 C C . SER B 1 243 ? -14.039 22.344 31.312 1 90.62 243 SER B C 1
ATOM 5960 O O . SER B 1 243 ? -13.461 23.219 30.656 1 90.62 243 SER B O 1
ATOM 5962 N N . SER B 1 244 ? -14.266 22.406 32.625 1 84.69 244 SER B N 1
ATOM 5963 C CA . SER B 1 244 ? -13.852 23.578 33.406 1 84.69 244 SER B CA 1
ATOM 5964 C C . SER B 1 244 ? -12.336 23.719 33.406 1 84.69 244 SER B C 1
ATOM 5966 O O . SER B 1 244 ? -11.812 24.828 33.562 1 84.69 244 SER B O 1
ATOM 5968 N N . SER B 1 245 ? -11.672 22.734 33.188 1 83.88 245 SER B N 1
ATOM 5969 C CA . SER B 1 245 ? -10.219 22.75 33.188 1 83.88 245 SER B CA 1
ATOM 5970 C C . SER B 1 245 ? -9.641 22.344 31.844 1 83.88 245 SER B C 1
ATOM 5972 O O . SER B 1 245 ? -8.586 21.719 31.766 1 83.88 245 SER B O 1
ATOM 5974 N N . THR B 1 246 ? -10.297 22.625 30.859 1 90.38 246 THR B N 1
ATOM 5975 C CA . THR B 1 246 ? -9.883 22.203 29.531 1 90.38 246 THR B CA 1
ATOM 5976 C C . THR B 1 246 ? -8.57 22.875 29.125 1 90.38 246 THR B C 1
ATOM 5978 O O . THR B 1 246 ? -8.297 24 29.531 1 90.38 246 THR B O 1
ATOM 5981 N N . ASP B 1 247 ? -7.734 22.156 28.453 1 91.12 247 ASP B N 1
ATOM 5982 C CA . ASP B 1 247 ? -6.512 22.703 27.875 1 91.12 247 ASP B CA 1
ATOM 5983 C C . ASP B 1 247 ? -6.684 22.969 26.375 1 91.12 247 ASP B C 1
ATOM 5985 O O . ASP B 1 247 ? -5.707 22.984 25.625 1 91.12 247 ASP B O 1
ATOM 5989 N N . ALA B 1 248 ? -7.953 23.016 25.922 1 94.62 248 ALA B N 1
ATOM 5990 C CA . ALA B 1 248 ? -8.227 23.406 24.547 1 94.62 248 ALA B CA 1
ATOM 5991 C C . ALA B 1 248 ? -8.047 24.906 24.344 1 94.62 248 ALA B C 1
ATOM 5993 O O . ALA B 1 248 ? -9.023 25.625 24.109 1 94.62 248 ALA B O 1
ATOM 5994 N N . TYR B 1 249 ? -6.754 25.281 24.406 1 96 249 TYR B N 1
ATOM 5995 C CA . TYR B 1 249 ? -6.441 26.703 24.297 1 96 249 TYR B CA 1
ATOM 5996 C C . TYR B 1 249 ? -6.484 27.172 22.859 1 96 249 TYR B C 1
ATOM 5998 O O . TYR B 1 249 ? -6.152 26.406 21.938 1 96 249 TYR B O 1
ATOM 6006 N N . TRP B 1 250 ? -6.977 28.406 22.672 1 98 250 TRP B N 1
ATOM 6007 C CA . TRP B 1 250 ? -6.711 29.094 21.406 1 98 250 TRP B CA 1
ATOM 6008 C C . TRP B 1 250 ? -5.211 29.203 21.156 1 98 250 TRP B C 1
ATOM 6010 O O . TRP B 1 250 ? -4.41 29.141 22.094 1 98 250 TRP B O 1
ATOM 6020 N N . PRO B 1 251 ? -4.797 29.359 19.859 1 98.5 251 PRO B N 1
ATOM 6021 C CA . PRO B 1 251 ? -3.365 29.562 19.609 1 98.5 251 PRO B CA 1
ATOM 6022 C C . PRO B 1 251 ? -2.754 30.625 20.516 1 98.5 251 PRO B C 1
ATOM 6024 O O . PRO B 1 251 ? -3.379 31.672 20.75 1 98.5 251 PRO B O 1
ATOM 6027 N N . TYR B 1 252 ? -1.568 30.391 21.078 1 97.88 252 TYR B N 1
ATOM 6028 C CA . TYR B 1 252 ? -0.892 31.328 21.984 1 97.88 252 TYR B CA 1
ATOM 6029 C C . TYR B 1 252 ? 0.604 31.375 21.688 1 97.88 252 TYR B C 1
ATOM 6031 O O . TYR B 1 252 ? 1.14 30.484 21.016 1 97.88 252 TYR B O 1
ATOM 6039 N N . THR B 1 253 ? 1.187 32.406 22.172 1 98 253 THR B N 1
ATOM 6040 C CA . THR B 1 253 ? 2.627 32.531 21.984 1 98 253 THR B CA 1
ATOM 6041 C C . THR B 1 253 ? 3.383 31.922 23.172 1 98 253 THR B C 1
ATOM 6043 O O . THR B 1 253 ? 2.832 31.781 24.266 1 98 253 THR B O 1
ATOM 6046 N N . LEU B 1 254 ? 4.551 31.547 22.953 1 97.31 254 LEU B N 1
ATOM 6047 C CA . LEU B 1 254 ? 5.352 30.859 23.953 1 97.31 254 LEU B CA 1
ATOM 6048 C C . LEU B 1 254 ? 6.227 31.844 24.719 1 97.31 254 LEU B C 1
ATOM 6050 O O . LEU B 1 254 ? 7.262 31.453 25.281 1 97.31 254 LEU B O 1
ATOM 6054 N N . ASP B 1 255 ? 5.824 33.094 24.719 1 96.69 255 ASP B N 1
ATOM 6055 C CA . ASP B 1 255 ? 6.492 34.125 25.516 1 96.69 255 ASP B CA 1
ATOM 6056 C C . ASP B 1 255 ? 6.484 33.75 27 1 96.69 255 ASP B C 1
ATOM 6058 O O . ASP B 1 255 ? 7.418 34.094 27.734 1 96.69 255 ASP B O 1
ATOM 6062 N N . ASN B 1 256 ? 5.441 33.125 27.391 1 93.06 256 ASN B N 1
ATOM 6063 C CA . ASN B 1 256 ? 5.277 32.75 28.781 1 93.06 256 ASN B CA 1
ATOM 6064 C C . ASN B 1 256 ? 5.281 31.234 28.969 1 93.06 256 ASN B C 1
ATOM 6066 O O . ASN B 1 256 ? 4.773 30.719 29.969 1 93.06 256 ASN B O 1
ATOM 6070 N N . GLY B 1 257 ? 5.77 30.547 27.969 1 93.75 257 GLY B N 1
ATOM 6071 C CA . GLY B 1 257 ? 5.957 29.109 28.062 1 93.75 257 GLY B CA 1
ATOM 6072 C C . GLY B 1 257 ? 4.742 28.312 27.625 1 93.75 257 GLY B C 1
ATOM 6073 O O . GLY B 1 257 ? 3.793 28.875 27.078 1 93.75 257 GLY B O 1
ATOM 6074 N N . PHE B 1 258 ? 4.871 26.984 27.859 1 93.19 258 PHE B N 1
ATOM 6075 C CA . PHE B 1 258 ? 3.854 26.047 27.391 1 93.19 258 PHE B CA 1
ATOM 6076 C C . PHE B 1 258 ? 2.768 25.844 28.438 1 93.19 258 PHE B C 1
ATOM 6078 O O . PHE B 1 258 ? 3.055 25.812 29.641 1 93.19 258 PHE B O 1
ATOM 6085 N N . ALA B 1 259 ? 1.587 25.641 27.953 1 93.38 259 ALA B N 1
ATOM 6086 C CA . ALA B 1 259 ? 0.454 25.312 28.812 1 93.38 259 ALA B CA 1
ATOM 6087 C C . ALA B 1 259 ? -0.076 23.922 28.516 1 93.38 259 ALA B C 1
ATOM 6089 O O . ALA B 1 259 ? -0.841 23.344 29.297 1 93.38 259 ALA B O 1
ATOM 6090 N N . ASN B 1 260 ? 0.356 23.375 27.422 1 92.06 260 ASN B N 1
ATOM 6091 C CA . ASN B 1 260 ? -0.043 22.031 27.047 1 92.06 260 ASN B CA 1
ATOM 6092 C C . ASN B 1 260 ? 1.089 21.031 27.25 1 92.06 260 ASN B C 1
ATOM 6094 O O . ASN B 1 260 ? 2.256 21.422 27.344 1 92.06 260 ASN B O 1
ATOM 6098 N N . ASP B 1 261 ? 0.742 19.734 27.344 1 89.62 261 ASP B N 1
ATOM 6099 C CA . ASP B 1 261 ? 1.663 18.609 27.391 1 89.62 261 ASP B CA 1
ATOM 6100 C C . ASP B 1 261 ? 2.561 18.672 28.625 1 89.62 261 ASP B C 1
ATOM 6102 O O . ASP B 1 261 ? 3.705 18.219 28.594 1 89.62 261 ASP B O 1
ATOM 6106 N N . CYS B 1 262 ? 2.092 19.219 29.688 1 84.38 262 CYS B N 1
ATOM 6107 C CA . CYS B 1 262 ? 2.904 19.5 30.859 1 84.38 262 CYS B CA 1
ATOM 6108 C C . CYS B 1 262 ? 3.201 18.219 31.625 1 84.38 262 CYS B C 1
ATOM 6110 O O . CYS B 1 262 ? 4.184 18.141 32.375 1 84.38 262 CYS B O 1
ATOM 6112 N N . LEU B 1 263 ? 2.459 17.172 31.375 1 76.44 263 LEU B N 1
ATOM 6113 C CA . LEU B 1 263 ? 2.713 15.906 32.062 1 76.44 263 LEU B CA 1
ATOM 6114 C C . LEU B 1 263 ? 3.404 14.914 31.156 1 76.44 263 LEU B C 1
ATOM 6116 O O . LEU B 1 263 ? 3.965 13.914 31.609 1 76.44 263 LEU B O 1
ATOM 6120 N N . SER B 1 264 ? 3.428 15.242 29.922 1 78.81 264 SER B N 1
ATOM 6121 C CA . SER B 1 264 ? 3.945 14.297 28.938 1 78.81 264 SER B CA 1
ATOM 6122 C C . SER B 1 264 ? 5.406 14.586 28.609 1 78.81 264 SER B C 1
ATOM 6124 O O . SER B 1 264 ? 6.152 13.688 28.219 1 78.81 264 SER B O 1
ATOM 6126 N N . VAL B 1 265 ? 5.777 15.805 28.719 1 82.44 265 VAL B N 1
ATOM 6127 C CA . VAL B 1 265 ? 7.145 16.203 28.406 1 82.44 265 VAL B CA 1
ATOM 6128 C C . VAL B 1 265 ? 7.785 16.844 29.641 1 82.44 265 VAL B C 1
ATOM 6130 O O . VAL B 1 265 ? 7.512 18.016 29.953 1 82.44 265 VAL B O 1
ATOM 6133 N N . PRO B 1 266 ? 8.641 16.141 30.25 1 81.75 266 PRO B N 1
ATOM 6134 C CA . PRO B 1 266 ? 9.281 16.672 31.469 1 81.75 266 PRO B CA 1
ATOM 6135 C C . PRO B 1 266 ? 9.992 17.984 31.219 1 81.75 266 PRO B C 1
ATOM 6137 O O . PRO B 1 266 ? 10.734 18.125 30.234 1 81.75 266 PRO B O 1
ATOM 6140 N N . GLY B 1 267 ? 9.586 18.922 32.031 1 85.38 267 GLY B N 1
ATOM 6141 C CA . GLY B 1 267 ? 10.305 20.188 32 1 85.38 267 GLY B CA 1
ATOM 6142 C C . GLY B 1 267 ? 9.742 21.172 31 1 85.38 267 GLY B C 1
ATOM 6143 O O . GLY B 1 267 ? 10.242 22.281 30.875 1 85.38 267 GLY B O 1
ATOM 6144 N N . LEU B 1 268 ? 8.656 20.812 30.391 1 87.56 268 LEU B N 1
ATOM 6145 C CA . LEU B 1 268 ? 8.125 21.641 29.312 1 87.56 268 LEU B CA 1
ATOM 6146 C C . LEU B 1 268 ? 7.387 22.859 29.875 1 87.56 268 LEU B C 1
ATOM 6148 O O . LEU B 1 268 ? 7.457 23.953 29.312 1 87.56 268 LEU B O 1
ATOM 6152 N N . CYS B 1 269 ? 6.699 22.688 31.125 1 88.56 269 CYS B N 1
ATOM 6153 C CA . CYS B 1 269 ? 5.762 23.672 31.641 1 88.56 269 CYS B CA 1
ATOM 6154 C C . CYS B 1 269 ? 6.348 24.406 32.844 1 88.56 269 CYS B C 1
ATOM 6156 O O . CYS B 1 269 ? 7.566 24.469 33 1 88.56 269 CYS B O 1
ATOM 6158 N N . GLN B 1 270 ? 5.43 25.203 33.469 1 84.81 270 GLN B N 1
ATOM 6159 C CA . GLN B 1 270 ? 5.789 25.984 34.656 1 84.81 270 GLN B CA 1
ATOM 6160 C C . GLN B 1 270 ? 6.781 27.094 34.312 1 84.81 270 GLN B C 1
ATOM 6162 O O . GLN B 1 270 ? 7.699 27.375 35.062 1 84.81 270 GLN B O 1
ATOM 6167 N N . GLY B 1 271 ? 6.688 27.438 33.031 1 83.75 271 GLY B N 1
ATOM 6168 C CA . GLY B 1 271 ? 7.504 28.562 32.594 1 83.75 271 GLY B CA 1
ATOM 6169 C C . GLY B 1 271 ? 8.961 28.188 32.375 1 83.75 271 GLY B C 1
ATOM 6170 O O . GLY B 1 271 ? 9.812 29.062 32.219 1 83.75 271 GLY B O 1
ATOM 6171 N N . GLN B 1 272 ? 9.258 27.016 32.281 1 86.69 272 GLN B N 1
ATOM 6172 C CA . GLN B 1 272 ? 10.648 26.578 32.188 1 86.69 272 GLN B CA 1
ATOM 6173 C C . GLN B 1 272 ? 11.18 26.75 30.75 1 86.69 272 GLN B C 1
ATOM 6175 O O . GLN B 1 272 ? 12.375 26.969 30.547 1 86.69 272 GLN B O 1
ATOM 6180 N N . VAL B 1 273 ? 10.336 26.578 29.812 1 91.69 273 VAL B N 1
ATOM 6181 C CA . VAL B 1 273 ? 10.719 26.75 28.422 1 91.69 273 VAL B CA 1
ATOM 6182 C C . VAL B 1 273 ? 9.938 27.906 27.812 1 91.69 273 VAL B C 1
ATOM 6184 O O . VAL B 1 273 ? 8.727 27.797 27.578 1 91.69 273 VAL B O 1
ATOM 6187 N N . LYS B 1 274 ? 10.602 29.016 27.594 1 94.75 274 LYS B N 1
ATOM 6188 C CA . LYS B 1 274 ? 10.023 30.188 26.969 1 94.75 274 LYS B CA 1
ATOM 6189 C C . LYS B 1 274 ? 10.656 30.453 25.594 1 94.75 274 LYS B C 1
ATOM 6191 O O . LYS B 1 274 ? 11.883 30.453 25.469 1 94.75 274 LYS B O 1
ATOM 6196 N N . LEU B 1 275 ? 9.859 30.547 24.609 1 97.12 275 LEU B N 1
ATOM 6197 C CA . LEU B 1 275 ? 10.273 30.812 23.234 1 97.12 275 LEU B CA 1
ATOM 6198 C C . LEU B 1 275 ? 9.523 32.031 22.672 1 97.12 275 LEU B C 1
ATOM 6200 O O . LEU B 1 275 ? 8.625 31.859 21.844 1 97.12 275 LEU B O 1
ATOM 6204 N N . PRO B 1 276 ? 9.945 33.25 23.016 1 96.25 276 PRO B N 1
ATOM 6205 C CA . PRO B 1 276 ? 9.195 34.438 22.672 1 96.25 276 PRO B CA 1
ATOM 6206 C C . PRO B 1 276 ? 8.953 34.594 21.172 1 96.25 276 PRO B C 1
ATOM 6208 O O . PRO B 1 276 ? 9.859 34.375 20.375 1 96.25 276 PRO B O 1
ATOM 6211 N N . GLY B 1 277 ? 7.734 34.906 20.859 1 96.62 277 GLY B N 1
ATOM 6212 C CA . GLY B 1 277 ? 7.355 35.156 19.484 1 96.62 277 GLY B CA 1
ATOM 6213 C C . GLY B 1 277 ? 6.863 33.938 18.75 1 96.62 277 GLY B C 1
ATOM 6214 O O . GLY B 1 277 ? 6.164 34.062 17.734 1 96.62 277 GLY B O 1
ATOM 6215 N N . MET B 1 278 ? 7.289 32.719 19.109 1 98.25 278 MET B N 1
ATOM 6216 C CA . MET B 1 278 ? 6.816 31.5 18.469 1 98.25 278 MET B CA 1
ATOM 6217 C C . MET B 1 278 ? 5.43 31.125 18.984 1 98.25 278 MET B C 1
ATOM 6219 O O . MET B 1 278 ? 5.156 31.234 20.172 1 98.25 278 MET B O 1
ATOM 6223 N N . TRP B 1 279 ? 4.598 30.734 18.109 1 98.75 279 TRP B N 1
ATOM 6224 C CA . TRP B 1 279 ? 3.225 30.375 18.453 1 98.75 279 TRP B CA 1
ATOM 6225 C C . TRP B 1 279 ? 3.078 28.875 18.625 1 98.75 279 TRP B C 1
ATOM 6227 O O . TRP B 1 279 ? 3.807 28.094 18.016 1 98.75 279 TRP B O 1
ATOM 6237 N N . GLU B 1 280 ? 2.225 28.516 19.469 1 98.38 280 GLU B N 1
ATOM 6238 C CA . GLU B 1 280 ? 1.771 27.125 19.625 1 98.38 280 GLU B CA 1
ATOM 6239 C C . GLU B 1 280 ? 0.307 26.984 19.219 1 98.38 280 GLU B C 1
ATOM 6241 O O . GLU B 1 280 ? -0.55 27.734 19.688 1 98.38 280 GLU B O 1
ATOM 6246 N N . ILE B 1 281 ? 0.04 26.141 18.281 1 98.56 281 ILE B N 1
ATOM 6247 C CA . ILE B 1 281 ? -1.312 25.703 17.953 1 98.56 281 ILE B CA 1
ATOM 6248 C C . ILE B 1 281 ? -1.52 24.266 18.438 1 98.56 281 ILE B C 1
ATOM 6250 O O . ILE B 1 281 ? -1.137 23.328 17.75 1 98.56 281 ILE B O 1
ATOM 6254 N N . PRO B 1 282 ? -2.094 24.141 19.547 1 96.62 282 PRO B N 1
ATOM 6255 C CA . PRO B 1 282 ? -2.289 22.781 20.031 1 96.62 282 PRO B CA 1
ATOM 6256 C C . PRO B 1 282 ? -3.162 21.938 19.094 1 96.62 282 PRO B C 1
ATOM 6258 O O . PRO B 1 282 ? -4.023 22.484 18.391 1 96.62 282 PRO B O 1
ATOM 6261 N N . MET B 1 283 ? -2.852 20.625 19.031 1 96.31 283 MET B N 1
ATOM 6262 C CA . MET B 1 283 ? -3.789 19.719 18.375 1 96.31 283 MET B CA 1
ATOM 6263 C C . MET B 1 283 ? -4.957 19.375 19.297 1 96.31 283 MET B C 1
ATOM 6265 O O . MET B 1 283 ? -4.754 18.938 20.422 1 96.31 283 MET B O 1
ATOM 6269 N N . TYR B 1 284 ? -6.184 19.656 18.797 1 96 284 TYR B N 1
ATOM 6270 C CA . TYR B 1 284 ? -7.398 19.469 19.578 1 96 284 TYR B CA 1
ATOM 6271 C C . TYR B 1 284 ? -7.938 18.062 19.438 1 96 284 TYR B C 1
ATOM 6273 O O . TYR B 1 284 ? -8.281 17.625 18.328 1 96 284 TYR B O 1
ATOM 6281 N N . GLY B 1 285 ? -8.094 17.406 20.516 1 93.81 285 GLY B N 1
ATOM 6282 C CA . GLY B 1 285 ? -8.5 16.016 20.484 1 93.81 285 GLY B CA 1
ATOM 6283 C C . GLY B 1 285 ? -9.992 15.828 20.266 1 93.81 285 GLY B C 1
ATOM 6284 O O . GLY B 1 285 ? -10.781 16.719 20.609 1 93.81 285 GLY B O 1
ATOM 6285 N N . ILE B 1 286 ? -10.383 14.68 19.688 1 95.56 286 ILE B N 1
ATOM 6286 C CA . ILE B 1 286 ? -11.734 14.148 19.656 1 95.56 286 ILE B CA 1
ATOM 6287 C C . ILE B 1 286 ? -11.914 13.125 20.781 1 95.56 286 ILE B C 1
ATOM 6289 O O . ILE B 1 286 ? -11 12.344 21.062 1 95.56 286 ILE B O 1
ATOM 6293 N N . PHE B 1 287 ? -13.109 13.156 21.344 1 93.88 287 PHE B N 1
ATOM 6294 C CA . PHE B 1 287 ? -13.273 12.352 22.547 1 93.88 287 PHE B CA 1
ATOM 6295 C C . PHE B 1 287 ? -14.422 11.359 22.391 1 93.88 287 PHE B C 1
ATOM 6297 O O . PHE B 1 287 ? -15.461 11.695 21.828 1 93.88 287 PHE B O 1
ATOM 6304 N N . ASP B 1 288 ? -14.164 10.141 22.828 1 92.81 288 ASP B N 1
ATOM 6305 C CA . ASP B 1 288 ? -15.258 9.172 22.922 1 92.81 288 ASP B CA 1
ATOM 6306 C C . ASP B 1 288 ? -16 9.312 24.25 1 92.81 288 ASP B C 1
ATOM 6308 O O . ASP B 1 288 ? -15.938 10.359 24.891 1 92.81 288 ASP B O 1
ATOM 6312 N N . GLU B 1 289 ? -16.828 8.25 24.594 1 87.5 289 GLU B N 1
ATOM 6313 C CA . GLU B 1 289 ? -17.719 8.312 25.75 1 87.5 289 GLU B CA 1
ATOM 6314 C C . GLU B 1 289 ? -16.906 8.422 27.047 1 87.5 289 GLU B C 1
ATOM 6316 O O . GLU B 1 289 ? -17.453 8.812 28.094 1 87.5 289 GLU B O 1
ATOM 6321 N N . ARG B 1 290 ? -15.641 8.195 26.906 1 81.62 290 ARG B N 1
ATOM 6322 C CA . ARG B 1 290 ? -14.812 8.188 28.094 1 81.62 290 ARG B CA 1
ATOM 6323 C C . ARG B 1 290 ? -14.195 9.562 28.344 1 81.62 290 ARG B C 1
ATOM 6325 O O . ARG B 1 290 ? -13.43 9.742 29.297 1 81.62 290 ARG B O 1
ATOM 6332 N N . GLN B 1 291 ? -14.5 10.414 27.453 1 85.31 291 GLN B N 1
ATOM 6333 C CA . GLN B 1 291 ? -14.039 11.789 27.594 1 85.31 291 GLN B CA 1
ATOM 6334 C C . GLN B 1 291 ? -12.523 11.859 27.656 1 85.31 291 GLN B C 1
ATOM 6336 O O . GLN B 1 291 ? -11.828 11.352 26.766 1 85.31 291 GLN B O 1
ATOM 6341 N N . SER B 1 292 ? -11.93 12.383 28.609 1 79.44 292 SER B N 1
ATOM 6342 C CA . SER B 1 292 ? -10.492 12.609 28.672 1 79.44 292 SER B CA 1
ATOM 6343 C C . SER B 1 292 ? -9.719 11.297 28.594 1 79.44 292 SER B C 1
ATOM 6345 O O . SER B 1 292 ? -8.57 11.266 28.141 1 79.44 292 SER B O 1
ATOM 6347 N N . ALA B 1 293 ? -10.289 10.258 28.938 1 80.5 293 ALA B N 1
ATOM 6348 C CA . ALA B 1 293 ? -9.656 8.945 28.875 1 80.5 293 ALA B CA 1
ATOM 6349 C C . ALA B 1 293 ? -9.805 8.312 27.5 1 80.5 293 ALA B C 1
ATOM 6351 O O . ALA B 1 293 ? -9.18 7.293 27.203 1 80.5 293 ALA B O 1
ATOM 6352 N N . GLY B 1 294 ? -10.602 8.93 26.688 1 88.12 294 GLY B N 1
ATOM 6353 C CA . GLY B 1 294 ? -10.867 8.438 25.344 1 88.12 294 GLY B CA 1
ATOM 6354 C C . GLY B 1 294 ? -10.547 9.445 24.266 1 88.12 294 GLY B C 1
ATOM 6355 O O . GLY B 1 294 ? -11.398 9.742 23.422 1 88.12 294 GLY B O 1
ATOM 6356 N N . VAL B 1 295 ? -9.234 9.922 24.344 1 90.31 295 VAL B N 1
ATOM 6357 C CA . VAL B 1 295 ? -8.82 10.953 23.391 1 90.31 295 VAL B CA 1
ATOM 6358 C C . VAL B 1 295 ? -8.344 10.305 22.094 1 90.31 295 VAL B C 1
ATOM 6360 O O . VAL B 1 295 ? -7.676 9.273 22.125 1 90.31 295 VAL B O 1
ATOM 6363 N N . HIS B 1 296 ? -8.766 10.852 20.984 1 91.19 296 HIS B N 1
ATOM 6364 C CA . HIS B 1 296 ? -8.352 10.484 19.625 1 91.19 296 HIS B CA 1
ATOM 6365 C C . HIS B 1 296 ? -7.816 11.695 18.875 1 91.19 296 HIS B C 1
ATOM 6367 O O . HIS B 1 296 ? -8.594 12.516 18.375 1 91.19 296 HIS B O 1
ATOM 6373 N N . LEU B 1 297 ? -6.477 11.758 18.766 1 90.06 297 LEU B N 1
ATOM 6374 C CA . LEU B 1 297 ? -5.879 12.977 18.234 1 90.06 297 LEU B CA 1
ATOM 6375 C C . LEU B 1 297 ? -5.922 12.984 16.703 1 90.06 297 LEU B C 1
ATOM 6377 O O . LEU B 1 297 ? -6.406 13.945 16.094 1 90.06 297 LEU B O 1
ATOM 6381 N N . MET B 1 298 ? -5.266 11.914 16.125 1 92.88 298 MET B N 1
ATOM 6382 C CA . MET B 1 298 ? -5.305 11.82 14.664 1 92.88 298 MET B CA 1
ATOM 6383 C C . MET B 1 298 ? -6.02 10.555 14.219 1 92.88 298 MET B C 1
ATOM 6385 O O . MET B 1 298 ? -5.93 9.516 14.883 1 92.88 298 MET B O 1
ATOM 6389 N N . ASP B 1 299 ? -6.711 10.648 13.148 1 94.69 299 ASP B N 1
ATOM 6390 C CA . ASP B 1 299 ? -7.32 9.508 12.477 1 94.69 299 ASP B CA 1
ATOM 6391 C C . ASP B 1 299 ? -8.172 8.688 13.445 1 94.69 299 ASP B C 1
ATOM 6393 O O . ASP B 1 299 ? -7.992 7.477 13.57 1 94.69 299 ASP B O 1
ATOM 6397 N N . PRO B 1 300 ? -9.156 9.328 14.094 1 94.69 300 PRO B N 1
ATOM 6398 C CA . PRO B 1 300 ? -9.953 8.562 15.062 1 94.69 300 PRO B CA 1
ATOM 6399 C C . PRO B 1 300 ? -10.617 7.34 14.445 1 94.69 300 PRO B C 1
ATOM 6401 O O . PRO B 1 300 ? -10.969 6.395 15.156 1 94.69 300 PRO B O 1
ATOM 6404 N N . TRP B 1 301 ? -10.742 7.18 13.164 1 93.69 301 TRP B N 1
ATOM 6405 C CA . TRP B 1 301 ? -11.383 6.07 12.461 1 93.69 301 TRP B CA 1
ATOM 6406 C C . TRP B 1 301 ? -10.492 4.832 12.484 1 93.69 301 TRP B C 1
ATOM 6408 O O . TRP B 1 301 ? -10.938 3.734 12.133 1 93.69 301 TRP B O 1
ATOM 6418 N N . LEU B 1 302 ? -9.258 4.938 12.797 1 90.75 302 LEU B N 1
ATOM 6419 C CA . LEU B 1 302 ? -8.383 3.777 12.961 1 90.75 302 LEU B CA 1
ATOM 6420 C C . LEU B 1 302 ? -8.523 3.191 14.367 1 90.75 302 LEU B C 1
ATOM 6422 O O . LEU B 1 302 ? -8.07 2.072 14.617 1 90.75 302 LEU B O 1
ATOM 6426 N N . ASP B 1 303 ? -9.156 3.971 15.32 1 90.5 303 ASP B N 1
ATOM 6427 C CA . ASP B 1 303 ? -9.18 3.584 16.719 1 90.5 303 ASP B CA 1
ATOM 6428 C C . ASP B 1 303 ? -10.391 2.705 17.031 1 90.5 303 ASP B C 1
ATOM 6430 O O . ASP B 1 303 ? -10.438 2.031 18.062 1 90.5 303 ASP B O 1
ATOM 6434 N N . ASP B 1 304 ? -11.406 2.795 16.234 1 92.31 304 ASP B N 1
ATOM 6435 C CA . ASP B 1 304 ? -12.562 1.903 16.297 1 92.31 304 ASP B CA 1
ATOM 6436 C C . ASP B 1 304 ? -13.086 1.562 14.906 1 92.31 304 ASP B C 1
ATOM 6438 O O . ASP B 1 304 ? -13.289 2.453 14.078 1 92.31 304 ASP B O 1
ATOM 6442 N N . PRO B 1 305 ? -13.281 0.271 14.664 1 88.44 305 PRO B N 1
ATOM 6443 C CA . PRO B 1 305 ? -13.758 -0.109 13.328 1 88.44 305 PRO B CA 1
ATOM 6444 C C . PRO B 1 305 ? -15.203 0.317 13.078 1 88.44 305 PRO B C 1
ATOM 6446 O O . PRO B 1 305 ? -15.648 0.322 11.93 1 88.44 305 PRO B O 1
ATOM 6449 N N . ASN B 1 306 ? -16.016 0.692 14.062 1 93.81 306 ASN B N 1
ATOM 6450 C CA . ASN B 1 306 ? -17.391 1.153 13.898 1 93.81 306 ASN B CA 1
ATOM 6451 C C . ASN B 1 306 ? -17.453 2.643 13.578 1 93.81 306 ASN B C 1
ATOM 6453 O O . ASN B 1 306 ? -17.359 3.484 14.469 1 93.81 306 ASN B O 1
ATOM 6457 N N . ALA B 1 307 ? -17.75 3.014 12.359 1 96.56 307 ALA B N 1
ATOM 6458 C CA . ALA B 1 307 ? -17.75 4.391 11.867 1 96.56 307 ALA B CA 1
ATOM 6459 C C . ALA B 1 307 ? -18.812 5.227 12.562 1 96.56 307 ALA B C 1
ATOM 6461 O O . ALA B 1 307 ? -18.625 6.422 12.797 1 96.56 307 ALA B O 1
ATOM 6462 N N . ASP B 1 308 ? -19.984 4.676 12.875 1 95.81 308 ASP B N 1
ATOM 6463 C CA . ASP B 1 308 ? -21.062 5.414 13.539 1 95.81 308 ASP B CA 1
ATOM 6464 C C . ASP B 1 308 ? -20.625 5.879 14.922 1 95.81 308 ASP B C 1
ATOM 6466 O O . ASP B 1 308 ? -20.969 6.98 15.352 1 95.81 308 ASP B O 1
ATOM 6470 N N . LYS B 1 309 ? -19.969 4.98 15.539 1 96.19 309 LYS B N 1
ATOM 6471 C CA . LYS B 1 309 ? -19.453 5.34 16.859 1 96.19 309 LYS B CA 1
ATOM 6472 C C . LYS B 1 309 ? -18.469 6.508 16.766 1 96.19 309 LYS B C 1
ATOM 6474 O O . LYS B 1 309 ? -18.547 7.453 17.547 1 96.19 309 LYS B O 1
ATOM 6479 N N . VAL B 1 310 ? -17.625 6.504 15.82 1 97.75 310 VAL B N 1
ATOM 6480 C CA . VAL B 1 310 ? -16.625 7.551 15.633 1 97.75 310 VAL B CA 1
ATOM 6481 C C . VAL B 1 310 ? -17.312 8.859 15.242 1 97.75 310 VAL B C 1
ATOM 6483 O O . VAL B 1 310 ? -16.938 9.93 15.711 1 97.75 310 VAL B O 1
ATOM 6486 N N . LEU B 1 311 ? -18.391 8.797 14.359 1 98.31 311 LEU B N 1
ATOM 6487 C CA . LEU B 1 311 ? -19.156 9.977 13.984 1 98.31 311 LEU B CA 1
ATOM 6488 C C . LEU B 1 311 ? -19.734 10.664 15.211 1 98.31 311 LEU B C 1
ATOM 6490 O O . LEU B 1 311 ? -19.703 11.898 15.312 1 98.31 311 LEU B O 1
ATOM 6494 N N . GLU B 1 312 ? -20.25 9.906 16.109 1 97.06 312 GLU B N 1
ATOM 6495 C CA . GLU B 1 312 ? -20.812 10.469 17.328 1 97.06 312 GLU B CA 1
ATOM 6496 C C . GLU B 1 312 ? -19.734 11.133 18.188 1 97.06 312 GLU B C 1
ATOM 6498 O O . GLU B 1 312 ? -19.984 12.156 18.812 1 97.06 312 GLU B O 1
ATOM 6503 N N . TRP B 1 313 ? -18.531 10.492 18.234 1 97.81 313 TRP B N 1
ATOM 6504 C CA . TRP B 1 313 ? -17.422 11.141 18.922 1 97.81 313 TRP B CA 1
ATOM 6505 C C . TRP B 1 313 ? -17.141 12.516 18.328 1 97.81 313 TRP B C 1
ATOM 6507 O O . TRP B 1 313 ? -16.969 13.492 19.078 1 97.81 313 TRP B O 1
ATOM 6517 N N . MET B 1 314 ? -17.141 12.641 17.016 1 98.25 314 MET B N 1
ATOM 6518 C CA . MET B 1 314 ? -16.797 13.883 16.328 1 98.25 314 MET B CA 1
ATOM 6519 C C . MET B 1 314 ? -17.875 14.938 16.562 1 98.25 314 MET B C 1
ATOM 6521 O O . MET B 1 314 ? -17.562 16.078 16.906 1 98.25 314 MET B O 1
ATOM 6525 N N . LYS B 1 315 ? -19.188 14.602 16.438 1 98.44 315 LYS B N 1
ATOM 6526 C CA . LYS B 1 315 ? -20.281 15.539 16.609 1 98.44 315 LYS B CA 1
ATOM 6527 C C . LYS B 1 315 ? -20.344 16.062 18.047 1 98.44 315 LYS B C 1
ATOM 6529 O O . LYS B 1 315 ? -20.484 17.266 18.266 1 98.44 315 LYS B O 1
ATOM 6534 N N . SER B 1 316 ? -20.266 15.125 18.969 1 97.94 316 SER B N 1
ATOM 6535 C CA . SER B 1 316 ? -20.344 15.523 20.375 1 97.94 316 SER B CA 1
ATOM 6536 C C . SER B 1 316 ? -19.188 16.422 20.766 1 97.94 316 SER B C 1
ATOM 6538 O O . SER B 1 316 ? -19.359 17.406 21.484 1 97.94 316 SER B O 1
ATOM 6540 N N . THR B 1 317 ? -18 16.062 20.266 1 98.12 317 THR B N 1
ATOM 6541 C CA . THR B 1 317 ? -16.828 16.891 20.547 1 98.12 317 THR B CA 1
ATOM 6542 C C . THR B 1 317 ? -16.969 18.266 19.906 1 98.12 317 THR B C 1
ATOM 6544 O O . THR B 1 317 ? -16.688 19.281 20.516 1 98.12 317 THR B O 1
ATOM 6547 N N . PHE B 1 318 ? -17.484 18.297 18.594 1 98.38 318 PHE B N 1
ATOM 6548 C CA . PHE B 1 318 ? -17.672 19.547 17.859 1 98.38 318 PHE B CA 1
ATOM 6549 C C . PHE B 1 318 ? -18.609 20.484 18.625 1 98.38 318 PHE B C 1
ATOM 6551 O O . PHE B 1 318 ? -18.359 21.672 18.734 1 98.38 318 PHE B O 1
ATOM 6558 N N . LEU B 1 319 ? -19.641 20 19.25 1 97.5 319 LEU B N 1
ATOM 6559 C CA . LEU B 1 319 ? -20.656 20.797 19.922 1 97.5 319 LEU B CA 1
ATOM 6560 C C . LEU B 1 319 ? -20.109 21.422 21.188 1 97.5 319 LEU B C 1
ATOM 6562 O O . LEU B 1 319 ? -20.547 22.5 21.594 1 97.5 319 LEU B O 1
ATOM 6566 N N . THR B 1 320 ? -19.125 20.75 21.797 1 97.38 320 THR B N 1
ATOM 6567 C CA . THR B 1 320 ? -18.5 21.359 22.969 1 97.38 320 THR B CA 1
ATOM 6568 C C . THR B 1 320 ? -17.734 22.625 22.578 1 97.38 320 THR B C 1
ATOM 6570 O O . THR B 1 320 ? -17.641 23.562 23.359 1 97.38 320 THR B O 1
ATOM 6573 N N . HIS B 1 321 ? -17.156 22.656 21.375 1 98.25 321 HIS B N 1
ATOM 6574 C CA . HIS B 1 321 ? -16.484 23.844 20.859 1 98.25 321 HIS B CA 1
ATOM 6575 C C . HIS B 1 321 ? -17.5 24.906 20.406 1 98.25 321 HIS B C 1
ATOM 6577 O O . HIS B 1 321 ? -17.438 26.047 20.844 1 98.25 321 HIS B O 1
ATOM 6583 N N . TYR B 1 322 ? -18.5 24.531 19.609 1 98.12 322 TYR B N 1
ATOM 6584 C CA . TYR B 1 322 ? -19.469 25.406 18.953 1 98.12 322 TYR B CA 1
ATOM 6585 C C . TYR B 1 322 ? -20.328 26.125 19.969 1 98.12 322 TYR B C 1
ATOM 6587 O O . TYR B 1 322 ? -20.656 27.297 19.812 1 98.12 322 TYR B O 1
ATOM 6595 N N . ASN B 1 323 ? -20.766 25.469 21.031 1 96 323 ASN B N 1
ATOM 6596 C CA . ASN B 1 323 ? -21.672 26.016 22.031 1 96 323 ASN B CA 1
ATOM 6597 C C . ASN B 1 323 ? -20.922 26.688 23.172 1 96 323 ASN B C 1
ATOM 6599 O O . ASN B 1 323 ? -21.531 27.219 24.094 1 96 323 ASN B O 1
ATOM 6603 N N . GLY B 1 324 ? -19.609 26.656 23.031 1 97.25 324 GLY B N 1
ATOM 6604 C CA . GLY B 1 324 ? -18.781 27.234 24.094 1 97.25 324 GLY B CA 1
ATOM 6605 C C . GLY B 1 324 ? -18.031 28.469 23.641 1 97.25 324 GLY B C 1
ATOM 6606 O O . GLY B 1 324 ? -18.625 29.422 23.125 1 97.25 324 GLY B O 1
ATOM 6607 N N . ASN B 1 325 ? -16.734 28.344 23.906 1 96.88 325 ASN B N 1
ATOM 6608 C CA . ASN B 1 325 ? -15.883 29.5 23.641 1 96.88 325 ASN B CA 1
ATOM 6609 C C . ASN B 1 325 ? -15.328 29.469 22.219 1 96.88 325 ASN B C 1
ATOM 6611 O O . ASN B 1 325 ? -14.383 30.188 21.891 1 96.88 325 ASN B O 1
ATOM 6615 N N . ARG B 1 326 ? -15.828 28.641 21.375 1 98.12 326 ARG B N 1
ATOM 6616 C CA . ARG B 1 326 ? -15.562 28.578 19.938 1 98.12 326 ARG B CA 1
ATOM 6617 C C . ARG B 1 326 ? -14.102 28.266 19.656 1 98.12 326 ARG B C 1
ATOM 6619 O O . ARG B 1 326 ? -13.547 28.703 18.641 1 98.12 326 ARG B O 1
ATOM 6626 N N . GLN B 1 327 ? -13.406 27.609 20.625 1 97.56 327 GLN B N 1
ATOM 6627 C CA . GLN B 1 327 ? -12.078 27.094 20.312 1 97.56 327 GLN B CA 1
ATOM 6628 C C . GLN B 1 327 ? -12.086 26.281 19.016 1 97.56 327 GLN B C 1
ATOM 6630 O O . GLN B 1 327 ? -13.078 25.625 18.703 1 97.56 327 GLN B O 1
ATOM 6635 N N . PRO B 1 328 ? -10.93 26.25 18.266 1 98.38 328 PRO B N 1
ATOM 6636 C CA . PRO B 1 328 ? -10.914 25.484 17.016 1 98.38 328 PRO B CA 1
ATOM 6637 C C . PRO B 1 328 ? -11.156 24 17.219 1 98.38 328 PRO B C 1
ATOM 6639 O O . PRO B 1 328 ? -10.836 23.469 18.297 1 98.38 328 PRO B O 1
ATOM 6642 N N . PHE B 1 329 ? -11.789 23.375 16.312 1 98.38 329 PHE B N 1
ATOM 6643 C CA . PHE B 1 329 ? -11.938 21.922 16.234 1 98.38 329 PHE B CA 1
ATOM 6644 C C . PHE B 1 329 ? -10.953 21.344 15.219 1 98.38 329 PHE B C 1
ATOM 6646 O O . PHE B 1 329 ? -10.812 21.859 14.109 1 98.38 329 PHE B O 1
ATOM 6653 N N . GLY B 1 330 ? -10.281 20.25 15.664 1 97.56 330 GLY B N 1
ATOM 6654 C CA . GLY B 1 330 ? -9.266 19.672 14.789 1 97.56 330 GLY B CA 1
ATOM 6655 C C . GLY B 1 330 ? -9.75 18.453 14.031 1 97.56 330 GLY B C 1
ATOM 6656 O O . GLY B 1 330 ? -10.312 17.531 14.633 1 97.56 330 GLY B O 1
ATOM 6657 N N . LEU B 1 331 ? -9.609 18.422 12.766 1 98.19 331 LEU B N 1
ATOM 6658 C CA . LEU B 1 331 ? -9.68 17.25 11.898 1 98.19 331 LEU B CA 1
ATOM 6659 C C . LEU B 1 331 ? -8.312 16.953 11.281 1 98.19 331 LEU B C 1
ATOM 6661 O O . LEU B 1 331 ? -7.977 17.469 10.219 1 98.19 331 LEU B O 1
ATOM 6665 N N . TYR B 1 332 ? -7.52 16.047 12 1 97.75 332 TYR B N 1
ATOM 6666 C CA . TYR B 1 332 ? -6.133 15.727 11.656 1 97.75 332 TYR B CA 1
ATOM 6667 C C . TYR B 1 332 ? -6.027 14.352 11.008 1 97.75 332 TYR B C 1
ATOM 6669 O O . TYR B 1 332 ? -6.523 13.367 11.555 1 97.75 332 TYR B O 1
ATOM 6677 N N . THR B 1 333 ? -5.297 14.281 9.836 1 97.38 333 THR B N 1
ATOM 6678 C CA . THR B 1 333 ? -5.359 13.062 9.039 1 97.38 333 THR B CA 1
ATOM 6679 C C . THR B 1 333 ? -3.971 12.656 8.555 1 97.38 333 THR B C 1
ATOM 6681 O O . THR B 1 333 ? -3.115 13.508 8.32 1 97.38 333 THR B O 1
ATOM 6684 N N . HIS B 1 334 ? -3.689 11.297 8.633 1 97.25 334 HIS B N 1
ATOM 6685 C CA . HIS B 1 334 ? -2.818 10.672 7.641 1 97.25 334 HIS B CA 1
ATOM 6686 C C . HIS B 1 334 ? -3.619 10.164 6.445 1 97.25 334 HIS B C 1
ATOM 6688 O O . HIS B 1 334 ? -4.227 9.094 6.508 1 97.25 334 HIS B O 1
ATOM 6694 N N . PRO B 1 335 ? -3.582 10.93 5.34 1 97.25 335 PRO B N 1
ATOM 6695 C CA . PRO B 1 335 ? -4.57 10.734 4.277 1 97.25 335 PRO B CA 1
ATOM 6696 C C . PRO B 1 335 ? -4.52 9.336 3.676 1 97.25 335 PRO B C 1
ATOM 6698 O O . PRO B 1 335 ? -5.535 8.836 3.182 1 97.25 335 PRO B O 1
ATOM 6701 N N . ILE B 1 336 ? -3.32 8.633 3.801 1 95.88 336 ILE B N 1
ATOM 6702 C CA . ILE B 1 336 ? -3.168 7.328 3.166 1 95.88 336 ILE B CA 1
ATOM 6703 C C . ILE B 1 336 ? -4.152 6.336 3.783 1 95.88 336 ILE B C 1
ATOM 6705 O O . ILE B 1 336 ? -4.59 5.395 3.119 1 95.88 336 ILE B O 1
ATOM 6709 N N . HIS B 1 337 ? -4.633 6.523 4.969 1 95.62 337 HIS B N 1
ATOM 6710 C CA . HIS B 1 337 ? -5.547 5.633 5.672 1 95.62 337 HIS B CA 1
ATOM 6711 C C . HIS B 1 337 ? -6.988 5.852 5.211 1 95.62 337 HIS B C 1
ATOM 6713 O O . HIS B 1 337 ? -7.883 5.094 5.59 1 95.62 337 HIS B O 1
ATOM 6719 N N . LEU B 1 338 ? -7.219 6.875 4.441 1 97 338 LEU B N 1
ATOM 6720 C CA . LEU B 1 338 ? -8.531 7.168 3.887 1 97 338 LEU B CA 1
ATOM 6721 C C . LEU B 1 338 ? -8.508 7.121 2.363 1 97 338 LEU B C 1
ATOM 6723 O O . LEU B 1 338 ? -9.406 7.641 1.703 1 97 338 LEU B O 1
ATOM 6727 N N . ALA B 1 339 ? -7.43 6.512 1.911 1 95.31 339 ALA B N 1
ATOM 6728 C CA . ALA B 1 339 ? -7.273 6.422 0.462 1 95.31 339 ALA B CA 1
ATOM 6729 C C . ALA B 1 339 ? -8.117 5.289 -0.113 1 95.31 339 ALA B C 1
ATOM 6731 O O . ALA B 1 339 ? -8.273 4.238 0.515 1 95.31 339 ALA B O 1
ATOM 6732 N N . THR B 1 340 ? -8.734 5.582 -1.289 1 94.38 340 THR B N 1
ATOM 6733 C CA . THR B 1 340 ? -9.438 4.547 -2.039 1 94.38 340 THR B CA 1
ATOM 6734 C C . THR B 1 340 ? -8.602 4.09 -3.236 1 94.38 340 THR B C 1
ATOM 6736 O O . THR B 1 340 ? -7.832 4.867 -3.795 1 94.38 340 THR B O 1
ATOM 6739 N N . GLY B 1 341 ? -8.773 2.748 -3.469 1 88.56 341 GLY B N 1
ATOM 6740 C CA . GLY B 1 341 ? -8.094 2.213 -4.637 1 88.56 341 GLY B CA 1
ATOM 6741 C C . GLY B 1 341 ? -6.609 1.978 -4.41 1 88.56 341 GLY B C 1
ATOM 6742 O O . GLY B 1 341 ? -5.859 1.764 -5.363 1 88.56 341 GLY B O 1
ATOM 6743 N N . TYR B 1 342 ? -6.062 2.008 -3.18 1 90.88 342 TYR B N 1
ATOM 6744 C CA . TYR B 1 342 ? -4.66 1.732 -2.891 1 90.88 342 TYR B CA 1
ATOM 6745 C C . TYR B 1 342 ? -4.359 0.244 -3.018 1 90.88 342 TYR B C 1
ATOM 6747 O O . TYR B 1 342 ? -4.93 -0.575 -2.291 1 90.88 342 TYR B O 1
ATOM 6755 N N . PRO B 1 343 ? -3.506 -0.17 -3.85 1 86.62 343 PRO B N 1
ATOM 6756 C CA . PRO B 1 343 ? -3.33 -1.589 -4.168 1 86.62 343 PRO B CA 1
ATOM 6757 C C . PRO B 1 343 ? -2.877 -2.41 -2.963 1 86.62 343 PRO B C 1
ATOM 6759 O O . PRO B 1 343 ? -1.959 -2.004 -2.244 1 86.62 343 PRO B O 1
ATOM 6762 N N . GLY B 1 344 ? -3.533 -3.59 -2.846 1 85.38 344 GLY B N 1
ATOM 6763 C CA . GLY B 1 344 ? -3.186 -4.512 -1.777 1 85.38 344 GLY B CA 1
ATOM 6764 C C . GLY B 1 344 ? -3.818 -4.148 -0.447 1 85.38 344 GLY B C 1
ATOM 6765 O O . GLY B 1 344 ? -3.676 -4.883 0.534 1 85.38 344 GLY B O 1
ATOM 6766 N N . VAL B 1 345 ? -4.52 -2.984 -0.425 1 89.44 345 VAL B N 1
ATOM 6767 C CA . VAL B 1 345 ? -5.172 -2.516 0.794 1 89.44 345 VAL B CA 1
ATOM 6768 C C . VAL B 1 345 ? -6.668 -2.346 0.549 1 89.44 345 VAL B C 1
ATOM 6770 O O . VAL B 1 345 ? -7.078 -1.75 -0.45 1 89.44 345 VAL B O 1
ATOM 6773 N N . ALA B 1 346 ? -7.531 -2.893 1.353 1 88.69 346 ALA B N 1
ATOM 6774 C CA . ALA B 1 346 ? -8.977 -2.752 1.222 1 88.69 346 ALA B CA 1
ATOM 6775 C C . ALA B 1 346 ? -9.406 -1.294 1.38 1 88.69 346 ALA B C 1
ATOM 6777 O O . ALA B 1 346 ? -8.883 -0.577 2.236 1 88.69 346 ALA B O 1
ATOM 6778 N N . ASP B 1 347 ? -10.5 -0.749 0.648 1 92.69 347 ASP B N 1
ATOM 6779 C CA . ASP B 1 347 ? -11.023 0.61 0.745 1 92.69 347 ASP B CA 1
ATOM 6780 C C . ASP B 1 347 ? -11.703 0.839 2.092 1 92.69 347 ASP B C 1
ATOM 6782 O O . ASP B 1 347 ? -12.57 0.06 2.496 1 92.69 347 ASP B O 1
ATOM 6786 N N . PRO B 1 348 ? -11.438 2.01 2.629 1 95.81 348 PRO B N 1
ATOM 6787 C CA . PRO B 1 348 ? -12.102 2.326 3.896 1 95.81 348 PRO B CA 1
ATOM 6788 C C . PRO B 1 348 ? -13.422 3.07 3.703 1 95.81 348 PRO B C 1
ATOM 6790 O O . PRO B 1 348 ? -13.57 4.203 4.172 1 95.81 348 PRO B O 1
ATOM 6793 N N . LYS B 1 349 ? -14.453 2.541 3.074 1 95.75 349 LYS B N 1
ATOM 6794 C CA . LYS B 1 349 ? -15.695 3.178 2.643 1 95.75 349 LYS B CA 1
ATOM 6795 C C . LYS B 1 349 ? -16.484 3.717 3.836 1 95.75 349 LYS B C 1
ATOM 6797 O O . LYS B 1 349 ? -16.984 4.84 3.797 1 95.75 349 LYS B O 1
ATOM 6802 N N . ALA B 1 350 ? -16.641 2.939 4.887 1 96.94 350 ALA B N 1
ATOM 6803 C CA . ALA B 1 350 ? -17.391 3.355 6.066 1 96.94 350 ALA B CA 1
ATOM 6804 C C . ALA B 1 350 ? -16.75 4.57 6.73 1 96.94 350 ALA B C 1
ATOM 6806 O O . ALA B 1 350 ? -17.438 5.484 7.18 1 96.94 350 ALA B O 1
ATOM 6807 N N . GLN B 1 351 ? -15.461 4.594 6.754 1 97.69 351 GLN B N 1
ATOM 6808 C CA . GLN B 1 351 ? -14.734 5.691 7.375 1 97.69 351 GLN B CA 1
ATOM 6809 C C . GLN B 1 351 ? -14.844 6.973 6.551 1 97.69 351 GLN B C 1
ATOM 6811 O O . GLN B 1 351 ? -15.016 8.062 7.102 1 97.69 351 GLN B O 1
ATOM 6816 N N . ILE B 1 352 ? -14.75 6.902 5.246 1 98 352 ILE B N 1
ATOM 6817 C CA . ILE B 1 352 ? -14.883 8.047 4.348 1 98 352 ILE B CA 1
ATOM 6818 C C . ILE B 1 352 ? -16.281 8.656 4.5 1 98 352 ILE B C 1
ATOM 6820 O O . ILE B 1 352 ? -16.422 9.875 4.633 1 98 352 ILE B O 1
ATOM 6824 N N . LYS B 1 353 ? -17.344 7.848 4.391 1 97.69 353 LYS B N 1
ATOM 6825 C CA . LYS B 1 353 ? -18.719 8.328 4.574 1 97.69 353 LYS B CA 1
ATOM 6826 C C . LYS B 1 353 ? -18.875 9.039 5.914 1 97.69 353 LYS B C 1
ATOM 6828 O O . LYS B 1 353 ? -19.562 10.062 6 1 97.69 353 LYS B O 1
ATOM 6833 N N . MET B 1 354 ? -18.297 8.523 6.895 1 98.19 354 MET B N 1
ATOM 6834 C CA . MET B 1 354 ? -18.391 9.078 8.242 1 98.19 354 MET B CA 1
ATOM 6835 C C . MET B 1 354 ? -17.797 10.477 8.297 1 98.19 354 MET B C 1
ATOM 6837 O O . MET B 1 354 ? -18.406 11.398 8.852 1 98.19 354 MET B O 1
ATOM 6841 N N . VAL B 1 355 ? -16.641 10.758 7.711 1 98.44 355 VAL B N 1
ATOM 6842 C CA . VAL B 1 355 ? -16 12.07 7.715 1 98.44 355 VAL B CA 1
ATOM 6843 C C . VAL B 1 355 ? -16.875 13.07 6.941 1 98.44 355 VAL B C 1
ATOM 6845 O O . VAL B 1 355 ? -17.047 14.203 7.375 1 98.44 355 VAL B O 1
ATOM 6848 N N . ASN B 1 356 ? -17.469 12.703 5.75 1 98.31 356 ASN B N 1
ATOM 6849 C CA . ASN B 1 356 ? -18.359 13.562 4.977 1 98.31 356 ASN B CA 1
ATOM 6850 C C . ASN B 1 356 ? -19.609 13.922 5.762 1 98.31 356 ASN B C 1
ATOM 6852 O O . ASN B 1 356 ? -20.031 15.078 5.766 1 98.31 356 ASN B O 1
ATOM 6856 N N . ASP B 1 357 ? -20.172 12.93 6.391 1 98 357 ASP B N 1
ATOM 6857 C CA . ASP B 1 357 ? -21.359 13.18 7.203 1 98 357 ASP B CA 1
ATOM 6858 C C . ASP B 1 357 ? -21.062 14.203 8.297 1 98 357 ASP B C 1
ATOM 6860 O O . ASP B 1 357 ? -21.891 15.078 8.562 1 98 357 ASP B O 1
ATOM 6864 N N . PHE B 1 358 ? -19.953 14.109 8.875 1 98.75 358 PHE B N 1
ATOM 6865 C CA . PHE B 1 358 ? -19.578 15.047 9.938 1 98.75 358 PHE B CA 1
ATOM 6866 C C . PHE B 1 358 ? -19.469 16.469 9.383 1 98.75 358 PHE B C 1
ATOM 6868 O O . PHE B 1 358 ? -20.016 17.406 9.953 1 98.75 358 PHE B O 1
ATOM 6875 N N . LEU B 1 359 ? -18.703 16.641 8.305 1 98.69 359 LEU B N 1
ATOM 6876 C CA . LEU B 1 359 ? -18.453 17.969 7.754 1 98.69 359 LEU B CA 1
ATOM 6877 C C . LEU B 1 359 ? -19.75 18.594 7.242 1 98.69 359 LEU B C 1
ATOM 6879 O O . LEU B 1 359 ? -19.984 19.797 7.418 1 98.69 359 LEU B O 1
ATOM 6883 N N . ASP B 1 360 ? -20.625 17.812 6.539 1 97.44 360 ASP B N 1
ATOM 6884 C CA . ASP B 1 360 ? -21.922 18.297 6.09 1 97.44 360 ASP B CA 1
ATOM 6885 C C . ASP B 1 360 ? -22.766 18.797 7.266 1 97.44 360 ASP B C 1
ATOM 6887 O O . ASP B 1 360 ? -23.359 19.859 7.195 1 97.44 360 ASP B O 1
ATOM 6891 N N . TRP B 1 361 ? -22.766 17.969 8.25 1 98.19 361 TRP B N 1
ATOM 6892 C CA . TRP B 1 361 ? -23.516 18.312 9.453 1 98.19 361 TRP B CA 1
ATOM 6893 C C . TRP B 1 361 ? -22.969 19.594 10.086 1 98.19 361 TRP B C 1
ATOM 6895 O O . TRP B 1 361 ? -23.734 20.5 10.414 1 98.19 361 TRP B O 1
ATOM 6905 N N . ALA B 1 362 ? -21.703 19.719 10.258 1 98.69 362 ALA B N 1
ATOM 6906 C CA . ALA B 1 362 ? -21.094 20.875 10.914 1 98.69 362 ALA B CA 1
ATOM 6907 C C . ALA B 1 362 ? -21.312 22.141 10.117 1 98.69 362 ALA B C 1
ATOM 6909 O O . ALA B 1 362 ? -21.594 23.203 10.688 1 98.69 362 ALA B O 1
ATOM 6910 N N . GLN B 1 363 ? -21.188 22.141 8.781 1 97.06 363 GLN B N 1
ATOM 6911 C CA . GLN B 1 363 ? -21.25 23.328 7.938 1 97.06 363 GLN B CA 1
ATOM 6912 C C . GLN B 1 363 ? -22.688 23.844 7.828 1 97.06 363 GLN B C 1
ATOM 6914 O O . GLN B 1 363 ? -22.938 24.922 7.281 1 97.06 363 GLN B O 1
ATOM 6919 N N . GLN B 1 364 ? -23.719 23.109 8.352 1 95.75 364 GLN B N 1
ATOM 6920 C CA . GLN B 1 364 ? -25.078 23.625 8.438 1 95.75 364 GLN B CA 1
ATOM 6921 C C . GLN B 1 364 ? -25.219 24.641 9.562 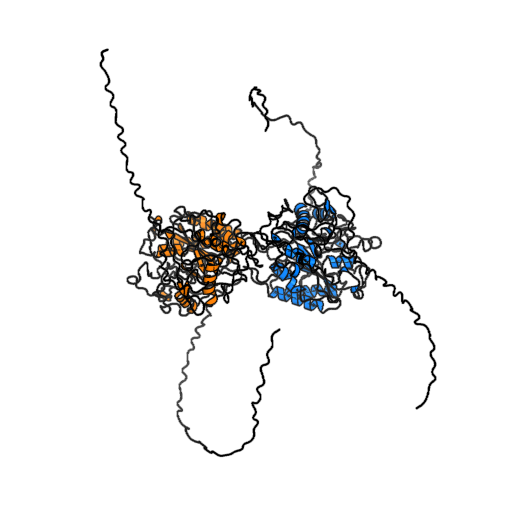1 95.75 364 GLN B C 1
ATOM 6923 O O . GLN B 1 364 ? -26.156 25.438 9.57 1 95.75 364 GLN B O 1
ATOM 6928 N N . MET B 1 365 ? -24.312 24.656 10.375 1 97.06 365 MET B N 1
ATOM 6929 C CA . MET B 1 365 ? -24.375 25.578 11.508 1 97.06 365 MET B CA 1
ATOM 6930 C C . MET B 1 365 ? -23.797 26.938 11.141 1 97.06 365 MET B C 1
ATOM 6932 O O . MET B 1 365 ? -22.875 27.016 10.328 1 97.06 365 MET B O 1
ATOM 6936 N N . GLN B 1 366 ? -24.344 27.953 11.781 1 92.69 366 GLN B N 1
ATOM 6937 C CA . GLN B 1 366 ? -23.938 29.312 11.477 1 92.69 366 GLN B CA 1
ATOM 6938 C C . GLN B 1 366 ? -22.484 29.562 11.883 1 92.69 366 GLN B C 1
ATOM 6940 O O . GLN B 1 366 ? -22.062 29.188 12.984 1 92.69 366 GLN B O 1
ATOM 6945 N N . GLY B 1 367 ? -21.719 30.188 10.891 1 94.5 367 GLY B N 1
ATOM 6946 C CA . GLY B 1 367 ? -20.406 30.688 11.219 1 94.5 367 GLY B CA 1
ATOM 6947 C C . GLY B 1 367 ? -19.328 29.625 11.211 1 94.5 367 GLY B C 1
ATOM 6948 O O . GLY B 1 367 ? -18.234 29.812 11.758 1 94.5 367 GLY B O 1
ATOM 6949 N N . VAL B 1 368 ? -19.594 28.453 10.703 1 97.88 368 VAL B N 1
ATOM 6950 C CA . VAL B 1 368 ? -18.594 27.391 10.664 1 97.88 368 VAL B CA 1
ATOM 6951 C C . VAL B 1 368 ? -17.719 27.547 9.422 1 97.88 368 VAL B C 1
ATOM 6953 O O . VAL B 1 368 ? -18.234 27.688 8.305 1 97.88 368 VAL B O 1
ATOM 6956 N N . TRP B 1 369 ? -16.406 27.562 9.68 1 97.62 369 TRP B N 1
ATOM 6957 C CA . TRP B 1 369 ? -15.398 27.703 8.625 1 97.62 369 TRP B CA 1
ATOM 6958 C C . TRP B 1 369 ? -14.391 26.562 8.688 1 97.62 369 TRP B C 1
ATOM 6960 O O . TRP B 1 369 ? -13.953 26.172 9.773 1 97.62 369 TRP B O 1
ATOM 6970 N N . ILE B 1 370 ? -14.07 25.938 7.586 1 98.5 370 ILE B N 1
ATOM 6971 C CA . ILE B 1 370 ? -12.945 25.016 7.453 1 98.5 370 ILE B CA 1
ATOM 6972 C C . ILE B 1 370 ? -11.727 25.766 6.926 1 98.5 370 ILE B C 1
ATOM 6974 O O . ILE B 1 370 ? -11.773 26.359 5.844 1 98.5 370 ILE B O 1
ATOM 6978 N N . ILE B 1 371 ? -10.625 25.703 7.754 1 98.31 371 ILE B N 1
ATOM 6979 C CA . ILE B 1 371 ? -9.516 26.578 7.395 1 98.31 371 ILE B CA 1
ATOM 6980 C C . ILE B 1 371 ? -8.188 25.891 7.711 1 98.31 371 ILE B C 1
ATOM 6982 O O . ILE B 1 371 ? -8.18 24.812 8.328 1 98.31 371 ILE B O 1
ATOM 6986 N N . SER B 1 372 ? -7.047 26.391 7.223 1 98.56 372 SER B N 1
ATOM 6987 C CA . SER B 1 372 ? -5.691 25.922 7.523 1 98.56 372 SER B CA 1
ATOM 6988 C C . SER B 1 372 ? -5.184 26.516 8.828 1 98.56 372 SER B C 1
ATOM 6990 O O . SER B 1 372 ? -5.812 27.422 9.398 1 98.56 372 SER B O 1
ATOM 6992 N N . ASN B 1 373 ? -4.031 26 9.32 1 98.81 373 ASN B N 1
ATOM 6993 C CA . ASN B 1 373 ? -3.361 26.578 10.477 1 98.81 373 ASN B CA 1
ATOM 6994 C C . ASN B 1 373 ? -2.91 28.016 10.203 1 98.81 373 ASN B C 1
ATOM 6996 O O . ASN B 1 373 ? -2.986 28.875 11.086 1 98.81 373 ASN B O 1
ATOM 7000 N N . ALA B 1 374 ? -2.424 28.281 9.031 1 98 374 ALA B N 1
ATOM 7001 C CA . ALA B 1 374 ? -1.979 29.609 8.656 1 98 374 ALA B CA 1
ATOM 7002 C C . ALA B 1 374 ? -3.137 30.609 8.703 1 98 374 ALA B C 1
ATOM 7004 O O . ALA B 1 374 ? -2.973 31.75 9.156 1 98 374 ALA B O 1
ATOM 7005 N N . GLN B 1 375 ? -4.273 30.203 8.195 1 97.44 375 GLN B N 1
ATOM 7006 C CA . GLN B 1 375 ? -5.461 31.047 8.227 1 97.44 375 GLN B CA 1
ATOM 7007 C C . GLN B 1 375 ? -5.922 31.312 9.656 1 97.44 375 GLN B C 1
ATOM 7009 O O . GLN B 1 375 ? -6.297 32.438 10 1 97.44 375 GLN B O 1
ATOM 7014 N N . LEU B 1 376 ? -5.852 30.25 10.445 1 98.44 376 LEU B N 1
ATOM 7015 C CA . LEU B 1 376 ? -6.207 30.391 11.852 1 98.44 376 LEU B CA 1
ATOM 7016 C C . LEU B 1 376 ? -5.309 31.406 12.539 1 98.44 376 LEU B C 1
ATOM 7018 O O . LEU B 1 376 ? -5.797 32.281 13.281 1 98.44 376 LEU B O 1
ATOM 7022 N N . LEU B 1 377 ? -4.062 31.297 12.328 1 98.06 377 LEU B N 1
ATOM 7023 C CA . LEU B 1 377 ? -3.107 32.188 12.977 1 98.06 377 LEU B CA 1
ATOM 7024 C C . LEU B 1 377 ? -3.305 33.625 12.508 1 98.06 377 LEU B C 1
ATOM 7026 O O . LEU B 1 377 ? -3.189 34.562 13.297 1 98.06 377 LEU B O 1
ATOM 7030 N N . SER B 1 378 ? -3.531 33.844 11.188 1 96.56 378 SER B N 1
ATOM 7031 C CA . SER B 1 378 ? -3.791 35.188 10.656 1 96.56 378 SER B CA 1
ATOM 7032 C C . SER B 1 378 ? -4.98 35.812 11.352 1 96.56 378 SER B C 1
ATOM 7034 O O . SER B 1 378 ? -4.922 37 11.727 1 96.56 378 SER B O 1
ATOM 7036 N N . TRP B 1 379 ? -6.02 35.094 11.508 1 97.56 379 TRP B N 1
ATOM 7037 C CA . TRP B 1 379 ? -7.195 35.625 12.195 1 97.56 379 TRP B CA 1
ATOM 7038 C C . TRP B 1 379 ? -6.902 35.875 13.672 1 97.56 379 TRP B C 1
ATOM 7040 O O . TRP B 1 379 ? -7.309 36.906 14.234 1 97.56 379 TRP B O 1
ATOM 7050 N N . THR B 1 380 ? -6.215 34.906 14.344 1 97.81 380 THR B N 1
ATOM 7051 C CA . THR B 1 380 ? -5.922 35.031 15.773 1 97.81 380 THR B CA 1
ATOM 7052 C C . THR B 1 380 ? -5.117 36.281 16.062 1 97.81 380 THR B C 1
ATOM 7054 O O . THR B 1 380 ? -5.324 36.938 17.094 1 97.81 380 THR B O 1
ATOM 7057 N N . LYS B 1 381 ? -4.211 36.656 15.211 1 97.38 381 LYS B N 1
ATOM 7058 C CA . LYS B 1 381 ? -3.361 37.812 15.398 1 97.38 381 LYS B CA 1
ATOM 7059 C C . LYS B 1 381 ? -4.172 39.094 15.297 1 97.38 381 LYS B C 1
ATOM 7061 O O . LYS B 1 381 ? -3.828 40.125 15.93 1 97.38 381 LYS B O 1
ATOM 7066 N N . ASN B 1 382 ? -5.199 39.125 14.438 1 96.31 382 ASN B N 1
ATOM 7067 C CA . ASN B 1 382 ? -6.094 40.281 14.25 1 96.31 382 ASN B CA 1
ATOM 7068 C C . ASN B 1 382 ? -7.555 39.844 14.234 1 96.31 382 ASN B C 1
ATOM 7070 O O . ASN B 1 382 ? -8.242 40 13.219 1 96.31 382 ASN B O 1
ATOM 7074 N N . PRO B 1 383 ? -8.016 39.438 15.398 1 97.25 383 PRO B N 1
ATOM 7075 C CA . PRO B 1 383 ? -9.352 38.844 15.438 1 97.25 383 PRO B CA 1
ATOM 7076 C C . PRO B 1 383 ? -10.461 39.844 15.125 1 97.25 383 PRO B C 1
ATOM 7078 O O . PRO B 1 383 ? -10.391 41 15.555 1 97.25 383 PRO B O 1
ATOM 7081 N N . VAL B 1 384 ? -11.43 39.531 14.312 1 96.94 384 VAL B N 1
ATOM 7082 C CA . VAL B 1 384 ? -12.633 40.281 14 1 96.94 384 VAL B CA 1
ATOM 7083 C C . VAL B 1 384 ? -13.867 39.406 14.195 1 96.94 384 VAL B C 1
ATOM 7085 O O . VAL B 1 384 ? -13.789 38.188 14.125 1 96.94 384 VAL B O 1
ATOM 7088 N N . PRO B 1 385 ? -14.945 40.031 14.531 1 95.56 385 PRO B N 1
ATOM 7089 C CA . PRO B 1 385 ? -16.172 39.25 14.664 1 95.56 385 PRO B CA 1
ATOM 7090 C C . PRO B 1 385 ? -16.625 38.625 13.352 1 95.56 385 PRO B C 1
ATOM 7092 O O . PRO B 1 385 ? -16.156 39.031 12.281 1 95.56 385 PRO B O 1
ATOM 7095 N N . LEU B 1 386 ? -17.516 37.656 13.508 1 92.88 386 LEU B N 1
ATOM 7096 C CA . LEU B 1 386 ? -18.062 36.875 12.391 1 92.88 386 LEU B CA 1
ATOM 7097 C C . LEU B 1 386 ? -18.578 37.812 11.297 1 92.88 386 LEU B C 1
ATOM 7099 O O . LEU B 1 386 ? -18.438 37.531 10.109 1 92.88 386 LEU B O 1
ATOM 7103 N N . SER B 1 387 ? -19.109 38.938 11.594 1 92.5 387 SER B N 1
ATOM 7104 C CA . SER B 1 387 ? -19.734 39.906 10.672 1 92.5 387 SER B CA 1
ATOM 7105 C C . SER B 1 387 ? -18.672 40.594 9.812 1 92.5 387 SER B C 1
ATOM 7107 O O . SER B 1 387 ? -18.984 41.156 8.766 1 92.5 387 SER B O 1
ATOM 7109 N N . ASN B 1 388 ? -17.422 40.531 10.25 1 91.06 388 ASN B N 1
ATOM 7110 C CA . ASN B 1 388 ? -16.375 41.281 9.547 1 91.06 388 ASN B CA 1
ATOM 7111 C C . ASN B 1 388 ? -15.312 40.312 8.984 1 91.06 388 ASN B C 1
ATOM 7113 O O . ASN B 1 388 ? -14.188 40.75 8.703 1 91.06 388 ASN B O 1
ATOM 7117 N N . LEU B 1 389 ? -15.586 39.094 8.836 1 91.88 389 LEU B N 1
ATOM 7118 C CA . LEU B 1 389 ? -14.586 38.125 8.438 1 91.88 389 LEU B CA 1
ATOM 7119 C C . LEU B 1 389 ? -14.125 38.344 7.008 1 91.88 389 LEU B C 1
ATOM 7121 O O . LEU B 1 389 ? -13.008 37.969 6.637 1 91.88 389 LEU B O 1
ATOM 7125 N N . ASN B 1 390 ? -14.898 38.969 6.184 1 86.25 390 ASN B N 1
ATOM 7126 C CA . ASN B 1 390 ? -14.523 39.25 4.805 1 86.25 390 ASN B CA 1
ATOM 7127 C C . ASN B 1 390 ? -13.359 40.25 4.738 1 86.25 390 ASN B C 1
ATOM 7129 O O . ASN B 1 390 ? -12.703 40.375 3.703 1 86.25 390 ASN B O 1
ATOM 7133 N N . SER B 1 391 ? -13.172 40.875 5.867 1 85.06 391 SER B N 1
ATOM 7134 C CA . SER B 1 391 ? -12.078 41.844 5.91 1 85.06 391 SER B CA 1
ATOM 7135 C C . SER B 1 391 ? -10.742 41.156 6.125 1 85.06 391 SER B C 1
ATOM 7137 O O . SER B 1 391 ? -9.68 41.75 5.953 1 85.06 391 SER B O 1
ATOM 7139 N N . VAL B 1 392 ? -10.789 39.938 6.531 1 88.81 392 VAL B N 1
ATOM 7140 C CA . VAL B 1 392 ? -9.562 39.188 6.77 1 88.81 392 VAL B CA 1
ATOM 7141 C C . VAL B 1 392 ? -9.008 38.688 5.441 1 88.81 392 VAL B C 1
ATOM 7143 O O . VAL B 1 392 ? -9.531 37.719 4.879 1 88.81 392 VAL B O 1
ATOM 7146 N N . SER B 1 393 ? -7.922 39.219 5.023 1 86.06 393 SER B N 1
ATOM 7147 C CA . SER B 1 393 ? -7.367 38.938 3.699 1 86.06 393 SER B CA 1
ATOM 7148 C C . SER B 1 393 ? -6.965 37.5 3.555 1 86.06 393 SER B C 1
ATOM 7150 O O . SER B 1 393 ? -7.164 36.875 2.498 1 86.06 393 SER B O 1
ATOM 7152 N N . ALA B 1 394 ? -6.531 36.875 4.582 1 89 394 ALA B N 1
ATOM 7153 C CA . ALA B 1 394 ? -6.027 35.5 4.547 1 89 394 ALA B CA 1
ATOM 7154 C C . ALA B 1 394 ? -7.156 34.531 4.285 1 89 394 ALA B C 1
ATOM 7156 O O . ALA B 1 394 ? -6.91 33.375 3.875 1 89 394 ALA B O 1
ATOM 7157 N N . LEU B 1 395 ? -8.383 34.906 4.512 1 91.88 395 LEU B N 1
ATOM 7158 C CA . LEU B 1 395 ? -9.523 34 4.359 1 91.88 395 LEU B CA 1
ATOM 7159 C C . LEU B 1 395 ? -10.18 34.188 2.998 1 91.88 395 LEU B C 1
ATOM 7161 O O . LEU B 1 395 ? -11.188 33.562 2.695 1 91.88 395 LEU B O 1
ATOM 7165 N N . GLY B 1 396 ? -9.625 35.031 2.178 1 87.25 396 GLY B N 1
ATOM 7166 C CA . GLY B 1 396 ? -10.195 35.312 0.875 1 87.25 396 GLY B CA 1
ATOM 7167 C C . GLY B 1 396 ? -9.875 34.25 -0.17 1 87.25 396 GLY B C 1
ATOM 7168 O O . GLY B 1 396 ? -9.195 33.281 0.12 1 87.25 396 GLY B O 1
ATOM 7169 N N . CYS B 1 397 ? -10.453 34.438 -1.426 1 81.5 397 CYS B N 1
ATOM 7170 C CA . CYS B 1 397 ? -10.414 33.469 -2.516 1 81.5 397 CYS B CA 1
ATOM 7171 C C . CYS B 1 397 ? -9.297 33.781 -3.498 1 81.5 397 CYS B C 1
ATOM 7173 O O . CYS B 1 397 ? -9.195 33.188 -4.566 1 81.5 397 CYS B O 1
ATOM 7175 N N . SER B 1 398 ? -8.367 34.438 -3.127 1 77 398 SER B N 1
ATOM 7176 C CA . SER B 1 398 ? -7.418 34.906 -4.125 1 77 398 SER B CA 1
ATOM 7177 C C . SER B 1 398 ? -6.586 33.781 -4.695 1 77 398 SER B C 1
ATOM 7179 O O . SER B 1 398 ? -6.109 32.906 -3.951 1 77 398 SER B O 1
ATOM 7181 N N . VAL B 1 399 ? -6.664 33.625 -6.023 1 76.44 399 VAL B N 1
ATOM 7182 C CA . VAL B 1 399 ? -5.801 32.719 -6.758 1 76.44 399 VAL B CA 1
ATOM 7183 C C . VAL B 1 399 ? -4.938 33.469 -7.75 1 76.44 399 VAL B C 1
ATOM 7185 O O . VAL B 1 399 ? -5.395 34.469 -8.336 1 76.44 399 VAL B O 1
ATOM 7188 N N . PRO B 1 400 ? -3.701 33.094 -7.82 1 83.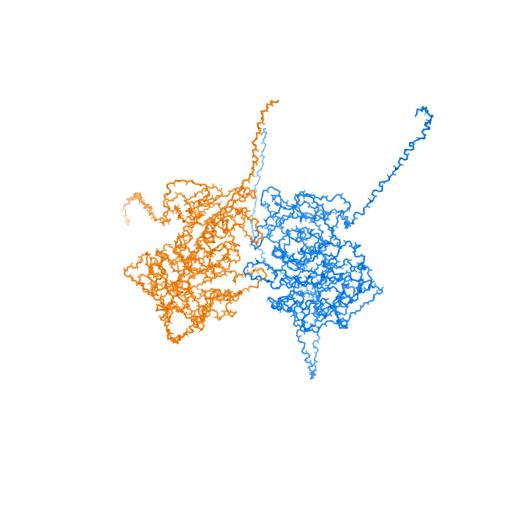81 400 PRO B N 1
ATOM 7189 C CA . PRO B 1 400 ? -2.865 33.75 -8.812 1 83.81 400 PRO B CA 1
ATOM 7190 C C . PRO B 1 400 ? -3.414 33.625 -10.234 1 83.81 400 PRO B C 1
ATOM 7192 O O . PRO B 1 400 ? -4.066 32.625 -10.555 1 83.81 400 PRO B O 1
ATOM 7195 N N . SER B 1 401 ? -3.221 34.688 -10.914 1 82.06 401 SER B N 1
ATOM 7196 C CA . SER B 1 401 ? -3.664 34.656 -12.305 1 82.06 401 SER B CA 1
ATOM 7197 C C . SER B 1 401 ? -2.479 34.688 -13.266 1 82.06 401 SER B C 1
ATOM 7199 O O . SER B 1 401 ? -1.853 35.719 -13.477 1 82.06 401 SER B O 1
ATOM 7201 N N . VAL B 1 402 ? -2.082 33.594 -13.703 1 88.62 402 VAL B N 1
ATOM 7202 C CA . VAL B 1 402 ? -1.037 33.406 -14.703 1 88.62 402 VAL B CA 1
ATOM 7203 C C . VAL B 1 402 ? -1.545 32.469 -15.805 1 88.62 402 VAL B C 1
ATOM 7205 O O . VAL B 1 402 ? -2.012 31.375 -15.531 1 88.62 402 VAL B O 1
ATOM 7208 N N . SER B 1 403 ? -1.592 32.906 -16.984 1 85.69 403 SER B N 1
ATOM 7209 C CA . SER B 1 403 ? -2.145 32.125 -18.078 1 85.69 403 SER B CA 1
ATOM 7210 C C . SER B 1 403 ? -1.044 31.422 -18.859 1 85.69 403 SER B C 1
ATOM 7212 O O . SER B 1 403 ? -1.315 30.484 -19.625 1 85.69 403 SER B O 1
ATOM 7214 N N . GLU B 1 404 ? 0.152 31.906 -18.688 1 89.38 404 GLU B N 1
ATOM 7215 C CA . GLU B 1 404 ? 1.264 31.328 -19.438 1 89.38 404 GLU B CA 1
ATOM 7216 C C . GLU B 1 404 ? 1.519 29.875 -19.016 1 89.38 404 GLU B C 1
ATOM 7218 O O . GLU B 1 404 ? 1.441 29.547 -17.828 1 89.38 404 GLU B O 1
ATOM 7223 N N . LYS B 1 405 ? 1.8 29.078 -19.953 1 89 405 LYS B N 1
ATOM 7224 C CA . LYS B 1 405 ? 2.15 27.688 -19.703 1 89 405 LYS B CA 1
ATOM 7225 C C . LYS B 1 405 ? 3.602 27.547 -19.25 1 89 405 LYS B C 1
ATOM 7227 O O . LYS B 1 405 ? 4.496 27.328 -20.078 1 89 405 LYS B O 1
ATOM 7232 N N . ILE B 1 406 ? 3.916 27.688 -18.016 1 88.69 406 ILE B N 1
ATOM 7233 C CA . ILE B 1 406 ? 5.289 27.797 -17.531 1 88.69 406 ILE B CA 1
ATOM 7234 C C . ILE B 1 406 ? 5.523 26.781 -16.406 1 88.69 406 ILE B C 1
ATOM 7236 O O . ILE B 1 406 ? 6.531 26.859 -15.695 1 88.69 406 ILE B O 1
ATOM 7240 N N . CYS B 1 407 ? 4.621 25.797 -16.094 1 90.06 407 CYS B N 1
ATOM 7241 C CA . CYS B 1 407 ? 4.742 24.797 -15.031 1 90.06 407 CYS B CA 1
ATOM 7242 C C . CYS B 1 407 ? 4.797 25.469 -13.656 1 90.06 407 CYS B C 1
ATOM 7244 O O . CYS B 1 407 ? 5.848 25.469 -13.008 1 90.06 407 CYS B O 1
ATOM 7246 N N . ASN B 1 408 ? 3.812 26.047 -13.211 1 91.94 408 ASN B N 1
ATOM 7247 C CA . ASN B 1 408 ? 3.828 26.938 -12.047 1 91.94 408 ASN B CA 1
ATOM 7248 C C . ASN B 1 408 ? 2.846 26.469 -10.977 1 91.94 408 ASN B C 1
ATOM 7250 O O . ASN B 1 408 ? 2.348 27.281 -10.195 1 91.94 408 ASN B O 1
ATOM 7254 N N . GLY B 1 409 ? 2.445 25.188 -11.039 1 92.75 409 GLY B N 1
ATOM 7255 C CA . GLY B 1 409 ? 1.576 24.641 -10.008 1 92.75 409 GLY B CA 1
ATOM 7256 C C . GLY B 1 409 ? 0.102 24.766 -10.344 1 92.75 409 GLY B C 1
ATOM 7257 O O . GLY B 1 409 ? -0.753 24.281 -9.594 1 92.75 409 GLY B O 1
ATOM 7258 N N . MET B 1 410 ? -0.25 25.453 -11.453 1 91.19 410 MET B N 1
ATOM 7259 C CA . MET B 1 410 ? -1.604 25.469 -12 1 91.19 410 MET B CA 1
ATOM 7260 C C . MET B 1 410 ? -1.773 24.391 -13.062 1 91.19 410 MET B C 1
ATOM 7262 O O . MET B 1 410 ? -1.085 24.406 -14.086 1 91.19 410 MET B O 1
ATOM 7266 N N . VAL B 1 411 ? -2.66 23.484 -12.805 1 85.12 411 VAL B N 1
ATOM 7267 C CA . VAL B 1 411 ? -2.758 22.203 -13.508 1 85.12 411 VAL B CA 1
ATOM 7268 C C . VAL B 1 411 ? -2.801 22.453 -15.016 1 85.12 411 VAL B C 1
ATOM 7270 O O . VAL B 1 411 ? -2.018 21.875 -15.766 1 85.12 411 VAL B O 1
ATOM 7273 N N . PRO B 1 412 ? -3.627 23.406 -15.547 1 82.69 412 PRO B N 1
ATOM 7274 C CA . PRO B 1 412 ? -3.629 23.609 -17 1 82.69 412 PRO B CA 1
ATOM 7275 C C . PRO B 1 412 ? -2.289 24.109 -17.516 1 82.69 412 PRO B C 1
ATOM 7277 O O . PRO B 1 412 ? -1.931 23.828 -18.672 1 82.69 412 PRO B O 1
ATOM 7280 N N . ASN B 1 413 ? -1.522 24.844 -16.656 1 87.19 413 ASN B N 1
ATOM 7281 C CA . ASN B 1 413 ? -0.27 25.469 -17.062 1 87.19 413 ASN B CA 1
ATOM 7282 C C . ASN B 1 413 ? 0.883 24.469 -17.062 1 87.19 413 ASN B C 1
ATOM 7284 O O . ASN B 1 413 ? 1.978 24.781 -17.531 1 87.19 413 ASN B O 1
ATOM 7288 N N . GLN B 1 414 ? 0.521 23.25 -16.531 1 89.06 414 GLN B N 1
ATOM 7289 C CA . GLN B 1 414 ? 1.622 22.312 -16.344 1 89.06 414 GLN B CA 1
ATOM 7290 C C . GLN B 1 414 ? 1.512 21.125 -17.297 1 89.06 414 GLN B C 1
ATOM 7292 O O . GLN B 1 414 ? 2.4 20.281 -17.328 1 89.06 414 GLN B O 1
ATOM 7297 N N . LEU B 1 415 ? 0.435 21.062 -17.953 1 81.62 415 LEU B N 1
ATOM 7298 C CA . LEU B 1 415 ? 0.196 19.922 -18.828 1 81.62 415 LEU B CA 1
ATOM 7299 C C . LEU B 1 415 ? 1.326 19.781 -19.844 1 81.62 415 LEU B C 1
ATOM 7301 O O . LEU B 1 415 ? 1.654 20.719 -20.562 1 81.62 415 LEU B O 1
ATOM 7305 N N . GLY B 1 416 ? 1.936 18.562 -19.859 1 76.81 416 GLY B N 1
ATOM 7306 C CA . GLY B 1 416 ? 2.994 18.266 -20.812 1 76.81 416 GLY B CA 1
ATOM 7307 C C . GLY B 1 416 ? 4.34 18.828 -20.391 1 76.81 416 GLY B C 1
ATOM 7308 O O . GLY B 1 416 ? 5.34 18.641 -21.094 1 76.81 416 GLY B O 1
ATOM 7309 N N . LEU B 1 417 ? 4.348 19.562 -19.25 1 86.38 417 LEU B N 1
ATOM 7310 C CA . LEU B 1 417 ? 5.574 20.281 -18.891 1 86.38 417 LEU B CA 1
ATOM 7311 C C . LEU B 1 417 ? 6.262 19.625 -17.703 1 86.38 417 LEU B C 1
ATOM 7313 O O . LEU B 1 417 ? 7.422 19.922 -17.406 1 86.38 417 LEU B O 1
ATOM 7317 N N . LEU B 1 418 ? 5.559 18.75 -17.031 1 88.25 418 LEU B N 1
ATOM 7318 C CA . LEU B 1 418 ? 6.137 18.125 -15.852 1 88.25 418 LEU B CA 1
ATOM 7319 C C . LEU B 1 418 ? 7.277 17.188 -16.234 1 88.25 418 LEU B C 1
ATOM 7321 O O . LEU B 1 418 ? 7.184 16.469 -17.234 1 88.25 418 LEU B O 1
ATOM 7325 N N . GLN B 1 419 ? 8.391 17.312 -15.477 1 87.62 419 GLN B N 1
ATOM 7326 C CA . GLN B 1 419 ? 9.43 16.297 -15.602 1 87.62 419 GLN B CA 1
ATOM 7327 C C . GLN B 1 419 ? 9.117 15.078 -14.734 1 87.62 419 GLN B C 1
ATOM 7329 O O . GLN B 1 419 ? 8.734 15.219 -13.57 1 87.62 419 GLN B O 1
ATOM 7334 N N . ASN B 1 420 ? 9.094 13.969 -15.398 1 85.62 420 ASN B N 1
ATOM 7335 C CA . ASN B 1 420 ? 8.906 12.695 -14.711 1 85.62 420 ASN B CA 1
ATOM 7336 C C . ASN B 1 420 ? 10.234 12.102 -14.242 1 85.62 420 ASN B C 1
ATOM 7338 O O . ASN B 1 420 ? 11.07 11.711 -15.062 1 85.62 420 ASN B O 1
ATOM 7342 N N . CYS B 1 421 ? 10.414 12.133 -12.875 1 86.69 421 CYS B N 1
ATOM 7343 C CA . CYS B 1 421 ? 11.68 11.68 -12.297 1 86.69 421 CYS B CA 1
ATOM 7344 C C . CYS B 1 421 ? 11.727 10.156 -12.227 1 86.69 421 CYS B C 1
ATOM 7346 O O . CYS B 1 421 ? 10.758 9.516 -11.805 1 86.69 421 CYS B O 1
ATOM 7348 N N . PRO B 1 422 ? 12.758 9.57 -12.688 1 80.31 422 PRO B N 1
ATOM 7349 C CA . PRO B 1 422 ? 12.852 8.117 -12.812 1 80.31 422 PRO B CA 1
ATOM 7350 C C . PRO B 1 422 ? 13.164 7.43 -11.484 1 80.31 422 PRO B C 1
ATOM 7352 O O . PRO B 1 422 ? 14.164 6.711 -11.375 1 80.31 422 PRO B O 1
ATOM 7355 N N . PHE B 1 423 ? 12.289 7.594 -10.578 1 82 423 PHE B N 1
ATOM 7356 C CA . PHE B 1 423 ? 12.43 6.883 -9.312 1 82 423 PHE B CA 1
ATOM 7357 C C . PHE B 1 423 ? 11.5 5.68 -9.258 1 82 423 PHE B C 1
ATOM 7359 O O . PHE B 1 423 ? 10.484 5.641 -9.961 1 82 423 PHE B O 1
ATOM 7366 N N . THR B 1 424 ? 11.828 4.672 -8.461 1 76.12 424 THR B N 1
ATOM 7367 C CA . THR B 1 424 ? 11.234 3.352 -8.648 1 76.12 424 THR B CA 1
ATOM 7368 C C . THR B 1 424 ? 10.125 3.109 -7.621 1 76.12 424 THR B C 1
ATOM 7370 O O . THR B 1 424 ? 9.312 2.203 -7.785 1 76.12 424 THR B O 1
ATOM 7373 N N . ASP B 1 425 ? 10.047 3.895 -6.664 1 80.62 425 ASP B N 1
ATOM 7374 C CA . ASP B 1 425 ? 9.125 3.545 -5.586 1 80.62 425 ASP B CA 1
ATOM 7375 C C . ASP B 1 425 ? 7.734 4.109 -5.848 1 80.62 425 ASP B C 1
ATOM 7377 O O . ASP B 1 425 ? 6.73 3.439 -5.602 1 80.62 425 ASP B O 1
ATOM 7381 N N . PHE B 1 426 ? 7.617 5.34 -6.281 1 85.5 426 PHE B N 1
ATOM 7382 C CA . PHE B 1 426 ? 6.379 6.023 -6.633 1 85.5 426 PHE B CA 1
ATOM 7383 C C . PHE B 1 426 ? 6.617 7.02 -7.762 1 85.5 426 PHE B C 1
ATOM 7385 O O . PHE B 1 426 ? 7.762 7.301 -8.125 1 85.5 426 PHE B O 1
ATOM 7392 N N . PRO B 1 427 ? 5.445 7.5 -8.344 1 83.38 427 PRO B N 1
ATOM 7393 C CA . PRO B 1 427 ? 5.637 8.547 -9.344 1 83.38 427 PRO B CA 1
ATOM 7394 C C . PRO B 1 427 ? 6.117 9.867 -8.742 1 83.38 427 PRO B C 1
ATOM 7396 O O . PRO B 1 427 ? 5.598 10.305 -7.711 1 83.38 427 PRO B O 1
ATOM 7399 N N . PHE B 1 428 ? 7.242 10.398 -9.273 1 89.19 428 PHE B N 1
ATOM 7400 C CA . PHE B 1 428 ? 7.789 11.695 -8.891 1 89.19 428 PHE B CA 1
ATOM 7401 C C . PHE B 1 428 ? 7.848 12.633 -10.094 1 89.19 428 PHE B C 1
ATOM 7403 O O . PHE B 1 428 ? 8.484 12.32 -11.102 1 89.19 428 PHE B O 1
ATOM 7410 N N . THR B 1 429 ? 7.117 13.672 -9.984 1 91.56 429 THR B N 1
ATOM 7411 C CA . THR B 1 429 ? 7.188 14.711 -11.008 1 91.56 429 THR B CA 1
ATOM 7412 C C . THR B 1 429 ? 7.555 16.047 -10.391 1 91.56 429 THR B C 1
ATOM 7414 O O . THR B 1 429 ? 7.371 16.266 -9.188 1 91.56 429 THR B O 1
ATOM 7417 N N . THR B 1 430 ? 8.219 16.938 -11.125 1 93.25 430 THR B N 1
ATOM 7418 C CA . THR B 1 430 ? 8.586 18.281 -10.664 1 93.25 430 THR B CA 1
ATOM 7419 C C . THR B 1 430 ? 8.656 19.25 -11.828 1 93.25 430 THR B C 1
ATOM 7421 O O . THR B 1 430 ? 8.844 18.844 -12.977 1 93.25 430 THR B O 1
ATOM 7424 N N . CYS B 1 431 ? 8.445 20.453 -11.516 1 93.06 431 CYS B N 1
ATOM 7425 C CA . CYS B 1 431 ? 8.672 21.547 -12.453 1 93.06 431 CYS B CA 1
ATOM 7426 C C . CYS B 1 431 ? 10.094 22.094 -12.344 1 93.06 431 CYS B C 1
ATOM 7428 O O . CYS B 1 431 ? 10.539 22.859 -13.188 1 93.06 431 CYS B O 1
ATOM 7430 N N . TYR B 1 432 ? 10.906 21.672 -11.375 1 92.88 432 TYR B N 1
ATOM 7431 C CA . TYR B 1 432 ? 12.117 22.391 -10.977 1 92.88 432 TYR B CA 1
ATOM 7432 C C . TYR B 1 432 ? 13.359 21.547 -11.25 1 92.88 432 TYR B C 1
ATOM 7434 O O . TYR B 1 432 ? 14.445 21.859 -10.75 1 92.88 432 TYR B O 1
ATOM 7442 N N . GLY B 1 433 ? 13.156 20.547 -12.078 1 90.25 433 GLY B N 1
ATOM 7443 C CA . GLY B 1 433 ? 14.273 19.688 -12.445 1 90.25 433 GLY B CA 1
ATOM 7444 C C . GLY B 1 433 ? 14.445 18.5 -11.508 1 90.25 433 GLY B C 1
ATOM 7445 O O . GLY B 1 433 ? 14.609 18.672 -10.297 1 90.25 433 GLY B O 1
ATOM 7446 N N . CYS B 1 434 ? 14.43 17.297 -12.094 1 89.06 434 CYS B N 1
ATOM 7447 C CA . CYS B 1 434 ? 14.594 16.094 -11.305 1 89.06 434 CYS B CA 1
ATOM 7448 C C . CYS B 1 434 ? 15.984 16.016 -10.695 1 89.06 434 CYS B C 1
ATOM 7450 O O . CYS B 1 434 ? 16.984 16.297 -11.367 1 89.06 434 CYS B O 1
ATOM 7452 N N . PRO B 1 435 ? 16 15.758 -9.367 1 89.69 435 PRO B N 1
ATOM 7453 C CA . PRO B 1 435 ? 17.328 15.469 -8.805 1 89.69 435 PRO B CA 1
ATOM 7454 C C . PRO B 1 435 ? 17.938 14.188 -9.375 1 89.69 435 PRO B C 1
ATOM 7456 O O . PRO B 1 435 ? 17.203 13.242 -9.688 1 89.69 435 PRO B O 1
ATOM 7459 N N . ALA B 1 436 ? 19.281 14.172 -9.438 1 85.62 436 ALA B N 1
ATOM 7460 C CA . ALA B 1 436 ? 20 13.023 -9.992 1 85.62 436 ALA B CA 1
ATOM 7461 C C . ALA B 1 436 ? 19.828 11.797 -9.102 1 85.62 436 ALA B C 1
ATOM 7463 O O . ALA B 1 436 ? 19.875 10.664 -9.578 1 85.62 436 ALA B O 1
ATOM 7464 N N . THR B 1 437 ? 19.719 12.094 -7.805 1 88.25 437 THR B N 1
ATOM 7465 C CA . THR B 1 437 ? 19.438 11.07 -6.809 1 88.25 437 THR B CA 1
ATOM 7466 C C . THR B 1 437 ? 18.328 11.523 -5.863 1 88.25 437 THR B C 1
ATOM 7468 O O . THR B 1 437 ? 18.094 12.727 -5.711 1 88.25 437 THR B O 1
ATOM 7471 N N . PRO B 1 438 ? 17.672 10.57 -5.273 1 89.69 438 PRO B N 1
ATOM 7472 C CA . PRO B 1 438 ? 16.672 11.008 -4.301 1 89.69 438 PRO B CA 1
ATOM 7473 C C . PRO B 1 438 ? 17.266 11.852 -3.174 1 89.69 438 PRO B C 1
ATOM 7475 O O . PRO B 1 438 ? 18.312 11.508 -2.633 1 89.69 438 PRO B O 1
ATOM 7478 N N . PRO B 1 439 ? 16.625 12.977 -2.805 1 93.06 439 PRO B N 1
ATOM 7479 C CA . PRO B 1 439 ? 17.094 13.781 -1.678 1 93.06 439 PRO B CA 1
ATOM 7480 C C . PRO B 1 439 ? 17.109 13.008 -0.363 1 93.06 439 PRO B C 1
ATOM 7482 O O . PRO B 1 439 ? 16.297 12.102 -0.163 1 93.06 439 PRO B O 1
ATOM 7485 N N . SER B 1 440 ? 18.109 13.375 0.577 1 92.81 440 SER B N 1
ATOM 7486 C CA . SER B 1 440 ? 18.281 12.789 1.902 1 92.81 440 SER B CA 1
ATOM 7487 C C . SER B 1 440 ? 18.688 13.852 2.928 1 92.81 440 SER B C 1
ATOM 7489 O O . SER B 1 440 ? 19.078 14.961 2.562 1 92.81 440 SER B O 1
ATOM 7491 N N . PRO B 1 441 ? 18.578 13.547 4.293 1 91.38 441 PRO B N 1
ATOM 7492 C CA . PRO B 1 441 ? 19.016 14.508 5.309 1 91.38 441 PRO B CA 1
ATOM 7493 C C . PRO B 1 441 ? 20.484 14.898 5.164 1 91.38 441 PRO B C 1
ATOM 7495 O O . PRO B 1 441 ? 20.844 16.047 5.461 1 91.38 441 PRO B O 1
ATOM 7498 N N . SER B 1 442 ? 21.281 13.914 4.652 1 88.69 442 SER B N 1
ATOM 7499 C CA . SER B 1 442 ? 22.688 14.211 4.477 1 88.69 442 SER B CA 1
ATOM 7500 C C . SER B 1 442 ? 22.938 15 3.193 1 88.69 442 SER B C 1
ATOM 7502 O O . SER B 1 442 ? 23.969 15.648 3.041 1 88.69 442 SER B O 1
ATOM 7504 N N . ASN B 1 443 ? 21.969 14.891 2.236 1 90 443 ASN B N 1
ATOM 7505 C CA . ASN B 1 443 ? 22 15.617 0.972 1 90 443 ASN B CA 1
ATOM 7506 C C . ASN B 1 443 ? 20.609 16.031 0.526 1 90 443 ASN B C 1
ATOM 7508 O O . ASN B 1 443 ? 20.062 15.469 -0.419 1 90 443 ASN B O 1
ATOM 7512 N N . PRO B 1 444 ? 20.078 17.078 1.15 1 90.19 444 PRO B N 1
ATOM 7513 C CA . PRO B 1 444 ? 18.688 17.453 0.903 1 90.19 444 PRO B CA 1
ATOM 7514 C C . PRO B 1 444 ? 18.484 18.094 -0.471 1 90.19 444 PRO B C 1
ATOM 7516 O O . PRO B 1 444 ? 17.344 18.25 -0.917 1 90.19 444 PRO B O 1
ATOM 7519 N N . LEU B 1 445 ? 19.594 18.391 -1.182 1 86.5 445 LEU B N 1
ATOM 7520 C CA . LEU B 1 445 ? 19.5 19 -2.502 1 86.5 445 LEU B CA 1
ATOM 7521 C C . LEU B 1 445 ? 20.578 18.438 -3.436 1 86.5 445 LEU B C 1
ATOM 7523 O O . LEU B 1 445 ? 21.531 19.141 -3.781 1 86.5 445 LEU B O 1
ATOM 7527 N N . PRO B 1 446 ? 20.312 17.281 -4.004 1 86.88 446 PRO B N 1
ATOM 7528 C CA . PRO B 1 446 ? 21.25 16.766 -5.004 1 86.88 446 PRO B CA 1
ATOM 7529 C C . PRO B 1 446 ? 21.25 17.594 -6.293 1 86.88 446 PRO B C 1
ATOM 7531 O O . PRO B 1 446 ? 20.328 18.375 -6.531 1 86.88 446 PRO B O 1
ATOM 7534 N N . THR B 1 447 ? 22.25 17.359 -7.094 1 86.38 447 THR B N 1
ATOM 7535 C CA . THR B 1 447 ? 22.344 18.047 -8.383 1 86.38 447 THR B CA 1
ATOM 7536 C C . THR B 1 447 ? 21.188 17.625 -9.289 1 86.38 447 THR B C 1
ATOM 7538 O O . THR B 1 447 ? 20.594 16.562 -9.094 1 86.38 447 THR B O 1
ATOM 7541 N N . GLN B 1 448 ? 20.844 18.5 -10.164 1 86.06 448 GLN B N 1
ATOM 7542 C CA . GLN B 1 448 ? 19.797 18.172 -11.133 1 86.06 448 GLN B CA 1
ATOM 7543 C C . GLN B 1 448 ? 20.281 17.094 -12.109 1 86.06 448 GLN B C 1
ATOM 7545 O O . GLN B 1 448 ? 21.422 17.094 -12.539 1 86.06 448 GLN B O 1
ATOM 7550 N N . ALA B 1 449 ? 19.391 16.094 -12.312 1 80.44 449 ALA B N 1
ATOM 7551 C CA . ALA B 1 449 ? 19.688 15.078 -13.32 1 80.44 449 ALA B CA 1
ATOM 7552 C C . ALA B 1 449 ? 19.781 15.695 -14.711 1 80.44 449 ALA B C 1
ATOM 7554 O O . ALA B 1 449 ? 19.141 16.719 -14.984 1 80.44 449 ALA B O 1
ATOM 7555 N N . ALA B 1 450 ? 20.703 15.055 -15.422 1 66.31 450 ALA B N 1
ATOM 7556 C CA . ALA B 1 450 ? 20.766 15.523 -16.797 1 66.31 450 ALA B CA 1
ATOM 7557 C C . ALA B 1 450 ? 19.422 15.336 -17.516 1 66.31 450 ALA B C 1
ATOM 7559 O O . ALA B 1 450 ? 18.781 14.289 -17.391 1 66.31 450 ALA B O 1
ATOM 7560 N N . PRO B 1 451 ? 18.891 16.484 -17.672 1 56.16 451 PRO B N 1
ATOM 7561 C CA . PRO B 1 451 ? 17.562 16.422 -18.266 1 56.16 451 PRO B CA 1
ATOM 7562 C C . PRO B 1 451 ? 17.438 15.367 -19.359 1 56.16 451 PRO B C 1
ATOM 7564 O O . PRO B 1 451 ? 18.375 15.18 -20.141 1 56.16 451 PRO B O 1
ATOM 7567 N N . SER B 1 452 ? 16.703 14.227 -18.859 1 51.34 452 SER B N 1
ATOM 7568 C CA . SER B 1 452 ? 16.391 13.289 -19.938 1 51.34 452 SER B CA 1
ATOM 7569 C C . SER B 1 452 ? 15.078 13.664 -20.641 1 51.34 452 SER B C 1
ATOM 7571 O O . SER B 1 452 ? 14.234 14.336 -20.047 1 51.34 452 SER B O 1
ATOM 7573 N N . GLY B 1 453 ? 14.93 13.93 -21.875 1 50.19 453 GLY B N 1
ATOM 7574 C CA . GLY B 1 453 ? 13.719 14.219 -22.641 1 50.19 453 GLY B CA 1
ATOM 7575 C C . GLY B 1 453 ? 13.938 15.227 -23.75 1 50.19 453 GLY B C 1
ATOM 7576 O O . GLY B 1 453 ? 15.086 15.531 -24.109 1 50.19 453 GLY B O 1
ATOM 7577 N N . SER B 1 454 ? 12.867 15.453 -24.547 1 45.31 454 SER B N 1
ATOM 7578 C CA . SER B 1 454 ? 12.914 16.438 -25.641 1 45.31 454 SER B CA 1
ATOM 7579 C C . SER B 1 454 ? 12.305 17.766 -25.203 1 45.31 454 SER B C 1
ATOM 7581 O O . SER B 1 454 ? 11.586 17.828 -24.203 1 45.31 454 SER B O 1
ATOM 7583 N N . GLY B 1 455 ? 12.688 18.797 -25.844 1 40.59 455 GLY B N 1
ATOM 7584 C CA . GLY B 1 455 ? 12.125 20.125 -25.688 1 40.59 455 GLY B CA 1
ATOM 7585 C C . GLY B 1 455 ? 12.453 20.766 -24.344 1 40.59 455 GLY B C 1
ATOM 7586 O O . GLY B 1 455 ? 13.594 20.719 -23.891 1 40.59 455 GLY B O 1
ATOM 7587 N N . ALA B 1 456 ? 11.469 21.469 -23.891 1 39.47 456 ALA B N 1
ATOM 7588 C CA . ALA B 1 456 ? 11.562 22.219 -22.641 1 39.47 456 ALA B CA 1
ATOM 7589 C C . ALA B 1 456 ? 11.961 21.312 -21.484 1 39.47 456 ALA B C 1
ATOM 7591 O O . ALA B 1 456 ? 12.539 21.766 -20.5 1 39.47 456 ALA B O 1
ATOM 7592 N N . ASN B 1 457 ? 11.805 19.922 -21.578 1 48.94 457 ASN B N 1
ATOM 7593 C CA . ASN B 1 457 ? 12.125 18.984 -20.516 1 48.94 457 ASN B CA 1
ATOM 7594 C C . ASN B 1 457 ? 13.586 18.562 -20.547 1 48.94 457 ASN B C 1
ATOM 7596 O O . ASN B 1 457 ? 14.078 17.922 -19.609 1 48.94 457 ASN B O 1
ATOM 7600 N N . LYS B 1 458 ? 14.32 19.031 -21.688 1 58.06 458 LYS B N 1
ATOM 7601 C CA . LYS B 1 458 ? 15.742 18.719 -21.844 1 58.06 458 LYS B CA 1
ATOM 7602 C C . LYS B 1 458 ? 16.609 19.75 -21.141 1 58.06 458 LYS B C 1
ATOM 7604 O O . LYS B 1 458 ? 17.844 19.578 -21.062 1 58.06 458 LYS B O 1
ATOM 7609 N N . GLN B 1 459 ? 15.969 20.656 -20.672 1 65.31 459 GLN B N 1
ATOM 7610 C CA . GLN B 1 459 ? 16.719 21.75 -20.047 1 65.31 459 GLN B CA 1
ATOM 7611 C C . GLN B 1 459 ? 16.688 21.641 -18.531 1 65.31 459 GLN B C 1
ATOM 7613 O O . GLN B 1 459 ? 15.734 21.125 -17.953 1 65.31 459 GLN B O 1
ATOM 7618 N N . LEU B 1 460 ? 17.891 22.031 -18.094 1 83 460 LEU B N 1
ATOM 7619 C CA . LEU B 1 460 ? 17.906 22.25 -16.641 1 83 460 LEU B CA 1
ATOM 7620 C C . LEU B 1 460 ? 16.812 23.219 -16.234 1 83 460 LEU B C 1
ATOM 7622 O O . LEU B 1 460 ? 16.469 24.125 -16.984 1 83 460 LEU B O 1
ATOM 7626 N N . ARG B 1 461 ? 16.266 22.906 -15.211 1 89.75 461 ARG B N 1
ATOM 7627 C CA . ARG B 1 461 ? 15.203 23.766 -14.688 1 89.75 461 ARG B CA 1
ATOM 7628 C C . ARG B 1 461 ? 15.75 24.75 -13.656 1 89.75 461 ARG B C 1
ATOM 7630 O O . ARG B 1 461 ? 16.75 24.469 -13 1 89.75 461 ARG B O 1
ATOM 7637 N N . HIS B 1 462 ? 15.148 25.875 -13.586 1 89 462 HIS B N 1
ATOM 7638 C CA . HIS B 1 462 ? 15.539 26.922 -12.648 1 89 462 HIS B CA 1
ATOM 7639 C C . HIS B 1 462 ? 14.711 26.844 -11.367 1 89 462 HIS B C 1
ATOM 7641 O O . HIS B 1 462 ? 13.477 26.766 -11.422 1 89 462 HIS B O 1
ATOM 7647 N N . ARG B 1 463 ? 15.406 26.859 -10.258 1 90.69 463 ARG B N 1
ATOM 7648 C CA . ARG B 1 463 ? 14.75 26.844 -8.953 1 90.69 463 ARG B CA 1
ATOM 7649 C C . ARG B 1 463 ? 14.109 28.203 -8.648 1 90.69 463 ARG B C 1
ATOM 7651 O O . ARG B 1 463 ? 14.375 29.188 -9.328 1 90.69 463 ARG B O 1
ATOM 7658 N N . LEU B 1 464 ? 13.336 28.172 -7.609 1 92 464 LEU B N 1
ATOM 7659 C CA . LEU B 1 464 ? 12.625 29.375 -7.203 1 92 464 LEU B CA 1
ATOM 7660 C C . LEU B 1 464 ? 13.586 30.422 -6.637 1 92 464 LEU B C 1
ATOM 7662 O O . LEU B 1 464 ? 14.289 30.156 -5.656 1 92 464 LEU B O 1
ATOM 7666 N N . PRO B 1 465 ? 13.664 31.578 -7.168 1 88.81 465 PRO B N 1
ATOM 7667 C CA . PRO B 1 465 ? 14.516 32.625 -6.602 1 88.81 465 PRO B CA 1
ATOM 7668 C C . PRO B 1 465 ? 13.875 33.312 -5.402 1 88.81 465 PRO B C 1
ATOM 7670 O O . PRO B 1 465 ? 12.68 33.156 -5.148 1 88.81 465 PRO B O 1
ATOM 7673 N N . ALA B 1 466 ? 14.672 34.156 -4.703 1 88.5 466 ALA B N 1
ATOM 7674 C CA . ALA B 1 466 ? 14.211 34.844 -3.492 1 88.5 466 ALA B CA 1
ATOM 7675 C C . ALA B 1 466 ? 13.258 35.969 -3.83 1 88.5 466 ALA B C 1
ATOM 7677 O O . ALA B 1 466 ? 12.469 36.406 -2.982 1 88.5 466 ALA B O 1
ATOM 7678 N N . ASN B 1 467 ? 13.336 36.438 -5.023 1 87.88 467 ASN B N 1
ATOM 7679 C CA . ASN B 1 467 ? 12.586 37.656 -5.332 1 87.88 467 ASN B CA 1
ATOM 7680 C C . ASN B 1 467 ? 11.367 37.375 -6.203 1 87.88 467 ASN B C 1
ATOM 7682 O O . ASN B 1 467 ? 10.867 38.25 -6.902 1 87.88 467 ASN B O 1
ATOM 7686 N N . CYS B 1 468 ? 10.883 36.125 -6.285 1 91.31 468 CYS B N 1
ATOM 7687 C CA . CYS B 1 468 ? 9.711 35.75 -7.066 1 91.31 468 CYS B CA 1
ATOM 7688 C C . CYS B 1 468 ? 8.867 34.719 -6.336 1 91.31 468 CYS B C 1
ATOM 7690 O O . CYS B 1 468 ? 9.406 33.781 -5.738 1 91.31 468 CYS B O 1
ATOM 7692 N N . SER B 1 469 ? 7.562 34.906 -6.461 1 92.06 469 SER B N 1
ATOM 7693 C CA . SER B 1 469 ? 6.684 33.938 -5.852 1 92.06 469 SER B CA 1
ATOM 7694 C C . SER B 1 469 ? 6.406 32.781 -6.809 1 92.06 469 SER B C 1
ATOM 7696 O O . SER B 1 469 ? 6.559 32.906 -8.023 1 92.06 469 SER B O 1
ATOM 7698 N N . THR B 1 470 ? 5.98 31.609 -6.328 1 93.19 470 THR B N 1
ATOM 7699 C CA . THR B 1 470 ? 5.898 30.328 -6.996 1 93.19 470 THR B CA 1
ATOM 7700 C C . THR B 1 470 ? 4.988 30.406 -8.219 1 93.19 470 THR B C 1
ATOM 7702 O O . THR B 1 470 ? 5.367 29.984 -9.312 1 93.19 470 THR B O 1
ATOM 7705 N N . PRO B 1 471 ? 3.746 30.969 -8.117 1 93.06 471 PRO B N 1
ATOM 7706 C CA . PRO B 1 471 ? 2.854 30.938 -9.281 1 93.06 471 PRO B CA 1
ATOM 7707 C C . PRO B 1 471 ? 3.354 31.797 -10.438 1 93.06 471 PRO B C 1
ATOM 7709 O O . PRO B 1 471 ? 2.926 31.609 -11.578 1 93.06 471 PRO B O 1
ATOM 7712 N N . PHE B 1 472 ? 4.336 32.719 -10.211 1 92.5 472 PHE B N 1
ATOM 7713 C CA . PHE B 1 472 ? 4.801 33.656 -11.227 1 92.5 472 PHE B CA 1
ATOM 7714 C C . PHE B 1 472 ? 6.176 33.25 -11.742 1 92.5 472 PHE B C 1
ATOM 7716 O O . PHE B 1 472 ? 6.707 33.906 -12.656 1 92.5 472 PHE B O 1
ATOM 7723 N N . TRP B 1 473 ? 6.723 32.25 -11.219 1 93.44 473 TRP B N 1
ATOM 7724 C CA . TRP B 1 473 ? 8.062 31.844 -11.617 1 93.44 473 TRP B CA 1
ATOM 7725 C C . TRP B 1 473 ? 8.008 30.812 -12.742 1 93.44 473 TRP B C 1
ATOM 7727 O O . TRP B 1 473 ? 7.254 29.844 -12.656 1 93.44 473 TRP B O 1
ATOM 7737 N N . ASP B 1 474 ? 8.719 31.109 -13.781 1 94 474 ASP B N 1
ATOM 7738 C CA . ASP B 1 474 ? 8.914 30.188 -14.891 1 94 474 ASP B CA 1
ATOM 7739 C C . ASP B 1 474 ? 10.227 29.422 -14.75 1 94 474 ASP B C 1
ATOM 7741 O O . ASP B 1 474 ? 11.289 29.906 -15.156 1 94 474 ASP B O 1
ATOM 7745 N N . PRO B 1 475 ? 10.102 28.109 -14.18 1 92.44 475 PRO B N 1
ATOM 7746 C CA . PRO B 1 475 ? 11.336 27.344 -13.961 1 92.44 475 PRO B CA 1
ATOM 7747 C C . PRO B 1 475 ? 11.992 26.891 -15.266 1 92.44 475 PRO B C 1
ATOM 7749 O O . PRO B 1 475 ? 13.133 26.422 -15.258 1 92.44 475 PRO B O 1
ATOM 7752 N N . ILE B 1 476 ? 11.336 27.016 -16.344 1 88.06 476 ILE B N 1
ATOM 7753 C CA . ILE B 1 476 ? 11.867 26.641 -17.641 1 88.06 476 ILE B CA 1
ATOM 7754 C C . ILE B 1 476 ? 12.562 27.828 -18.281 1 88.06 476 ILE B C 1
ATOM 7756 O O . ILE B 1 476 ? 13.703 27.719 -18.734 1 88.06 476 ILE B O 1
ATOM 7760 N N . GLY B 1 477 ? 11.969 28.969 -18.25 1 90.5 477 GLY B N 1
ATOM 7761 C CA . GLY B 1 477 ? 12.477 30.156 -18.906 1 90.5 477 GLY B CA 1
ATOM 7762 C C . GLY B 1 477 ? 13.359 31 -18 1 90.5 477 GLY B C 1
ATOM 7763 O O . GLY B 1 477 ? 13.93 32 -18.438 1 90.5 477 GLY B O 1
ATOM 7764 N N . ASN B 1 478 ? 13.547 30.734 -16.797 1 90.94 478 ASN B N 1
ATOM 7765 C CA . ASN B 1 478 ? 14.336 31.5 -15.836 1 90.94 478 ASN B CA 1
ATOM 7766 C C . ASN B 1 478 ? 13.867 32.938 -15.758 1 90.94 478 ASN B C 1
ATOM 7768 O O . ASN B 1 478 ? 14.672 33.875 -15.906 1 90.94 478 ASN B O 1
ATOM 7772 N N . ARG B 1 479 ? 12.625 33.125 -15.562 1 92 479 ARG B N 1
ATOM 7773 C CA . ARG B 1 479 ? 12.086 34.469 -15.508 1 92 479 ARG B CA 1
ATOM 7774 C C . ARG B 1 479 ? 10.906 34.562 -14.555 1 92 479 ARG B C 1
ATOM 7776 O O . ARG B 1 479 ? 10.156 33.594 -14.398 1 92 479 ARG B O 1
ATOM 7783 N N . CYS B 1 480 ? 10.836 35.688 -13.891 1 91.88 480 CYS B N 1
ATOM 7784 C CA . CYS B 1 480 ? 9.711 36.031 -13.031 1 91.88 480 CYS B CA 1
ATOM 7785 C C . CYS B 1 480 ? 8.672 36.844 -13.805 1 91.88 480 CYS B C 1
ATOM 7787 O O . CYS B 1 480 ? 8.992 37.906 -14.375 1 91.88 480 CYS B O 1
ATOM 7789 N N . LEU B 1 481 ? 7.492 36.375 -13.805 1 91.06 481 LEU B N 1
ATOM 7790 C CA . LEU B 1 481 ? 6.445 37.031 -14.578 1 91.06 481 LEU B CA 1
ATOM 7791 C C . LEU B 1 481 ? 5.781 38.156 -13.773 1 91.06 481 LEU B C 1
ATOM 7793 O O . LEU B 1 481 ? 4.996 38.938 -14.312 1 91.06 481 LEU B O 1
ATOM 7797 N N . CYS B 1 482 ? 6.156 38.156 -12.469 1 86.94 482 CYS B N 1
ATOM 7798 C CA . CYS B 1 482 ? 5.605 39.25 -11.648 1 86.94 482 CYS B CA 1
ATOM 7799 C C . CYS B 1 482 ? 6.227 40.594 -12.016 1 86.94 482 CYS B C 1
ATOM 7801 O O . CYS B 1 482 ? 7.426 40.781 -11.812 1 86.94 482 CYS B O 1
ATOM 7803 N N . THR B 1 483 ? 5.504 41.531 -12.586 1 84.25 483 THR B N 1
ATOM 7804 C CA . THR B 1 483 ? 6.012 42.812 -13.008 1 84.25 483 THR B CA 1
ATOM 7805 C C . THR B 1 483 ? 5.32 43.938 -12.242 1 84.25 483 THR B C 1
ATOM 7807 O O . THR B 1 483 ? 5.586 45.125 -12.484 1 84.25 483 THR B O 1
ATOM 7810 N N . SER B 1 484 ? 4.516 43.594 -11.375 1 82.06 484 SER B N 1
ATOM 7811 C CA . SER B 1 484 ? 3.766 44.625 -10.633 1 82.06 484 SER B CA 1
ATOM 7812 C C . SER B 1 484 ? 4.129 44.594 -9.156 1 82.06 484 SER B C 1
ATOM 7814 O O . SER B 1 484 ? 4.719 43.625 -8.664 1 82.06 484 SER B O 1
ATOM 7816 N N . SER B 1 485 ? 3.773 45.719 -8.586 1 81.31 485 SER B N 1
ATOM 7817 C CA . SER B 1 485 ? 4.012 45.844 -7.152 1 81.31 485 SER B CA 1
ATOM 7818 C C . SER B 1 485 ? 3.139 44.875 -6.367 1 81.31 485 SER B C 1
ATOM 7820 O O . SER B 1 485 ? 3.471 44.5 -5.238 1 81.31 485 SER B O 1
ATOM 7822 N N . SER B 1 486 ? 2.156 44.406 -6.973 1 75.94 486 SER B N 1
ATOM 7823 C CA . SER B 1 486 ? 1.192 43.562 -6.27 1 75.94 486 SER B CA 1
ATOM 7824 C C . SER B 1 486 ? 1.707 42.125 -6.121 1 75.94 486 SER B C 1
ATOM 7826 O O . SER B 1 486 ? 1.23 41.375 -5.27 1 75.94 486 SER B O 1
ATOM 7828 N N . CYS B 1 487 ? 2.627 41.812 -6.914 1 81.25 487 CYS B N 1
ATOM 7829 C CA . CYS B 1 487 ? 3.107 40.438 -6.844 1 81.25 487 CYS B CA 1
ATOM 7830 C C . CYS B 1 487 ? 4.578 40.375 -6.449 1 81.25 487 CYS B C 1
ATOM 7832 O O . CYS B 1 487 ? 5.191 39.312 -6.43 1 81.25 487 CYS B O 1
ATOM 7834 N N . GLN B 1 488 ? 5.086 41.562 -6.148 1 82.56 488 GLN B N 1
ATOM 7835 C CA . GLN B 1 488 ? 6.477 41.594 -5.707 1 82.56 488 GLN B CA 1
ATOM 7836 C C . GLN B 1 488 ? 6.68 40.75 -4.465 1 82.56 488 GLN B C 1
ATOM 7838 O O . GLN B 1 488 ? 5.812 40.688 -3.59 1 82.56 488 GLN B O 1
ATOM 7843 N N . PHE B 1 489 ? 7.77 40.062 -4.457 1 87.62 489 PHE B N 1
ATOM 7844 C CA . PHE B 1 489 ? 8.008 39.094 -3.396 1 87.62 489 PHE B CA 1
ATOM 7845 C C . PHE B 1 489 ? 9.484 39.031 -3.033 1 87.62 489 PHE B C 1
ATOM 7847 O O . PHE B 1 489 ? 10.352 39.156 -3.906 1 87.62 489 PHE B O 1
ATOM 7854 N N . GLN B 1 490 ? 9.742 39.094 -1.774 1 88.56 490 GLN B N 1
ATOM 7855 C CA . GLN B 1 490 ? 11.062 38.812 -1.227 1 88.56 490 GLN B CA 1
ATOM 7856 C C . GLN B 1 490 ? 10.992 37.719 -0.152 1 88.56 490 GLN B C 1
ATOM 7858 O O . GLN B 1 490 ? 10.242 37.844 0.818 1 88.56 490 GLN B O 1
ATOM 7863 N N . ASP B 1 491 ? 11.75 36.656 -0.296 1 89.81 491 ASP B N 1
ATOM 7864 C CA . ASP B 1 491 ? 11.727 35.531 0.631 1 89.81 491 ASP B CA 1
ATOM 7865 C C . ASP B 1 491 ? 12.562 35.844 1.872 1 89.81 491 ASP B C 1
ATOM 7867 O O . ASP B 1 491 ? 13.297 36.812 1.914 1 89.81 491 ASP B O 1
ATOM 7871 N N . GLU B 1 492 ? 12.328 35.031 2.846 1 86.94 492 GLU B N 1
ATOM 7872 C CA . GLU B 1 492 ? 13.07 35.156 4.102 1 86.94 492 GLU B CA 1
ATOM 7873 C C 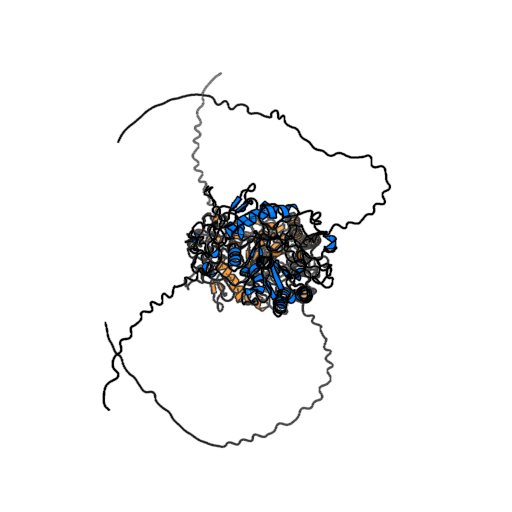. GLU B 1 492 ? 14.352 34.312 4.055 1 86.94 492 GLU B C 1
ATOM 7875 O O . GLU B 1 492 ? 14.477 33.406 3.246 1 86.94 492 GLU B O 1
ATOM 7880 N N . THR B 1 493 ? 15.312 34.812 4.883 1 86.25 493 THR B N 1
ATOM 7881 C CA . THR B 1 493 ? 16.531 34.062 5.141 1 86.25 493 THR B CA 1
ATOM 7882 C C . THR B 1 493 ? 16.453 33.344 6.492 1 86.25 493 THR B C 1
ATOM 7884 O O . THR B 1 493 ? 16 33.938 7.477 1 86.25 493 THR B O 1
ATOM 7887 N N . ARG B 1 494 ? 16.781 32.062 6.477 1 88.75 494 ARG B N 1
ATOM 7888 C CA . ARG B 1 494 ? 16.812 31.281 7.711 1 88.75 494 ARG B CA 1
ATOM 7889 C C . ARG B 1 494 ? 18.172 30.594 7.891 1 88.75 494 ARG B C 1
ATOM 7891 O O . ARG B 1 494 ? 18.828 30.25 6.91 1 88.75 494 ARG B O 1
ATOM 7898 N N . PRO B 1 495 ? 18.562 30.484 9.211 1 83.81 495 PRO B N 1
ATOM 7899 C CA . PRO B 1 495 ? 19.828 29.812 9.484 1 83.81 495 PRO B CA 1
ATOM 7900 C C . PRO B 1 495 ? 19.703 28.281 9.469 1 83.81 495 PRO B C 1
ATOM 7902 O O . PRO B 1 495 ? 19.984 27.625 10.469 1 83.81 495 PRO B O 1
ATOM 7905 N N . ILE B 1 496 ? 19.453 27.734 8.383 1 83.19 496 ILE B N 1
ATOM 7906 C CA . ILE B 1 496 ? 19.141 26.312 8.305 1 83.19 496 ILE B CA 1
ATOM 7907 C C . ILE B 1 496 ? 20.125 25.609 7.367 1 83.19 496 ILE B C 1
ATOM 7909 O O . ILE B 1 496 ? 20 24.422 7.098 1 83.19 496 ILE B O 1
ATOM 7913 N N . GLY B 1 497 ? 21.031 26.266 6.914 1 73.12 497 GLY B N 1
ATOM 7914 C CA . GLY B 1 497 ? 22.047 25.672 6.066 1 73.12 497 GLY B CA 1
ATOM 7915 C C . GLY B 1 497 ? 23.094 24.906 6.844 1 73.12 497 GLY B C 1
ATOM 7916 O O . GLY B 1 497 ? 23.016 24.781 8.07 1 73.12 497 GLY B O 1
ATOM 7917 N N . PRO B 1 498 ? 24.062 24.328 6.09 1 68.19 498 PRO B N 1
ATOM 7918 C CA . PRO B 1 498 ? 25.156 23.625 6.777 1 68.19 498 PRO B CA 1
ATOM 7919 C C . PRO B 1 498 ? 25.828 24.484 7.844 1 68.19 498 PRO B C 1
ATOM 7921 O O . PRO B 1 498 ? 26.047 25.672 7.629 1 68.19 498 PRO B O 1
ATOM 7924 N N . ASN B 1 499 ? 26.109 23.922 8.992 1 64.56 499 ASN B N 1
ATOM 7925 C CA . ASN B 1 499 ? 26.75 24.594 10.117 1 64.56 499 ASN B CA 1
ATOM 7926 C C . ASN B 1 499 ? 26 25.859 10.523 1 64.56 499 ASN B C 1
ATOM 7928 O O . ASN B 1 499 ? 26.609 26.859 10.883 1 64.56 499 ASN B O 1
ATOM 7932 N N . GLY B 1 500 ? 24.719 25.859 10.242 1 72.25 500 GLY B N 1
ATOM 7933 C CA . GLY B 1 500 ? 23.875 26.984 10.648 1 72.25 500 GLY B CA 1
ATOM 7934 C C . GLY B 1 500 ? 23.953 28.156 9.688 1 72.25 500 GLY B C 1
ATOM 7935 O O . GLY B 1 500 ? 23.469 29.25 10 1 72.25 500 GLY B O 1
ATOM 7936 N N . ALA B 1 501 ? 24.438 27.922 8.5 1 73.5 501 ALA B N 1
ATOM 7937 C CA . ALA B 1 501 ? 24.516 28.969 7.488 1 73.5 501 ALA B CA 1
ATOM 7938 C C . ALA B 1 501 ? 23.141 29.453 7.07 1 73.5 501 ALA B C 1
ATOM 7940 O O . ALA B 1 501 ? 22.172 28.672 7.07 1 73.5 501 ALA B O 1
ATOM 7941 N N . ASN B 1 502 ? 23.109 30.688 6.738 1 75.56 502 ASN B N 1
ATOM 7942 C CA . ASN B 1 502 ? 21.859 31.297 6.277 1 75.56 502 ASN B CA 1
ATOM 7943 C C . ASN B 1 502 ? 21.484 30.812 4.879 1 75.56 502 ASN B C 1
ATOM 7945 O O . ASN B 1 502 ? 22.359 30.672 4.016 1 75.56 502 ASN B O 1
ATOM 7949 N N . LEU B 1 503 ? 20.297 30.422 4.734 1 80.12 503 LEU B N 1
ATOM 7950 C CA . LEU B 1 503 ? 19.75 30.047 3.432 1 80.12 503 LEU B CA 1
ATOM 7951 C C . LEU B 1 503 ? 18.562 30.922 3.064 1 80.12 503 LEU B C 1
ATOM 7953 O O . LEU B 1 503 ? 17.656 31.109 3.881 1 80.12 503 LEU B O 1
ATOM 7957 N N . THR B 1 504 ? 18.781 31.594 2.033 1 72.38 504 THR B N 1
ATOM 7958 C CA . THR B 1 504 ? 17.672 32.375 1.487 1 72.38 504 THR B CA 1
ATOM 7959 C C . THR B 1 504 ? 16.953 31.578 0.396 1 72.38 504 THR B C 1
ATOM 7961 O O . THR B 1 504 ? 17.547 30.734 -0.262 1 72.38 504 THR B O 1
ATOM 7964 N N . GLY B 1 505 ? 15.812 31.656 0.596 1 65.25 505 GLY B N 1
ATOM 7965 C CA . GLY B 1 505 ? 15.055 31.031 -0.476 1 65.25 505 GLY B CA 1
ATOM 7966 C C . GLY B 1 505 ? 15.648 31.266 -1.85 1 65.25 505 GLY B C 1
ATOM 7967 O O . GLY B 1 505 ? 16.25 32.312 -2.098 1 65.25 505 GLY B O 1
ATOM 7968 N N . GLY B 1 506 ? 15.938 30.422 -2.494 1 55.81 506 GLY B N 1
ATOM 7969 C CA . GLY B 1 506 ? 16.406 30.578 -3.861 1 55.81 506 GLY B CA 1
ATOM 7970 C C . GLY B 1 506 ? 17.844 30.109 -4.051 1 55.81 506 GLY B C 1
ATOM 7971 O O . GLY B 1 506 ? 18.312 29.984 -5.184 1 55.81 506 GLY B O 1
ATOM 7972 N N . GLY B 1 507 ? 18.812 30.422 -2.713 1 40.28 507 GLY B N 1
ATOM 7973 C CA . GLY B 1 507 ? 20.266 30.359 -2.801 1 40.28 507 GLY B CA 1
ATOM 7974 C C . GLY B 1 507 ? 20.781 29.047 -3.373 1 40.28 507 GLY B C 1
ATOM 7975 O O . GLY B 1 507 ? 21.609 29.047 -4.277 1 40.28 507 GLY B O 1
ATOM 7976 N N . VAL B 1 508 ? 20.75 28.031 -2.832 1 35.38 508 VAL B N 1
ATOM 7977 C CA . VAL B 1 508 ? 22.109 27.484 -2.895 1 35.38 508 VAL B CA 1
ATOM 7978 C C . VAL B 1 508 ? 22.688 27.719 -4.285 1 35.38 508 VAL B C 1
ATOM 7980 O O . VAL B 1 508 ? 23.672 27.078 -4.668 1 35.38 508 VAL B O 1
ATOM 7983 N N . GLY B 1 509 ? 22.219 28.109 -5.363 1 31.7 509 GLY B N 1
ATOM 7984 C CA . GLY B 1 509 ? 23.422 27.906 -6.145 1 31.7 509 GLY B CA 1
ATOM 7985 C C . GLY B 1 509 ? 24.594 28.734 -5.645 1 31.7 509 GLY B C 1
ATOM 7986 O O . GLY B 1 509 ? 24.484 29.453 -4.645 1 31.7 509 GLY B O 1
ATOM 7987 N N . GLY B 1 510 ? 25.562 29.375 -6.332 1 29.5 510 GLY B N 1
ATOM 7988 C CA . GLY B 1 510 ? 26.734 30.203 -6.082 1 29.5 510 GLY B CA 1
ATOM 7989 C C . GLY B 1 510 ? 26.391 31.484 -5.352 1 29.5 510 GLY B C 1
ATOM 7990 O O . GLY B 1 510 ? 25.234 31.922 -5.34 1 29.5 510 GLY B O 1
ATOM 7991 N N . SER B 1 511 ? 27.297 32.062 -4.289 1 27.86 511 SER B N 1
ATOM 7992 C CA . SER B 1 511 ? 27.469 33.219 -3.43 1 27.86 511 SER B CA 1
ATOM 7993 C C . SER B 1 511 ? 26.984 34.5 -4.125 1 27.86 511 SER B C 1
ATOM 7995 O O . SER B 1 511 ? 27.797 35.375 -4.457 1 27.86 511 SER B O 1
ATOM 7997 N N . THR B 1 512 ? 25.906 34.812 -4.73 1 26.81 512 THR B N 1
ATOM 7998 C CA . THR B 1 512 ? 25.922 36.219 -5.125 1 26.81 512 THR B CA 1
ATOM 7999 C C . THR B 1 512 ? 25.609 37.125 -3.932 1 26.81 512 THR B C 1
ATOM 8001 O O . THR B 1 512 ? 24.719 36.812 -3.137 1 26.81 512 THR B O 1
ATOM 8004 N N . SER B 1 513 ? 26.547 38.094 -3.318 1 26.17 513 SER B N 1
ATOM 8005 C CA . SER B 1 513 ? 26.656 39.188 -2.354 1 26.17 513 SER B CA 1
ATOM 8006 C C . SER B 1 513 ? 25.484 40.156 -2.492 1 26.17 513 SER B C 1
ATOM 8008 O O . SER B 1 513 ? 25.438 41.188 -1.795 1 26.17 513 SER B O 1
ATOM 8010 N N . GLY B 1 514 ? 24.625 40.344 -3.439 1 25.81 514 GLY B N 1
ATOM 8011 C CA . GLY B 1 514 ? 24.062 41.719 -3.508 1 25.81 514 GLY B CA 1
ATOM 8012 C C . GLY B 1 514 ? 23.078 42 -2.396 1 25.81 514 GLY B C 1
ATOM 8013 O O . GLY B 1 514 ? 22.578 41.094 -1.75 1 25.81 514 GLY B O 1
ATOM 8014 N N . ASN B 1 515 ? 22.859 43.344 -1.876 1 25.12 515 ASN B N 1
ATOM 8015 C CA . ASN B 1 515 ? 22.109 44.156 -0.952 1 25.12 515 ASN B CA 1
ATOM 8016 C C . ASN B 1 515 ? 20.609 43.938 -1.098 1 25.12 515 ASN B C 1
ATOM 8018 O O . ASN B 1 515 ? 19.969 44.5 -2.008 1 25.12 515 ASN B O 1
ATOM 8022 N N . GLY B 1 516 ? 20.062 42.719 -0.942 1 24.59 516 GLY B N 1
ATOM 8023 C CA . GLY B 1 516 ? 18.719 42.344 -1.392 1 24.59 516 GLY B CA 1
ATOM 8024 C C . GLY B 1 516 ? 17.625 42.906 -0.504 1 24.59 516 GLY B C 1
ATOM 8025 O O . GLY B 1 516 ? 17.75 42.906 0.723 1 24.59 516 GLY B O 1
ATOM 8026 N N . ASN B 1 517 ? 16.828 43.906 -1.005 1 23.47 517 ASN B N 1
ATOM 8027 C CA . ASN B 1 517 ? 15.625 44.594 -0.547 1 23.47 517 ASN B CA 1
ATOM 8028 C C . ASN B 1 517 ? 14.539 43.594 -0.164 1 23.47 517 ASN B C 1
ATOM 8030 O O . ASN B 1 517 ? 14.359 42.562 -0.836 1 23.47 517 ASN B O 1
ATOM 8034 N N . MET B 1 518 ? 13.961 43.688 1.042 1 24.08 518 MET B N 1
ATOM 8035 C CA . MET B 1 518 ? 13.008 42.969 1.869 1 24.08 518 MET B CA 1
ATOM 8036 C C . MET B 1 518 ? 11.648 42.875 1.179 1 24.08 518 MET B C 1
ATOM 8038 O O . MET B 1 518 ? 11.086 43.875 0.754 1 24.08 518 MET B O 1
ATOM 8042 N N . TYR B 1 519 ? 11.297 41.688 0.689 1 25.5 519 TYR B N 1
ATOM 8043 C CA . TYR B 1 519 ? 10.039 41.438 -0.005 1 25.5 519 TYR B CA 1
ATOM 8044 C C . TYR B 1 519 ? 8.859 41.531 0.95 1 25.5 519 TYR B C 1
ATOM 8046 O O . TYR B 1 519 ? 8.836 40.906 1.997 1 25.5 519 TYR B O 1
ATOM 8054 N N . THR B 1 520 ? 8.094 42.594 1.032 1 23.66 520 THR B N 1
ATOM 8055 C CA . THR B 1 520 ? 6.816 42.75 1.72 1 23.66 520 THR B CA 1
ATOM 8056 C C . THR B 1 520 ? 5.742 41.906 1.021 1 23.66 520 THR B C 1
ATOM 8058 O O . THR B 1 520 ? 5.586 41.969 -0.201 1 23.66 520 THR B O 1
ATOM 8061 N N . PRO B 1 521 ? 5.312 41.031 1.716 1 23.84 521 PRO B N 1
ATOM 8062 C CA . PRO B 1 521 ? 4.262 40.156 1.173 1 23.84 521 PRO B CA 1
ATOM 8063 C C . PRO B 1 521 ? 3.201 40.938 0.395 1 23.84 521 PRO B C 1
ATOM 8065 O O . PRO B 1 521 ? 3.008 42.125 0.634 1 23.84 521 PRO B O 1
ATOM 8068 N N . PHE B 1 522 ? 2.92 40.406 -0.678 1 25.81 522 PHE B N 1
ATOM 8069 C CA . PHE B 1 522 ? 2.049 41 -1.669 1 25.81 522 PHE B CA 1
ATOM 8070 C C . PHE B 1 522 ? 0.767 41.531 -1.02 1 25.81 522 PHE B C 1
ATOM 8072 O O . PHE B 1 522 ? -0.002 40.75 -0.455 1 25.81 522 PHE B O 1
ATOM 8079 N N . LYS B 1 523 ? 0.949 42.781 -0.236 1 24.83 523 LYS B N 1
ATOM 8080 C CA . LYS B 1 523 ? -0.303 43.438 0.111 1 24.83 523 LYS B CA 1
ATOM 8081 C C . LYS B 1 523 ? -1.274 43.438 -1.065 1 24.83 523 LYS B C 1
ATOM 8083 O O . LYS B 1 523 ? -0.855 43.469 -2.225 1 24.83 523 LYS B O 1
ATOM 8088 N N . ALA B 1 524 ? -2.422 43.062 -0.715 1 22.78 524 ALA B N 1
ATOM 8089 C CA . ALA B 1 524 ? -3.514 43.25 -1.668 1 22.78 524 ALA B CA 1
ATOM 8090 C C . ALA B 1 524 ? -3.396 44.562 -2.389 1 22.78 524 ALA B C 1
ATOM 8092 O O . ALA B 1 524 ? -3.141 45.594 -1.761 1 22.78 524 ALA B O 1
ATOM 8093 N N . ALA B 1 525 ? -2.734 44.562 -3.574 1 24.58 525 ALA B N 1
ATOM 8094 C CA . ALA B 1 525 ? -2.836 45.812 -4.32 1 24.58 525 ALA B CA 1
ATOM 8095 C C . ALA B 1 525 ? -4.137 46.562 -3.998 1 24.58 525 ALA B C 1
ATOM 8097 O O . ALA B 1 525 ? -5.223 45.969 -4.09 1 24.58 525 ALA B O 1
ATOM 8098 N N . GLY B 1 526 ? -4.07 47.375 -2.893 1 21.06 526 GLY B N 1
ATOM 8099 C CA . GLY B 1 526 ? -5.176 48.312 -2.789 1 21.06 526 GLY B CA 1
ATOM 8100 C C . GLY B 1 526 ? -5.695 48.781 -4.137 1 21.06 526 GLY B C 1
ATOM 8101 O O . GLY B 1 526 ? -4.914 49.031 -5.062 1 21.06 526 GLY B O 1
ATOM 8102 N N . SER B 1 527 ? -6.887 48.281 -4.484 1 22.92 527 SER B N 1
ATOM 8103 C CA . SER B 1 527 ? -7.66 48.781 -5.609 1 22.92 527 SER B CA 1
ATOM 8104 C C . SER B 1 527 ? -7.453 50.281 -5.789 1 22.92 527 SER B C 1
ATOM 8106 O O . SER B 1 527 ? -7.859 51.062 -4.938 1 22.92 527 SER B O 1
ATOM 8108 N N . GLN B 1 528 ? -6.141 50.656 -6.039 1 21.78 528 GLN B N 1
ATOM 8109 C CA . GLN B 1 528 ? -6.262 52.031 -6.484 1 21.78 528 GLN B CA 1
ATOM 8110 C C . GLN B 1 528 ? -7.41 52.188 -7.473 1 21.78 528 GLN B C 1
ATOM 8112 O O . GLN B 1 528 ? -7.434 51.562 -8.523 1 21.78 528 GLN B O 1
ATOM 8117 N N . LEU B 1 529 ? -8.492 52.438 -6.922 1 21.08 529 LEU B N 1
ATOM 8118 C CA . LEU B 1 529 ? -9.633 53 -7.652 1 21.08 529 LEU B CA 1
ATOM 8119 C C . LEU B 1 529 ? -9.172 53.969 -8.734 1 21.08 529 LEU B C 1
ATOM 8121 O O . LEU B 1 529 ? -8.555 55 -8.43 1 21.08 529 LEU B O 1
ATOM 8125 N N . LEU B 1 530 ? -8.398 53.312 -9.781 1 21.34 530 LEU B N 1
ATOM 8126 C CA . LEU B 1 530 ? -8.328 54.281 -10.883 1 21.34 530 LEU B CA 1
ATOM 8127 C C . LEU B 1 530 ? -9.609 55.094 -10.961 1 21.34 530 LEU B C 1
ATOM 8129 O O . LEU B 1 530 ? -10.703 54.531 -11.109 1 21.34 530 LEU B O 1
ATOM 8133 N N . ALA B 1 531 ? -9.523 56.125 -10.094 1 21.98 531 ALA B N 1
ATOM 8134 C CA . ALA B 1 531 ? -10.508 57.188 -10.25 1 21.98 531 ALA B CA 1
ATOM 8135 C C . ALA B 1 531 ? -10.75 57.5 -11.727 1 21.98 531 ALA B C 1
ATOM 8137 O O . ALA B 1 531 ? -9.883 58.031 -12.406 1 21.98 531 ALA B O 1
ATOM 8138 N N . CYS B 1 532 ? -11.062 56.312 -12.469 1 20.89 532 CYS B N 1
ATOM 8139 C CA . CYS B 1 532 ? -11.562 56.688 -13.781 1 20.89 532 CYS B CA 1
ATOM 8140 C C . CYS B 1 532 ? -12.375 57.969 -13.711 1 20.89 532 CYS B C 1
ATOM 8142 O O . CYS B 1 532 ? -13.391 58.031 -13.016 1 20.89 532 CYS B O 1
ATOM 8144 N N . SER B 1 533 ? -11.555 59.062 -13.562 1 21.09 533 SER B N 1
ATOM 8145 C CA . SER B 1 533 ? -12.141 60.375 -13.82 1 21.09 533 SER B CA 1
ATOM 8146 C C . SER B 1 533 ? -13.125 60.312 -14.984 1 21.09 533 SER B C 1
ATOM 8148 O O . SER B 1 533 ? -12.773 59.906 -16.094 1 21.09 533 SER B O 1
ATOM 8150 N N . SER B 1 534 ? -14.266 59.75 -14.648 1 21.66 534 SER B N 1
ATOM 8151 C CA . SER B 1 534 ? -15.43 59.938 -15.523 1 21.66 534 SER B CA 1
ATOM 8152 C C . SER B 1 534 ? -15.516 61.344 -16.078 1 21.66 534 SER B C 1
ATOM 8154 O O . SER B 1 534 ? -15.867 62.281 -15.344 1 21.66 534 SER B O 1
ATOM 8156 N N . THR B 1 535 ? -14.305 61.844 -16.578 1 22.2 535 THR B N 1
ATOM 8157 C CA . THR B 1 535 ? -14.617 63.125 -17.25 1 22.2 535 THR B CA 1
ATOM 8158 C C . THR B 1 535 ? -15.82 62.938 -18.172 1 22.2 535 THR B C 1
ATOM 8160 O O . THR B 1 535 ? -15.797 62.125 -19.078 1 22.2 535 THR B O 1
ATOM 8163 N N . TRP B 1 536 ? -16.938 63.156 -17.562 1 19.64 536 TRP B N 1
ATOM 8164 C CA . TRP B 1 536 ? -18.234 63.406 -18.188 1 19.64 536 TRP B CA 1
ATOM 8165 C C . TRP B 1 536 ? -18.125 64.375 -19.359 1 19.64 536 TRP B C 1
ATOM 8167 O O . TRP B 1 536 ? -17.766 65.562 -19.156 1 19.64 536 TRP B O 1
ATOM 8177 N N . LYS B 1 537 ? -17.266 63.969 -20.453 1 21.64 537 LYS B N 1
ATOM 8178 C CA . LYS B 1 537 ? -17.531 64.938 -21.531 1 21.64 537 LYS B CA 1
ATOM 8179 C C . LYS B 1 537 ? -19.031 65.188 -21.672 1 21.64 537 LYS B C 1
ATOM 8181 O O . LYS B 1 537 ? -19.812 64.25 -21.906 1 21.64 537 LYS B O 1
ATOM 8186 N N . LEU B 1 538 ? -19.5 66.188 -20.844 1 19.59 538 LEU B N 1
ATOM 8187 C CA . LEU B 1 538 ? -20.797 66.812 -21.047 1 19.59 538 LEU B CA 1
ATOM 8188 C C . LEU B 1 538 ? -21.031 67.062 -22.531 1 19.59 538 LEU B C 1
ATOM 8190 O O . LEU B 1 538 ? -20.344 67.938 -23.109 1 19.59 538 LEU B O 1
ATOM 8194 N N . VAL B 1 539 ? -20.625 66.188 -23.422 1 20.61 539 VAL B N 1
ATOM 8195 C CA . VAL B 1 539 ? -21.094 66.625 -24.734 1 20.61 539 VAL B CA 1
ATOM 8196 C C . VAL B 1 539 ? -22.547 67.062 -24.625 1 20.61 539 VAL B C 1
ATOM 8198 O O . VAL B 1 539 ? -23.406 66.375 -24.109 1 20.61 539 VAL B O 1
ATOM 8201 N N . THR B 1 540 ? -22.641 68.438 -24.578 1 18.45 540 THR B N 1
ATOM 8202 C CA . THR B 1 540 ? -23.75 69.375 -24.719 1 18.45 540 THR B CA 1
ATOM 8203 C C . THR B 1 540 ? -24.75 68.875 -25.766 1 18.45 540 THR B C 1
ATOM 8205 O O . THR B 1 540 ? -24.375 68.625 -26.922 1 18.45 540 THR B O 1
ATOM 8208 N N . LEU B 1 541 ? -25.625 68 -25.281 1 18.94 541 LEU B N 1
ATOM 8209 C CA . LEU B 1 541 ? -26.891 67.688 -25.953 1 18.94 541 LEU B CA 1
ATOM 8210 C C . LEU B 1 541 ? -27.562 69 -26.391 1 18.94 541 LEU B C 1
ATOM 8212 O O . LEU B 1 541 ? -27.984 69.812 -25.562 1 18.94 541 LEU B O 1
ATOM 8216 N N . LEU B 1 542 ? -26.797 69.875 -27.234 1 18.67 542 LEU B N 1
ATOM 8217 C CA . LEU B 1 542 ? -27.609 71 -27.719 1 18.67 542 LEU B CA 1
ATOM 8218 C C . LEU B 1 542 ? -29 70.5 -28.109 1 18.67 542 LEU B C 1
ATOM 8220 O O . LEU B 1 542 ? -29.141 69.562 -28.844 1 18.67 542 LEU B O 1
ATOM 8224 N N . SER B 1 543 ? -29.938 70.812 -27.156 1 18.22 543 SER B N 1
ATOM 8225 C CA . SER B 1 543 ? -31.391 70.75 -27.203 1 18.22 543 SER B CA 1
ATOM 8226 C C . SER B 1 543 ? -31.969 71.5 -28.406 1 18.22 543 SER B C 1
ATOM 8228 O O . SER B 1 543 ? -31.859 72.688 -28.484 1 18.22 543 SER B O 1
ATOM 8230 N N . PHE B 1 544 ? -31.578 71.312 -29.703 1 18.64 544 PHE B N 1
ATOM 8231 C CA . PHE B 1 544 ? -32.344 72.188 -30.609 1 18.64 544 PHE B CA 1
ATOM 8232 C C . PHE B 1 544 ? -33.812 72.125 -30.312 1 18.64 544 PHE B C 1
ATOM 8234 O O . PHE B 1 544 ? -34.375 71 -30.266 1 18.64 544 PHE B O 1
ATOM 8241 N N . VAL B 1 545 ? -34.406 73.125 -29.391 1 18.72 545 VAL B N 1
ATOM 8242 C CA . VAL B 1 545 ? -35.781 73.562 -29.219 1 18.72 545 VAL B CA 1
ATOM 8243 C C . VAL B 1 545 ? -36.344 74 -30.578 1 18.72 545 VAL B C 1
ATOM 8245 O O . VAL B 1 545 ? -35.812 74.875 -31.219 1 18.72 545 VAL B O 1
ATOM 8248 N N . GLY B 1 546 ? -36.625 73.125 -31.578 1 17.55 546 GLY B N 1
ATOM 8249 C CA . GLY B 1 546 ? -37.469 73.688 -32.656 1 17.55 546 GLY B CA 1
ATOM 8250 C C . GLY B 1 546 ? -38.688 74.438 -32.125 1 17.55 546 GLY B C 1
ATOM 8251 O O . GLY B 1 546 ? -39.125 74.188 -31 1 17.55 546 GLY B O 1
ATOM 8252 N N . SER B 1 547 ? -39.094 75.75 -32.594 1 18.06 547 SER B N 1
ATOM 8253 C CA . SER B 1 547 ? -40.031 76.812 -32.906 1 18.06 547 SER B CA 1
ATOM 8254 C C . SER B 1 547 ? -41.312 76.312 -33.562 1 18.06 547 SER B C 1
ATOM 8256 O O . SER B 1 547 ? -41.312 76 -34.75 1 18.06 547 SER B O 1
ATOM 8258 N N . MET B 1 548 ? -42.125 75.312 -32.906 1 17.78 548 MET B N 1
ATOM 8259 C CA . MET B 1 548 ? -43.438 75.312 -33.5 1 17.78 548 MET B CA 1
ATOM 8260 C C . MET B 1 548 ? -44.062 76.688 -33.469 1 17.78 548 MET B C 1
ATOM 8262 O O . MET B 1 548 ? -43.75 77.5 -32.594 1 17.78 548 MET B O 1
ATOM 8266 N N . MET B 1 549 ? -45.094 76.875 -34.219 1 18.55 549 MET B N 1
ATOM 8267 C CA . MET B 1 549 ? -46.031 77.125 -35.312 1 18.55 549 MET B CA 1
ATOM 8268 C C . MET B 1 549 ? -47.344 77.625 -34.812 1 18.55 549 MET B C 1
ATOM 8270 O O . MET B 1 549 ? -47.688 77.438 -33.656 1 18.55 549 MET B O 1
ATOM 8274 N N . LEU B 1 550 ? -48.188 78.375 -35.594 1 21.72 550 LEU B N 1
ATOM 8275 C CA . LEU B 1 550 ? -49.406 79.188 -35.625 1 21.72 550 LEU B CA 1
ATOM 8276 C C . LEU B 1 550 ? -50.469 78.562 -34.688 1 21.72 550 LEU B C 1
ATOM 8278 O O . LEU B 1 550 ? -51 79.25 -33.812 1 21.72 550 LEU B O 1
ATOM 8282 N N . TYR B 1 551 ? -51.219 77.812 -35.406 1 19.41 551 TYR B N 1
ATOM 8283 C CA . TYR B 1 551 ? -52.5 78.125 -36.062 1 19.41 551 TYR B CA 1
ATOM 8284 C C . TYR B 1 551 ? -53.656 77.562 -35.281 1 19.41 551 TYR B C 1
ATOM 8286 O O . TYR B 1 551 ? -53.531 76.625 -34.531 1 19.41 551 TYR B O 1
ATOM 8294 N N . GLN B 1 552 ? -54.969 77.938 -35.688 1 20.8 552 GLN B N 1
ATOM 8295 C CA . GLN B 1 552 ? -56.406 78.188 -35.719 1 20.8 552 GLN B CA 1
ATOM 8296 C C . GLN B 1 552 ? -57.188 76.875 -35.562 1 20.8 552 GLN B C 1
ATOM 8298 O O . GLN B 1 552 ? -58.312 76.875 -35 1 20.8 552 GLN B O 1
ATOM 8303 N N . TYR B 1 553 ? -57.562 75.75 -35.938 1 22.75 553 TYR B N 1
ATOM 8304 C CA . TYR B 1 553 ? -59 75.625 -35.781 1 22.75 553 TYR B CA 1
ATOM 8305 C C . TYR B 1 553 ? -59.375 75.375 -34.344 1 22.75 553 TYR B C 1
ATOM 8307 O O . TYR B 1 553 ? -58.688 74.625 -33.625 1 22.75 553 TYR B O 1
#

Solvent-accessible surface area (backbone atoms only — not comparable to full-atom values): 61279 Å² total; per-residue (Å²): 134,91,84,93,81,85,89,84,88,84,81,84,86,81,74,83,74,73,83,77,75,86,83,80,73,86,71,81,85,81,85,78,87,76,94,71,70,87,67,80,76,72,80,68,84,65,80,69,75,74,70,76,68,64,71,77,68,62,58,71,74,52,90,71,44,26,51,50,37,44,39,86,53,84,56,46,21,60,76,76,10,49,54,63,72,59,66,89,74,36,41,73,64,71,26,34,53,77,34,52,58,41,60,88,73,46,55,41,93,39,46,45,32,37,34,35,35,37,34,44,42,44,43,38,66,52,24,49,52,32,51,42,74,66,36,74,88,39,64,28,88,87,66,32,64,47,38,27,26,37,25,36,13,52,56,79,34,17,29,36,58,50,20,26,43,38,52,71,59,26,45,50,24,41,19,23,26,78,54,52,55,57,50,54,67,44,26,50,33,24,30,55,52,28,41,22,45,36,27,37,42,55,48,62,60,45,31,37,37,36,43,30,90,52,33,66,44,74,67,48,53,54,45,39,56,66,45,60,38,48,29,39,44,46,44,49,13,49,33,55,58,70,43,94,49,34,37,39,42,36,68,18,26,18,58,47,15,34,54,50,42,35,80,77,35,87,67,40,23,55,48,64,42,60,44,70,66,28,30,40,40,56,39,32,46,33,30,41,97,58,36,46,56,27,24,26,40,23,36,50,60,46,68,41,90,54,35,67,61,48,41,49,19,47,52,57,42,47,46,31,20,64,78,43,41,26,31,66,39,50,49,38,34,54,28,66,77,54,19,63,82,44,86,98,47,84,62,43,60,61,49,52,52,32,55,48,53,48,51,58,59,51,58,72,41,87,55,36,35,51,30,18,63,68,43,48,50,55,39,59,39,59,58,61,45,52,90,47,49,87,71,41,70,76,74,55,71,81,62,84,86,66,83,65,73,39,34,28,34,43,70,85,27,23,67,94,52,59,36,75,37,94,50,78,85,42,56,31,34,19,46,24,40,42,50,62,49,84,63,38,60,93,42,28,72,48,59,63,32,75,41,71,38,40,69,78,41,38,41,72,33,33,54,42,46,30,65,41,43,48,62,37,30,21,18,70,74,68,45,63,68,56,85,44,69,42,47,34,30,23,43,40,72,29,44,50,33,78,98,49,32,72,37,43,26,35,64,67,83,76,88,80,83,78,89,82,78,80,36,62,61,41,49,70,49,68,75,70,66,74,70,70,73,72,72,70,74,70,69,71,78,72,73,86,69,83,82,78,70,86,79,79,133,131,90,83,91,75,87,86,80,92,86,73,94,74,92,83,91,90,81,92,82,84,83,87,80,91,75,89,70,90,73,84,76,92,75,84,77,92,73,78,84,85,75,82,74,78,72,77,73,75,76,73,77,72,68,73,77,73,64,64,72,65,55,89,71,44,24,49,52,40,46,45,90,56,84,60,44,22,61,75,75,8,49,53,62,70,58,65,90,76,37,40,72,63,73,26,34,53,78,34,54,58,42,59,88,75,48,55,42,91,40,44,45,31,37,35,36,35,36,34,46,41,45,44,39,64,51,24,50,52,32,50,41,74,65,36,73,88,40,64,27,88,88,66,32,63,46,39,28,25,36,26,37,12,51,56,79,34,14,28,36,56,50,21,28,42,40,53,71,60,26,46,48,25,39,18,24,27,78,54,50,54,57,50,56,66,44,27,51,33,22,30,54,51,28,42,22,45,35,27,36,42,54,49,63,60,45,32,37,37,37,42,31,88,51,34,67,45,75,65,49,54,53,45,39,58,66,45,60,38,47,29,39,42,46,44,49,11,49,34,56,58,70,42,95,50,35,40,37,41,38,66,19,26,18,60,48,16,35,56,49,41,35,78,78,36,88,68,40,22,56,49,64,41,60,45,68,68,28,30,39,40,56,39,33,46,33,30,43,99,58,36,48,57,27,24,26,41,23,36,51,62,48,68,40,90,53,33,68,61,46,40,51,20,48,53,58,43,47,48,30,19,62,75,43,42,24,33,65,40,52,48,39,34,54,28,68,77,53,20,66,83,47,85,99,48,83,61,44,60,61,49,53,52,32,53,48,52,48,53,58,58,51,59,72,41,87,56,36,34,51,30,18,64,68,42,50,49,57,39,58,39,59,56,62,44,54,92,47,48,86,72,39,71,75,73,55,71,80,62,83,88,67,85,67,74,40,34,30,34,43,68,86,28,23,68,96,51,59,37,75,37,93,51,78,86,43,59,30,34,20,47,24,39,41,52,63,47,85,65,39,58,93,43,30,72,48,59,65,32,76,43,72,36,40,70,80,44,38,42,72,33,35,55,42,47,33,64,41,44,48,62,38,31,21,18,68,74,68,44,63,68,56,85,45,80,46,48,37,28,28,49,40,72,29,42,51,34,78,97,51,32,73,38,40,31,49,37,84,65,82,86,79,82,76,91,77,77,81,31,59,69,50,53,72,62,68,76,68,66,71,69,67,71,72,69,69,75,71,70,74,74,76,70,81,77,80,82,85,83,89,86,71,139

Sequence (1106 aa):
MRSLAGTINLSRSTHSSSIRGSSSLLLSLSLIVILLIDQASSHLSLLSHHTSCRPIQKRQLATGAGEGGALTGPSSSPQSAGYSCDPSSCKLPNCQCASTSPPGGLNPKDVPQFIIFTADDAVQSFTINAVNQFLSQRKNPNGCQPKMTYFVSLNYTNYSMVTDWYVAGNEIADHTMTHVGDAPVSEIDGNIIALNSLSGIPISAIQGFRAPYLNYSINTMKHLKEAGFTYDSSTTSASPANSSSTDAYWPYTLDNGFANDCLSVPGLCQGQVKLPGMWEIPMYGIFDERQSAGVHLMDPWLDDPNADKVLEWMKSTFLTHYNGNRQPFGLYTHPIHLATGYPGVADPKAQIKMVNDFLDWAQQMQGVWIISNAQLLSWTKNPVPLSNLNSVSALGCSVPSVSEKICNGMVPNQLGLLQNCPFTDFPFTTCYGCPATPPSPSNPLPTQAAPSGSGANKQLRHRLPANCSTPFWDPIGNRCLCTSSSCQFQDETRPIGPNGANLTGGGVGGSTSGNGNMYTPFKAAGSQLLACSSTWKLVTLLSFVGSMMLYQYMRSLAGTINLSRSTHSSSIRGSSSLLLSLSLIVILLIDQASSHLSLLSHHTSCRPIQKRQLATGAGEGGALTGPSSSPQSAGYSCDPSSCKLPNCQCASTSPPGGLNPKDVPQFIIFTADDAVQSFTINAVNQFLSQRKNPNGCQPKMTYFVSLNYTNYSMVTDWYVAGNEIADHTMTHVGDAPVSEIDGNIIALNSLSGIPISAIQGFRAPYLNYSINTMKHLKEAGFTYDSSTTSASPANSSSTDAYWPYTLDNGFANDCLSVPGLCQGQVKLPGMWEIPMYGIFDERQSAGVHLMDPWLDDPNADKVLEWMKSTFLTHYNGNRQPFGLYTHPIHLATGYPGVADPKAQIKMVNDFLDWAQQMQGVWIISNAQLLSWTKNPVPLSNLNSVSALGCSVPSVSEKICNGMVPNQLGLLQNCPFTDFPFTTCYGCPATPPSPSNPLPTQAAPSGSGANKQLRHRLPANCSTPFWDPIGNRCLCTSSSCQFQDETRPIGPNGANLTGGGVGGSTSGNGNMYTPFKAAGSQLLACSSTWKLVTLLSFVGSMMLYQY

Nearest PDB structures (foldseek):
  5z34-assembly1_A  TM=7.945E-01  e=9.422E-28  Bombyx mori
  5znt-assembly1_A  TM=8.039E-01  e=6.189E-27  Bombyx mori
  1k1x-assembly1_A  TM=5.657E-01  e=4.487E-05  Thermococcus litoralis
  2iw0-assembly1_A  TM=5.585E-01  e=3.132E-04  Colletotrichum lindemuthianum
  7e1y-assembly1_H  TM=4.233E-01  e=1.436E-02  Staphylothermus marinus F1

Organism: Phakopsora pachyrhizi (NCBI:txid170000)

Foldseek 3Di:
DDDDDDDDDDDDDDDPPDDDDDDDDDDDDDDDDDDDDPDPPDPPPDPPPPPVPPPQPQQPPDPLAFQPWFRQDDFFFLVNQLFDDDDVVAAFDQFDGWDLAAFPPDDLVQAFQEEAEEAEEAADPLLVCLRCLQFVPDAAPVRATAEHEYAYAQVQHFQLSLLLNVLQQHAYEHAFHHLDAQDDLLRGLLRLVLSQQFNVAFSQRHAEYEYRSLRHALVNVVVCLQQHHQEYASFAFQAFSLDPGTSLTQKGAQQQFDRTCPVPYDQRGSSRRGRRRHIYDYQYWFAAPVTSRGTRRADNCSVDVQLVRVLVSQQVSSCSLSVPNSRYHYHYYHSSLQGPPDPPDHHSVSNSVSSNVNVVVQSVDPNYGYHYPVLSSQCSSPPDTSVCCVVRPSPDNDRDDDDDLQSQSHVVSCVPQWAFAPDDPHTHTGNQAHAPDRADSVRSDHDGPQQDDDDLSRDHFAGHAQFFHRNQARRSPRDGNPPDLQGTGGGDWGQSDVVSRIDGRRDDDDDDPDDRDGGDGRPRPPPPVPVPVCPVPCPPPDDPDDDPDDDDD/DDDDDDDDDDDDDDDDDDDDDYDDDDDPPDDDDDDDDDDDPDDPPPPPPPPVPPPQPQQPDDPLAFQPWFRQDDFFFLVNQLFDDDDVVAAFDQFDGWDLFAFPPDDLVQAFQEEAEEAEEAADPQLVCLRCVQFVVDAAPVRATAEHEYAYAQVQHFQLRLLLNVLQLHAYEHAFHHLDAQDPLLRGLLRLVLNQQFNVAFSQRHAEYEYRSLRHALVNVVVCLQQHHQEYASFAFLAFSLDPGTSLTQKGAQQQFDRTCPVPYDQRGSSRRGRRRHIYDYQYWFAAPVGSRGTRRADNCSNDVQLVRVLVSQQVSSCSLSVPSSRYHYHYYNSNLQGPPDPPDHHSVSNSVSSNVNVVVQSPDPNYGYHYPVLSSQCSSPPDTSVCCVVRPSPDRDHDDDPDLQSQSHVVSCVPQWDFAPDDPHTHTGNQAHAPDPADSVRSDHDHPQQDDDDLSRDHFAGHAQFFHRNQARRSVRDGNDPDLQGTGGGDWGQSDVVSRIDGRRDDPDDDPDPDDHGDHRPPPPPPVPVPVCPVPPPPPPPPPDDDDDDDD

pLDDT: mean 76.21, std 29.39, range [13.39, 98.88]

InterPro domains:
  IPR011330 Glycoside hydrolase/deacetylase, beta/alpha-barrel [SSF88713] (82-386)
  IPR052740 Carbohydrate Esterase 4 [PTHR45985] (69-449)

Radius of gyration: 39.81 Å; Cα contacts (8 Å, |Δi|>4): 2230; chains: 2; bounding box: 146×127×135 Å